Protein AF-0000000074491923 (afdb_homodimer)

Organism: Spizellomyces punctatus (strain DAOM BR117) (NCBI:txid645134)

Nearest PDB structures (foldseek):
  4ix8-assembly1_A  TM=9.483E-01  e=5.150E-44  Leishmania infantum
  4ix8-assembly1_B  TM=9.429E-01  e=1.175E-38  Leishmania infantum
  5wmi-assembly1_A-2  TM=8.782E-01  e=1.845E-28  Arabidopsis thaliana
  5wml-assembly1_B  TM=8.662E-01  e=6.231E-29  Arabidopsis thaliana
  5wmk-assembly1_A-2  TM=8.655E-01  e=1.742E-28  Arabidopsis thaliana

Foldseek 3Di:
DPPDDDDDDDDPLVVLQDQLQCVQVVPQPQDFDPVADFAEQADQALPVAPPQDFDVLLVVLLVVLVVVVPLPDFDFLQAHQVLLQLVQVLPADPLFHAGSLQKGKAQFLLRLLLLLLQLQAAAPAEEEAEQLADRSNVSSCSSRNHHYHYFYFDLVVLRQTPLVRSLVPDDPRYRAYEAEAVGVAAQGHDDPVSLVSVVVSCVVNVHAYEYEPQFPPFFAPPDDHDDSLSNDLQHWYWYKYACCFQRSCRPQRIIMIGTRDNDCPCVSSSVSSSVVSVVVSHGRRSSSSSNSSSSPPDPVSNVVSSVQQVVLLVLLCVLQPPQPQKDKRGHRGDFKTKIAGNCVFFDQADAQSSLQSVLSHPQSYHWAWSVSSNHDHGMTMGGRSHDSVSSNSSSVSSSVVSVVGTDDD/DPCDDDDDDDDPLVVLQDQLQCVQVVPQPQDFDPVADFAEQADQALPPAPPQDFDVLLVVLLVVLVVVVPLPDFDFLQAHQVLLQLVQVLPADPLFHAGSLQKGKAQFLLRLLLLLLQLQAAAPAEEEAEQLADRSNVSSCSSRNHHYHYFYFDLVVLRQTPLVRSLVPDDPRYRAYEAEAVGVAAQGHDDPVSLVSVVVSCVVNVHAYEYEPQFPPFFAPPDDHDDSLSNDLRHWYWYKYACCFQRSCRPQRIIMIGTRDNDCPCVSSSVSSSVVSVVVSHGRRSSSSSNSSSSPPDPVSNVVSSVQQVVLLVLLCVLQPPQPQKDKRGHRGDFKTKIAGNCVFFDQADAQSSLQSVLSHPQSYHWGWSVSSNHDHGMTMGGRSHDSVSSNSSSVSSSVVSVVGTDDD

Structure (mmCIF, N/CA/C/O backbone):
data_AF-0000000074491923-model_v1
#
loop_
_entity.id
_entity.type
_entity.pdbx_description
1 polymer 'Tyrosine aminotransferase'
#
loop_
_atom_site.group_PDB
_atom_site.id
_atom_site.type_symbol
_atom_site.label_atom_id
_atom_site.label_alt_id
_atom_site.label_comp_id
_atom_site.label_asym_id
_atom_site.label_entity_id
_atom_site.label_seq_id
_atom_site.pdbx_PDB_ins_code
_atom_site.Cartn_x
_atom_site.Cartn_y
_atom_site.Cartn_z
_atom_site.occupancy
_atom_site.B_iso_or_equiv
_atom_site.auth_seq_id
_atom_site.auth_comp_id
_atom_site.auth_asym_id
_atom_site.auth_atom_id
_atom_site.pdbx_PDB_model_num
ATOM 1 N N . MET A 1 1 ? 37.625 -15.234 -19.438 1 32.88 1 MET A N 1
ATOM 2 C CA . MET A 1 1 ? 36.625 -14.188 -19.625 1 32.88 1 MET A CA 1
ATOM 3 C C . MET A 1 1 ? 36.531 -13.312 -18.375 1 32.88 1 MET A C 1
ATOM 5 O O . MET A 1 1 ? 36.469 -13.82 -17.25 1 32.88 1 MET A O 1
ATOM 9 N N . ALA A 1 2 ? 36.938 -12.164 -18.328 1 40.53 2 ALA A N 1
ATOM 10 C CA . ALA A 1 2 ? 37.125 -11.242 -17.203 1 40.53 2 ALA A CA 1
ATOM 11 C C . ALA A 1 2 ? 35.875 -11.219 -16.312 1 40.53 2 ALA A C 1
ATOM 13 O O . ALA A 1 2 ? 34.75 -11.008 -16.781 1 40.53 2 ALA A O 1
ATOM 14 N N . ASP A 1 3 ? 35.688 -12.031 -15.141 1 55.03 3 ASP A N 1
ATOM 15 C CA . ASP A 1 3 ? 34.688 -12.172 -14.094 1 55.03 3 ASP A CA 1
ATOM 16 C C . ASP A 1 3 ? 34.094 -10.812 -13.711 1 55.03 3 ASP A C 1
ATOM 18 O O . ASP A 1 3 ? 34.625 -10.125 -12.836 1 55.03 3 ASP A O 1
ATOM 22 N N . HIS A 1 4 ? 33.406 -10.195 -14.586 1 74.62 4 HIS A N 1
ATOM 23 C CA . HIS A 1 4 ? 32.875 -8.867 -14.258 1 74.62 4 HIS A CA 1
ATOM 24 C C . HIS A 1 4 ? 31.797 -8.961 -13.188 1 74.62 4 HIS A C 1
ATOM 26 O O . HIS A 1 4 ? 30.922 -9.812 -13.25 1 74.62 4 HIS A O 1
ATOM 32 N N . PRO A 1 5 ? 32.062 -8.211 -12.172 1 85.56 5 PRO A N 1
ATOM 33 C CA . PRO A 1 5 ? 31.109 -8.188 -11.055 1 85.56 5 PRO A CA 1
ATOM 34 C C . PRO A 1 5 ? 29.719 -7.699 -11.469 1 85.56 5 PRO A C 1
ATOM 36 O O . PRO A 1 5 ? 29.578 -7.035 -12.5 1 85.56 5 PRO A O 1
ATOM 39 N N . PHE A 1 6 ? 28.672 -8.266 -10.93 1 92.75 6 PHE A N 1
ATOM 40 C CA . PHE A 1 6 ? 27.312 -7.754 -11.117 1 92.75 6 PHE A CA 1
ATOM 41 C C . PHE A 1 6 ? 27.266 -6.258 -10.836 1 92.75 6 PHE A C 1
ATOM 43 O O . PHE A 1 6 ? 27.672 -5.805 -9.773 1 92.75 6 PHE A O 1
ATOM 50 N N . GLN A 1 7 ? 26.953 -5.504 -11.789 1 90.62 7 GLN A N 1
ATOM 51 C CA . GLN A 1 7 ? 26.703 -4.074 -11.633 1 90.62 7 GLN A CA 1
ATOM 52 C C . GLN A 1 7 ? 25.234 -3.738 -11.812 1 90.62 7 GLN A C 1
ATOM 54 O O . GLN A 1 7 ? 24.781 -3.473 -12.922 1 90.62 7 GLN A O 1
ATOM 59 N N . ILE A 1 8 ? 24.562 -3.74 -10.734 1 96.12 8 ILE A N 1
ATOM 60 C CA . ILE A 1 8 ? 23.125 -3.488 -10.781 1 96.12 8 ILE A CA 1
ATOM 61 C C . ILE A 1 8 ? 22.844 -2.049 -10.352 1 96.12 8 ILE A C 1
ATOM 63 O O . ILE A 1 8 ? 23.156 -1.652 -9.227 1 96.12 8 ILE A O 1
ATOM 67 N N . LYS A 1 9 ? 22.312 -1.249 -11.234 1 96.38 9 LYS A N 1
ATOM 68 C CA . LYS A 1 9 ? 21.984 0.147 -10.969 1 96.38 9 LYS A CA 1
ATOM 69 C C . LYS A 1 9 ? 20.547 0.283 -10.477 1 96.38 9 LYS A C 1
ATOM 71 O O . LYS A 1 9 ? 19.641 -0.366 -11.008 1 96.38 9 LYS A O 1
ATOM 76 N N . PRO A 1 10 ? 20.312 1.062 -9.422 1 98.06 10 PRO A N 1
ATOM 77 C CA . PRO A 1 10 ? 18.938 1.32 -8.992 1 98.06 10 PRO A CA 1
ATOM 78 C C . PRO A 1 10 ? 18.141 2.127 -10.016 1 98.06 10 PRO A C 1
ATOM 80 O O . PRO A 1 10 ? 18.719 2.836 -10.836 1 98.06 10 PRO A O 1
ATOM 83 N N . SER A 1 11 ? 16.891 2.002 -9.969 1 98.5 11 SER A N 1
ATOM 84 C CA . SER A 1 11 ? 16.047 2.764 -10.883 1 98.5 11 SER A CA 1
ATOM 85 C C . SER A 1 11 ? 16.094 4.254 -10.57 1 98.5 11 SER A C 1
ATOM 87 O O . SER A 1 11 ? 16.359 4.645 -9.43 1 98.5 11 SER A O 1
ATOM 89 N N . ILE A 1 12 ? 15.805 5.039 -11.562 1 97.81 12 ILE A N 1
ATOM 90 C CA . ILE A 1 12 ? 15.711 6.484 -11.414 1 97.81 12 ILE A CA 1
ATOM 91 C C . ILE A 1 12 ? 14.609 6.836 -10.422 1 97.81 12 ILE A C 1
ATOM 93 O O . ILE A 1 12 ? 14.789 7.695 -9.555 1 97.81 12 ILE A O 1
ATOM 97 N N . VAL A 1 13 ? 13.508 6.137 -10.523 1 97.31 13 VAL A N 1
ATOM 98 C CA . VAL A 1 13 ? 12.344 6.402 -9.688 1 97.31 13 VAL A CA 1
ATOM 99 C C . VAL A 1 13 ? 12.695 6.16 -8.219 1 97.31 13 VAL A C 1
ATOM 101 O O . VAL A 1 13 ? 12.375 6.977 -7.355 1 97.31 13 VAL A O 1
ATOM 104 N N . SER A 1 14 ? 13.359 5.047 -7.926 1 97.94 14 SER A N 1
ATOM 105 C CA . SER A 1 14 ? 13.695 4.73 -6.543 1 97.94 14 SER A CA 1
ATOM 106 C C . SER A 1 14 ? 14.641 5.77 -5.957 1 97.94 14 SER A C 1
ATOM 108 O O . SER A 1 14 ? 14.531 6.125 -4.781 1 97.94 14 SER A O 1
ATOM 110 N N . MET A 1 15 ? 15.484 6.344 -6.75 1 96.62 15 MET A N 1
ATOM 111 C CA . MET A 1 15 ? 16.484 7.289 -6.254 1 96.62 15 MET A CA 1
ATOM 112 C C . MET A 1 15 ? 15.891 8.695 -6.148 1 96.62 15 MET A C 1
ATOM 114 O O . MET A 1 15 ? 16.344 9.5 -5.332 1 96.62 15 MET A O 1
ATOM 118 N N . ARG A 1 16 ? 14.883 8.93 -6.895 1 95.38 16 ARG A N 1
ATOM 119 C CA . ARG A 1 16 ? 14.258 10.25 -6.812 1 95.38 16 ARG A CA 1
ATOM 120 C C . ARG A 1 16 ? 13.219 10.289 -5.699 1 95.38 16 ARG A C 1
ATOM 122 O O . ARG A 1 16 ? 12.719 11.359 -5.352 1 95.38 16 ARG A O 1
ATOM 129 N N . THR A 1 17 ? 12.852 9.109 -5.242 1 95 17 THR A N 1
ATOM 130 C CA . THR A 1 17 ? 11.953 9.031 -4.094 1 95 17 THR A CA 1
ATOM 131 C C . THR A 1 17 ? 12.688 9.391 -2.805 1 95 17 THR A C 1
ATOM 133 O O . THR A 1 17 ? 13.523 8.617 -2.324 1 95 17 THR A O 1
ATOM 136 N N . ARG A 1 18 ? 12.414 10.594 -2.301 1 90.06 18 ARG A N 1
ATOM 137 C CA . ARG A 1 18 ? 13.117 11.078 -1.118 1 90.06 18 ARG A CA 1
ATOM 138 C C . ARG A 1 18 ? 12.133 11.609 -0.079 1 90.06 18 ARG A C 1
ATOM 140 O O . ARG A 1 18 ? 11.094 12.172 -0.429 1 90.06 18 ARG A O 1
ATOM 147 N N . ASN A 1 19 ? 12.398 11.336 1.084 1 85.31 19 ASN A N 1
ATOM 148 C CA . ASN A 1 19 ? 11.688 11.93 2.213 1 85.31 19 ASN A CA 1
ATOM 149 C C . ASN A 1 19 ? 12.438 13.133 2.779 1 85.31 19 ASN A C 1
ATOM 151 O O . ASN A 1 19 ? 13.484 12.969 3.412 1 85.31 19 ASN A O 1
ATOM 155 N N . PRO A 1 20 ? 11.891 14.227 2.656 1 82.62 20 PRO A N 1
ATOM 156 C CA . PRO A 1 20 ? 12.586 15.43 3.105 1 82.62 20 PRO A CA 1
ATOM 157 C C . PRO A 1 20 ? 12.891 15.414 4.605 1 82.62 20 PRO A C 1
ATOM 159 O O . PRO A 1 20 ? 13.93 15.914 5.035 1 82.62 20 PRO A O 1
ATOM 162 N N . ILE A 1 21 ? 11.945 14.891 5.375 1 79.94 21 ILE A N 1
ATOM 163 C CA . ILE A 1 21 ? 12.156 14.836 6.816 1 79.94 21 ILE A CA 1
ATOM 164 C C . ILE A 1 21 ? 13.391 13.992 7.121 1 79.94 21 ILE A C 1
ATOM 166 O O . ILE A 1 21 ? 14.281 14.43 7.855 1 79.94 21 ILE A O 1
ATOM 170 N N . ARG A 1 22 ? 13.43 12.836 6.5 1 74.88 22 ARG A N 1
ATOM 171 C CA . ARG A 1 22 ? 14.578 11.953 6.73 1 74.88 22 ARG A CA 1
ATOM 172 C C . ARG A 1 22 ? 15.867 12.602 6.258 1 74.88 22 ARG A C 1
ATOM 174 O O . ARG A 1 22 ? 16.906 12.469 6.906 1 74.88 22 ARG A O 1
ATOM 181 N N . ALA A 1 23 ? 15.758 13.273 5.176 1 77.38 23 ALA A N 1
ATOM 182 C CA . ALA A 1 23 ? 16.938 13.945 4.629 1 77.38 23 ALA A CA 1
ATOM 183 C C . ALA A 1 23 ? 17.484 14.977 5.617 1 77.38 23 ALA A C 1
ATOM 185 O O . ALA A 1 23 ? 18.703 15.148 5.723 1 77.38 23 ALA A O 1
ATOM 186 N N . ILE A 1 24 ? 16.625 15.477 6.398 1 76.62 24 ILE A N 1
ATOM 187 C CA . ILE A 1 24 ? 17.016 16.531 7.32 1 76.62 24 ILE A CA 1
ATOM 188 C C . ILE A 1 24 ? 17.359 15.938 8.68 1 76.62 24 ILE A C 1
ATOM 190 O O . ILE A 1 24 ? 18.438 16.188 9.234 1 76.62 24 ILE A O 1
ATOM 194 N N . VAL A 1 25 ? 16.469 15.016 9.094 1 74.75 25 VAL A N 1
ATOM 195 C CA . VAL A 1 25 ? 16.578 14.469 10.445 1 74.75 25 VAL A CA 1
ATOM 196 C C . VAL A 1 25 ? 17.812 13.562 10.531 1 74.75 25 VAL A C 1
ATOM 198 O O . VAL A 1 25 ? 18.484 13.523 11.562 1 74.75 25 VAL A O 1
ATOM 201 N N . ASP A 1 26 ? 18.031 12.891 9.398 1 69.88 26 ASP A N 1
ATOM 202 C CA . ASP A 1 26 ? 19.203 12.016 9.383 1 69.88 26 ASP A CA 1
ATOM 203 C C . ASP A 1 26 ? 20.5 12.82 9.484 1 69.88 26 ASP A C 1
ATOM 205 O O . ASP A 1 26 ? 21.531 12.289 9.891 1 69.88 26 ASP A O 1
ATOM 209 N N . ASN A 1 27 ? 20.406 13.992 9.141 1 71.88 27 ASN A N 1
ATOM 210 C CA . ASN A 1 27 ? 21.594 14.836 9.188 1 71.88 27 ASN A CA 1
ATOM 211 C C . ASN A 1 27 ? 21.625 15.688 10.453 1 71.88 27 ASN A C 1
ATOM 213 O O . ASN A 1 27 ? 22.578 16.438 10.68 1 71.88 27 ASN A O 1
ATOM 217 N N . LEU A 1 28 ? 20.531 15.539 11.148 1 74.94 28 LEU A N 1
ATOM 218 C CA . LEU A 1 28 ? 20.5 16.25 12.422 1 74.94 28 LEU A CA 1
ATOM 219 C C . LEU A 1 28 ? 21.438 15.594 13.43 1 74.94 28 LEU A C 1
ATOM 221 O O . LEU A 1 28 ? 21.438 14.375 13.578 1 74.94 28 LEU A O 1
ATOM 225 N N . LYS A 1 29 ? 22.375 16.297 13.898 1 71.31 29 LYS A N 1
ATOM 226 C CA . LYS A 1 29 ? 23.234 15.828 14.984 1 71.31 29 LYS A CA 1
ATOM 227 C C . LYS A 1 29 ? 22.484 15.836 16.312 1 71.31 29 LYS A C 1
ATOM 229 O O . LYS A 1 29 ? 22.578 16.797 17.078 1 71.31 29 LYS A O 1
ATOM 234 N N . VAL A 1 30 ? 21.625 14.852 16.438 1 79.69 30 VAL A N 1
ATOM 235 C CA . VAL A 1 30 ? 20.812 14.812 17.641 1 79.69 30 VAL A CA 1
ATOM 236 C C . VAL A 1 30 ? 21.531 13.969 18.703 1 79.69 30 VAL A C 1
ATOM 238 O O . VAL A 1 30 ? 21.594 12.742 18.594 1 79.69 30 VAL A O 1
ATOM 241 N N . LYS A 1 31 ? 22.281 14.57 19.625 1 86.19 31 LYS A N 1
ATOM 242 C CA . LYS A 1 31 ? 22.875 13.953 20.797 1 86.19 31 LYS A CA 1
ATOM 243 C C . LYS A 1 31 ? 22.203 14.438 22.078 1 86.19 31 LYS A C 1
ATOM 245 O O . LYS A 1 31 ? 22.625 15.43 22.672 1 86.19 31 LYS A O 1
ATOM 250 N N . PRO A 1 32 ? 21.203 13.734 22.375 1 92.88 32 PRO A N 1
ATOM 251 C CA . PRO A 1 32 ? 20.453 14.195 23.547 1 92.88 32 PRO A CA 1
ATOM 252 C C . PRO A 1 32 ? 21.328 14.281 24.812 1 92.88 32 PRO A C 1
ATOM 254 O O . PRO A 1 32 ? 22.297 13.531 24.938 1 92.88 32 PRO A O 1
ATOM 257 N N . ASN A 1 33 ? 21 15.219 25.609 1 95.5 33 ASN A N 1
ATOM 258 C CA . ASN A 1 33 ? 21.625 15.32 26.922 1 95.5 33 ASN A CA 1
ATOM 259 C C . ASN A 1 33 ? 21.328 14.094 27.781 1 95.5 33 ASN A C 1
ATOM 261 O O . ASN A 1 33 ? 20.172 13.852 28.156 1 95.5 33 ASN A O 1
ATOM 265 N N . PRO A 1 34 ? 22.328 13.344 28.094 1 94.69 34 PRO A N 1
ATOM 266 C CA . PRO A 1 34 ? 22.094 12.094 28.828 1 94.69 34 PRO A CA 1
ATOM 267 C C . PRO A 1 34 ? 21.562 12.32 30.234 1 94.69 34 PRO A C 1
ATOM 269 O O . PRO A 1 34 ? 21.031 11.391 30.859 1 94.69 34 PRO A O 1
ATOM 272 N N . GLU A 1 35 ? 21.641 13.492 30.75 1 96.62 35 GLU A N 1
ATOM 273 C CA . GLU A 1 35 ? 21.203 13.797 32.125 1 96.62 35 GLU A CA 1
ATOM 274 C C . GLU A 1 35 ? 19.719 14.133 32.156 1 96.62 35 GLU A C 1
ATOM 276 O O . GLU A 1 35 ? 19.141 14.266 33.219 1 96.62 35 GLU A O 1
ATOM 281 N N . LYS A 1 36 ? 19.156 14.25 31.016 1 97.5 36 LYS A N 1
ATOM 282 C CA . LYS A 1 36 ? 17.75 14.609 30.922 1 97.5 36 LYS A CA 1
ATOM 283 C C . LYS A 1 36 ? 16.969 13.57 30.109 1 97.5 36 LYS A C 1
ATOM 285 O O . LYS A 1 36 ? 17.469 13.023 29.141 1 97.5 36 LYS A O 1
ATOM 290 N N . GLU A 1 37 ? 15.773 13.352 30.516 1 96.5 37 GLU A N 1
ATOM 291 C CA . GLU A 1 37 ? 14.898 12.469 29.75 1 96.5 37 GLU A CA 1
ATOM 292 C C . GLU A 1 37 ? 14.641 13.031 28.359 1 96.5 37 GLU A C 1
ATOM 294 O O . GLU A 1 37 ? 14.359 14.219 28.203 1 96.5 37 GLU A O 1
ATOM 299 N N . PHE A 1 38 ? 14.797 12.172 27.391 1 95.75 38 PHE A N 1
ATOM 300 C CA . PHE A 1 38 ? 14.547 12.586 26 1 95.75 38 PHE A CA 1
ATOM 301 C C . PHE A 1 38 ? 13.055 12.703 25.734 1 95.75 38 PHE A C 1
ATOM 303 O O . PHE A 1 38 ? 12.297 11.758 25.969 1 95.75 38 PHE A O 1
ATOM 310 N N . ILE A 1 39 ? 12.547 13.859 25.344 1 96.25 39 ILE A N 1
ATOM 311 C CA . ILE A 1 39 ? 11.164 14.117 24.969 1 96.25 39 ILE A CA 1
ATOM 312 C C . ILE A 1 39 ? 11.094 14.523 23.5 1 96.25 39 ILE A C 1
ATOM 314 O O . ILE A 1 39 ? 11.594 15.586 23.125 1 96.25 39 ILE A O 1
ATOM 318 N N . SER A 1 40 ? 10.5 13.672 22.719 1 94.38 40 SER A N 1
ATOM 319 C CA . SER A 1 40 ? 10.344 14 21.312 1 94.38 40 SER A CA 1
ATOM 320 C C . SER A 1 40 ? 8.984 14.625 21.047 1 94.38 40 SER A C 1
ATOM 322 O O . SER A 1 40 ? 7.945 14.016 21.297 1 94.38 40 SER A O 1
ATOM 324 N N . LEU A 1 41 ? 8.992 15.812 20.531 1 96.31 41 LEU A N 1
ATOM 325 C CA . LEU A 1 41 ? 7.797 16.516 20.062 1 96.31 41 LEU A CA 1
ATOM 326 C C . LEU A 1 41 ? 7.75 16.547 18.547 1 96.31 41 LEU A C 1
ATOM 328 O O . LEU A 1 41 ? 7.125 17.438 17.969 1 96.31 41 LEU A O 1
ATOM 332 N N . ALA A 1 42 ? 8.43 15.586 17.891 1 90.69 42 ALA A N 1
ATOM 333 C CA . ALA A 1 42 ? 8.648 15.648 16.453 1 90.69 42 ALA A CA 1
ATOM 334 C C . ALA A 1 42 ? 7.605 14.812 15.703 1 90.69 42 ALA A C 1
ATOM 336 O O . ALA A 1 42 ? 7.074 15.25 14.68 1 90.69 42 ALA A O 1
ATOM 337 N N . LEU A 1 43 ? 7.254 13.641 16.156 1 80.81 43 LEU A N 1
ATOM 338 C CA . LEU A 1 43 ? 6.484 12.695 15.352 1 80.81 43 LEU A CA 1
ATOM 339 C C . LEU A 1 43 ? 4.988 12.883 15.57 1 80.81 43 LEU A C 1
ATOM 341 O O . LEU A 1 43 ? 4.531 12.961 16.719 1 80.81 43 LEU A O 1
ATOM 345 N N . GLY A 1 44 ? 4.289 12.984 14.516 1 85.25 44 GLY A N 1
ATOM 346 C CA . GLY A 1 44 ? 2.844 13.141 14.531 1 85.25 44 GLY A CA 1
ATOM 347 C C . GLY A 1 44 ? 2.102 11.828 14.703 1 85.25 44 GLY A C 1
ATOM 348 O O . GLY A 1 44 ? 1.18 11.531 13.938 1 85.25 44 GLY A O 1
ATOM 349 N N . ASP A 1 45 ? 2.492 11.031 15.641 1 89.75 45 ASP A N 1
ATOM 350 C CA . ASP A 1 45 ? 1.848 9.773 16.016 1 89.75 45 ASP A CA 1
ATOM 351 C C . ASP A 1 45 ? 1.139 9.891 17.359 1 89.75 45 ASP A C 1
ATOM 353 O O . ASP A 1 45 ? 1.786 9.898 18.406 1 89.75 45 ASP A O 1
ATOM 357 N N . PRO A 1 46 ? -0.162 9.922 17.359 1 90 46 PRO A N 1
ATOM 358 C CA . PRO A 1 46 ? -0.917 10.156 18.594 1 90 46 PRO A CA 1
ATOM 359 C C . PRO A 1 46 ? -0.808 8.984 19.578 1 90 46 PRO A C 1
ATOM 361 O O . PRO A 1 46 ? -1.223 9.109 20.734 1 90 46 PRO A O 1
ATOM 364 N N . THR A 1 47 ? -0.255 7.93 19.156 1 90.69 47 THR A N 1
ATOM 365 C CA . THR A 1 47 ? -0.207 6.734 19.984 1 90.69 47 THR A CA 1
ATOM 366 C C . THR A 1 47 ? 1.11 6.668 20.75 1 90.69 47 THR A C 1
ATOM 368 O O . THR A 1 47 ? 1.269 5.84 21.656 1 90.69 47 THR A O 1
ATOM 371 N N . THR A 1 48 ? 1.992 7.523 20.484 1 88.19 48 THR A N 1
ATOM 372 C CA . THR A 1 48 ? 3.371 7.414 20.953 1 88.19 48 THR A CA 1
ATOM 373 C C . THR A 1 48 ? 3.434 7.391 22.469 1 88.19 48 THR A C 1
ATOM 375 O O . THR A 1 48 ? 4.164 6.586 23.062 1 88.19 48 THR A O 1
ATOM 378 N N . PHE A 1 49 ? 2.607 8.227 23.141 1 91.12 49 PHE A N 1
ATOM 379 C CA . PHE A 1 49 ? 2.736 8.391 24.594 1 91.12 49 PHE A CA 1
ATOM 380 C C . PHE A 1 49 ? 1.653 7.605 25.312 1 91.12 49 PHE A C 1
ATOM 382 O O . PHE A 1 49 ? 1.669 7.52 26.547 1 91.12 49 PHE A O 1
ATOM 389 N N . GLY A 1 50 ? 0.718 7.09 24.609 1 91.44 50 GLY A N 1
ATOM 390 C CA . GLY A 1 50 ? -0.264 6.188 25.203 1 91.44 50 GLY A CA 1
ATOM 391 C C . GLY A 1 50 ? -1.435 6.906 25.828 1 91.44 50 GLY A C 1
ATOM 392 O O . GLY A 1 50 ? -2.377 6.273 26.312 1 91.44 50 GLY A O 1
ATOM 393 N N . ASN A 1 51 ? -1.378 8.266 25.828 1 93.69 51 ASN A N 1
ATOM 394 C CA . ASN A 1 51 ? -2.43 9.023 26.5 1 93.69 51 ASN A CA 1
ATOM 395 C C . ASN A 1 51 ? -3.652 9.203 25.609 1 93.69 51 ASN A C 1
ATOM 397 O O . ASN A 1 51 ? -4.723 9.594 26.078 1 93.69 51 ASN A O 1
ATOM 401 N N . PHE A 1 52 ? -3.568 8.984 24.359 1 94.69 52 PHE A N 1
ATOM 402 C CA . PHE A 1 52 ? -4.695 8.867 23.438 1 94.69 52 PHE A CA 1
ATOM 403 C C . PHE A 1 52 ? -4.992 7.41 23.125 1 94.69 52 PHE A C 1
ATOM 405 O O . PHE A 1 52 ? -4.148 6.703 22.562 1 94.69 52 PHE A O 1
ATOM 412 N N . LYS A 1 53 ? -6.137 7.055 23.531 1 92.38 53 LYS A N 1
ATOM 413 C CA . LYS A 1 53 ? -6.434 5.625 23.453 1 92.38 53 LYS A CA 1
ATOM 414 C C . LYS A 1 53 ? -7.637 5.359 22.547 1 92.38 53 LYS A C 1
ATOM 416 O O . LYS A 1 53 ? -8.656 6.047 22.656 1 92.38 53 LYS A O 1
ATOM 421 N N . LEU A 1 54 ? -7.48 4.395 21.719 1 95.19 54 LEU A N 1
ATOM 422 C CA . LEU A 1 54 ? -8.57 3.922 20.875 1 95.19 54 LEU A CA 1
ATOM 423 C C . LEU A 1 54 ? -9.727 3.402 21.734 1 95.19 54 LEU A C 1
ATOM 425 O O . LEU A 1 54 ? -9.508 2.75 22.75 1 95.19 54 LEU A O 1
ATOM 429 N N . HIS A 1 55 ? -10.914 3.717 21.297 1 96.56 55 HIS A N 1
ATOM 430 C CA . HIS A 1 55 ? -12.078 3.215 22.016 1 96.56 55 HIS A CA 1
ATOM 431 C C . HIS A 1 55 ? -12.18 1.695 21.922 1 96.56 55 HIS A C 1
ATOM 433 O O . HIS A 1 55 ? -11.914 1.121 20.859 1 96.56 55 HIS A O 1
ATOM 439 N N . GLU A 1 56 ? -12.688 1.059 22.922 1 97.06 56 GLU A N 1
ATOM 440 C CA . GLU A 1 56 ? -12.75 -0.397 23 1 97.06 56 GLU A CA 1
ATOM 441 C C . GLU A 1 56 ? -13.703 -0.968 21.953 1 97.06 56 GLU A C 1
ATOM 443 O O . GLU A 1 56 ? -13.5 -2.082 21.469 1 97.06 56 GLU A O 1
ATOM 448 N N . SER A 1 57 ? -14.719 -0.199 21.594 1 97.81 57 SER A N 1
ATOM 449 C CA . SER A 1 57 ? -15.656 -0.673 20.578 1 97.81 57 SER A CA 1
ATOM 450 C C . SER A 1 57 ? -14.953 -0.918 19.25 1 97.81 57 SER A C 1
ATOM 452 O O . SER A 1 57 ? -15.367 -1.778 18.469 1 97.81 57 SER A O 1
ATOM 454 N N . CYS A 1 58 ? -13.945 -0.156 18.906 1 97.81 58 CYS A N 1
ATOM 455 C CA . CYS A 1 58 ? -13.172 -0.36 17.688 1 97.81 58 CYS A CA 1
ATOM 456 C C . CYS A 1 58 ? -12.375 -1.656 17.766 1 97.81 58 CYS A C 1
ATOM 458 O O . CYS A 1 58 ? -12.242 -2.363 16.766 1 97.81 58 CYS A O 1
ATOM 460 N N . LEU A 1 59 ? -11.797 -1.967 18.969 1 97.62 59 LEU A N 1
ATOM 461 C CA . LEU A 1 59 ? -11.125 -3.244 19.172 1 97.62 59 LEU A CA 1
ATOM 462 C C . LEU A 1 59 ? -12.086 -4.406 18.953 1 97.62 59 LEU A C 1
ATOM 464 O O . LEU A 1 59 ? -11.742 -5.375 18.266 1 97.62 59 LEU A O 1
ATOM 468 N N . ASP A 1 60 ? -13.273 -4.254 19.5 1 98.12 60 ASP A N 1
ATOM 469 C CA . ASP A 1 60 ? -14.289 -5.297 19.391 1 98.12 60 ASP A CA 1
ATOM 470 C C . ASP A 1 60 ? -14.688 -5.52 17.938 1 98.12 60 ASP A C 1
ATOM 472 O O . ASP A 1 60 ? -14.953 -6.648 17.516 1 98.12 60 ASP A O 1
ATOM 476 N N . ALA A 1 61 ? -14.766 -4.426 17.203 1 98.5 61 ALA A N 1
ATOM 477 C CA . ALA A 1 61 ? -15.109 -4.512 15.789 1 98.5 61 ALA A CA 1
ATOM 478 C C . ALA A 1 61 ? -14.109 -5.387 15.039 1 98.5 61 ALA A C 1
ATOM 480 O O . ALA A 1 61 ? -14.508 -6.262 14.266 1 98.5 61 ALA A O 1
ATOM 481 N N . VAL A 1 62 ? -12.836 -5.23 15.258 1 98.44 62 VAL A N 1
ATOM 482 C CA . VAL A 1 62 ? -11.797 -5.992 14.562 1 98.44 62 VAL A CA 1
ATOM 483 C C . VAL A 1 62 ? -11.789 -7.43 15.07 1 98.44 62 VAL A C 1
ATOM 485 O O . VAL A 1 62 ? -11.656 -8.375 14.289 1 98.44 62 VAL A O 1
ATOM 488 N N . LYS A 1 63 ? -11.906 -7.59 16.391 1 98.12 63 LYS A N 1
ATOM 489 C CA . LYS A 1 63 ? -11.93 -8.922 17 1 98.12 63 LYS A CA 1
ATOM 490 C C . LYS A 1 63 ? -13.047 -9.773 16.406 1 98.12 63 LYS A C 1
ATOM 492 O O . LYS A 1 63 ? -12.852 -10.953 16.109 1 98.12 63 LYS A O 1
ATOM 497 N N . SER A 1 64 ? -14.188 -9.148 16.281 1 98.12 64 SER A N 1
ATOM 498 C CA . SER A 1 64 ? -15.336 -9.867 15.734 1 98.12 64 SER A CA 1
ATOM 499 C C . SER A 1 64 ? -15.047 -10.367 14.32 1 98.12 64 SER A C 1
ATOM 501 O O . SER A 1 64 ? -15.422 -11.492 13.969 1 98.12 64 SER A O 1
ATOM 503 N N . GLN A 1 65 ? -14.43 -9.555 13.516 1 97.88 65 GLN A N 1
ATOM 504 C CA . GLN A 1 65 ? -14.086 -9.953 12.148 1 97.88 65 GLN A CA 1
ATOM 505 C C . GLN A 1 65 ? -13.039 -11.07 12.156 1 97.88 65 GLN A C 1
ATOM 507 O O . GLN A 1 65 ? -13.109 -11.992 11.336 1 97.88 65 GLN A O 1
ATOM 512 N N . LEU A 1 66 ? -12.047 -10.969 13.047 1 97.44 66 LEU A N 1
ATOM 513 C CA . LEU A 1 66 ? -11.047 -12.016 13.203 1 97.44 66 LEU A CA 1
ATOM 514 C C . LEU A 1 66 ? -11.703 -13.359 13.508 1 97.44 66 LEU A C 1
ATOM 516 O O . LEU A 1 66 ? -11.383 -14.367 12.875 1 97.44 66 LEU A O 1
ATOM 520 N N . GLU A 1 67 ? -12.625 -13.344 14.398 1 97 67 GLU A N 1
ATOM 521 C CA . GLU A 1 67 ? -13.25 -14.57 14.906 1 97 67 GLU A CA 1
ATOM 522 C C . GLU A 1 67 ? -14.234 -15.148 13.891 1 97 67 GLU A C 1
ATOM 524 O O . GLU A 1 67 ? -14.531 -16.344 13.922 1 97 67 GLU A O 1
ATOM 529 N N . SER A 1 68 ? -14.703 -14.344 13.016 1 96.12 68 SER A N 1
ATOM 530 C CA . SER A 1 68 ? -15.672 -14.805 12.023 1 96.12 68 SER A CA 1
ATOM 531 C C . SER A 1 68 ? -14.984 -15.617 10.93 1 96.12 68 SER A C 1
ATOM 533 O O . SER A 1 68 ? -15.641 -16.375 10.211 1 96.12 68 SER A O 1
ATOM 535 N N . TYR A 1 69 ? -13.648 -15.414 10.688 1 95.38 69 TYR A N 1
ATOM 536 C CA . TYR A 1 69 ? -12.844 -16.031 9.641 1 95.38 69 TYR A CA 1
ATOM 537 C C . TYR A 1 69 ? -13.312 -15.594 8.258 1 95.38 69 TYR A C 1
ATOM 539 O O . TYR A 1 69 ? -12.898 -16.172 7.246 1 95.38 69 TYR A O 1
ATOM 547 N N . LYS A 1 70 ? -14.125 -14.57 8.172 1 94.69 70 LYS A N 1
ATOM 548 C CA . LYS A 1 70 ? -14.734 -14.188 6.906 1 94.69 70 LYS A CA 1
ATOM 549 C C . LYS A 1 70 ? -13.977 -13.023 6.266 1 94.69 70 LYS A C 1
ATOM 551 O O . LYS A 1 70 ? -14.297 -12.609 5.145 1 94.69 70 LYS A O 1
ATOM 556 N N . ALA A 1 71 ? -12.984 -12.5 6.98 1 96.38 71 ALA A N 1
ATOM 557 C CA . ALA A 1 71 ? -12.258 -11.328 6.484 1 96.38 71 ALA A CA 1
ATOM 558 C C . ALA A 1 71 ? -10.805 -11.68 6.172 1 96.38 71 ALA A C 1
ATOM 560 O O . ALA A 1 71 ? -9.93 -10.812 6.227 1 96.38 71 ALA A O 1
ATOM 561 N N . ASN A 1 72 ? -10.547 -12.961 5.848 1 97 72 ASN A N 1
ATOM 562 C CA . ASN A 1 72 ? -9.18 -13.406 5.621 1 97 72 ASN A CA 1
ATOM 563 C C . ASN A 1 72 ? -8.789 -13.297 4.152 1 97 72 ASN A C 1
ATOM 565 O O . ASN A 1 72 ? -7.605 -13.227 3.822 1 97 72 ASN A O 1
ATOM 569 N N . GLY A 1 73 ? -9.742 -13.305 3.232 1 95.12 73 GLY A N 1
ATOM 570 C CA . GLY A 1 73 ? -9.492 -13.43 1.805 1 95.12 73 GLY A CA 1
ATOM 571 C C . GLY A 1 73 ? -9.242 -12.094 1.123 1 95.12 73 GLY A C 1
ATOM 572 O O . GLY A 1 73 ? -9.031 -11.078 1.791 1 95.12 73 GLY A O 1
ATOM 573 N N . TYR A 1 74 ? -9.141 -12.109 -0.223 1 92.19 74 TYR A N 1
ATOM 574 C CA . TYR A 1 74 ? -8.898 -10.922 -1.033 1 92.19 74 TYR A CA 1
ATOM 575 C C . TYR A 1 74 ? -10.156 -10.078 -1.156 1 92.19 74 TYR A C 1
ATOM 577 O O . TYR A 1 74 ? -11.172 -10.531 -1.689 1 92.19 74 TYR A O 1
ATOM 585 N N . PRO A 1 75 ? -10.125 -8.844 -0.686 1 93.69 75 PRO A N 1
ATOM 586 C CA . PRO A 1 75 ? -11.156 -7.906 -1.131 1 93.69 75 PRO A CA 1
ATOM 587 C C . PRO A 1 75 ? -10.875 -7.34 -2.521 1 93.69 75 PRO A C 1
ATOM 589 O O . PRO A 1 75 ? -9.766 -7.492 -3.043 1 93.69 75 PRO A O 1
ATOM 592 N N . PRO A 1 76 ? -11.961 -6.793 -3.133 1 94.12 76 PRO A N 1
ATOM 593 C CA . PRO A 1 76 ? -11.641 -5.992 -4.316 1 94.12 76 PRO A CA 1
ATOM 594 C C . PRO A 1 76 ? -10.555 -4.953 -4.043 1 94.12 76 PRO A C 1
ATOM 596 O O . PRO A 1 76 ? -10.438 -4.453 -2.924 1 94.12 76 PRO A O 1
ATOM 599 N N . SER A 1 77 ? -9.789 -4.602 -5.055 1 95.06 77 SER A N 1
ATOM 600 C CA . SER A 1 77 ? -8.656 -3.695 -4.879 1 95.06 77 SER A CA 1
ATOM 601 C C . SER A 1 77 ? -9.117 -2.334 -4.367 1 95.06 77 SER A C 1
ATOM 603 O O . SER A 1 77 ? -8.359 -1.626 -3.703 1 95.06 77 SER A O 1
ATOM 605 N N . ILE A 1 78 ? -10.383 -1.921 -4.625 1 97.38 78 ILE A N 1
ATOM 606 C CA . ILE A 1 78 ? -10.898 -0.619 -4.211 1 97.38 78 ILE A CA 1
ATOM 607 C C . ILE A 1 78 ? -11.602 -0.746 -2.865 1 97.38 78 ILE A C 1
ATOM 609 O O . ILE A 1 78 ? -12.094 0.244 -2.32 1 97.38 78 ILE A O 1
ATOM 613 N N . GLY A 1 79 ? -11.695 -1.945 -2.318 1 97.5 79 GLY A N 1
ATOM 614 C CA . GLY A 1 79 ? -12.359 -2.186 -1.05 1 97.5 79 GLY A CA 1
ATOM 615 C C . GLY A 1 79 ? -13.703 -2.879 -1.204 1 97.5 79 GLY A C 1
ATOM 616 O O . GLY A 1 79 ? -14.289 -2.869 -2.287 1 97.5 79 GLY A O 1
ATOM 617 N N . THR A 1 80 ? -14.164 -3.516 -0.166 1 97.25 80 THR A N 1
ATOM 618 C CA . THR A 1 80 ? -15.461 -4.188 -0.181 1 97.25 80 THR A CA 1
ATOM 619 C C . THR A 1 80 ? -16.594 -3.176 -0.288 1 97.25 80 THR A C 1
ATOM 621 O O . THR A 1 80 ? -16.453 -2.031 0.15 1 97.25 80 THR A O 1
ATOM 624 N N . GLU A 1 81 ? -17.625 -3.635 -0.842 1 98 81 GLU A N 1
ATOM 625 C CA . GLU A 1 81 ? -18.812 -2.781 -0.981 1 98 81 GLU A CA 1
ATOM 626 C C . GLU A 1 81 ? -19.281 -2.268 0.376 1 98 81 GLU A C 1
ATOM 628 O O . GLU A 1 81 ? -19.609 -1.089 0.516 1 98 81 GLU A O 1
ATOM 633 N N . GLN A 1 82 ? -19.312 -3.117 1.359 1 98.06 82 GLN A N 1
ATOM 634 C CA . GLN A 1 82 ? -19.781 -2.752 2.691 1 98.06 82 GLN A CA 1
ATOM 635 C C . GLN A 1 82 ? -18.906 -1.661 3.305 1 98.06 82 GLN A C 1
ATOM 637 O O . GLN A 1 82 ? -19.422 -0.709 3.896 1 98.06 82 GLN A O 1
ATOM 642 N N . ALA A 1 83 ? -17.641 -1.823 3.186 1 98.69 83 ALA A N 1
ATOM 643 C CA . ALA A 1 83 ? -16.719 -0.837 3.738 1 98.69 83 ALA A CA 1
ATOM 644 C C . ALA A 1 83 ? -16.844 0.501 3.016 1 98.69 83 ALA A C 1
ATOM 646 O O . ALA A 1 83 ? -16.891 1.556 3.652 1 98.69 83 ALA A O 1
ATOM 647 N N . ARG A 1 84 ? -16.859 0.497 1.672 1 98.81 84 ARG A N 1
ATOM 648 C CA . ARG A 1 84 ? -16.969 1.715 0.877 1 98.81 84 ARG A CA 1
ATOM 649 C C . ARG A 1 84 ? -18.297 2.43 1.169 1 98.81 84 ARG A C 1
ATOM 651 O O . ARG A 1 84 ? -18.328 3.658 1.273 1 98.81 84 ARG A O 1
ATOM 658 N N . ALA A 1 85 ? -19.359 1.645 1.323 1 98.88 85 ALA A N 1
ATOM 659 C CA . ALA A 1 85 ? -20.656 2.219 1.658 1 98.88 85 ALA A CA 1
ATOM 660 C C . ALA A 1 85 ? -20.625 2.887 3.029 1 98.88 85 ALA A C 1
ATOM 662 O O . ALA A 1 85 ? -21.234 3.945 3.227 1 98.88 85 ALA A O 1
ATOM 663 N N . ALA A 1 86 ? -20 2.254 3.98 1 98.88 86 ALA A N 1
ATOM 664 C CA . ALA A 1 86 ? -19.891 2.818 5.324 1 98.88 86 ALA A CA 1
ATOM 665 C C . ALA A 1 86 ? -19.156 4.156 5.297 1 98.88 86 ALA A C 1
ATOM 667 O O . ALA A 1 86 ? -19.547 5.105 5.969 1 98.88 86 ALA A O 1
ATOM 668 N N . VAL A 1 87 ? -18.078 4.238 4.508 1 98.88 87 VAL A N 1
ATOM 669 C CA . VAL A 1 87 ? -17.328 5.484 4.387 1 98.88 87 VAL A CA 1
ATOM 670 C C . VAL A 1 87 ? -18.203 6.547 3.719 1 98.88 87 VAL A C 1
ATOM 672 O O . VAL A 1 87 ? -18.25 7.691 4.176 1 98.88 87 VAL A O 1
ATOM 675 N N . ALA A 1 88 ? -18.828 6.168 2.631 1 98.88 88 ALA A N 1
ATOM 676 C CA . ALA A 1 88 ? -19.719 7.105 1.945 1 98.88 88 ALA A CA 1
ATOM 677 C C . ALA A 1 88 ? -20.766 7.66 2.9 1 98.88 88 ALA A C 1
ATOM 679 O O . ALA A 1 88 ? -21.031 8.867 2.912 1 98.88 88 ALA A O 1
ATOM 680 N N . GLN A 1 89 ? -21.344 6.801 3.66 1 98.56 89 GLN A N 1
ATOM 681 C CA . GLN A 1 89 ? -22.375 7.207 4.605 1 98.56 89 GLN A CA 1
ATOM 682 C C . GLN A 1 89 ? -21.812 8.156 5.66 1 98.56 89 GLN A C 1
ATOM 684 O O . GLN A 1 89 ? -22.453 9.141 6.027 1 98.56 89 GLN A O 1
ATOM 689 N N . ALA A 1 90 ? -20.703 7.891 6.109 1 97.94 90 ALA A N 1
ATOM 690 C CA . ALA A 1 90 ? -20.094 8.672 7.184 1 97.94 90 ALA A CA 1
ATOM 691 C C . ALA A 1 90 ? -19.719 10.07 6.699 1 97.94 90 ALA A C 1
ATOM 693 O O . ALA A 1 90 ? -19.719 11.023 7.477 1 97.94 90 ALA A O 1
ATOM 694 N N . TYR A 1 91 ? -19.438 10.273 5.391 1 98.06 91 TYR A N 1
ATOM 695 C CA . TYR A 1 91 ? -18.828 11.523 4.953 1 98.06 91 TYR A CA 1
ATOM 696 C C . TYR A 1 91 ? -19.688 12.219 3.906 1 98.06 91 TYR A C 1
ATOM 698 O O . TYR A 1 91 ? -19.297 13.242 3.35 1 98.06 91 TYR A O 1
ATOM 706 N N . THR A 1 92 ? -20.859 11.648 3.631 1 98.31 92 THR A N 1
ATOM 707 C CA . THR A 1 92 ? -21.781 12.289 2.707 1 98.31 92 THR A CA 1
ATOM 708 C C . THR A 1 92 ? -22.391 13.547 3.328 1 98.31 92 THR A C 1
ATOM 710 O O . THR A 1 92 ? -22.5 13.648 4.551 1 98.31 92 THR A O 1
ATOM 713 N N . HIS A 1 93 ? -22.594 14.555 2.574 1 97.81 93 HIS A N 1
ATOM 714 C CA . HIS A 1 93 ? -23.344 15.773 2.877 1 97.81 93 HIS A CA 1
ATOM 715 C C . HIS A 1 93 ? -24.406 16.047 1.827 1 97.81 93 HIS A C 1
ATOM 717 O O . HIS A 1 93 ? -24.25 15.656 0.665 1 97.81 93 HIS A O 1
ATOM 723 N N . PRO A 1 94 ? -25.5 16.688 2.244 1 97.69 94 PRO A N 1
ATOM 724 C CA . PRO A 1 94 ? -26.516 17.047 1.241 1 97.69 94 PRO A CA 1
ATOM 725 C C . PRO A 1 94 ? -25.938 17.844 0.077 1 97.69 94 PRO A C 1
ATOM 727 O O . PRO A 1 94 ? -26.344 17.672 -1.069 1 97.69 94 PRO A O 1
ATOM 730 N N . GLN A 1 95 ? -24.953 18.641 0.357 1 97.5 95 GLN A N 1
ATOM 731 C CA . GLN A 1 95 ? -24.359 19.516 -0.662 1 97.5 95 GLN A CA 1
ATOM 732 C C . GLN A 1 95 ? -23.312 18.766 -1.469 1 97.5 95 GLN A C 1
ATOM 734 O O . GLN A 1 95 ? -22.891 19.234 -2.527 1 97.5 95 GLN A O 1
ATOM 739 N N . ALA A 1 96 ? -22.859 17.656 -0.972 1 97.94 96 ALA A N 1
ATOM 740 C CA . ALA A 1 96 ? -21.844 16.828 -1.632 1 97.94 96 ALA A CA 1
ATOM 741 C C . ALA A 1 96 ? -22.125 15.344 -1.403 1 97.94 96 ALA A C 1
ATOM 743 O O . ALA A 1 96 ? -21.344 14.648 -0.751 1 97.94 96 ALA A O 1
ATOM 744 N N . PRO A 1 97 ? -23.203 14.883 -1.969 1 98.12 97 PRO A N 1
ATOM 745 C CA . PRO A 1 97 ? -23.609 13.5 -1.691 1 98.12 97 PRO A CA 1
ATOM 746 C C . PRO A 1 97 ? -22.625 12.477 -2.238 1 98.12 97 PRO A C 1
ATOM 748 O O . PRO A 1 97 ? -22.047 12.68 -3.311 1 98.12 97 PRO A O 1
ATOM 751 N N . LEU A 1 98 ? -22.469 11.375 -1.535 1 98.5 98 LEU A N 1
ATOM 752 C CA . LEU A 1 98 ? -21.578 10.273 -1.892 1 98.5 98 LEU A CA 1
ATOM 753 C C . LEU A 1 98 ? -22.312 8.938 -1.861 1 98.5 98 LEU A C 1
ATOM 755 O O . LEU A 1 98 ? -23.219 8.742 -1.045 1 98.5 98 LEU A O 1
ATOM 759 N N . THR A 1 99 ? -22.016 8.062 -2.713 1 98.44 99 THR A N 1
ATOM 760 C CA . THR A 1 99 ? -22.328 6.641 -2.646 1 98.44 99 THR A CA 1
ATOM 761 C C . THR A 1 99 ? -21.062 5.801 -2.58 1 98.44 99 THR A C 1
ATOM 763 O O . THR A 1 99 ? -19.953 6.34 -2.648 1 98.44 99 THR A O 1
ATOM 766 N N . SER A 1 100 ? -21.25 4.52 -2.402 1 98.62 100 SER A N 1
ATOM 767 C CA . SER A 1 100 ? -20.094 3.625 -2.359 1 98.62 100 SER A CA 1
ATOM 768 C C . SER A 1 100 ? -19.266 3.729 -3.635 1 98.62 100 SER A C 1
ATOM 770 O O . SER A 1 100 ? -18.047 3.549 -3.605 1 98.62 100 SER A O 1
ATOM 772 N N . ALA A 1 101 ? -19.828 4.078 -4.785 1 97.94 101 ALA A N 1
ATOM 773 C CA . ALA A 1 101 ? -19.156 4.18 -6.074 1 97.94 101 ALA A CA 1
ATOM 774 C C . ALA A 1 101 ? -18.156 5.348 -6.082 1 97.94 101 ALA A C 1
ATOM 776 O O . ALA A 1 101 ? -17.297 5.426 -6.949 1 97.94 101 ALA A O 1
ATOM 777 N N . ASP A 1 102 ? -18.297 6.238 -5.086 1 98.75 102 ASP A N 1
ATOM 778 C CA . ASP A 1 102 ? -17.469 7.43 -5.012 1 98.75 102 ASP A CA 1
ATOM 779 C C . ASP A 1 102 ? -16.297 7.227 -4.039 1 98.75 102 ASP A C 1
ATOM 781 O O . ASP A 1 102 ? -15.594 8.172 -3.699 1 98.75 102 ASP A O 1
ATOM 785 N N . VAL A 1 103 ? -16.203 6.008 -3.535 1 98.88 103 VAL A N 1
ATOM 786 C CA . VAL A 1 103 ? -15.203 5.754 -2.496 1 98.88 103 VAL A CA 1
ATOM 787 C C . VAL A 1 103 ? -14.203 4.711 -2.982 1 98.88 103 VAL A C 1
ATOM 789 O O . VAL A 1 103 ? -14.586 3.652 -3.482 1 98.88 103 VAL A O 1
ATOM 792 N N . ILE A 1 104 ? -12.945 4.988 -2.9 1 98.81 104 ILE A N 1
ATOM 793 C CA . ILE A 1 104 ? -11.859 4.035 -3.104 1 98.81 104 ILE A CA 1
ATOM 794 C C . ILE A 1 104 ? -11.047 3.896 -1.817 1 98.81 104 ILE A C 1
ATOM 796 O O . ILE A 1 104 ? -10.539 4.887 -1.287 1 98.81 104 ILE A O 1
ATOM 800 N N . LEU A 1 105 ? -10.984 2.68 -1.287 1 98.75 105 LEU A N 1
ATOM 801 C CA . LEU A 1 105 ? -10.18 2.463 -0.088 1 98.75 105 LEU A CA 1
ATOM 802 C C . LEU A 1 105 ? -8.703 2.338 -0.438 1 98.75 105 LEU A C 1
ATOM 804 O O . LEU A 1 105 ? -8.352 1.903 -1.539 1 98.75 105 LEU A O 1
ATOM 808 N N . ALA A 1 106 ? -7.871 2.756 0.478 1 98.44 106 ALA A N 1
ATOM 809 C CA . ALA A 1 106 ? -6.426 2.785 0.28 1 98.44 106 ALA A CA 1
ATOM 810 C C . ALA A 1 106 ? -5.688 2.357 1.548 1 98.44 106 ALA A C 1
ATOM 812 O O . ALA A 1 106 ? -6.273 2.334 2.633 1 98.44 106 ALA A O 1
ATOM 813 N N . SER A 1 107 ? -4.43 1.958 1.404 1 97.69 107 SER A N 1
ATOM 814 C CA . SER A 1 107 ? -3.578 1.612 2.537 1 97.69 107 SER A CA 1
ATOM 815 C C . SER A 1 107 ? -3.143 2.857 3.303 1 97.69 107 SER A C 1
ATOM 817 O O . SER A 1 107 ? -1.962 3.211 3.305 1 97.69 107 SER A O 1
ATOM 819 N N . GLY A 1 108 ? -4.066 3.414 4.027 1 97.38 108 GLY A N 1
ATOM 820 C CA . GLY A 1 108 ? -3.865 4.68 4.711 1 97.38 108 GLY A CA 1
ATOM 821 C C . GLY A 1 108 ? -4.09 5.887 3.818 1 97.38 108 GLY A C 1
ATOM 822 O O . GLY A 1 108 ? -4.238 5.746 2.602 1 97.38 108 GLY A O 1
ATOM 823 N N . CYS A 1 109 ? -4.133 7.051 4.465 1 98 109 CYS A N 1
ATOM 824 C CA . CYS A 1 109 ? -4.309 8.289 3.715 1 98 109 CYS A CA 1
ATOM 825 C C . CYS A 1 109 ? -3.109 8.555 2.812 1 98 109 CYS A C 1
ATOM 827 O O . CYS A 1 109 ? -3.25 9.141 1.741 1 98 109 CYS A O 1
ATOM 829 N N . SER A 1 110 ? -1.905 8.102 3.213 1 97.12 110 SER A N 1
ATOM 830 C CA . SER A 1 110 ? -0.712 8.242 2.385 1 97.12 110 SER A CA 1
ATOM 831 C C . SER A 1 110 ? -0.906 7.594 1.02 1 97.12 110 SER A C 1
ATOM 833 O O . SER A 1 110 ? -0.563 8.18 -0.01 1 97.12 110 SER A O 1
ATOM 835 N N . ASP A 1 111 ? -1.465 6.414 1 1 98.19 111 ASP A N 1
ATOM 836 C CA . ASP A 1 111 ? -1.735 5.73 -0.26 1 98.19 111 ASP A CA 1
ATOM 837 C C . ASP A 1 111 ? -2.85 6.426 -1.037 1 98.19 111 ASP A C 1
ATOM 839 O O . ASP A 1 111 ? -2.844 6.434 -2.27 1 98.19 111 ASP A O 1
ATOM 843 N N . ALA A 1 112 ? -3.865 6.934 -0.309 1 98.81 112 ALA A N 1
ATOM 844 C CA . ALA A 1 112 ? -4.91 7.703 -0.974 1 98.81 112 ALA A CA 1
ATOM 845 C C . ALA A 1 112 ? -4.32 8.883 -1.742 1 98.81 112 ALA A C 1
ATOM 847 O O . ALA A 1 112 ? -4.684 9.125 -2.895 1 98.81 112 ALA A O 1
ATOM 848 N N . LEU A 1 113 ? -3.404 9.602 -1.103 1 98.88 113 LEU A N 1
ATOM 849 C CA . LEU A 1 113 ? -2.707 10.703 -1.75 1 98.88 113 LEU A CA 1
ATOM 850 C C . LEU A 1 113 ? -1.889 10.211 -2.938 1 98.88 113 LEU A C 1
ATOM 852 O O . LEU A 1 113 ? -1.875 10.844 -3.994 1 98.88 113 LEU A O 1
ATOM 856 N N . ASN A 1 114 ? -1.243 9.102 -2.719 1 98.62 114 ASN A N 1
ATOM 857 C CA . ASN A 1 114 ? -0.465 8.477 -3.781 1 98.62 114 ASN A CA 1
ATOM 858 C C . ASN A 1 114 ? -1.323 8.195 -5.012 1 98.62 114 ASN A C 1
ATOM 860 O O . ASN A 1 114 ? -0.914 8.477 -6.137 1 98.62 114 ASN A O 1
ATOM 864 N N . LEU A 1 115 ? -2.482 7.645 -4.797 1 98.81 115 LEU A N 1
ATOM 865 C CA . LEU A 1 115 ? -3.42 7.336 -5.871 1 98.81 115 LEU A CA 1
ATOM 866 C C . LEU A 1 115 ? -3.871 8.609 -6.582 1 98.81 115 LEU A C 1
ATOM 868 O O . LEU A 1 115 ? -3.875 8.672 -7.812 1 98.81 115 LEU A O 1
ATOM 872 N N . CYS A 1 116 ? -4.234 9.625 -5.828 1 98.94 116 CYS A N 1
ATOM 873 C CA . CYS A 1 116 ? -4.75 10.867 -6.395 1 98.94 116 CYS A CA 1
ATOM 874 C C . CYS A 1 116 ? -3.699 11.547 -7.266 1 98.94 116 CYS A C 1
ATOM 876 O O . CYS A 1 116 ? -3.971 11.898 -8.414 1 98.94 116 CYS A O 1
ATOM 878 N N . ILE A 1 117 ? -2.516 11.688 -6.723 1 98.88 117 ILE A N 1
ATOM 879 C CA . ILE A 1 117 ? -1.442 12.344 -7.461 1 98.88 117 ILE A CA 1
ATOM 880 C C . ILE A 1 117 ? -1.075 11.516 -8.688 1 98.88 117 ILE A C 1
ATOM 882 O O . ILE A 1 117 ? -0.886 12.055 -9.781 1 98.88 117 ILE A O 1
ATOM 886 N N . GLY A 1 118 ? -1.028 10.242 -8.508 1 98.56 118 GLY A N 1
ATOM 887 C CA . GLY A 1 118 ? -0.688 9.344 -9.609 1 98.56 118 GLY A CA 1
ATOM 888 C C . GLY A 1 118 ? -1.718 9.344 -10.719 1 98.56 118 GLY A C 1
ATOM 889 O O . GLY A 1 118 ? -1.377 9.148 -11.891 1 98.56 118 GLY A O 1
ATOM 890 N N . ALA A 1 119 ? -2.947 9.547 -10.391 1 98.75 119 ALA A N 1
ATOM 891 C CA . ALA A 1 119 ? -4.02 9.523 -11.383 1 98.75 119 ALA A CA 1
ATOM 892 C C . ALA A 1 119 ? -4.117 10.852 -12.117 1 98.75 119 ALA A C 1
ATOM 894 O O . ALA A 1 119 ? -4.496 10.891 -13.297 1 98.75 119 ALA A O 1
ATOM 895 N N . LEU A 1 120 ? -3.705 11.961 -11.492 1 98.81 120 LEU A N 1
ATOM 896 C CA . LEU A 1 120 ? -4.016 13.289 -12 1 98.81 120 LEU A CA 1
ATOM 897 C C . LEU A 1 120 ? -2.822 13.883 -12.742 1 98.81 120 LEU A C 1
ATOM 899 O O . LEU A 1 120 ? -2.979 14.82 -13.523 1 98.81 120 LEU A O 1
ATOM 903 N N . ALA A 1 121 ? -1.586 13.375 -12.469 1 98.62 121 ALA A N 1
ATOM 904 C CA . ALA A 1 121 ? -0.427 14.117 -12.953 1 98.62 121 ALA A CA 1
ATOM 905 C C . ALA A 1 121 ? 0.577 13.188 -13.633 1 98.62 121 ALA A C 1
ATOM 907 O O . ALA A 1 121 ? 0.723 12.031 -13.242 1 98.62 121 ALA A O 1
ATOM 908 N N . ASN A 1 122 ? 1.288 13.742 -14.594 1 98.12 122 ASN A N 1
ATOM 909 C CA . ASN A 1 122 ? 2.328 13.039 -15.336 1 98.12 122 ASN A CA 1
ATOM 910 C C . ASN A 1 122 ? 3.711 13.617 -15.047 1 98.12 122 ASN A C 1
ATOM 912 O O . ASN A 1 122 ? 3.83 14.742 -14.562 1 98.12 122 ASN A O 1
ATOM 916 N N . GLU A 1 123 ? 4.688 12.719 -15.336 1 96.94 123 GLU A N 1
ATOM 917 C CA . GLU A 1 123 ? 6.051 13.242 -15.375 1 96.94 123 GLU A CA 1
ATOM 918 C C . GLU A 1 123 ? 6.148 14.461 -16.297 1 96.94 123 GLU A C 1
ATOM 920 O O . GLU A 1 123 ? 5.559 14.477 -17.375 1 96.94 123 GLU A O 1
ATOM 925 N N . GLY A 1 124 ? 6.816 15.508 -15.797 1 97.38 124 GLY A N 1
ATOM 926 C CA . GLY A 1 124 ? 6.953 16.719 -16.594 1 97.38 124 GLY A CA 1
ATOM 927 C C . GLY A 1 124 ? 5.914 17.766 -16.25 1 97.38 124 GLY A C 1
ATOM 928 O O . GLY A 1 124 ? 6.113 18.953 -16.516 1 97.38 124 GLY A O 1
ATOM 929 N N . GLN A 1 125 ? 4.781 17.391 -15.703 1 98.62 125 GLN A N 1
ATOM 930 C CA . GLN A 1 125 ? 3.807 18.344 -15.195 1 98.62 125 GLN A CA 1
ATOM 931 C C . GLN A 1 125 ? 4.18 18.812 -13.789 1 98.62 125 GLN A C 1
ATOM 933 O O . GLN A 1 125 ? 5.219 18.422 -13.258 1 98.62 125 GLN A O 1
ATOM 938 N N . ASN A 1 126 ? 3.363 19.781 -13.297 1 98.81 126 ASN A N 1
ATOM 939 C CA . ASN A 1 126 ? 3.617 20.234 -11.93 1 98.81 126 ASN A CA 1
ATOM 940 C C . ASN A 1 126 ? 2.348 20.219 -11.086 1 98.81 126 ASN A C 1
ATOM 942 O O . ASN A 1 126 ? 1.242 20.125 -11.625 1 98.81 126 ASN A O 1
ATOM 946 N N . ILE A 1 127 ? 2.482 20.203 -9.82 1 98.88 127 ILE A N 1
ATOM 947 C CA . ILE A 1 127 ? 1.418 20.234 -8.828 1 98.88 127 ILE A CA 1
ATOM 948 C C . ILE A 1 127 ? 1.698 21.344 -7.812 1 98.88 127 ILE A C 1
ATOM 950 O O . ILE A 1 127 ? 2.857 21.625 -7.496 1 98.88 127 ILE A O 1
ATOM 954 N N . LEU A 1 128 ? 0.639 22 -7.352 1 98.94 128 LEU A N 1
ATOM 955 C CA . LEU A 1 128 ? 0.776 23.078 -6.387 1 98.94 128 LEU A CA 1
ATOM 956 C C . LEU A 1 128 ? 0.599 22.562 -4.961 1 98.94 128 LEU A C 1
ATOM 958 O O . LEU A 1 128 ? -0.443 22 -4.629 1 98.94 128 LEU A O 1
ATOM 962 N N . LEU A 1 129 ? 1.615 22.75 -4.137 1 98.88 129 LEU A N 1
ATOM 963 C CA . LEU A 1 129 ? 1.662 22.234 -2.771 1 98.88 129 LEU A CA 1
ATOM 964 C C . LEU A 1 129 ? 1.854 23.375 -1.773 1 98.88 129 LEU A C 1
ATOM 966 O O . LEU A 1 129 ? 2.461 24.406 -2.1 1 98.88 129 LEU A O 1
ATOM 970 N N . PRO A 1 130 ? 1.359 23.172 -0.611 1 98.81 130 PRO A N 1
ATOM 971 C CA . PRO A 1 130 ? 1.532 24.219 0.4 1 98.81 130 PRO A CA 1
ATOM 972 C C . PRO A 1 130 ? 2.949 24.266 0.965 1 98.81 130 PRO A C 1
ATOM 974 O O . PRO A 1 130 ? 3.613 23.234 1.062 1 98.81 130 PRO A O 1
ATOM 977 N N . ALA A 1 131 ? 3.357 25.406 1.336 1 98.44 131 ALA A N 1
ATOM 978 C CA . ALA A 1 131 ? 4.578 25.656 2.1 1 98.44 131 ALA A CA 1
ATOM 979 C C . ALA A 1 131 ? 4.312 26.625 3.258 1 98.44 131 ALA A C 1
ATOM 981 O O . ALA A 1 131 ? 4.055 27.812 3.043 1 98.44 131 ALA A O 1
ATOM 982 N N . PRO A 1 132 ? 4.402 26.172 4.52 1 98 132 PRO A N 1
ATOM 983 C CA . PRO A 1 132 ? 4.789 24.812 4.883 1 98 132 PRO A CA 1
ATOM 984 C C . PRO A 1 132 ? 3.699 23.781 4.574 1 98 132 PRO A C 1
ATOM 986 O O . PRO A 1 132 ? 2.518 24.141 4.52 1 98 132 PRO A O 1
ATOM 989 N N . GLY A 1 133 ? 4.043 22.578 4.309 1 97.69 133 GLY A N 1
ATOM 990 C CA . GLY A 1 133 ? 3.119 21.484 4.051 1 97.69 133 GLY A CA 1
ATOM 991 C C . GLY A 1 133 ? 3.684 20.125 4.422 1 97.69 133 GLY A C 1
ATOM 992 O O . GLY A 1 133 ? 4.891 19.969 4.609 1 97.69 133 GLY A O 1
ATOM 993 N N . PHE A 1 134 ? 2.828 19.188 4.566 1 97 134 PHE A N 1
ATOM 994 C CA . PHE A 1 134 ? 3.225 17.812 4.855 1 97 134 PHE A CA 1
ATOM 995 C C . PHE A 1 134 ? 4.211 17.312 3.811 1 97 134 PHE A C 1
ATOM 997 O O . PHE A 1 134 ? 3.945 17.375 2.609 1 97 134 PHE A O 1
ATOM 1004 N N . SER A 1 135 ? 5.293 16.719 4.219 1 95.88 135 SER A N 1
ATOM 1005 C CA . SER A 1 135 ? 6.445 16.438 3.367 1 95.88 135 SER A CA 1
ATOM 1006 C C . SER A 1 135 ? 6.16 15.281 2.414 1 95.88 135 SER A C 1
ATOM 1008 O O . SER A 1 135 ? 6.785 15.18 1.356 1 95.88 135 SER A O 1
ATOM 1010 N N . LEU A 1 136 ? 5.246 14.453 2.74 1 96.5 136 LEU A N 1
ATOM 1011 C CA . LEU A 1 136 ? 4.957 13.289 1.906 1 96.5 136 LEU A CA 1
ATOM 1012 C C . LEU A 1 136 ? 4.453 13.719 0.533 1 96.5 136 LEU A C 1
ATOM 1014 O O . LEU A 1 136 ? 4.66 13.016 -0.458 1 96.5 136 LEU A O 1
ATOM 1018 N N . TYR A 1 137 ? 3.783 14.891 0.442 1 98.25 137 TYR A N 1
ATOM 1019 C CA . TYR A 1 137 ? 3.314 15.367 -0.854 1 98.25 137 TYR A CA 1
ATOM 1020 C C . TYR A 1 137 ? 4.461 15.422 -1.859 1 98.25 137 TYR A C 1
ATOM 1022 O O . TYR A 1 137 ? 4.332 14.93 -2.982 1 98.25 137 TYR A O 1
ATOM 1030 N N . GLU A 1 138 ? 5.52 16.016 -1.371 1 97.5 138 GLU A N 1
ATOM 1031 C CA . GLU A 1 138 ? 6.695 16.156 -2.221 1 97.5 138 GLU A CA 1
ATOM 1032 C C . GLU A 1 138 ? 7.305 14.805 -2.547 1 97.5 138 GLU A C 1
ATOM 1034 O O . GLU A 1 138 ? 7.742 14.57 -3.676 1 97.5 138 GLU A O 1
ATOM 1039 N N . THR A 1 139 ? 7.367 13.93 -1.59 1 97.5 139 THR A N 1
ATOM 1040 C CA . THR A 1 139 ? 7.898 12.594 -1.806 1 97.5 139 THR A CA 1
ATOM 1041 C C . THR A 1 139 ? 7.113 11.867 -2.896 1 97.5 139 THR A C 1
ATOM 1043 O O . THR A 1 139 ? 7.703 11.281 -3.807 1 97.5 139 THR A O 1
ATOM 1046 N N . LEU A 1 140 ? 5.785 11.93 -2.824 1 98.31 140 LEU A N 1
ATOM 1047 C CA . LEU A 1 140 ? 4.918 11.266 -3.783 1 98.31 140 LEU A CA 1
ATOM 1048 C C . LEU A 1 140 ? 5.062 11.875 -5.172 1 98.31 140 LEU A C 1
ATOM 1050 O O . LEU A 1 140 ? 5.223 11.164 -6.16 1 98.31 140 LEU A O 1
ATOM 1054 N N . ALA A 1 141 ? 5.039 13.18 -5.246 1 98.31 141 ALA A N 1
ATOM 1055 C CA . ALA A 1 141 ? 5.129 13.875 -6.531 1 98.31 141 ALA A CA 1
ATOM 1056 C C . ALA A 1 141 ? 6.496 13.648 -7.176 1 98.31 141 ALA A C 1
ATOM 1058 O O . ALA A 1 141 ? 6.582 13.312 -8.359 1 98.31 141 ALA A O 1
ATOM 1059 N N . SER A 1 142 ? 7.543 13.781 -6.375 1 96.69 142 SER A N 1
ATOM 1060 C CA . SER A 1 142 ? 8.898 13.633 -6.895 1 96.69 142 SER A CA 1
ATOM 1061 C C . SER A 1 142 ? 9.156 12.211 -7.387 1 96.69 142 SER A C 1
ATOM 1063 O O . SER A 1 142 ? 9.836 12.016 -8.391 1 96.69 142 SER A O 1
ATOM 1065 N N . SER A 1 143 ? 8.648 11.273 -6.711 1 97.44 143 SER A N 1
ATOM 1066 C CA . SER A 1 143 ? 8.812 9.883 -7.133 1 97.44 143 SER A CA 1
ATOM 1067 C C . SER A 1 143 ? 8.258 9.656 -8.531 1 97.44 143 SER A C 1
ATOM 1069 O O . SER A 1 143 ? 8.719 8.766 -9.25 1 97.44 143 SER A O 1
ATOM 1071 N N . LYS A 1 144 ? 7.328 10.516 -8.961 1 97.75 144 LYS A N 1
ATOM 1072 C CA . LYS A 1 144 ? 6.66 10.359 -10.25 1 97.75 144 LYS A CA 1
ATOM 1073 C C . LYS A 1 144 ? 7.203 11.344 -11.273 1 97.75 144 LYS A C 1
ATOM 1075 O O . LYS A 1 144 ? 6.652 11.477 -12.367 1 97.75 144 LYS A O 1
ATOM 1080 N N . GLY A 1 145 ? 8.242 12.094 -10.875 1 97.5 145 GLY A N 1
ATOM 1081 C CA . GLY A 1 145 ? 8.836 13.07 -11.781 1 97.5 145 GLY A CA 1
ATOM 1082 C C . GLY A 1 145 ? 7.984 14.312 -11.961 1 97.5 145 GLY A C 1
ATOM 1083 O O . GLY A 1 145 ? 8.109 15.016 -12.969 1 97.5 145 GLY A O 1
ATOM 1084 N N . ILE A 1 146 ? 7.094 14.547 -11.078 1 98.5 146 ILE A N 1
ATOM 1085 C CA . ILE A 1 146 ? 6.227 15.719 -11.094 1 98.5 146 ILE A CA 1
ATOM 1086 C C . ILE A 1 146 ? 6.914 16.875 -10.383 1 98.5 146 ILE A C 1
ATOM 1088 O O . ILE A 1 146 ? 7.406 16.719 -9.266 1 98.5 146 ILE A O 1
ATOM 1092 N N . GLU A 1 147 ? 6.918 18.016 -11.023 1 98.62 147 GLU A N 1
ATOM 1093 C CA . GLU A 1 147 ? 7.504 19.203 -10.398 1 98.62 147 GLU A CA 1
ATOM 1094 C C . GLU A 1 147 ? 6.629 19.719 -9.258 1 98.62 147 GLU A C 1
ATOM 1096 O O . GLU A 1 147 ? 5.426 19.922 -9.438 1 98.62 147 GLU A O 1
ATOM 1101 N N . CYS A 1 148 ? 7.219 19.906 -8.125 1 98.38 148 CYS A N 1
ATOM 1102 C CA . CYS A 1 148 ? 6.516 20.469 -6.977 1 98.38 148 CYS A CA 1
ATOM 1103 C C . CYS A 1 148 ? 6.641 21.984 -6.949 1 98.38 148 CYS A C 1
ATOM 1105 O O . CYS A 1 148 ? 7.746 22.516 -6.879 1 98.38 148 CYS A O 1
ATOM 1107 N N . ARG A 1 149 ? 5.562 22.656 -7.074 1 98.88 149 ARG A N 1
ATOM 1108 C CA . ARG A 1 149 ? 5.523 24.109 -6.895 1 98.88 149 ARG A CA 1
ATOM 1109 C C . ARG A 1 149 ? 4.824 24.484 -5.59 1 98.88 149 ARG A C 1
ATOM 1111 O O . ARG A 1 149 ? 3.695 24.047 -5.34 1 98.88 149 ARG A O 1
ATOM 1118 N N . PHE A 1 150 ? 5.504 25.297 -4.789 1 98.62 150 PHE A N 1
ATOM 1119 C CA . PHE A 1 150 ? 5.043 25.531 -3.424 1 98.62 150 PHE A CA 1
ATOM 1120 C C . PHE A 1 150 ? 4.438 26.938 -3.289 1 98.62 150 PHE A C 1
ATOM 1122 O O . PHE A 1 150 ? 5.109 27.938 -3.547 1 98.62 150 PHE A O 1
ATOM 1129 N N . TYR A 1 151 ? 3.172 26.953 -2.939 1 98.81 151 TYR A N 1
ATOM 1130 C CA . TYR A 1 151 ? 2.551 28.25 -2.643 1 98.81 151 TYR A CA 1
ATOM 1131 C C . TYR A 1 151 ? 2.697 28.594 -1.167 1 98.81 151 TYR A C 1
ATOM 1133 O O . TYR A 1 151 ? 2.707 27.703 -0.311 1 98.81 151 TYR A O 1
ATOM 1141 N N . ASP A 1 152 ? 2.652 29.844 -0.852 1 98.44 152 ASP A N 1
ATOM 1142 C CA . ASP A 1 152 ? 2.977 30.312 0.492 1 98.44 152 ASP A CA 1
ATOM 1143 C C . ASP A 1 152 ? 1.738 30.312 1.385 1 98.44 152 ASP A C 1
ATOM 1145 O O . ASP A 1 152 ? 0.649 30.688 0.939 1 98.44 152 ASP A O 1
ATOM 1149 N N . LEU A 1 153 ? 1.93 29.844 2.562 1 98.62 153 LEU A N 1
ATOM 1150 C CA . LEU A 1 153 ? 0.989 30.078 3.652 1 98.62 153 LEU A CA 1
ATOM 1151 C C . LEU A 1 153 ? 1.461 31.234 4.535 1 98.62 153 LEU A C 1
ATOM 1153 O O . LEU A 1 153 ? 2.66 31.391 4.773 1 98.62 153 LEU A O 1
ATOM 1157 N N . GLN A 1 154 ? 0.507 31.984 5.027 1 97.94 154 GLN A N 1
ATOM 1158 C CA . GLN A 1 154 ? 0.841 33.219 5.738 1 97.94 154 GLN A CA 1
ATOM 1159 C C . GLN A 1 154 ? 0.681 33.031 7.246 1 97.94 154 GLN A C 1
ATOM 1161 O O . GLN A 1 154 ? -0.436 33.094 7.766 1 97.94 154 GLN A O 1
ATOM 1166 N N . PRO A 1 155 ? 1.809 32.969 7.973 1 96.56 155 PRO A N 1
ATOM 1167 C CA . PRO A 1 155 ? 1.715 32.719 9.414 1 96.56 155 PRO A CA 1
ATOM 1168 C C . PRO A 1 155 ? 0.94 33.812 10.148 1 96.56 155 PRO A C 1
ATOM 1170 O O . PRO A 1 155 ? 0.23 33.531 11.117 1 96.56 155 PRO A O 1
ATOM 1173 N N . HIS A 1 156 ? 0.972 35.062 9.711 1 94.56 156 HIS A N 1
ATOM 1174 C CA . HIS A 1 156 ? 0.349 36.188 10.398 1 94.56 156 HIS A CA 1
ATOM 1175 C C . HIS A 1 156 ? -1.151 36.25 10.133 1 94.56 156 HIS A C 1
ATOM 1177 O O . HIS A 1 156 ? -1.871 37.031 10.75 1 94.56 156 HIS A O 1
ATOM 1183 N N . ARG A 1 157 ? -1.604 35.375 9.258 1 96.94 157 ARG A N 1
ATOM 1184 C CA . ARG A 1 157 ? -3.027 35.25 8.977 1 96.94 157 ARG A CA 1
ATOM 1185 C C . ARG A 1 157 ? -3.494 33.812 9.211 1 96.94 157 ARG A C 1
ATOM 1187 O O . ARG A 1 157 ? -4.215 33.25 8.391 1 96.94 157 ARG A O 1
ATOM 1194 N N . SER A 1 158 ? -3.029 33.219 10.234 1 96 158 SER A N 1
ATOM 1195 C CA . SER A 1 158 ? -3.369 31.844 10.625 1 96 158 SER A CA 1
ATOM 1196 C C . SER A 1 158 ? -3.105 30.859 9.492 1 96 158 SER A C 1
ATOM 1198 O O . SER A 1 158 ? -3.939 30 9.203 1 96 158 SER A O 1
ATOM 1200 N N . TRP A 1 159 ? -2.086 31.172 8.781 1 98.19 159 TRP A N 1
ATOM 1201 C CA . TRP A 1 159 ? -1.561 30.281 7.754 1 98.19 159 TRP A CA 1
ATOM 1202 C C . TRP A 1 159 ? -2.533 30.156 6.586 1 98.19 159 TRP A C 1
ATOM 1204 O O . TRP A 1 159 ? -2.621 29.109 5.941 1 98.19 159 TRP A O 1
ATOM 1214 N N . GLU A 1 160 ? -3.301 31.188 6.316 1 98.5 160 GLU A N 1
ATOM 1215 C CA . GLU A 1 160 ? -4.078 31.219 5.078 1 98.5 160 GLU A CA 1
ATOM 1216 C C . GLU A 1 160 ? -3.172 31.109 3.855 1 98.5 160 GLU A C 1
ATOM 1218 O O . GLU A 1 160 ? -2.008 31.516 3.902 1 98.5 160 GLU A O 1
ATOM 1223 N N . ILE A 1 161 ? -3.744 30.625 2.793 1 98.88 161 ILE A N 1
ATOM 1224 C CA . ILE A 1 161 ? -3.031 30.562 1.523 1 98.88 161 ILE A CA 1
ATOM 1225 C C . ILE A 1 161 ? -2.838 31.969 0.958 1 98.88 161 ILE A C 1
ATOM 1227 O O . ILE A 1 161 ? -3.762 32.781 0.978 1 98.88 161 ILE A O 1
ATOM 1231 N N . ASP A 1 162 ? -1.592 32.312 0.572 1 98.75 162 ASP A N 1
ATOM 1232 C CA . ASP A 1 162 ? -1.401 33.469 -0.283 1 98.75 162 ASP A CA 1
ATOM 1233 C C . ASP A 1 162 ? -1.958 33.219 -1.683 1 98.75 162 ASP A C 1
ATOM 1235 O O . ASP A 1 162 ? -1.244 32.75 -2.564 1 98.75 162 ASP A O 1
ATOM 1239 N N . LEU A 1 163 ? -3.186 33.625 -1.924 1 98.69 163 LEU A N 1
ATOM 1240 C CA . LEU A 1 163 ? -3.918 33.312 -3.141 1 98.69 163 LEU A CA 1
ATOM 1241 C C . LEU A 1 163 ? -3.266 33.938 -4.359 1 98.69 163 LEU A C 1
ATOM 1243 O O . LEU A 1 163 ? -3.287 33.375 -5.453 1 98.69 163 LEU A O 1
ATOM 1247 N N . ASN A 1 164 ? -2.746 35.156 -4.172 1 98.38 164 ASN A N 1
ATOM 1248 C CA . ASN A 1 164 ? -2.023 35.781 -5.273 1 98.38 164 ASN A CA 1
ATOM 1249 C C . ASN A 1 164 ? -0.805 34.938 -5.684 1 98.38 164 ASN A C 1
ATOM 1251 O O . ASN A 1 164 ? -0.589 34.719 -6.871 1 98.38 164 ASN A O 1
ATOM 1255 N N . HIS A 1 165 ? -0.035 34.531 -4.73 1 98.62 165 HIS A N 1
ATOM 1256 C CA . HIS A 1 165 ? 1.127 33.719 -5.02 1 98.62 165 HIS A CA 1
ATOM 1257 C C . HIS A 1 165 ? 0.714 32.375 -5.676 1 98.62 165 HIS A C 1
ATOM 1259 O O . HIS A 1 165 ? 1.333 31.953 -6.648 1 98.62 165 HIS A O 1
ATOM 1265 N N . LEU A 1 166 ? -0.289 31.812 -5.121 1 98.81 166 LEU A N 1
ATOM 1266 C CA . LEU A 1 166 ? -0.818 30.562 -5.676 1 98.81 166 LEU A CA 1
ATOM 1267 C C . LEU A 1 166 ? -1.107 30.719 -7.168 1 98.81 166 LEU A C 1
ATOM 1269 O O . LEU A 1 166 ? -0.705 29.875 -7.969 1 98.81 166 LEU A O 1
ATOM 1273 N N . GLU A 1 167 ? -1.733 31.734 -7.5 1 98.25 167 GLU A N 1
ATOM 1274 C CA . GLU A 1 167 ? -2.156 31.938 -8.883 1 98.25 167 GLU A CA 1
ATOM 1275 C C . GLU A 1 167 ? -0.956 32.156 -9.805 1 98.25 167 GLU A C 1
ATOM 1277 O O . GLU A 1 167 ? -0.984 31.75 -10.969 1 98.25 167 GLU A O 1
ATOM 1282 N N . THR A 1 168 ? 0.122 32.75 -9.305 1 98.56 168 THR A N 1
ATOM 1283 C CA . THR A 1 168 ? 1.303 33.031 -10.117 1 98.56 168 THR A CA 1
ATOM 1284 C C . THR A 1 168 ? 2.008 31.719 -10.492 1 98.56 168 THR A C 1
ATOM 1286 O O . THR A 1 168 ? 2.814 31.703 -11.43 1 98.56 168 THR A O 1
ATOM 1289 N N . LEU A 1 169 ? 1.725 30.672 -9.812 1 98.75 169 LEU A N 1
ATOM 1290 C CA . LEU A 1 169 ? 2.432 29.422 -10.016 1 98.75 169 LEU A CA 1
ATOM 1291 C C . LEU A 1 169 ? 1.754 28.578 -11.094 1 98.75 169 LEU A C 1
ATOM 1293 O O . LEU A 1 169 ? 2.324 27.594 -11.57 1 98.75 169 LEU A O 1
ATOM 1297 N N . VAL A 1 170 ? 0.55 28.969 -11.461 1 98.69 170 VAL A N 1
ATOM 1298 C CA . VAL A 1 170 ? -0.246 28.172 -12.391 1 98.69 170 VAL A CA 1
ATOM 1299 C C . VAL A 1 170 ? 0.269 28.375 -13.82 1 98.69 170 VAL A C 1
ATOM 1301 O O . VAL A 1 170 ? 0.579 29.5 -14.219 1 98.69 170 VAL A O 1
ATOM 1304 N N . ASP A 1 171 ? 0.432 27.297 -14.562 1 98.38 171 ASP A N 1
ATOM 1305 C CA . ASP A 1 171 ? 0.68 27.344 -16 1 98.38 171 ASP A CA 1
ATOM 1306 C C . ASP A 1 171 ? -0.034 26.203 -16.703 1 98.38 171 ASP A C 1
ATOM 1308 O O . ASP A 1 171 ? -0.928 25.562 -16.141 1 98.38 171 ASP A O 1
ATOM 1312 N N . GLU A 1 172 ? 0.255 25.969 -17.953 1 97.19 172 GLU A N 1
ATOM 1313 C CA . GLU A 1 172 ? -0.476 25.016 -18.797 1 97.19 172 GLU A CA 1
ATOM 1314 C C . GLU A 1 172 ? -0.179 23.578 -18.375 1 97.19 172 GLU A C 1
ATOM 1316 O O . GLU A 1 172 ? -0.902 22.656 -18.75 1 97.19 172 GLU A O 1
ATOM 1321 N N . ASN A 1 173 ? 0.882 23.375 -17.531 1 98.19 173 ASN A N 1
ATOM 1322 C CA . ASN A 1 173 ? 1.279 22.047 -17.109 1 98.19 173 ASN A CA 1
ATOM 1323 C C . ASN A 1 173 ? 0.837 21.734 -15.68 1 98.19 173 ASN A C 1
ATOM 1325 O O . ASN A 1 173 ? 1.153 20.688 -15.141 1 98.19 173 ASN A O 1
ATOM 1329 N N . THR A 1 174 ? 0.122 22.688 -15.062 1 98.75 174 THR A N 1
ATOM 1330 C CA . THR A 1 174 ? -0.337 22.453 -13.695 1 98.75 174 THR A CA 1
ATOM 1331 C C . THR A 1 174 ? -1.476 21.438 -13.672 1 98.75 174 THR A C 1
ATOM 1333 O O . THR A 1 174 ? -2.494 21.625 -14.336 1 98.75 174 THR A O 1
ATOM 1336 N N . ALA A 1 175 ? -1.289 20.422 -12.844 1 98.75 175 ALA A N 1
ATOM 1337 C CA . ALA A 1 175 ? -2.227 19.297 -12.875 1 98.75 175 ALA A CA 1
ATOM 1338 C C . ALA A 1 175 ? -3.285 19.453 -11.781 1 98.75 175 ALA A C 1
ATOM 1340 O O . ALA A 1 175 ? -4.418 18.984 -11.945 1 98.75 175 ALA A O 1
ATOM 1341 N N . ALA A 1 176 ? -2.926 20 -10.656 1 98.88 176 ALA A N 1
ATOM 1342 C CA . ALA A 1 176 ? -3.854 20.062 -9.531 1 98.88 176 ALA A CA 1
ATOM 1343 C C . ALA A 1 176 ? -3.334 20.984 -8.438 1 98.88 176 ALA A C 1
ATOM 1345 O O . ALA A 1 176 ? -2.148 21.328 -8.414 1 98.88 176 ALA A O 1
ATOM 1346 N N . ILE A 1 177 ? -4.23 21.422 -7.594 1 98.94 177 ILE A N 1
ATOM 1347 C CA . ILE A 1 177 ? -3.926 22.109 -6.344 1 98.94 177 ILE A CA 1
ATOM 1348 C C . ILE A 1 177 ? -4.184 21.172 -5.164 1 98.94 177 ILE A C 1
ATOM 1350 O O . ILE A 1 177 ? -5.27 20.594 -5.047 1 98.94 177 ILE A O 1
ATOM 1354 N N . LEU A 1 178 ? -3.189 20.969 -4.352 1 98.94 178 LEU A N 1
ATOM 1355 C CA . LEU A 1 178 ? -3.389 20.188 -3.135 1 98.94 178 LEU A CA 1
ATOM 1356 C C . LEU A 1 178 ? -3.611 21.094 -1.936 1 98.94 178 LEU A C 1
ATOM 1358 O O . LEU A 1 178 ? -2.818 22.016 -1.69 1 98.94 178 LEU A O 1
ATOM 1362 N N . VAL A 1 179 ? -4.703 20.875 -1.233 1 98.94 179 VAL A N 1
ATOM 1363 C CA . VAL A 1 179 ? -5.086 21.656 -0.061 1 98.94 179 VAL A CA 1
ATOM 1364 C C . VAL A 1 179 ? -5.16 20.75 1.163 1 98.94 179 VAL A C 1
ATOM 1366 O O . VAL A 1 179 ? -5.672 19.625 1.083 1 98.94 179 VAL A O 1
ATOM 1369 N N . ASN A 1 180 ? -4.582 21.156 2.199 1 98.81 180 ASN A N 1
ATOM 1370 C CA . ASN A 1 180 ? -4.617 20.422 3.457 1 98.81 180 ASN A CA 1
ATOM 1371 C C . ASN A 1 180 ? -5.281 21.219 4.566 1 98.81 180 ASN A C 1
ATOM 1373 O O . ASN A 1 180 ? -4.754 22.25 4.988 1 98.81 180 ASN A O 1
ATOM 1377 N N . ASN A 1 181 ? -6.441 20.797 5.004 1 98.75 181 ASN A N 1
ATOM 1378 C CA . ASN A 1 181 ? -7.254 21.5 5.988 1 98.75 181 ASN A CA 1
ATOM 1379 C C . ASN A 1 181 ? -8.086 20.531 6.82 1 98.75 181 ASN A C 1
ATOM 1381 O O . ASN A 1 181 ? -8.938 19.812 6.285 1 98.75 181 ASN A O 1
ATOM 1385 N N . PRO A 1 182 ? -7.945 20.484 8.18 1 98.38 182 PRO A N 1
ATOM 1386 C CA . PRO A 1 182 ? -6.949 21.219 8.969 1 98.38 182 PRO A CA 1
ATOM 1387 C C . PRO A 1 182 ? -5.516 20.844 8.594 1 98.38 182 PRO A C 1
ATOM 1389 O O . PRO A 1 182 ? -5.277 19.797 7.98 1 98.38 182 PRO A O 1
ATOM 1392 N N . SER A 1 183 ? -4.629 21.703 8.992 1 98.19 183 SER A N 1
ATOM 1393 C CA . SER A 1 183 ? -3.32 21.688 8.352 1 98.19 183 SER A CA 1
ATOM 1394 C C . SER A 1 183 ? -2.293 20.953 9.203 1 98.19 183 SER A C 1
ATOM 1396 O O . SER A 1 183 ? -2.256 21.125 10.422 1 98.19 183 SER A O 1
ATOM 1398 N N . ASN A 1 184 ? -1.562 20.094 8.703 1 97.19 184 ASN A N 1
ATOM 1399 C CA . ASN A 1 184 ? -0.223 19.672 9.109 1 97.19 184 ASN A CA 1
ATOM 1400 C C . ASN A 1 184 ? 0.849 20.281 8.211 1 97.19 184 ASN A C 1
ATOM 1402 O O . ASN A 1 184 ? 0.861 20.031 7 1 97.19 184 ASN A O 1
ATOM 1406 N N . PRO A 1 185 ? 1.629 21.125 8.68 1 97.31 185 PRO A N 1
ATOM 1407 C CA . PRO A 1 185 ? 2.086 21.219 10.07 1 97.31 185 PRO A CA 1
ATOM 1408 C C . PRO A 1 185 ? 1.515 22.422 10.805 1 97.31 185 PRO A C 1
ATOM 1410 O O . PRO A 1 185 ? 1.906 22.703 11.945 1 97.31 185 PRO A O 1
ATOM 1413 N N . CYS A 1 186 ? 0.582 23.141 10.273 1 98.12 186 CYS A N 1
ATOM 1414 C CA . CYS A 1 186 ? 0.323 24.5 10.742 1 98.12 186 CYS A CA 1
ATOM 1415 C C . CYS A 1 186 ? -0.765 24.5 11.812 1 98.12 186 CYS A C 1
ATOM 1417 O O . CYS A 1 186 ? -0.87 25.453 12.586 1 98.12 186 CYS A O 1
ATOM 1419 N N . GLY A 1 187 ? -1.626 23.531 11.805 1 98 187 GLY A N 1
ATOM 1420 C CA . GLY A 1 187 ? -2.723 23.484 12.758 1 98 187 GLY A CA 1
ATOM 1421 C C . GLY A 1 187 ? -3.84 24.453 12.43 1 98 187 GLY A C 1
ATOM 1422 O O . GLY A 1 187 ? -4.766 24.641 13.219 1 98 187 GLY A O 1
ATOM 1423 N N . SER A 1 188 ? -3.818 25.078 11.297 1 98.12 188 SER A N 1
ATOM 1424 C CA . SER A 1 188 ? -4.836 26.031 10.891 1 98.12 188 SER A CA 1
ATOM 1425 C C . SER A 1 188 ? -6.109 25.344 10.43 1 98.12 188 SER A C 1
ATOM 1427 O O . SER A 1 188 ? -6.07 24.188 9.977 1 98.12 188 SER A O 1
ATOM 1429 N N . VAL A 1 189 ? -7.219 25.984 10.555 1 98.62 189 VAL A N 1
ATOM 1430 C CA . VAL A 1 189 ? -8.531 25.625 10.016 1 98.62 189 VAL A CA 1
ATOM 1431 C C . VAL A 1 189 ? -9.086 26.781 9.188 1 98.62 189 VAL A C 1
ATOM 1433 O O . VAL A 1 189 ? -9.375 27.859 9.719 1 98.62 189 VAL A O 1
ATOM 1436 N N . TYR A 1 190 ? -9.188 26.578 7.91 1 98.75 190 TYR A N 1
ATOM 1437 C CA . TYR A 1 190 ? -9.578 27.656 7.012 1 98.75 190 TYR A CA 1
ATOM 1438 C C . TYR A 1 190 ? -11.031 28.047 7.227 1 98.75 190 TYR A C 1
ATOM 1440 O O . TYR A 1 190 ? -11.891 27.188 7.434 1 98.75 190 TYR A O 1
ATOM 1448 N N . SER A 1 191 ? -11.328 29.344 7.133 1 98.25 191 SER A N 1
ATOM 1449 C CA . SER A 1 191 ? -12.695 29.844 7.18 1 98.25 191 SER A CA 1
ATOM 1450 C C . SER A 1 191 ? -13.461 29.484 5.91 1 98.25 191 SER A C 1
ATOM 1452 O O . SER A 1 191 ? -12.859 29.125 4.895 1 98.25 191 SER A O 1
ATOM 1454 N N . LYS A 1 192 ? -14.758 29.562 5.988 1 98.5 192 LYS A N 1
ATOM 1455 C CA . LYS A 1 192 ? -15.602 29.328 4.82 1 98.5 192 LYS A CA 1
ATOM 1456 C C . LYS A 1 192 ? -15.203 30.25 3.668 1 98.5 192 LYS A C 1
ATOM 1458 O O . LYS A 1 192 ? -15.047 29.797 2.531 1 98.5 192 LYS A O 1
ATOM 1463 N N . GLN A 1 193 ? -15.031 31.469 3.994 1 98.62 193 GLN A N 1
ATOM 1464 C CA . GLN A 1 193 ? -14.695 32.438 2.959 1 98.62 193 GLN A CA 1
ATOM 1465 C C . GLN A 1 193 ? -13.367 32.094 2.295 1 98.62 193 GLN A C 1
ATOM 1467 O O . GLN A 1 193 ? -13.234 32.219 1.073 1 98.62 193 GLN A O 1
ATOM 1472 N N . HIS A 1 194 ? -12.367 31.766 3.062 1 98.75 194 HIS A N 1
ATOM 1473 C CA . HIS A 1 194 ? -11.07 31.422 2.482 1 98.75 194 HIS A CA 1
ATOM 1474 C C . HIS A 1 194 ? -11.164 30.203 1.587 1 98.75 194 HIS A C 1
ATOM 1476 O O . HIS A 1 194 ? -10.523 30.141 0.539 1 98.75 194 HIS A O 1
ATOM 1482 N N . LEU A 1 195 ? -11.938 29.203 2.004 1 98.88 195 LEU A N 1
ATOM 1483 C CA . LEU A 1 195 ? -12.172 28.031 1.17 1 98.88 195 LEU A CA 1
ATOM 1484 C C . LEU A 1 195 ? -12.82 28.422 -0.151 1 98.88 195 LEU A C 1
ATOM 1486 O O . LEU A 1 195 ? -12.445 27.906 -1.21 1 98.88 195 LEU A O 1
ATOM 1490 N N . LEU A 1 196 ? -13.789 29.281 -0.065 1 98.88 196 LEU A N 1
ATOM 1491 C CA . LEU A 1 196 ? -14.445 29.781 -1.273 1 98.88 196 LEU A CA 1
ATOM 1492 C C . LEU A 1 196 ? -13.445 30.484 -2.182 1 98.88 196 LEU A C 1
ATOM 1494 O O . LEU A 1 196 ? -13.516 30.359 -3.406 1 98.88 196 LEU A O 1
ATOM 1498 N N . ASP A 1 197 ? -12.578 31.266 -1.583 1 98.88 197 ASP A N 1
ATOM 1499 C CA . ASP A 1 197 ? -11.555 31.969 -2.359 1 98.88 197 ASP A CA 1
ATOM 1500 C C . ASP A 1 197 ? -10.641 30.969 -3.076 1 98.88 197 ASP A C 1
ATOM 1502 O O . ASP A 1 197 ? -10.242 31.203 -4.219 1 98.88 197 ASP A O 1
ATOM 1506 N N . ILE A 1 198 ? -10.25 29.906 -2.41 1 98.88 198 ILE A N 1
ATOM 1507 C CA . ILE A 1 198 ? -9.43 28.859 -3.01 1 98.88 198 ILE A CA 1
ATOM 1508 C C . ILE A 1 198 ? -10.172 28.234 -4.188 1 98.88 198 ILE A C 1
ATOM 1510 O O . ILE A 1 198 ? -9.594 28.047 -5.262 1 98.88 198 ILE A O 1
ATOM 1514 N N . LEU A 1 199 ? -11.43 27.922 -4 1 98.81 199 LEU A N 1
ATOM 1515 C CA . LEU A 1 199 ? -12.266 27.328 -5.043 1 98.81 199 LEU A CA 1
ATOM 1516 C C . LEU A 1 199 ? -12.352 28.25 -6.25 1 98.81 199 LEU A C 1
ATOM 1518 O O . LEU A 1 199 ? -12.367 27.797 -7.395 1 98.81 199 LEU A O 1
ATOM 1522 N N . ALA A 1 200 ? -12.445 29.531 -5.984 1 98.62 200 ALA A N 1
ATOM 1523 C CA . ALA A 1 200 ? -12.523 30.5 -7.07 1 98.62 200 ALA A CA 1
ATOM 1524 C C . ALA A 1 200 ? -11.273 30.453 -7.949 1 98.62 200 ALA A C 1
ATOM 1526 O O . ALA A 1 200 ? -11.367 30.547 -9.172 1 98.62 200 ALA A O 1
ATOM 1527 N N . VAL A 1 201 ? -10.125 30.328 -7.316 1 98.69 201 VAL A N 1
ATOM 1528 C CA . VAL A 1 201 ? -8.883 30.203 -8.07 1 98.69 201 VAL A CA 1
ATOM 1529 C C . VAL A 1 201 ? -8.891 28.922 -8.883 1 98.69 201 VAL A C 1
ATOM 1531 O O . VAL A 1 201 ? -8.555 28.922 -10.07 1 98.69 201 VAL A O 1
ATOM 1534 N N . ALA A 1 202 ? -9.297 27.828 -8.258 1 98.62 202 ALA A N 1
ATOM 1535 C CA . ALA A 1 202 ? -9.359 26.531 -8.945 1 98.62 202 ALA A CA 1
ATOM 1536 C C . ALA A 1 202 ? -10.312 26.594 -10.133 1 98.62 202 ALA A C 1
ATOM 1538 O O . ALA A 1 202 ? -10 26.078 -11.211 1 98.62 202 ALA A O 1
ATOM 1539 N N . GLU A 1 203 ? -11.438 27.203 -9.938 1 97.88 203 GLU A N 1
ATOM 1540 C CA . GLU A 1 203 ? -12.438 27.328 -10.992 1 97.88 203 GLU A CA 1
ATOM 1541 C C . GLU A 1 203 ? -11.922 28.188 -12.141 1 97.88 203 GLU A C 1
ATOM 1543 O O . GLU A 1 203 ? -12.078 27.828 -13.312 1 97.88 203 GLU A O 1
ATOM 1548 N N . LYS A 1 204 ? -11.336 29.297 -11.797 1 97.38 204 LYS A N 1
ATOM 1549 C CA . LYS A 1 204 ? -10.789 30.219 -12.789 1 97.38 204 LYS A CA 1
ATOM 1550 C C . LYS A 1 204 ? -9.789 29.516 -13.703 1 97.38 204 LYS A C 1
ATOM 1552 O O . LYS A 1 204 ? -9.789 29.734 -14.914 1 97.38 204 LYS A O 1
ATOM 1557 N N . HIS A 1 205 ? -8.977 28.656 -13.18 1 97.56 205 HIS A N 1
ATOM 1558 C CA . HIS A 1 205 ? -7.887 28.047 -13.938 1 97.56 205 HIS A CA 1
ATOM 1559 C C . HIS A 1 205 ? -8.234 26.625 -14.352 1 97.56 205 HIS A C 1
ATOM 1561 O O . HIS A 1 205 ? -7.406 25.922 -14.945 1 97.56 205 HIS A O 1
ATOM 1567 N N . ARG A 1 206 ? -9.438 26.203 -13.984 1 97.56 206 ARG A N 1
ATOM 1568 C CA . ARG A 1 206 ? -9.961 24.891 -14.336 1 97.56 206 ARG A CA 1
ATOM 1569 C C . ARG A 1 206 ? -9.047 23.781 -13.82 1 97.56 206 ARG A C 1
ATOM 1571 O O . ARG A 1 206 ? -8.688 22.859 -14.562 1 97.56 206 ARG A O 1
ATOM 1578 N N . LEU A 1 207 ? -8.672 23.891 -12.578 1 98.38 207 LEU A N 1
ATOM 1579 C CA . LEU A 1 207 ? -7.82 22.906 -11.922 1 98.38 207 LEU A CA 1
ATOM 1580 C C . LEU A 1 207 ? -8.609 22.094 -10.898 1 98.38 207 LEU A C 1
ATOM 1582 O O . LEU A 1 207 ? -9.414 22.656 -10.148 1 98.38 207 LEU A O 1
ATOM 1586 N N . PRO A 1 208 ? -8.469 20.75 -10.922 1 98.81 208 PRO A N 1
ATOM 1587 C CA . PRO A 1 208 ? -9.031 19.969 -9.812 1 98.81 208 PRO A CA 1
ATOM 1588 C C . PRO A 1 208 ? -8.281 20.203 -8.5 1 98.81 208 PRO A C 1
ATOM 1590 O O . PRO A 1 208 ? -7.156 20.703 -8.5 1 98.81 208 PRO A O 1
ATOM 1593 N N . ILE A 1 209 ? -8.961 19.859 -7.398 1 98.94 209 ILE A N 1
ATOM 1594 C CA . ILE A 1 209 ? -8.359 19.984 -6.074 1 98.94 209 ILE A CA 1
ATOM 1595 C C . ILE A 1 209 ? -8.195 18.609 -5.449 1 98.94 209 ILE A C 1
ATOM 1597 O O . ILE A 1 209 ? -9.109 17.781 -5.512 1 98.94 209 ILE A O 1
ATOM 1601 N N . ILE A 1 210 ? -7.039 18.266 -5.008 1 98.94 210 ILE A N 1
ATOM 1602 C CA . ILE A 1 210 ? -6.848 17.219 -4.027 1 98.94 210 ILE A CA 1
ATOM 1603 C C . ILE A 1 210 ? -6.977 17.781 -2.617 1 98.94 210 ILE A C 1
ATOM 1605 O O . ILE A 1 210 ? -6.148 18.594 -2.191 1 98.94 210 ILE A O 1
ATOM 1609 N N . SER A 1 211 ? -7.988 17.422 -1.917 1 98.94 211 SER A N 1
ATOM 1610 C CA . SER A 1 211 ? -8.227 17.922 -0.569 1 98.94 211 SER A CA 1
ATOM 1611 C C . SER A 1 211 ? -7.824 16.891 0.486 1 98.94 211 SER A C 1
ATOM 1613 O O . SER A 1 211 ? -8.539 15.922 0.718 1 98.94 211 SER A O 1
ATOM 1615 N N . ASP A 1 212 ? -6.68 17.109 1.109 1 98.94 212 ASP A N 1
ATOM 1616 C CA . ASP A 1 212 ? -6.254 16.266 2.227 1 98.94 212 ASP A CA 1
ATOM 1617 C C . ASP A 1 212 ? -6.977 16.672 3.514 1 98.94 212 ASP A C 1
ATOM 1619 O O . ASP A 1 212 ? -6.641 17.672 4.137 1 98.94 212 ASP A O 1
ATOM 1623 N N . GLU A 1 213 ? -7.914 15.844 3.893 1 98.88 213 GLU A N 1
ATOM 1624 C CA . GLU A 1 213 ? -8.734 16.125 5.066 1 98.88 213 GLU A CA 1
ATOM 1625 C C . GLU A 1 213 ? -8.562 15.047 6.129 1 98.88 213 GLU A C 1
ATOM 1627 O O . GLU A 1 213 ? -9.531 14.648 6.781 1 98.88 213 GLU A O 1
ATOM 1632 N N . ILE A 1 214 ? -7.32 14.555 6.273 1 98.56 214 ILE A N 1
ATOM 1633 C CA . ILE A 1 214 ? -7.012 13.508 7.242 1 98.56 214 ILE A CA 1
ATOM 1634 C C . ILE A 1 214 ? -7.375 13.984 8.648 1 98.56 214 ILE A C 1
ATOM 1636 O O . ILE A 1 214 ? -7.684 13.172 9.523 1 98.56 214 ILE A O 1
ATOM 1640 N N . TYR A 1 215 ? -7.438 15.297 8.875 1 98.31 215 TYR A N 1
ATOM 1641 C CA . TYR A 1 215 ? -7.793 15.883 10.164 1 98.31 215 TYR A CA 1
ATOM 1642 C C . TYR A 1 215 ? -9.211 16.453 10.133 1 98.31 215 TYR A C 1
ATOM 1644 O O . TYR A 1 215 ? -9.539 17.359 10.891 1 98.31 215 TYR A O 1
ATOM 1652 N N . ALA A 1 216 ? -10.031 15.891 9.25 1 97.06 216 ALA A N 1
ATOM 1653 C CA . ALA A 1 216 ? -11.43 16.312 9.18 1 97.06 216 ALA A CA 1
ATOM 1654 C C . ALA A 1 216 ? -12.086 16.25 10.555 1 97.06 216 ALA A C 1
ATOM 1656 O O . ALA A 1 216 ? -11.883 15.297 11.305 1 97.06 216 ALA A O 1
ATOM 1657 N N . ASP A 1 217 ? -12.797 17.281 10.953 1 93.38 217 ASP A N 1
ATOM 1658 C CA . ASP A 1 217 ? -13.609 17.406 12.156 1 93.38 217 ASP A CA 1
ATOM 1659 C C . ASP A 1 217 ? -12.734 17.609 13.391 1 93.38 217 ASP A C 1
ATOM 1661 O O . ASP A 1 217 ? -13.195 17.484 14.523 1 93.38 217 ASP A O 1
ATOM 1665 N N . MET A 1 218 ? -11.484 17.844 13.211 1 97.62 218 MET A N 1
ATOM 1666 C CA . MET A 1 218 ? -10.594 18.078 14.352 1 97.62 218 MET A CA 1
ATOM 1667 C C . MET A 1 218 ? -10.297 19.562 14.516 1 97.62 218 MET A C 1
ATOM 1669 O O . MET A 1 218 ? -9.133 19.953 14.648 1 97.62 218 MET A O 1
ATOM 1673 N N . ALA A 1 219 ? -11.305 20.344 14.43 1 98.25 219 ALA A N 1
ATOM 1674 C CA . ALA A 1 219 ? -11.242 21.766 14.734 1 98.25 219 ALA A CA 1
ATOM 1675 C C . ALA A 1 219 ? -11.562 22.031 16.203 1 98.25 219 ALA A C 1
ATOM 1677 O O . ALA A 1 219 ? -12.445 21.375 16.781 1 98.25 219 ALA A O 1
ATOM 1678 N N . PHE A 1 220 ? -10.875 22.938 16.828 1 98 220 PHE A N 1
ATOM 1679 C CA . PHE A 1 220 ? -11.078 23.266 18.234 1 98 220 PHE A CA 1
ATOM 1680 C C . PHE A 1 220 ? -12.312 24.141 18.406 1 98 220 PHE A C 1
ATOM 1682 O O . PHE A 1 220 ? -12.875 24.641 17.422 1 98 220 PHE A O 1
ATOM 1689 N N . THR A 1 221 ? -12.711 24.266 19.703 1 96.31 221 THR A N 1
ATOM 1690 C CA . THR A 1 221 ? -13.852 25.125 20.031 1 96.31 221 THR A CA 1
ATOM 1691 C C . THR A 1 221 ? -13.664 26.516 19.469 1 96.31 221 THR A C 1
ATOM 1693 O O . THR A 1 221 ? -12.578 27.094 19.562 1 96.31 221 THR A O 1
ATOM 1696 N N . GLY A 1 222 ? -14.695 27.016 18.828 1 96 222 GLY A N 1
ATOM 1697 C CA . GLY A 1 222 ? -14.625 28.328 18.234 1 96 222 GLY A CA 1
ATOM 1698 C C . GLY A 1 222 ? -14.266 28.297 16.75 1 96 222 GLY A C 1
ATOM 1699 O O . GLY A 1 222 ? -14.375 29.297 16.062 1 96 222 GLY A O 1
ATOM 1700 N N . HIS A 1 223 ? -13.766 27.188 16.266 1 96.94 223 HIS A N 1
ATOM 1701 C CA . HIS A 1 223 ? -13.453 26.969 14.859 1 96.94 223 HIS A CA 1
ATOM 1702 C C . HIS A 1 223 ? -14.32 25.859 14.266 1 96.94 223 HIS A C 1
ATOM 1704 O O . HIS A 1 223 ? -14.797 24.984 14.992 1 96.94 223 HIS A O 1
ATOM 1710 N N . GLU A 1 224 ? -14.547 26 12.953 1 97.12 224 GLU A N 1
ATOM 1711 C CA . GLU A 1 224 ? -15.406 25.047 12.273 1 97.12 224 GLU A CA 1
ATOM 1712 C C . GLU A 1 224 ? -14.703 24.453 11.047 1 97.12 224 GLU A C 1
ATOM 1714 O O . GLU A 1 224 ? -14.203 25.188 10.203 1 97.12 224 GLU A O 1
ATOM 1719 N N . PHE A 1 225 ? -14.688 23.172 11.016 1 98.06 225 PHE A N 1
ATOM 1720 C CA . PHE A 1 225 ? -14.219 22.516 9.805 1 98.06 225 PHE A CA 1
ATOM 1721 C C . PHE A 1 225 ? -15.344 22.359 8.789 1 98.06 225 PHE A C 1
ATOM 1723 O O . PHE A 1 225 ? -16.438 21.922 9.133 1 98.06 225 PHE A O 1
ATOM 1730 N N . LEU A 1 226 ? -15.102 22.766 7.566 1 98.44 226 LEU A N 1
ATOM 1731 C CA . LEU A 1 226 ? -16.016 22.578 6.441 1 98.44 226 LEU A CA 1
ATOM 1732 C C . LEU A 1 226 ? -15.336 21.781 5.324 1 98.44 226 LEU A C 1
ATOM 1734 O O . LEU A 1 226 ? -14.305 22.219 4.797 1 98.44 226 LEU A O 1
ATOM 1738 N N . PRO A 1 227 ? -15.914 20.562 4.988 1 98.69 227 PRO A N 1
ATOM 1739 C CA . PRO A 1 227 ? -15.375 19.922 3.781 1 98.69 227 PRO A CA 1
ATOM 1740 C C . PRO A 1 227 ? -15.492 20.812 2.545 1 98.69 227 PRO A C 1
ATOM 1742 O O . PRO A 1 227 ? -16.578 21.312 2.23 1 98.69 227 PRO A O 1
ATOM 1745 N N . ILE A 1 228 ? -14.406 21.016 1.9 1 98.88 228 ILE A N 1
ATOM 1746 C CA . ILE A 1 228 ? -14.367 21.984 0.811 1 98.88 228 ILE A CA 1
ATOM 1747 C C . ILE A 1 228 ? -15.312 21.531 -0.306 1 98.88 228 ILE A C 1
ATOM 1749 O O . ILE A 1 228 ? -15.844 22.375 -1.039 1 98.88 228 ILE A O 1
ATOM 1753 N N . SER A 1 229 ? -15.562 20.234 -0.424 1 98.75 229 SER A N 1
ATOM 1754 C CA . SER A 1 229 ? -16.422 19.688 -1.463 1 98.75 229 SER A CA 1
ATOM 1755 C C . SER A 1 229 ? -17.859 20.172 -1.291 1 98.75 229 SER A C 1
ATOM 1757 O O . SER A 1 229 ? -18.656 20.156 -2.242 1 98.75 229 SER A O 1
ATOM 1759 N N . THR A 1 230 ? -18.281 20.594 -0.123 1 98.69 230 THR A N 1
ATOM 1760 C CA . THR A 1 230 ? -19.656 21.016 0.14 1 98.69 230 THR A CA 1
ATOM 1761 C C . THR A 1 230 ? -19.875 22.453 -0.335 1 98.69 230 THR A C 1
ATOM 1763 O O . THR A 1 230 ? -21 22.953 -0.335 1 98.69 230 THR A O 1
ATOM 1766 N N . LEU A 1 231 ? -18.828 23.125 -0.772 1 98.75 231 LEU A N 1
ATOM 1767 C CA . LEU A 1 231 ? -18.906 24.547 -1.061 1 98.75 231 LEU A CA 1
ATOM 1768 C C . LEU A 1 231 ? -18.828 24.812 -2.562 1 98.75 231 LEU A C 1
ATOM 1770 O O . LEU A 1 231 ? -18.656 25.953 -2.994 1 98.75 231 LEU A O 1
ATOM 1774 N N . THR A 1 232 ? -18.938 23.797 -3.361 1 98.38 232 THR A N 1
ATOM 1775 C CA . THR A 1 232 ? -18.859 23.969 -4.809 1 98.38 232 THR A CA 1
ATOM 1776 C C . THR A 1 232 ? -19.688 22.906 -5.52 1 98.38 232 THR A C 1
ATOM 1778 O O . THR A 1 232 ? -19.906 21.812 -4.977 1 98.38 232 THR A O 1
ATOM 1781 N N . THR A 1 233 ? -20.125 23.172 -6.68 1 96.81 233 THR A N 1
ATOM 1782 C CA . THR A 1 233 ? -20.766 22.203 -7.566 1 96.81 233 THR A CA 1
ATOM 1783 C C . THR A 1 233 ? -20.016 22.094 -8.891 1 96.81 233 THR A C 1
ATOM 1785 O O . THR A 1 233 ? -20.406 21.344 -9.781 1 96.81 233 THR A O 1
ATOM 1788 N N . THR A 1 234 ? -18.953 22.844 -9.023 1 96.94 234 THR A N 1
ATOM 1789 C CA . THR A 1 234 ? -18.297 22.906 -10.328 1 96.94 234 THR A CA 1
ATOM 1790 C C . THR A 1 234 ? -16.875 22.344 -10.242 1 96.94 234 THR A C 1
ATOM 1792 O O . THR A 1 234 ? -16.438 21.609 -11.125 1 96.94 234 THR A O 1
ATOM 1795 N N . VAL A 1 235 ? -16.094 22.672 -9.195 1 98.44 235 VAL A N 1
ATOM 1796 C CA . VAL A 1 235 ? -14.695 22.25 -9.086 1 98.44 235 VAL A CA 1
ATOM 1797 C C . VAL A 1 235 ? -14.625 20.766 -8.742 1 98.44 235 VAL A C 1
ATOM 1799 O O . VAL A 1 235 ? -15.188 20.328 -7.738 1 98.44 235 VAL A O 1
ATOM 1802 N N . PRO A 1 236 ? -14.031 19.938 -9.602 1 98.69 236 PRO A N 1
ATOM 1803 C CA . PRO A 1 236 ? -13.828 18.531 -9.219 1 98.69 236 PRO A CA 1
ATOM 1804 C C . PRO A 1 236 ? -12.852 18.375 -8.062 1 98.69 236 PRO A C 1
ATOM 1806 O O . PRO A 1 236 ? -11.797 19.016 -8.047 1 98.69 236 PRO A O 1
ATOM 1809 N N . ILE A 1 237 ? -13.227 17.516 -7.105 1 98.88 237 ILE A N 1
ATOM 1810 C CA . ILE A 1 237 ? -12.406 17.406 -5.902 1 98.88 237 ILE A CA 1
ATOM 1811 C C . ILE A 1 237 ? -12.195 15.938 -5.555 1 98.88 237 ILE A C 1
ATOM 1813 O O . ILE A 1 237 ? -13.148 15.148 -5.578 1 98.88 237 ILE A O 1
ATOM 1817 N N . LEU A 1 238 ? -10.977 15.523 -5.344 1 98.94 238 LEU A N 1
ATOM 1818 C CA . LEU A 1 238 ? -10.625 14.273 -4.672 1 98.94 238 LEU A CA 1
ATOM 1819 C C . LEU A 1 238 ? -10.266 14.531 -3.211 1 98.94 238 LEU A C 1
ATOM 1821 O O . LEU A 1 238 ? -9.242 15.148 -2.92 1 98.94 238 LEU A O 1
ATOM 1825 N N . THR A 1 239 ? -11.117 14.07 -2.316 1 98.94 239 THR A N 1
ATOM 1826 C CA . THR A 1 239 ? -10.859 14.227 -0.888 1 98.94 239 THR A CA 1
ATOM 1827 C C . THR A 1 239 ? -10.211 12.977 -0.313 1 98.94 239 THR A C 1
ATOM 1829 O O . THR A 1 239 ? -10.641 11.859 -0.605 1 98.94 239 THR A O 1
ATOM 1832 N N . THR A 1 240 ? -9.164 13.164 0.441 1 98.88 240 THR A N 1
ATOM 1833 C CA . THR A 1 240 ? -8.531 12.023 1.091 1 98.88 240 THR A CA 1
ATOM 1834 C C . THR A 1 240 ? -8.727 12.078 2.602 1 98.88 240 THR A C 1
ATOM 1836 O O . THR A 1 240 ? -8.812 13.164 3.182 1 98.88 240 THR A O 1
ATOM 1839 N N . GLY A 1 241 ? -8.883 10.977 3.238 1 98.69 241 GLY A N 1
ATOM 1840 C CA . GLY A 1 241 ? -9.023 10.781 4.672 1 98.69 241 GLY A CA 1
ATOM 1841 C C . GLY A 1 241 ? -8.656 9.383 5.125 1 98.69 241 GLY A C 1
ATOM 1842 O O . GLY A 1 241 ? -8.117 8.594 4.344 1 98.69 241 GLY A O 1
ATOM 1843 N N . GLY A 1 242 ? -8.898 9.102 6.395 1 98.31 242 GLY A N 1
ATOM 1844 C CA . GLY A 1 242 ? -8.578 7.777 6.906 1 98.31 242 GLY A CA 1
ATOM 1845 C C . GLY A 1 242 ? -8.766 7.66 8.406 1 98.31 242 GLY A C 1
ATOM 1846 O O . GLY A 1 242 ? -9.258 8.586 9.055 1 98.31 242 GLY A O 1
ATOM 1847 N N . LEU A 1 243 ? -8.352 6.531 8.969 1 98.06 243 LEU A N 1
ATOM 1848 C CA . LEU A 1 243 ? -8.57 6.188 10.367 1 98.06 243 LEU A CA 1
ATOM 1849 C C . LEU A 1 243 ? -7.434 6.719 11.234 1 98.06 243 LEU A C 1
ATOM 1851 O O . LEU A 1 243 ? -7.547 6.754 12.461 1 98.06 243 LEU A O 1
ATOM 1855 N N . ALA A 1 244 ? -6.414 7.199 10.68 1 96.94 244 ALA A N 1
ATOM 1856 C CA . ALA A 1 244 ? -5.125 7.402 11.336 1 96.94 244 ALA A CA 1
ATOM 1857 C C . ALA A 1 244 ? -5.242 8.383 12.492 1 96.94 244 ALA A C 1
ATOM 1859 O O . ALA A 1 244 ? -4.598 8.203 13.531 1 96.94 244 ALA A O 1
ATOM 1860 N N . LYS A 1 245 ? -6.023 9.438 12.289 1 96.81 245 LYS A N 1
ATOM 1861 C CA . LYS A 1 245 ? -5.941 10.555 13.227 1 96.81 245 LYS A CA 1
ATOM 1862 C C . LYS A 1 245 ? -7.199 10.641 14.086 1 96.81 245 LYS A C 1
ATOM 1864 O O . LYS A 1 245 ? -7.133 10.516 15.312 1 96.81 245 LYS A O 1
ATOM 1869 N N . LYS A 1 246 ? -8.336 10.609 13.422 1 95.44 246 LYS A N 1
ATOM 1870 C CA . LYS A 1 246 ? -9.602 10.703 14.148 1 95.44 246 LYS A CA 1
ATOM 1871 C C . LYS A 1 246 ? -9.812 9.477 15.031 1 95.44 246 LYS A C 1
ATOM 1873 O O . LYS A 1 246 ? -10.375 9.594 16.125 1 95.44 246 LYS A O 1
ATOM 1878 N N . TYR A 1 247 ? -9.352 8.336 14.625 1 96.94 247 TYR A N 1
ATOM 1879 C CA . TYR A 1 247 ? -9.594 7.098 15.359 1 96.94 247 TYR A CA 1
ATOM 1880 C C . TYR A 1 247 ? -8.312 6.598 16.016 1 96.94 247 TYR A C 1
ATOM 1882 O O . TYR A 1 247 ? -8.289 5.52 16.609 1 96.94 247 TYR A O 1
ATOM 1890 N N . LEU A 1 248 ? -7.25 7.281 15.852 1 97.06 248 LEU A N 1
ATOM 1891 C CA . LEU A 1 248 ? -6.016 7.102 16.609 1 97.06 248 LEU A CA 1
ATOM 1892 C C . LEU A 1 248 ? -5.371 5.758 16.281 1 97.06 248 LEU A C 1
ATOM 1894 O O . LEU A 1 248 ? -4.91 5.051 17.188 1 97.06 248 LEU A O 1
ATOM 1898 N N . VAL A 1 249 ? -5.383 5.359 15 1 97.44 249 VAL A N 1
ATOM 1899 C CA . VAL A 1 249 ? -4.777 4.09 14.617 1 97.44 249 VAL A CA 1
ATOM 1900 C C . VAL A 1 249 ? -4.031 4.254 13.297 1 97.44 249 VAL A C 1
ATOM 1902 O O . VAL A 1 249 ? -4.281 3.516 12.336 1 97.44 249 VAL A O 1
ATOM 1905 N N . PRO A 1 250 ? -3.021 5.137 13.242 1 96.38 250 PRO A N 1
ATOM 1906 C CA . PRO A 1 250 ? -2.324 5.383 11.977 1 96.38 250 PRO A CA 1
ATOM 1907 C C . PRO A 1 250 ? -1.658 4.125 11.422 1 96.38 250 PRO A C 1
ATOM 1909 O O . PRO A 1 250 ? -1.558 3.965 10.203 1 96.38 250 PRO A O 1
ATOM 1912 N N . GLY A 1 251 ? -1.28 3.209 12.258 1 97.19 251 GLY A N 1
ATOM 1913 C CA . GLY A 1 251 ? -0.602 2.002 11.812 1 97.19 251 GLY A CA 1
ATOM 1914 C C . GLY A 1 251 ? -1.537 0.991 11.18 1 97.19 251 GLY A C 1
ATOM 1915 O O . GLY A 1 251 ? -1.087 0.046 10.523 1 97.19 251 GLY A O 1
ATOM 1916 N N . TRP A 1 252 ? -2.867 1.126 11.375 1 98.19 252 TRP A N 1
ATOM 1917 C CA . TRP A 1 252 ? -3.811 0.156 10.828 1 98.19 252 TRP A CA 1
ATOM 1918 C C . TRP A 1 252 ? -3.914 0.289 9.312 1 98.19 252 TRP A C 1
ATOM 1920 O O . TRP A 1 252 ? -4.398 -0.62 8.641 1 98.19 252 TRP A O 1
ATOM 1930 N N . ARG A 1 253 ? -3.498 1.4 8.742 1 97.69 253 ARG A N 1
ATOM 1931 C CA . ARG A 1 253 ? -3.256 1.631 7.324 1 97.69 253 ARG A CA 1
ATOM 1932 C C . ARG A 1 253 ? -4.543 1.497 6.52 1 97.69 253 ARG A C 1
ATOM 1934 O O . ARG A 1 253 ? -4.574 0.805 5.496 1 97.69 253 ARG A O 1
ATOM 1941 N N . VAL A 1 254 ? -5.57 2.178 6.938 1 98.5 254 VAL A N 1
ATOM 1942 C CA . VAL A 1 254 ? -6.777 2.258 6.125 1 98.5 254 VAL A CA 1
ATOM 1943 C C . VAL A 1 254 ? -7.16 3.719 5.902 1 98.5 254 VAL A C 1
ATOM 1945 O O . VAL A 1 254 ? -7.258 4.492 6.859 1 98.5 254 VAL A O 1
ATOM 1948 N N . GLY A 1 255 ? -7.215 4.137 4.723 1 98.62 255 GLY A N 1
ATOM 1949 C CA . GLY A 1 255 ? -7.676 5.434 4.262 1 98.62 255 GLY A CA 1
ATOM 1950 C C . GLY A 1 255 ? -8.562 5.348 3.033 1 98.62 255 GLY A C 1
ATOM 1951 O O . GLY A 1 255 ? -8.969 4.258 2.629 1 98.62 255 GLY A O 1
ATOM 1952 N N . TRP A 1 256 ? -8.938 6.496 2.482 1 98.88 256 TRP A N 1
ATOM 1953 C CA . TRP A 1 256 ? -9.859 6.465 1.346 1 98.88 256 TRP A CA 1
ATOM 1954 C C . TRP A 1 256 ? -9.719 7.727 0.498 1 98.88 256 TRP A C 1
ATOM 1956 O O . TRP A 1 256 ? -9.195 8.742 0.966 1 98.88 256 TRP A O 1
ATOM 1966 N N . VAL A 1 257 ? -10.117 7.617 -0.704 1 98.94 257 VAL A N 1
ATOM 1967 C CA . VAL A 1 257 ? -10.383 8.727 -1.616 1 98.94 257 VAL A CA 1
ATOM 1968 C C . VAL A 1 257 ? -11.891 8.891 -1.799 1 98.94 257 VAL A C 1
ATOM 1970 O O . VAL A 1 257 ? -12.602 7.922 -2.064 1 98.94 257 VAL A O 1
ATOM 1973 N N . LEU A 1 258 ? -12.398 10.031 -1.563 1 98.94 258 LEU A N 1
ATOM 1974 C CA . LEU A 1 258 ? -13.758 10.414 -1.928 1 98.94 258 LEU A CA 1
ATOM 1975 C C . LEU A 1 258 ? -13.766 11.211 -3.225 1 98.94 258 LEU A C 1
ATOM 1977 O O . LEU A 1 258 ? -13.125 12.266 -3.314 1 98.94 258 LEU A O 1
ATOM 1981 N N . VAL A 1 259 ? -14.469 10.766 -4.203 1 98.88 259 VAL A N 1
ATOM 1982 C CA . VAL A 1 259 ? -14.523 11.406 -5.512 1 98.88 259 VAL A CA 1
ATOM 1983 C C . VAL A 1 259 ? -15.75 12.305 -5.598 1 98.88 259 VAL A C 1
ATOM 1985 O O . VAL A 1 259 ? -16.891 11.82 -5.625 1 98.88 259 VAL A O 1
ATOM 1988 N N . HIS A 1 260 ? -15.57 13.594 -5.582 1 98.75 260 HIS A N 1
ATOM 1989 C CA . HIS A 1 260 ? -16.625 14.578 -5.781 1 98.75 260 HIS A CA 1
ATOM 1990 C C . HIS A 1 260 ? -16.641 15.094 -7.215 1 98.75 260 HIS A C 1
ATOM 1992 O O . HIS A 1 260 ? -15.883 16.016 -7.555 1 98.75 260 HIS A O 1
ATOM 1998 N N . ASP A 1 261 ? -17.438 14.57 -8 1 96.75 261 ASP A N 1
ATOM 1999 C CA . ASP A 1 261 ? -17.531 14.836 -9.43 1 96.75 261 ASP A CA 1
ATOM 2000 C C . ASP A 1 261 ? -18.984 15.109 -9.844 1 96.75 261 ASP A C 1
ATOM 2002 O O . ASP A 1 261 ? -19.672 14.211 -10.336 1 96.75 261 ASP A O 1
ATOM 2006 N N . ARG A 1 262 ? -19.375 16.406 -9.82 1 94 262 ARG A N 1
ATOM 2007 C CA . ARG A 1 262 ? -20.766 16.734 -10.062 1 94 262 ARG A CA 1
ATOM 2008 C C . ARG A 1 262 ? -21.062 16.844 -11.555 1 94 262 ARG A C 1
ATOM 2010 O O . ARG A 1 262 ? -22.203 16.75 -11.984 1 94 262 ARG A O 1
ATOM 2017 N N . ASN A 1 263 ? -19.984 16.969 -12.344 1 95.06 263 ASN A N 1
ATOM 2018 C CA . ASN A 1 263 ? -20.219 17.281 -13.75 1 95.06 263 ASN A CA 1
ATOM 2019 C C . ASN A 1 263 ? -19.5 16.266 -14.656 1 95.06 263 ASN A C 1
ATOM 2021 O O . ASN A 1 263 ? -19.375 16.5 -15.859 1 95.06 263 ASN A O 1
ATOM 2025 N N . GLY A 1 264 ? -18.938 15.266 -14.117 1 95.62 264 GLY A N 1
ATOM 2026 C CA . GLY A 1 264 ? -18.359 14.18 -14.906 1 95.62 264 GLY A CA 1
ATOM 2027 C C . GLY A 1 264 ? -16.922 14.445 -15.328 1 95.62 264 GLY A C 1
ATOM 2028 O O . GLY A 1 264 ? -16.375 13.711 -16.156 1 95.62 264 GLY A O 1
ATOM 2029 N N . ALA A 1 265 ? -16.344 15.477 -14.758 1 97.06 265 ALA A N 1
ATOM 2030 C CA . ALA A 1 265 ? -14.992 15.875 -15.156 1 97.06 265 ALA A CA 1
ATOM 2031 C C . ALA A 1 265 ? -13.953 14.852 -14.711 1 97.06 265 ALA A C 1
ATOM 2033 O O . ALA A 1 265 ? -12.836 14.812 -15.234 1 97.06 265 ALA A O 1
ATOM 2034 N N . LEU A 1 266 ? -14.336 13.977 -13.727 1 98.12 266 LEU A N 1
ATOM 2035 C CA . LEU A 1 266 ? -13.359 13.055 -13.156 1 98.12 266 LEU A CA 1
ATOM 2036 C C . LEU A 1 266 ? -13.617 11.633 -13.625 1 98.12 266 LEU A C 1
ATOM 2038 O O . LEU A 1 266 ? -13.094 10.68 -13.047 1 98.12 266 LEU A O 1
ATOM 2042 N N . GLU A 1 267 ? -14.359 11.438 -14.656 1 97.06 267 GLU A N 1
ATOM 2043 C CA . GLU A 1 267 ? -14.719 10.102 -15.109 1 97.06 267 GLU A CA 1
ATOM 2044 C C . GLU A 1 267 ? -13.477 9.266 -15.414 1 97.06 267 GLU A C 1
ATOM 2046 O O . GLU A 1 267 ? -13.352 8.141 -14.93 1 97.06 267 GLU A O 1
ATOM 2051 N N . GLN A 1 268 ? -12.625 9.844 -16.234 1 97.5 268 GLN A N 1
ATOM 2052 C CA . GLN A 1 268 ? -11.414 9.109 -16.594 1 97.5 268 GLN A CA 1
ATOM 2053 C C . GLN A 1 268 ? -10.461 8.984 -15.414 1 97.5 268 GLN A C 1
ATOM 2055 O O . GLN A 1 268 ? -9.695 8.023 -15.32 1 97.5 268 GLN A O 1
ATOM 2060 N N . ILE A 1 269 ? -10.492 9.977 -14.508 1 98.56 269 ILE A N 1
ATOM 2061 C CA . ILE A 1 269 ? -9.672 9.922 -13.297 1 98.56 269 ILE A CA 1
ATOM 2062 C C . ILE A 1 269 ? -10.133 8.766 -12.414 1 98.56 269 ILE A C 1
ATOM 2064 O O . ILE A 1 269 ? -9.312 8.062 -11.82 1 98.56 269 ILE A O 1
ATOM 2068 N N . ARG A 1 270 ? -11.469 8.555 -12.336 1 97.94 270 ARG A N 1
ATOM 2069 C CA . ARG A 1 270 ? -12.023 7.418 -11.602 1 97.94 270 ARG A CA 1
ATOM 2070 C C . ARG A 1 270 ? -11.453 6.102 -12.117 1 97.94 270 ARG A C 1
ATOM 2072 O O . ARG A 1 270 ? -11.062 5.238 -11.328 1 97.94 270 ARG A O 1
ATOM 2079 N N . LYS A 1 271 ? -11.438 5.988 -13.391 1 96.69 271 LYS A N 1
ATOM 2080 C CA . LYS A 1 271 ? -10.859 4.797 -14.008 1 96.69 271 LYS A CA 1
ATOM 2081 C C . LYS A 1 271 ? -9.383 4.652 -13.648 1 96.69 271 LYS A C 1
ATOM 2083 O O . LYS A 1 271 ? -8.922 3.555 -13.328 1 96.69 271 LYS A O 1
ATOM 2088 N N . GLY A 1 272 ? -8.656 5.75 -13.703 1 98.12 272 GLY A N 1
ATOM 2089 C CA . GLY A 1 272 ? -7.246 5.75 -13.336 1 98.12 272 GLY A CA 1
ATOM 2090 C C . GLY A 1 272 ? -7.008 5.32 -11.898 1 98.12 272 GLY A C 1
ATOM 2091 O O . GLY A 1 272 ? -6.082 4.559 -11.625 1 98.12 272 GLY A O 1
ATOM 2092 N N . LEU A 1 273 ? -7.891 5.828 -11.023 1 98.56 273 LEU A N 1
ATOM 2093 C CA . LEU A 1 273 ? -7.785 5.465 -9.609 1 98.56 273 LEU A CA 1
ATOM 2094 C C . LEU A 1 273 ? -7.988 3.963 -9.422 1 98.56 273 LEU A C 1
ATOM 2096 O O . LEU A 1 273 ? -7.25 3.322 -8.672 1 98.56 273 LEU A O 1
ATOM 2100 N N . ILE A 1 274 ? -8.922 3.414 -10.086 1 96.81 274 ILE A N 1
ATOM 2101 C CA . ILE A 1 274 ? -9.211 1.986 -10.016 1 96.81 274 ILE A CA 1
ATOM 2102 C C . ILE A 1 274 ? -8.023 1.193 -10.555 1 96.81 274 ILE A C 1
ATOM 2104 O O . ILE A 1 274 ? -7.578 0.226 -9.93 1 96.81 274 ILE A O 1
ATOM 2108 N N . ASN A 1 275 ? -7.496 1.624 -11.703 1 97.06 275 ASN A N 1
ATOM 2109 C CA . ASN A 1 275 ? -6.328 0.973 -12.281 1 97.06 275 ASN A CA 1
ATOM 2110 C C . ASN A 1 275 ? -5.156 0.951 -11.305 1 97.06 275 ASN A C 1
ATOM 2112 O O . ASN A 1 275 ? -4.547 -0.097 -11.086 1 97.06 275 ASN A O 1
ATOM 2116 N N . LEU A 1 276 ? -4.891 2.057 -10.711 1 97.88 276 LEU A N 1
ATOM 2117 C CA . LEU A 1 276 ? -3.732 2.188 -9.828 1 97.88 276 LEU A CA 1
ATOM 2118 C C . LEU A 1 276 ? -3.928 1.378 -8.547 1 97.88 276 LEU A C 1
ATOM 2120 O O . LEU A 1 276 ? -2.961 0.872 -7.977 1 97.88 276 LEU A O 1
ATOM 2124 N N . SER A 1 277 ? -5.199 1.242 -8.086 1 96.56 277 SER A N 1
ATOM 2125 C CA . SER A 1 277 ? -5.48 0.479 -6.875 1 96.56 277 SER A CA 1
ATOM 2126 C C . SER A 1 277 ? -5.098 -0.988 -7.043 1 96.56 277 SER A C 1
ATOM 2128 O O . SER A 1 277 ? -4.902 -1.701 -6.059 1 96.56 277 SER A O 1
ATOM 2130 N N . GLN A 1 278 ? -4.945 -1.458 -8.273 1 94.69 278 GLN A N 1
ATOM 2131 C CA . GLN A 1 278 ? -4.656 -2.859 -8.555 1 94.69 278 GLN A CA 1
ATOM 2132 C C . GLN A 1 278 ? -3.184 -3.18 -8.32 1 94.69 278 GLN A C 1
ATOM 2134 O O . GLN A 1 278 ? -2.791 -4.348 -8.297 1 94.69 278 GLN A O 1
ATOM 2139 N N . LEU A 1 279 ? -2.381 -2.166 -8.141 1 95.06 279 LEU A N 1
ATOM 2140 C CA . LEU A 1 279 ? -0.945 -2.381 -8 1 95.06 279 LEU A CA 1
ATOM 2141 C C . LEU A 1 279 ? -0.623 -3.047 -6.664 1 95.06 279 LEU A C 1
ATOM 2143 O O . LEU A 1 279 ? 0.212 -3.951 -6.602 1 95.06 279 LEU A O 1
ATOM 2147 N N . ILE A 1 280 ? -1.373 -2.619 -5.57 1 90.75 280 ILE A N 1
ATOM 2148 C CA . ILE A 1 280 ? -1.058 -3.227 -4.281 1 90.75 280 ILE A CA 1
ATOM 2149 C C . ILE A 1 280 ? -2.289 -3.943 -3.734 1 90.75 280 ILE A C 1
ATOM 2151 O O . ILE A 1 280 ? -2.252 -4.504 -2.635 1 90.75 280 ILE A O 1
ATOM 2155 N N . LEU A 1 281 ? -3.389 -3.898 -4.414 1 91.81 281 LEU A N 1
ATOM 2156 C CA . LEU A 1 281 ? -4.566 -4.734 -4.219 1 91.81 281 LEU A CA 1
ATOM 2157 C C . LEU A 1 281 ? -5.305 -4.344 -2.943 1 91.81 281 LEU A C 1
ATOM 2159 O O . LEU A 1 281 ? -5.863 -5.203 -2.256 1 91.81 281 LEU A O 1
ATOM 2163 N N . GLY A 1 282 ? -5.203 -3.055 -2.572 1 92.56 282 GLY A N 1
ATOM 2164 C CA . GLY A 1 282 ? -6.043 -2.502 -1.522 1 92.56 282 GLY A CA 1
ATOM 2165 C C . GLY A 1 282 ? -5.465 -2.699 -0.133 1 92.56 282 GLY A C 1
ATOM 2166 O O . GLY A 1 282 ? -4.402 -3.303 0.024 1 92.56 282 GLY A O 1
ATOM 2167 N N . PRO A 1 283 ? -6.199 -2.127 0.884 1 96.81 283 PRO A N 1
ATOM 2168 C CA . PRO A 1 283 ? -5.707 -2.18 2.262 1 96.81 283 PRO A CA 1
ATOM 2169 C C . PRO A 1 283 ? -6.082 -3.477 2.975 1 96.81 283 PRO A C 1
ATOM 2171 O O . PRO A 1 283 ? -6.719 -4.352 2.379 1 96.81 283 PRO A O 1
ATOM 2174 N N . ASN A 1 284 ? -5.66 -3.65 4.227 1 97.62 284 ASN A N 1
ATOM 2175 C CA . ASN A 1 284 ? -5.863 -4.801 5.102 1 97.62 284 ASN A CA 1
ATOM 2176 C C . ASN A 1 284 ? -7.336 -5.172 5.207 1 97.62 284 ASN A C 1
ATOM 2178 O O . ASN A 1 284 ? -8.18 -4.32 5.508 1 97.62 284 ASN A O 1
ATOM 2182 N N . SER A 1 285 ? -7.633 -6.418 4.992 1 97.88 285 SER A N 1
ATOM 2183 C CA . SER A 1 285 ? -9.016 -6.871 4.887 1 97.88 285 SER A CA 1
ATOM 2184 C C . SER A 1 285 ? -9.703 -6.867 6.25 1 97.88 285 SER A C 1
ATOM 2186 O O . SER A 1 285 ? -10.906 -6.609 6.348 1 97.88 285 SER A O 1
ATOM 2188 N N . LEU A 1 286 ? -8.977 -7.141 7.383 1 98.19 286 LEU A N 1
ATOM 2189 C CA . LEU A 1 286 ? -9.57 -7.191 8.719 1 98.19 286 LEU A CA 1
ATOM 2190 C C . LEU A 1 286 ? -10.125 -5.824 9.117 1 98.19 286 LEU A C 1
ATOM 2192 O O . LEU A 1 286 ? -11.273 -5.719 9.555 1 98.19 286 LEU A O 1
ATOM 2196 N N . VAL A 1 287 ? -9.25 -4.836 8.906 1 98.44 287 VAL A N 1
ATOM 2197 C CA . VAL A 1 287 ? -9.648 -3.488 9.305 1 98.44 287 VAL A CA 1
ATOM 2198 C C . VAL A 1 287 ? -10.758 -2.982 8.383 1 98.44 287 VAL A C 1
ATOM 2200 O O . VAL A 1 287 ? -11.703 -2.334 8.836 1 98.44 287 VAL A O 1
ATOM 2203 N N . GLN A 1 288 ? -10.68 -3.277 7.09 1 97.88 288 GLN A N 1
ATOM 2204 C CA . GLN A 1 288 ? -11.727 -2.902 6.145 1 97.88 288 GLN A CA 1
ATOM 2205 C C . GLN A 1 288 ? -13.078 -3.475 6.566 1 97.88 288 GLN A C 1
ATOM 2207 O O . GLN A 1 288 ? -14.086 -2.773 6.543 1 97.88 288 GLN A O 1
ATOM 2212 N N . ALA A 1 289 ? -13.023 -4.754 6.883 1 98.31 289 ALA A N 1
ATOM 2213 C CA . ALA A 1 289 ? -14.266 -5.43 7.262 1 98.31 289 ALA A CA 1
ATOM 2214 C C . ALA A 1 289 ? -14.859 -4.82 8.531 1 98.31 289 ALA A C 1
ATOM 2216 O O . ALA A 1 289 ? -16.078 -4.824 8.711 1 98.31 289 ALA A O 1
ATOM 2217 N N . ALA A 1 290 ? -14.031 -4.27 9.375 1 98.62 290 ALA A N 1
ATOM 2218 C CA . ALA A 1 290 ? -14.461 -3.703 10.656 1 98.62 290 ALA A CA 1
ATOM 2219 C C . ALA A 1 290 ? -14.875 -2.246 10.492 1 98.62 290 ALA A C 1
ATOM 2221 O O . ALA A 1 290 ? -15.406 -1.639 11.422 1 98.62 290 ALA A O 1
ATOM 2222 N N . LEU A 1 291 ? -14.688 -1.668 9.328 1 98.5 291 LEU A N 1
ATOM 2223 C CA . LEU A 1 291 ? -14.836 -0.235 9.102 1 98.5 291 LEU A CA 1
ATOM 2224 C C . LEU A 1 291 ? -16.25 0.223 9.438 1 98.5 291 LEU A C 1
ATOM 2226 O O . LEU A 1 291 ? -16.438 1.257 10.086 1 98.5 291 LEU A O 1
ATOM 2230 N N . PRO A 1 292 ? -17.344 -0.547 9 1 98.56 292 PRO A N 1
ATOM 2231 C CA . PRO A 1 292 ? -18.703 -0.098 9.328 1 98.56 292 PRO A CA 1
ATOM 2232 C C . PRO A 1 292 ? -18.906 0.103 10.828 1 98.56 292 PRO A C 1
ATOM 2234 O O . PRO A 1 292 ? -19.531 1.083 11.242 1 98.56 292 PRO A O 1
ATOM 2237 N N . ASP A 1 293 ? -18.328 -0.765 11.641 1 98.56 293 ASP A N 1
ATOM 2238 C CA . ASP A 1 293 ? -18.469 -0.672 13.086 1 98.56 293 ASP A CA 1
ATOM 2239 C C . ASP A 1 293 ? -17.547 0.394 13.664 1 98.56 293 ASP A C 1
ATOM 2241 O O . ASP A 1 293 ? -17.922 1.12 14.586 1 98.56 293 ASP A O 1
ATOM 2245 N N . ILE A 1 294 ? -16.328 0.49 13.156 1 98.56 294 ILE A N 1
ATOM 2246 C CA . ILE A 1 294 ? -15.359 1.467 13.648 1 98.56 294 ILE A CA 1
ATOM 2247 C C . ILE A 1 294 ? -15.914 2.877 13.461 1 98.56 294 ILE A C 1
ATOM 2249 O O . ILE A 1 294 ? -15.812 3.713 14.359 1 98.56 294 ILE A O 1
ATOM 2253 N N . LEU A 1 295 ? -16.562 3.111 12.297 1 98.19 295 LEU A N 1
ATOM 2254 C CA . LEU A 1 295 ? -17.062 4.438 11.953 1 98.19 295 LEU A CA 1
ATOM 2255 C C . LEU A 1 295 ? -18.281 4.789 12.797 1 98.19 295 LEU A C 1
ATOM 2257 O O . LEU A 1 295 ? -18.719 5.941 12.797 1 98.19 295 LEU A O 1
ATOM 2261 N N . GLN A 1 296 ? -18.75 3.869 13.578 1 97.31 296 GLN A N 1
ATOM 2262 C CA . GLN A 1 296 ? -19.906 4.094 14.461 1 97.31 296 GLN A CA 1
ATOM 2263 C C . GLN A 1 296 ? -19.469 4.16 15.922 1 97.31 296 GLN A C 1
ATOM 2265 O O . GLN A 1 296 ? -20.297 4.047 16.828 1 97.31 296 GLN A O 1
ATOM 2270 N N . ALA A 1 297 ? -18.188 4.281 16.172 1 97.19 297 ALA A N 1
ATOM 2271 C CA . ALA A 1 297 ? -17.734 4.477 17.547 1 97.19 297 ALA A CA 1
ATOM 2272 C C . ALA A 1 297 ? -18.516 5.586 18.234 1 97.19 297 ALA A C 1
ATOM 2274 O O . ALA A 1 297 ? -18.984 6.52 17.578 1 97.19 297 ALA A O 1
ATOM 2275 N N . PRO A 1 298 ? -18.625 5.555 19.562 1 97.25 298 PRO A N 1
ATOM 2276 C CA . PRO A 1 298 ? -19.453 6.535 20.266 1 97.25 298 PRO A CA 1
ATOM 2277 C C . PRO A 1 298 ? -18.938 7.965 20.109 1 97.25 298 PRO A C 1
ATOM 2279 O O . PRO A 1 298 ? -17.734 8.195 20.109 1 97.25 298 PRO A O 1
ATOM 2282 N N . LYS A 1 299 ? -19.875 8.836 20.047 1 96.25 299 LYS A N 1
ATOM 2283 C CA . LYS A 1 299 ? -19.547 10.25 19.922 1 96.25 299 LYS A CA 1
ATOM 2284 C C . LYS A 1 299 ? -18.688 10.719 21.094 1 96.25 299 LYS A C 1
ATOM 2286 O O . LYS A 1 299 ? -17.812 11.586 20.922 1 96.25 299 LYS A O 1
ATOM 2291 N N . SER A 1 300 ? -18.891 10.086 22.266 1 97.19 300 SER A N 1
ATOM 2292 C CA . SER A 1 300 ? -18.141 10.461 23.453 1 97.19 300 SER A CA 1
ATOM 2293 C C . SER A 1 300 ? -16.641 10.203 23.266 1 97.19 300 SER A C 1
ATOM 2295 O O . SER A 1 300 ? -15.812 10.938 23.797 1 97.19 300 SER A O 1
ATOM 2297 N N . PHE A 1 301 ? -16.344 9.125 22.562 1 96.56 301 PHE A N 1
ATOM 2298 C CA . PHE A 1 301 ? -14.953 8.82 22.25 1 96.56 301 PHE A CA 1
ATOM 2299 C C . PHE A 1 301 ? -14.297 9.984 21.531 1 96.56 301 PHE A C 1
ATOM 2301 O O . PHE A 1 301 ? -13.234 10.461 21.938 1 96.56 301 PHE A O 1
ATOM 2308 N N . TYR A 1 302 ? -14.938 10.484 20.5 1 95.81 302 TYR A N 1
ATOM 2309 C CA . TYR A 1 302 ? -14.422 11.594 19.703 1 95.81 302 TYR A CA 1
ATOM 2310 C C . TYR A 1 302 ? -14.359 12.875 20.531 1 95.81 302 TYR A C 1
ATOM 2312 O O . TYR A 1 302 ? -13.367 13.602 20.484 1 95.81 302 TYR A O 1
ATOM 2320 N N . GLU A 1 303 ? -15.398 13.117 21.25 1 97 303 GLU A N 1
ATOM 2321 C CA . GLU A 1 303 ? -15.469 14.328 22.062 1 97 303 GLU A CA 1
ATOM 2322 C C . GLU A 1 303 ? -14.359 14.352 23.109 1 97 303 GLU A C 1
ATOM 2324 O O . GLU A 1 303 ? -13.719 15.391 23.312 1 97 303 GLU A O 1
ATOM 2329 N N . GLN A 1 304 ? -14.117 13.234 23.734 1 96.81 304 GLN A N 1
ATOM 2330 C CA . GLN A 1 304 ? -13.07 13.141 24.734 1 96.81 304 GLN A CA 1
ATOM 2331 C C . GLN A 1 304 ? -11.688 13.336 24.109 1 96.81 304 GLN A C 1
ATOM 2333 O O . GLN A 1 304 ? -10.82 13.977 24.703 1 96.81 304 GLN A O 1
ATOM 2338 N N . THR A 1 305 ? -11.508 12.75 22.984 1 97.06 305 THR A N 1
ATOM 2339 C CA . THR A 1 305 ? -10.258 12.914 22.25 1 97.06 305 THR A CA 1
ATOM 2340 C C . THR A 1 305 ? -10.016 14.383 21.922 1 97.06 305 THR A C 1
ATOM 2342 O O . THR A 1 305 ? -8.93 14.906 22.156 1 97.06 305 THR A O 1
ATOM 2345 N N . MET A 1 306 ? -11.07 15.07 21.406 1 97.5 306 MET A N 1
ATOM 2346 C CA . MET A 1 306 ? -10.953 16.469 21.031 1 97.5 306 MET A CA 1
ATOM 2347 C C . MET A 1 306 ? -10.727 17.359 22.25 1 97.5 306 MET A C 1
ATOM 2349 O O . MET A 1 306 ? -9.977 18.328 22.172 1 97.5 306 MET A O 1
ATOM 2353 N N . GLU A 1 307 ? -11.391 17 23.312 1 97.62 307 GLU A N 1
ATOM 2354 C CA . GLU A 1 307 ? -11.211 17.75 24.547 1 97.62 307 GLU A CA 1
ATOM 2355 C C . GLU A 1 307 ? -9.758 17.688 25.016 1 97.62 307 GLU A C 1
ATOM 2357 O O . GLU A 1 307 ? -9.188 18.688 25.438 1 97.62 307 GLU A O 1
ATOM 2362 N N . GLN A 1 308 ? -9.219 16.531 25.031 1 97.25 308 GLN A N 1
ATOM 2363 C CA . GLN A 1 308 ? -7.828 16.359 25.453 1 97.25 308 GLN A CA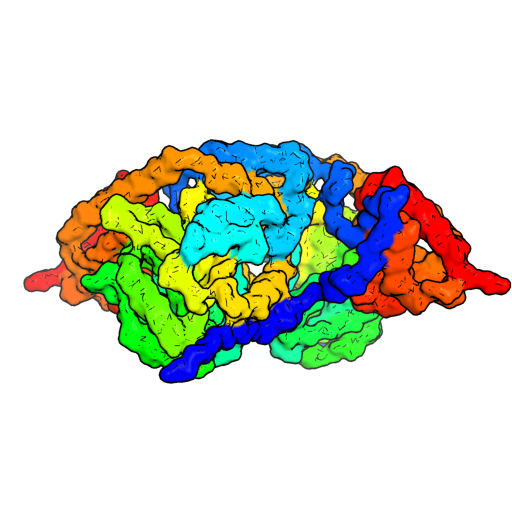 1
ATOM 2364 C C . GLN A 1 308 ? -6.879 17.094 24.516 1 97.25 308 GLN A C 1
ATOM 2366 O O . GLN A 1 308 ? -5.93 17.734 24.984 1 97.25 308 GLN A O 1
ATOM 2371 N N . LEU A 1 309 ? -7.109 17.016 23.219 1 97.31 309 LEU A N 1
ATOM 2372 C CA . LEU A 1 309 ? -6.277 17.703 22.234 1 97.31 309 LEU A CA 1
ATOM 2373 C C . LEU A 1 309 ? -6.332 19.219 22.453 1 97.31 309 LEU A C 1
ATOM 2375 O O . LEU A 1 309 ? -5.297 19.891 22.422 1 97.31 309 LEU A O 1
ATOM 2379 N N . GLU A 1 310 ? -7.504 19.703 22.625 1 97.75 310 GLU A N 1
ATOM 2380 C CA . GLU A 1 310 ? -7.684 21.125 22.844 1 97.75 310 GLU A CA 1
ATOM 2381 C C . GLU A 1 310 ? -7.031 21.578 24.156 1 97.75 310 GLU A C 1
ATOM 2383 O O . GLU A 1 310 ? -6.449 22.656 24.234 1 97.75 310 GLU A O 1
ATOM 2388 N N . ARG A 1 311 ? -7.172 20.766 25.156 1 97.69 311 ARG A N 1
ATOM 2389 C CA . ARG A 1 311 ? -6.492 21.047 26.422 1 97.69 311 ARG A CA 1
ATOM 2390 C C . ARG A 1 311 ? -4.984 21.156 26.219 1 97.69 311 ARG A C 1
ATOM 2392 O O . ARG A 1 311 ? -4.348 22.078 26.75 1 97.69 311 ARG A O 1
ATOM 2399 N N . ASN A 1 312 ? -4.402 20.188 25.547 1 97.81 312 ASN A N 1
ATOM 2400 C CA . ASN A 1 312 ? -2.979 20.219 25.234 1 97.81 312 ASN A CA 1
ATOM 2401 C C . ASN A 1 312 ? -2.598 21.484 24.469 1 97.81 312 ASN A C 1
ATOM 2403 O O . ASN A 1 312 ? -1.559 22.094 24.75 1 97.81 312 ASN A O 1
ATOM 2407 N N . ALA A 1 313 ? -3.439 21.875 23.5 1 97.75 313 ALA A N 1
ATOM 2408 C CA . ALA A 1 313 ? -3.199 23.078 22.719 1 97.75 313 ALA A CA 1
ATOM 2409 C C . ALA A 1 313 ? -3.213 24.312 23.609 1 97.75 313 ALA A C 1
ATOM 2411 O O . ALA A 1 313 ? -2.355 25.188 23.484 1 97.75 313 ALA A O 1
ATOM 2412 N N . ASN A 1 314 ? -4.152 24.375 24.484 1 97.25 314 ASN A N 1
ATOM 2413 C CA . ASN A 1 314 ? -4.281 25.516 25.391 1 97.25 314 ASN A CA 1
ATOM 2414 C C . ASN A 1 314 ? -3.084 25.609 26.344 1 97.25 314 ASN A C 1
ATOM 2416 O O . ASN A 1 314 ? -2.582 26.719 26.594 1 97.25 314 ASN A O 1
ATOM 2420 N N . ILE A 1 315 ? -2.701 24.5 26.828 1 97.06 315 ILE A N 1
ATOM 2421 C CA . ILE A 1 315 ? -1.539 24.469 27.703 1 97.06 315 ILE A CA 1
ATOM 2422 C C . ILE A 1 315 ? -0.296 24.906 26.938 1 97.06 315 ILE A C 1
ATOM 2424 O O . ILE A 1 315 ? 0.545 25.641 27.469 1 97.06 315 ILE A O 1
ATOM 2428 N N . SER A 1 316 ? -0.166 24.438 25.734 1 97.88 316 SER A N 1
ATOM 2429 C CA . SER A 1 316 ? 0.95 24.844 24.891 1 97.88 316 SER A CA 1
ATOM 2430 C C . SER A 1 316 ? 0.949 26.359 24.672 1 97.88 316 SER A C 1
ATOM 2432 O O . SER A 1 316 ? 1.999 27 24.734 1 97.88 316 SER A O 1
ATOM 2434 N N . GLU A 1 317 ? -0.209 26.891 24.406 1 96.81 317 GLU A N 1
ATOM 2435 C CA . GLU A 1 317 ? -0.335 28.344 24.234 1 96.81 317 GLU A CA 1
ATOM 2436 C C . GLU A 1 317 ? 0.112 29.078 25.484 1 96.81 317 GLU A C 1
ATOM 2438 O O . GLU A 1 317 ? 0.902 30.031 25.406 1 96.81 317 GLU A O 1
ATOM 2443 N N . LYS A 1 318 ? -0.368 28.609 26.547 1 97.06 318 LYS A N 1
ATOM 2444 C CA . LYS A 1 318 ? -0.058 29.25 27.812 1 97.06 318 LYS A CA 1
ATOM 2445 C C . LYS A 1 318 ? 1.439 29.219 28.109 1 97.06 318 LYS A C 1
ATOM 2447 O O . LYS A 1 318 ? 2.035 30.219 28.469 1 97.06 318 LYS A O 1
ATOM 2452 N N . LEU A 1 319 ? 2.051 28.094 27.891 1 97.12 319 LEU A N 1
ATOM 2453 C CA . LEU A 1 319 ? 3.416 27.875 28.344 1 97.12 319 LEU A CA 1
ATOM 2454 C C . LEU A 1 319 ? 4.426 28.391 27.328 1 97.12 319 LEU A C 1
ATOM 2456 O O . LEU A 1 319 ? 5.547 28.766 27.688 1 97.12 319 LEU A O 1
ATOM 2460 N N . LEU A 1 320 ? 4.07 28.469 26.094 1 97.88 320 LEU A N 1
ATOM 2461 C CA . LEU A 1 320 ? 4.988 28.938 25.047 1 97.88 320 LEU A CA 1
ATOM 2462 C C . LEU A 1 320 ? 4.926 30.453 24.922 1 97.88 320 LEU A C 1
ATOM 2464 O O . LEU A 1 320 ? 5.859 31.078 24.406 1 97.88 320 LEU A O 1
ATOM 2468 N N . THR A 1 321 ? 3.77 31 25.266 1 96.94 321 THR A N 1
ATOM 2469 C CA . THR A 1 321 ? 3.609 32.438 25.172 1 96.94 321 THR A CA 1
ATOM 2470 C C . THR A 1 321 ? 4.625 33.156 26.062 1 96.94 321 THR A C 1
ATOM 2472 O O . THR A 1 321 ? 4.809 32.781 27.234 1 96.94 321 THR A O 1
ATOM 2475 N N . GLY A 1 322 ? 5.316 34.062 25.484 1 95.44 322 GLY A N 1
ATOM 2476 C CA . GLY A 1 322 ? 6.207 34.906 26.266 1 95.44 322 GLY A CA 1
ATOM 2477 C C . GLY A 1 322 ? 7.641 34.406 26.297 1 95.44 322 GLY A C 1
ATOM 2478 O O . GLY A 1 322 ? 8.531 35.094 26.828 1 95.44 322 GLY A O 1
ATOM 2479 N N . ILE A 1 323 ? 7.871 33.25 25.797 1 97.44 323 ILE A N 1
ATOM 2480 C CA . ILE A 1 323 ? 9.258 32.812 25.703 1 97.44 323 ILE A CA 1
ATOM 2481 C C . ILE A 1 323 ? 10.031 33.75 24.766 1 97.44 323 ILE A C 1
ATOM 2483 O O . ILE A 1 323 ? 9.656 33.938 23.609 1 97.44 323 ILE A O 1
ATOM 2487 N N . PRO A 1 324 ? 11.086 34.344 25.266 1 95.81 324 PRO A N 1
ATOM 2488 C CA . PRO A 1 324 ? 11.828 35.281 24.438 1 95.81 324 PRO A CA 1
ATOM 2489 C C . PRO A 1 324 ? 12.367 34.656 23.156 1 95.81 324 PRO A C 1
ATOM 2491 O O . PRO A 1 324 ? 12.906 33.531 23.188 1 95.81 324 PRO A O 1
ATOM 2494 N N . GLY A 1 325 ? 12.117 35.406 22.062 1 97.19 325 GLY A N 1
ATOM 2495 C CA . GLY A 1 325 ? 12.672 34.969 20.781 1 97.19 325 GLY A CA 1
ATOM 2496 C C . GLY A 1 325 ? 11.758 34 20.031 1 97.19 325 GLY A C 1
ATOM 2497 O O . GLY A 1 325 ? 12.047 33.625 18.891 1 97.19 325 GLY A O 1
ATOM 2498 N N . LEU A 1 326 ? 10.711 33.625 20.688 1 98 326 LEU A N 1
ATOM 2499 C CA . LEU A 1 326 ? 9.766 32.719 20.047 1 98 326 LEU A CA 1
ATOM 2500 C C . LEU A 1 326 ? 8.422 33.375 19.828 1 98 326 LEU A C 1
ATOM 2502 O O . LEU A 1 326 ? 7.988 34.188 20.656 1 98 326 LEU A O 1
ATOM 2506 N N . ARG A 1 327 ? 7.824 33.125 18.734 1 97.19 327 ARG A N 1
ATOM 2507 C CA . ARG A 1 327 ? 6.48 33.594 18.406 1 97.19 327 ARG A CA 1
ATOM 2508 C C . ARG A 1 327 ? 5.609 32.438 17.891 1 97.19 327 ARG A C 1
ATOM 2510 O O . ARG A 1 327 ? 5.504 32.25 16.672 1 97.19 327 ARG A O 1
ATOM 2517 N N . PRO A 1 328 ? 4.969 31.781 18.75 1 97.38 328 PRO A N 1
ATOM 2518 C CA . PRO A 1 328 ? 4.098 30.688 18.328 1 97.38 328 PRO A CA 1
ATOM 2519 C C . PRO A 1 328 ? 2.889 31.156 17.531 1 97.38 328 PRO A C 1
ATOM 2521 O O . PRO A 1 328 ? 2.326 32.219 17.812 1 97.38 328 PRO A O 1
ATOM 2524 N N . VAL A 1 329 ? 2.52 30.438 16.484 1 97 329 VAL A N 1
ATOM 2525 C CA . VAL A 1 329 ? 1.222 30.547 15.828 1 97 329 VAL A CA 1
ATOM 2526 C C . VAL A 1 329 ? 0.293 29.438 16.328 1 97 329 VAL A C 1
ATOM 2528 O O . VAL A 1 329 ? 0.454 28.281 15.961 1 97 329 VAL A O 1
ATOM 2531 N N . PHE A 1 330 ? -0.615 29.812 17.172 1 95.56 330 PHE A N 1
ATOM 2532 C CA . PHE A 1 330 ? -1.369 28.812 17.906 1 95.56 330 PHE A CA 1
ATOM 2533 C C . PHE A 1 330 ? -2.354 28.094 16.984 1 95.56 330 PHE A C 1
ATOM 2535 O O . PHE A 1 330 ? -2.975 28.719 16.125 1 95.56 330 PHE A O 1
ATOM 2542 N N . PRO A 1 331 ? -2.518 26.859 17.141 1 97.25 331 PRO A N 1
ATOM 2543 C CA . PRO A 1 331 ? -3.332 26.016 16.266 1 97.25 331 PRO A CA 1
ATOM 2544 C C . PRO A 1 331 ? -4.832 26.203 16.484 1 97.25 331 PRO A C 1
ATOM 2546 O O . PRO A 1 331 ? -5.25 26.609 17.578 1 97.25 331 PRO A O 1
ATOM 2549 N N . GLN A 1 332 ? -5.57 25.938 15.461 1 98.19 332 GLN A N 1
ATOM 2550 C CA . GLN A 1 332 ? -7.027 25.984 15.492 1 98.19 332 GLN A CA 1
ATOM 2551 C C . GLN A 1 332 ? -7.629 24.594 15.383 1 98.19 332 GLN A C 1
ATOM 2553 O O . GLN A 1 332 ? -8.844 24.422 15.477 1 98.19 332 GLN A O 1
ATOM 2558 N N . GLY A 1 333 ? -6.824 23.578 15.227 1 97.94 333 GLY A N 1
ATOM 2559 C CA . GLY A 1 333 ? -7.172 22.172 15.094 1 97.94 333 GLY A CA 1
ATOM 2560 C C . GLY A 1 333 ? -5.965 21.281 14.883 1 97.94 333 GLY A C 1
ATOM 2561 O O . GLY A 1 333 ? -4.828 21.703 15.125 1 97.94 333 GLY A O 1
ATOM 2562 N N . ALA A 1 334 ? -6.184 20.016 14.555 1 97.44 334 ALA A N 1
ATOM 2563 C CA . ALA A 1 334 ? -5.152 19.016 14.289 1 97.44 334 ALA A CA 1
ATOM 2564 C C . ALA A 1 334 ? -4.305 18.75 15.523 1 97.44 334 ALA A C 1
ATOM 2566 O O . ALA A 1 334 ? -4.836 18.609 16.625 1 97.44 334 ALA A O 1
ATOM 2567 N N . MET A 1 335 ? -2.994 18.531 15.359 1 97.62 335 MET A N 1
ATOM 2568 C CA . MET A 1 335 ? -2.182 18.047 16.469 1 97.62 335 MET A CA 1
ATOM 2569 C C . MET A 1 335 ? -0.852 18.797 16.531 1 97.62 335 MET A C 1
ATOM 2571 O O . MET A 1 335 ? 0.075 18.359 17.219 1 97.62 335 MET A O 1
ATOM 2575 N N . TYR A 1 336 ? -0.754 19.953 15.797 1 96.62 336 TYR A N 1
ATOM 2576 C CA . TYR A 1 336 ? 0.545 20.578 15.562 1 96.62 336 TYR A CA 1
ATOM 2577 C C . TYR A 1 336 ? 0.489 22.078 15.836 1 96.62 336 TYR A C 1
ATOM 2579 O O . TYR A 1 336 ? -0.58 22.688 15.758 1 96.62 336 TYR A O 1
ATOM 2587 N N . LEU A 1 337 ? 1.604 22.609 16.141 1 96.44 337 LEU A N 1
ATOM 2588 C CA . LEU A 1 337 ? 1.751 24.062 16.109 1 96.44 337 LEU A CA 1
ATOM 2589 C C . LEU A 1 337 ? 3.137 24.453 15.609 1 96.44 337 LEU A C 1
ATOM 2591 O O . LEU A 1 337 ? 4.109 23.719 15.82 1 96.44 337 LEU A O 1
ATOM 2595 N N . MET A 1 338 ? 3.18 25.531 14.898 1 98.19 338 MET A N 1
ATOM 2596 C CA . MET A 1 338 ? 4.414 26.109 14.383 1 98.19 338 MET A CA 1
ATOM 2597 C C . MET A 1 338 ? 4.852 27.297 15.234 1 98.19 338 MET A C 1
ATOM 2599 O O . MET A 1 338 ? 4.02 28.109 15.656 1 98.19 338 MET A O 1
ATOM 2603 N N . VAL A 1 339 ? 6.141 27.344 15.516 1 98.44 339 VAL A N 1
ATOM 2604 C CA . VAL A 1 339 ? 6.703 28.422 16.312 1 98.44 339 VAL A CA 1
ATOM 2605 C C . VAL A 1 339 ? 7.797 29.141 15.531 1 98.44 339 VAL A C 1
ATOM 2607 O O . VAL A 1 339 ? 8.781 28.516 15.125 1 98.44 339 VAL A O 1
ATOM 2610 N N . GLU A 1 340 ? 7.609 30.375 15.312 1 98.25 340 GLU A N 1
ATOM 2611 C CA . GLU A 1 340 ? 8.641 31.188 14.664 1 98.25 340 GLU A CA 1
ATOM 2612 C C . GLU A 1 340 ? 9.805 31.453 15.602 1 98.25 340 GLU A C 1
ATOM 2614 O O . GLU A 1 340 ? 9.609 31.734 16.781 1 98.25 340 GLU A O 1
ATOM 2619 N N . ILE A 1 341 ? 10.953 31.359 15.094 1 98 341 ILE A N 1
ATOM 2620 C CA . ILE A 1 341 ? 12.172 31.672 15.836 1 98 341 ILE A CA 1
ATOM 2621 C C . ILE A 1 341 ? 12.766 33 15.32 1 98 341 ILE A C 1
ATOM 2623 O O . ILE A 1 341 ? 13.148 33.094 14.156 1 98 341 ILE A O 1
ATOM 2627 N N . ASP A 1 342 ? 12.82 33.938 16.156 1 97 342 ASP A N 1
ATOM 2628 C CA . ASP A 1 342 ? 13.539 35.188 15.836 1 97 342 ASP A CA 1
ATOM 2629 C C . ASP A 1 342 ? 15.031 35.031 16.125 1 97 342 ASP A C 1
ATOM 2631 O O . ASP A 1 342 ? 15.508 35.406 17.188 1 97 342 ASP A O 1
ATOM 2635 N N . THR A 1 343 ? 15.734 34.594 15.164 1 95.94 343 THR A N 1
ATOM 2636 C CA . THR A 1 343 ? 17.141 34.25 15.344 1 95.94 343 THR A CA 1
ATOM 2637 C C . THR A 1 343 ? 17.953 35.5 15.719 1 95.94 343 THR A C 1
ATOM 2639 O O . THR A 1 343 ? 19.031 35.375 16.297 1 95.94 343 THR A O 1
ATOM 2642 N N . SER A 1 344 ? 17.469 36.656 15.43 1 95.56 344 SER A N 1
ATOM 2643 C CA . SER A 1 344 ? 18.188 37.906 15.75 1 95.56 344 SER A CA 1
ATOM 2644 C C . SER A 1 344 ? 18.25 38.125 17.266 1 95.56 344 SER A C 1
ATOM 2646 O O . SER A 1 344 ? 19.094 38.875 17.734 1 95.56 344 SER A O 1
ATOM 2648 N N . ARG A 1 345 ? 17.438 37.406 17.906 1 96.19 345 ARG A N 1
ATOM 2649 C CA . ARG A 1 345 ? 17.375 37.562 19.359 1 96.19 345 ARG A CA 1
ATOM 2650 C C . ARG A 1 345 ? 18.328 36.594 20.047 1 96.19 345 ARG A C 1
ATOM 2652 O O . ARG A 1 345 ? 18.484 36.656 21.266 1 96.19 345 ARG A O 1
ATOM 2659 N N . PHE A 1 346 ? 19.031 35.812 19.25 1 96.75 346 PHE A N 1
ATOM 2660 C CA . PHE A 1 346 ? 19.875 34.781 19.828 1 96.75 346 PHE A CA 1
ATOM 2661 C C . PHE A 1 346 ? 21.328 34.969 19.422 1 96.75 346 PHE A C 1
ATOM 2663 O O . PHE A 1 346 ? 21.609 35.438 18.312 1 96.75 346 PHE A O 1
ATOM 2670 N N . LYS A 1 347 ? 22.375 34.688 20.203 1 93.44 347 LYS A N 1
ATOM 2671 C CA . LYS A 1 347 ? 23.812 34.844 19.906 1 93.44 347 LYS A CA 1
ATOM 2672 C C . LYS A 1 347 ? 24.328 33.594 19.156 1 93.44 347 LYS A C 1
ATOM 2674 O O . LYS A 1 347 ? 25.188 33.719 18.281 1 93.44 347 LYS A O 1
ATOM 2679 N N . ASN A 1 348 ? 23.828 32.469 19.25 1 88.81 348 ASN A N 1
ATOM 2680 C CA . ASN A 1 348 ? 24.438 31.281 18.672 1 88.81 348 ASN A CA 1
ATOM 2681 C C . ASN A 1 348 ? 23.375 30.375 18.031 1 88.81 348 ASN A C 1
ATOM 2683 O O . ASN A 1 348 ? 23.5 29.156 18.047 1 88.81 348 ASN A O 1
ATOM 2687 N N . ILE A 1 349 ? 22.453 30.938 17.5 1 95.88 349 ILE A N 1
ATOM 2688 C CA . ILE A 1 349 ? 21.406 30.219 16.781 1 95.88 349 ILE A CA 1
ATOM 2689 C C . ILE A 1 349 ? 21.156 30.875 15.422 1 95.88 349 ILE A C 1
ATOM 2691 O O . ILE A 1 349 ? 20.562 31.953 15.352 1 95.88 349 ILE A O 1
ATOM 2695 N N . ASN A 1 350 ? 21.547 30.219 14.352 1 95.44 350 ASN A N 1
ATOM 2696 C CA . ASN A 1 350 ? 21.578 30.828 13.023 1 95.44 350 ASN A CA 1
ATOM 2697 C C . ASN A 1 350 ? 20.297 30.562 12.25 1 95.44 350 ASN A C 1
ATOM 2699 O O . ASN A 1 350 ? 19.906 31.344 11.383 1 95.44 350 ASN A O 1
ATOM 2703 N N . ASP A 1 351 ? 19.719 29.469 12.469 1 95.56 351 ASP A N 1
ATOM 2704 C CA . ASP A 1 351 ? 18.5 29.078 11.789 1 95.56 351 ASP A CA 1
ATOM 2705 C C . ASP A 1 351 ? 17.734 28.016 12.578 1 95.56 351 ASP A C 1
ATOM 2707 O O . ASP A 1 351 ? 18.094 27.703 13.711 1 95.56 351 ASP A O 1
ATOM 2711 N N . ASP A 1 352 ? 16.656 27.594 12 1 95.44 352 ASP A N 1
ATOM 2712 C CA . ASP A 1 352 ? 15.789 26.656 12.711 1 95.44 352 ASP A CA 1
ATOM 2713 C C . ASP A 1 352 ? 16.484 25.312 12.914 1 95.44 352 ASP A C 1
ATOM 2715 O O . ASP A 1 352 ? 16.281 24.641 13.938 1 95.44 352 ASP A O 1
ATOM 2719 N N . LEU A 1 353 ? 17.359 24.875 11.984 1 93.75 353 LEU A N 1
ATOM 2720 C CA . LEU A 1 353 ? 18.109 23.641 12.148 1 93.75 353 LEU A CA 1
ATOM 2721 C C . LEU A 1 353 ? 19.047 23.734 13.359 1 93.75 353 LEU A C 1
ATOM 2723 O O . LEU A 1 353 ? 19.109 22.797 14.164 1 93.75 353 LEU A O 1
ATOM 2727 N N . ASP A 1 354 ? 19.734 24.812 13.414 1 94.88 354 ASP A N 1
ATOM 2728 C CA . ASP A 1 354 ? 20.625 25.047 14.539 1 94.88 354 ASP A CA 1
ATOM 2729 C C . ASP A 1 354 ? 19.875 25.047 15.859 1 94.88 354 ASP A C 1
ATOM 2731 O O . ASP A 1 354 ? 20.359 24.516 16.859 1 94.88 354 ASP A O 1
ATOM 2735 N N . PHE A 1 355 ? 18.812 25.703 15.867 1 96.75 355 PHE A N 1
ATOM 2736 C CA . PHE A 1 355 ? 17.953 25.766 17.047 1 96.75 355 PHE A CA 1
ATOM 2737 C C . PHE A 1 355 ? 17.594 24.359 17.531 1 96.75 355 PHE A C 1
ATOM 2739 O O . PHE A 1 355 ? 17.75 24.047 18.703 1 96.75 355 PHE A O 1
ATOM 2746 N N . VAL A 1 356 ? 17.078 23.516 16.641 1 96.31 356 VAL A N 1
ATOM 2747 C CA . VAL A 1 356 ? 16.594 22.172 16.953 1 96.31 356 VAL A CA 1
ATOM 2748 C C . VAL A 1 356 ? 17.75 21.312 17.453 1 96.31 356 VAL A C 1
ATOM 2750 O O . VAL A 1 356 ? 17.609 20.578 18.438 1 96.31 356 VAL A O 1
ATOM 2753 N N . GLU A 1 357 ? 18.891 21.391 16.797 1 95.69 357 GLU A N 1
ATOM 2754 C CA . GLU A 1 357 ? 20.047 20.594 17.188 1 95.69 357 GLU A CA 1
ATOM 2755 C C . GLU A 1 357 ? 20.531 20.953 18.594 1 95.69 357 GLU A C 1
ATOM 2757 O O . GLU A 1 357 ? 20.75 20.078 19.422 1 95.69 357 GLU A O 1
ATOM 2762 N N . LYS A 1 358 ? 20.672 22.219 18.859 1 96.5 358 LYS A N 1
ATOM 2763 C CA . LYS A 1 358 ? 21.156 22.688 20.156 1 96.5 358 LYS A CA 1
ATOM 2764 C C . LYS A 1 358 ? 20.156 22.391 21.266 1 96.5 358 LYS A C 1
ATOM 2766 O O . LYS A 1 358 ? 20.547 22.047 22.375 1 96.5 358 LYS A O 1
ATOM 2771 N N . LEU A 1 359 ? 18.906 22.578 20.922 1 97.31 359 LEU A N 1
ATOM 2772 C CA . LEU A 1 359 ? 17.875 22.266 21.891 1 97.31 359 LEU A CA 1
ATOM 2773 C C . LEU A 1 359 ? 17.938 20.797 22.281 1 97.31 359 LEU A C 1
ATOM 2775 O O . LEU A 1 359 ? 17.812 20.453 23.469 1 97.31 359 LEU A O 1
ATOM 2779 N N . ALA A 1 360 ? 18.062 19.891 21.328 1 96.25 360 ALA A N 1
ATOM 2780 C CA . ALA A 1 360 ? 18.188 18.453 21.609 1 96.25 360 ALA A CA 1
ATOM 2781 C C . ALA A 1 360 ? 19.438 18.156 22.422 1 96.25 360 ALA A C 1
ATOM 2783 O O . ALA A 1 360 ? 19.391 17.359 23.359 1 96.25 360 ALA A O 1
ATOM 2784 N N . GLU A 1 361 ? 20.484 18.766 22.078 1 96.12 361 GLU A N 1
ATOM 2785 C CA . GLU A 1 361 ? 21.781 18.531 22.719 1 96.12 361 GLU A CA 1
ATOM 2786 C C . GLU A 1 361 ? 21.766 18.984 24.172 1 96.12 361 GLU A C 1
ATOM 2788 O O . GLU A 1 361 ? 22.297 18.297 25.047 1 96.12 361 GLU A O 1
ATOM 2793 N N . GLU A 1 362 ? 21.203 20.125 24.391 1 97.31 362 GLU A N 1
ATOM 2794 C CA . GLU A 1 362 ? 21.297 20.734 25.703 1 97.31 362 GLU A CA 1
ATOM 2795 C C . GLU A 1 362 ? 20.141 20.297 26.609 1 97.31 362 GLU A C 1
ATOM 2797 O O . GLU A 1 362 ? 20.312 20.203 27.828 1 97.31 362 GLU A O 1
ATOM 2802 N N . GLU A 1 363 ? 19 20.094 25.953 1 98.06 363 GLU A N 1
ATOM 2803 C CA . GLU A 1 363 ? 17.812 19.969 26.797 1 98.06 363 GLU A CA 1
ATOM 2804 C C . GLU A 1 363 ? 17.094 18.641 26.531 1 98.06 363 GLU A C 1
ATOM 2806 O O . GLU A 1 363 ? 16.109 18.328 27.188 1 98.06 363 GLU A O 1
ATOM 2811 N N . SER A 1 364 ? 17.516 17.828 25.594 1 97.69 364 SER A N 1
ATOM 2812 C CA . SER A 1 364 ? 16.906 16.547 25.25 1 97.69 364 SER A CA 1
ATOM 2813 C C . SER A 1 364 ? 15.445 16.734 24.844 1 97.69 364 SER A C 1
ATOM 2815 O O . SER A 1 364 ? 14.586 15.945 25.266 1 97.69 364 SER A O 1
ATOM 2817 N N . VAL A 1 365 ? 15.18 17.781 24.156 1 97.62 365 VAL A N 1
ATOM 2818 C CA . VAL A 1 365 ? 13.883 18.031 23.531 1 97.62 365 VAL A CA 1
ATOM 2819 C C . VAL A 1 365 ? 14.039 18.109 22.016 1 97.62 365 VAL A C 1
ATOM 2821 O O . VAL A 1 365 ? 14.883 18.844 21.516 1 97.62 365 VAL A O 1
ATOM 2824 N N . LEU A 1 366 ? 13.281 17.297 21.328 1 95.5 366 LEU A N 1
ATOM 2825 C CA . LEU A 1 366 ? 13.398 17.25 19.875 1 95.5 366 LEU A CA 1
ATOM 2826 C C . LEU A 1 366 ? 12.125 17.766 19.203 1 95.5 366 LEU A C 1
ATOM 2828 O O . LEU A 1 366 ? 11.031 17.281 19.5 1 95.5 366 LEU A O 1
ATOM 2832 N N . CYS A 1 367 ? 12.195 18.734 18.375 1 95.69 367 CYS A N 1
ATOM 2833 C CA . CYS A 1 367 ? 11.18 19.219 17.438 1 95.69 367 CYS A CA 1
ATOM 2834 C C . CYS A 1 367 ? 11.641 19.062 16 1 95.69 367 CYS A C 1
ATOM 2836 O O . CYS A 1 367 ? 12.727 18.531 15.742 1 95.69 367 CYS A O 1
ATOM 2838 N N . LEU A 1 368 ? 10.82 19.469 15.094 1 95.38 368 LEU A N 1
ATOM 2839 C CA . LEU A 1 368 ? 11.242 19.453 13.695 1 95.38 368 LEU A CA 1
ATOM 2840 C C . LEU A 1 368 ? 11.422 20.859 13.164 1 95.38 368 LEU A C 1
ATOM 2842 O O . LEU A 1 368 ? 10.609 21.75 13.438 1 95.38 368 LEU A O 1
ATOM 2846 N N . PRO A 1 369 ? 12.547 21.078 12.477 1 95.69 369 PRO A N 1
ATOM 2847 C CA . PRO A 1 369 ? 12.711 22.391 11.852 1 95.69 369 PRO A CA 1
ATOM 2848 C C . PRO A 1 369 ? 11.703 22.641 10.727 1 95.69 369 PRO A C 1
ATOM 2850 O O . PRO A 1 369 ? 11.32 21.703 10.023 1 95.69 369 PRO A O 1
ATOM 2853 N N . GLY A 1 370 ? 11.289 23.828 10.578 1 96 370 GLY A N 1
ATOM 2854 C CA . GLY A 1 370 ? 10.344 24.219 9.539 1 96 370 GLY A CA 1
ATOM 2855 C C . GLY A 1 370 ? 10.805 23.828 8.148 1 96 370 GLY A C 1
ATOM 2856 O O . GLY A 1 370 ? 9.977 23.562 7.27 1 96 370 GLY A O 1
ATOM 2857 N N . LYS A 1 371 ? 12.086 23.703 7.922 1 93.69 371 LYS A N 1
ATOM 2858 C CA . LYS A 1 371 ? 12.664 23.344 6.633 1 93.69 371 LYS A CA 1
ATOM 2859 C C . LYS A 1 371 ? 12.164 21.969 6.176 1 93.69 371 LYS A C 1
ATOM 2861 O O . LYS A 1 371 ? 12.055 21.719 4.973 1 93.69 371 LYS A O 1
ATOM 2866 N N . CYS A 1 372 ? 11.82 21.141 7.141 1 94.06 372 CYS A N 1
ATOM 2867 C CA . CYS A 1 372 ? 11.281 19.828 6.824 1 94.06 372 CYS A CA 1
ATOM 2868 C C . CYS A 1 372 ? 9.977 19.938 6.051 1 94.06 372 CYS A C 1
ATOM 2870 O O . CYS A 1 372 ? 9.578 19 5.359 1 94.06 372 CYS A O 1
ATOM 2872 N N . PHE A 1 373 ? 9.32 21.094 6.141 1 96.56 373 PHE A N 1
ATOM 2873 C CA . PHE A 1 373 ? 7.996 21.297 5.574 1 96.56 373 PHE A CA 1
ATOM 2874 C C . PHE A 1 373 ? 8.016 22.391 4.523 1 96.56 373 PHE A C 1
ATOM 2876 O O . PHE A 1 373 ? 6.973 22.953 4.18 1 96.56 373 PHE A O 1
ATOM 2883 N N . ARG A 1 374 ? 9.219 22.844 4.145 1 95.75 374 ARG A N 1
ATOM 2884 C CA . ARG A 1 374 ? 9.422 23.891 3.141 1 95.75 374 ARG A CA 1
ATOM 2885 C C . ARG A 1 374 ? 8.961 25.234 3.664 1 95.75 374 ARG A C 1
ATOM 2887 O O . ARG A 1 374 ? 8.469 26.078 2.896 1 95.75 374 ARG A O 1
ATOM 2894 N N . CYS A 1 375 ? 8.969 25.344 4.961 1 95.88 375 CYS A N 1
ATOM 2895 C CA . CYS A 1 375 ? 8.586 26.625 5.547 1 95.88 375 CYS A CA 1
ATOM 2896 C C . CYS A 1 375 ? 9.625 27.703 5.23 1 95.88 375 CYS A C 1
ATOM 2898 O O . CYS A 1 375 ? 10.828 27.484 5.391 1 95.88 375 CYS A O 1
ATOM 2900 N N . ARG A 1 376 ? 8.984 28.844 4.781 1 91.38 376 ARG A N 1
ATOM 2901 C CA . ARG A 1 376 ? 9.859 29.984 4.605 1 91.38 376 ARG A CA 1
ATOM 2902 C C . ARG A 1 376 ? 10.156 30.656 5.941 1 91.38 376 ARG A C 1
ATOM 2904 O O . ARG A 1 376 ? 9.266 30.797 6.785 1 91.38 376 ARG A O 1
ATOM 2911 N N . GLY A 1 377 ? 11.32 30.875 6.273 1 94.81 377 GLY A N 1
ATOM 2912 C CA . GLY A 1 377 ? 11.703 31.453 7.551 1 94.81 377 GLY A CA 1
ATOM 2913 C C . GLY A 1 377 ? 12.156 30.422 8.562 1 94.81 377 GLY A C 1
ATOM 2914 O O . GLY A 1 377 ? 12.305 29.25 8.227 1 94.81 377 GLY A O 1
ATOM 2915 N N . ASN A 1 378 ? 12.375 30.922 9.719 1 97.69 378 ASN A N 1
ATOM 2916 C CA . ASN A 1 378 ? 12.852 30.031 10.781 1 97.69 378 ASN A CA 1
ATOM 2917 C C . ASN A 1 378 ? 11.719 29.625 11.719 1 97.69 378 ASN A C 1
ATOM 2919 O O . ASN A 1 378 ? 11.297 30.406 12.57 1 97.69 378 ASN A O 1
ATOM 2923 N N . PHE A 1 379 ? 11.273 28.469 11.531 1 98.12 379 PHE A N 1
ATOM 2924 C CA . PHE A 1 379 ? 10.203 27.906 12.359 1 98.12 379 PHE A CA 1
ATOM 2925 C C . PHE A 1 379 ? 10.586 26.531 12.883 1 98.12 379 PHE A C 1
ATOM 2927 O O . PHE A 1 379 ? 11.461 25.875 12.336 1 98.12 379 PHE A O 1
ATOM 2934 N N . ILE A 1 380 ? 9.938 26.125 13.93 1 97.75 380 ILE A N 1
ATOM 2935 C CA . ILE A 1 380 ? 9.922 24.719 14.344 1 97.75 380 ILE A CA 1
ATOM 2936 C C . ILE A 1 380 ? 8.477 24.25 14.461 1 97.75 380 ILE A C 1
ATOM 2938 O O . ILE A 1 380 ? 7.566 25.031 14.719 1 97.75 380 ILE A O 1
ATOM 2942 N N . ARG A 1 381 ? 8.227 23 14.195 1 97.69 381 ARG A N 1
ATOM 2943 C CA . ARG A 1 381 ? 6.938 22.359 14.422 1 97.69 381 ARG A CA 1
ATOM 2944 C C . ARG A 1 381 ? 6.945 21.531 15.711 1 97.69 381 ARG A C 1
ATOM 2946 O O . ARG A 1 381 ? 7.875 20.766 15.953 1 97.69 381 ARG A O 1
ATOM 2953 N N . ILE A 1 382 ? 5.945 21.688 16.438 1 97.69 382 ILE A N 1
ATOM 2954 C CA . ILE A 1 382 ? 5.762 20.953 17.688 1 97.69 382 ILE A CA 1
ATOM 2955 C C . ILE A 1 382 ? 4.48 20.125 17.609 1 97.69 382 ILE A C 1
ATOM 2957 O O . ILE A 1 382 ? 3.436 20.625 17.188 1 97.69 382 ILE A O 1
ATOM 2961 N N . VAL A 1 383 ? 4.57 18.891 17.938 1 97.06 383 VAL A N 1
ATOM 2962 C CA . VAL A 1 383 ? 3.4 18.047 18.156 1 97.06 383 VAL A CA 1
ATOM 2963 C C . VAL A 1 383 ? 2.99 18.125 19.625 1 97.06 383 VAL A C 1
ATOM 2965 O O . VAL A 1 383 ? 3.811 17.891 20.516 1 97.06 383 VAL A O 1
ATOM 2968 N N . PHE A 1 384 ? 1.763 18.391 19.922 1 97.56 384 PHE A N 1
ATOM 2969 C CA . PHE A 1 384 ? 1.381 18.609 21.312 1 97.56 384 PHE A CA 1
ATOM 2970 C C . PHE A 1 384 ? 0.492 17.469 21.812 1 97.56 384 PHE A C 1
ATOM 2972 O O . PHE A 1 384 ? -0.362 17.688 22.672 1 97.56 384 PHE A O 1
ATOM 2979 N N . THR A 1 385 ? 0.644 16.234 21.281 1 96.75 385 THR A N 1
ATOM 2980 C CA . THR A 1 385 ? -0.153 15.086 21.688 1 96.75 385 THR A CA 1
ATOM 2981 C C . THR A 1 385 ? 0.416 14.445 22.938 1 96.75 385 THR A C 1
ATOM 2983 O O . THR A 1 385 ? -0.249 13.625 23.594 1 96.75 385 THR A O 1
ATOM 2986 N N . PRO A 1 386 ? 1.7 14.727 23.406 1 96.56 386 PRO A N 1
ATOM 2987 C CA . PRO A 1 386 ? 2.182 14.148 24.656 1 96.56 386 PRO A CA 1
ATOM 2988 C C . PRO A 1 386 ? 1.337 14.555 25.859 1 96.56 386 PRO A C 1
ATOM 2990 O O . PRO A 1 386 ? 0.611 15.555 25.797 1 96.56 386 PRO A O 1
ATOM 2993 N N . PRO A 1 387 ? 1.454 13.766 26.922 1 96.12 387 PRO A N 1
ATOM 2994 C CA . PRO A 1 387 ? 0.77 14.156 28.156 1 96.12 387 PRO A CA 1
ATOM 2995 C C . PRO A 1 387 ? 1.177 15.547 28.641 1 96.12 387 PRO A C 1
ATOM 2997 O O . PRO A 1 387 ? 2.322 15.961 28.438 1 96.12 387 PRO A O 1
ATOM 3000 N N . VAL A 1 388 ? 0.275 16.141 29.312 1 96.12 388 VAL A N 1
ATOM 3001 C CA . VAL A 1 388 ? 0.446 17.531 29.75 1 96.12 388 VAL A CA 1
ATOM 3002 C C . VAL A 1 388 ? 1.717 17.656 30.578 1 96.12 388 VAL A C 1
ATOM 3004 O O . VAL A 1 388 ? 2.434 18.656 30.484 1 96.12 388 VAL A O 1
ATOM 3007 N N . GLU A 1 389 ? 1.985 16.672 31.344 1 96.88 389 GLU A N 1
ATOM 3008 C CA . GLU A 1 389 ? 3.18 16.703 32.188 1 96.88 389 GLU A CA 1
ATOM 3009 C C . GLU A 1 389 ? 4.449 16.734 31.344 1 96.88 389 GLU A C 1
ATOM 3011 O O . GLU A 1 389 ? 5.398 17.453 31.672 1 96.88 389 GLU A O 1
ATOM 3016 N N . LYS A 1 390 ? 4.461 15.961 30.297 1 96.81 390 LYS A N 1
ATOM 3017 C CA . LYS A 1 390 ? 5.605 15.945 29.391 1 96.81 390 LYS A CA 1
ATOM 3018 C C . LYS A 1 390 ? 5.727 17.266 28.641 1 96.81 390 LYS A C 1
ATOM 3020 O O . LYS A 1 390 ? 6.832 17.766 28.422 1 96.81 390 LYS A O 1
ATOM 3025 N N . LEU A 1 391 ? 4.598 17.828 28.266 1 97.5 391 LEU A N 1
ATOM 3026 C CA . LEU A 1 391 ? 4.602 19.125 27.594 1 97.5 391 LEU A CA 1
ATOM 3027 C C . LEU A 1 391 ? 5.152 20.203 28.531 1 97.5 391 LEU A C 1
ATOM 3029 O O . LEU A 1 391 ? 5.941 21.047 28.094 1 97.5 391 LEU A O 1
ATOM 3033 N N . ASP A 1 392 ? 4.734 20.125 29.75 1 97.5 392 ASP A N 1
ATOM 3034 C CA . ASP A 1 392 ? 5.203 21.094 30.734 1 97.5 392 ASP A CA 1
ATOM 3035 C C . ASP A 1 392 ? 6.723 21.062 30.859 1 97.5 392 ASP A C 1
ATOM 3037 O O . ASP A 1 392 ? 7.379 22.109 30.828 1 97.5 392 ASP A O 1
ATOM 3041 N N . ILE A 1 393 ? 7.25 19.875 30.953 1 98.19 393 ILE A N 1
ATOM 3042 C CA . ILE A 1 393 ? 8.695 19.688 31.078 1 98.19 393 ILE A CA 1
ATOM 3043 C C . ILE A 1 393 ? 9.383 20.203 29.812 1 98.19 393 ILE A C 1
ATOM 3045 O O . ILE A 1 393 ? 10.344 20.969 29.891 1 98.19 393 ILE A O 1
ATOM 3049 N N . ALA A 1 394 ? 8.906 19.844 28.688 1 98.25 394 ALA A N 1
ATOM 3050 C CA . ALA A 1 394 ? 9.523 20.203 27.422 1 98.25 394 ALA A CA 1
ATOM 3051 C C . ALA A 1 394 ? 9.516 21.719 27.219 1 98.25 394 ALA A C 1
ATOM 3053 O O . ALA A 1 394 ? 10.523 22.297 26.828 1 98.25 394 ALA A O 1
ATOM 3054 N N . TYR A 1 395 ? 8.422 22.359 27.516 1 98.44 395 TYR A N 1
ATOM 3055 C CA . TYR A 1 395 ? 8.297 23.797 27.297 1 98.44 395 TYR A CA 1
ATOM 3056 C C . TYR A 1 395 ? 9.148 24.578 28.297 1 98.44 395 TYR A C 1
ATOM 3058 O O . TYR A 1 395 ? 9.688 25.641 27.984 1 98.44 395 TYR A O 1
ATOM 3066 N N . SER A 1 396 ? 9.219 24.062 29.5 1 98.25 396 SER A N 1
ATOM 3067 C CA . SER A 1 396 ? 10.125 24.656 30.484 1 98.25 396 SER A CA 1
ATOM 3068 C C . SER A 1 396 ? 11.57 24.594 30.016 1 98.25 396 SER A C 1
ATOM 3070 O O . SER A 1 396 ? 12.32 25.562 30.172 1 98.25 396 SER A O 1
ATOM 3072 N N . ARG A 1 397 ? 11.898 23.5 29.5 1 98.5 397 ARG A N 1
ATOM 3073 C CA . ARG A 1 397 ? 13.242 23.328 28.969 1 98.5 397 ARG A CA 1
ATOM 3074 C C . ARG A 1 397 ? 13.492 24.25 27.781 1 98.5 397 ARG A C 1
ATOM 3076 O O . ARG A 1 397 ? 14.578 24.812 27.641 1 98.5 397 ARG A O 1
ATOM 3083 N N . ILE A 1 398 ? 12.531 24.422 26.938 1 98.5 398 ILE A N 1
ATOM 3084 C CA . ILE A 1 398 ? 12.633 25.328 25.797 1 98.5 398 ILE A CA 1
ATOM 3085 C C . ILE A 1 398 ? 12.828 26.766 26.297 1 98.5 398 ILE A C 1
ATOM 3087 O O . ILE A 1 398 ? 13.672 27.5 25.781 1 98.5 398 ILE A O 1
ATOM 3091 N N . ARG A 1 399 ? 12.047 27.125 27.281 1 98.12 399 ARG A N 1
ATOM 3092 C CA . ARG A 1 399 ? 12.18 28.453 27.859 1 98.12 399 ARG A CA 1
ATOM 3093 C C . ARG A 1 399 ? 13.586 28.672 28.391 1 98.12 399 ARG A C 1
ATOM 3095 O O . ARG A 1 399 ? 14.219 29.688 28.078 1 98.12 399 ARG A O 1
ATOM 3102 N N . SER A 1 400 ? 14.07 27.734 29.172 1 97.94 400 SER A N 1
ATOM 3103 C CA . SER A 1 400 ? 15.414 27.828 29.734 1 97.94 400 SER A CA 1
ATOM 3104 C C . SER A 1 400 ? 16.469 27.938 28.641 1 97.94 400 SER A C 1
ATOM 3106 O O . SER A 1 400 ? 17.422 28.719 28.766 1 97.94 400 SER A O 1
ATOM 3108 N N . PHE A 1 401 ? 16.359 27.172 27.688 1 97.94 401 PHE A N 1
ATOM 3109 C CA . PHE A 1 401 ? 17.266 27.156 26.547 1 97.94 401 PHE A CA 1
ATOM 3110 C C . PHE A 1 401 ? 17.297 28.531 25.891 1 97.94 401 PHE A C 1
ATOM 3112 O O . PHE A 1 401 ? 18.375 29.078 25.625 1 97.94 401 PHE A O 1
ATOM 3119 N N . CYS A 1 402 ? 16.078 29.047 25.594 1 97.94 402 CYS A N 1
ATOM 3120 C CA . CYS A 1 402 ? 15.977 30.344 24.938 1 97.94 402 CYS A CA 1
ATOM 3121 C C . CYS A 1 402 ? 16.594 31.438 25.797 1 97.94 402 CYS A C 1
ATOM 3123 O O . CYS A 1 402 ? 17.328 32.281 25.297 1 97.94 402 CYS A O 1
ATOM 3125 N N . GLU A 1 403 ? 16.344 31.391 27.062 1 96.88 403 GLU A N 1
ATOM 3126 C CA . GLU A 1 403 ? 16.875 32.406 27.984 1 96.88 403 GLU A CA 1
ATOM 3127 C C . GLU A 1 403 ? 18.391 32.344 28.031 1 96.88 403 GLU A C 1
ATOM 3129 O O . GLU A 1 403 ? 19.047 33.406 28.094 1 96.88 403 GLU A O 1
ATOM 3134 N N . ARG A 1 404 ? 18.875 31.172 27.938 1 96.19 404 ARG A N 1
ATOM 3135 C CA . ARG A 1 404 ? 20.312 30.984 28 1 96.19 404 ARG A CA 1
ATOM 3136 C C . ARG A 1 404 ? 21 31.5 26.734 1 96.19 404 ARG A C 1
ATOM 3138 O O . ARG A 1 404 ? 22.141 31.953 26.781 1 96.19 404 ARG A O 1
ATOM 3145 N N . HIS A 1 405 ? 20.328 31.484 25.688 1 96.81 405 HIS A N 1
ATOM 3146 C CA . HIS A 1 405 ? 20.953 31.797 24.406 1 96.81 405 HIS A CA 1
ATOM 3147 C C . HIS A 1 405 ? 20.594 33.219 23.953 1 96.81 405 HIS A C 1
ATOM 3149 O O . HIS A 1 405 ? 20.984 33.625 22.859 1 96.81 405 HIS A O 1
ATOM 3155 N N . LEU A 1 406 ? 19.906 33.906 24.75 1 95.38 406 LEU A N 1
ATOM 3156 C CA . LEU A 1 406 ? 19.531 35.25 24.359 1 95.38 406 LEU A CA 1
ATOM 3157 C C . LEU A 1 406 ? 20.766 36.125 24.125 1 95.38 406 LEU A C 1
ATOM 3159 O O . LEU A 1 406 ? 21.75 36.031 24.859 1 95.38 406 LEU A O 1
ATOM 3163 N N . ALA A 1 407 ? 20.609 36.812 23.094 1 88.62 407 ALA A N 1
ATOM 3164 C CA . ALA A 1 407 ? 21.672 37.781 22.844 1 88.62 407 ALA A CA 1
ATOM 3165 C C . ALA A 1 407 ? 21.656 38.906 23.875 1 88.62 407 ALA A C 1
ATOM 3167 O O . ALA A 1 407 ? 20.594 39.344 24.328 1 88.62 407 ALA A O 1
ATOM 3168 N N . SER A 1 408 ? 22.781 39.188 24.609 1 74.81 408 SER A N 1
ATOM 3169 C CA . SER A 1 408 ? 22.891 40.312 25.531 1 74.81 408 SER A CA 1
ATOM 3170 C C . SER A 1 408 ? 22.438 41.594 24.891 1 74.81 408 SER A C 1
ATOM 3172 O O . SER A 1 408 ? 22.734 41.844 23.719 1 74.81 408 SER A O 1
ATOM 3174 N N . SER A 1 409 ? 21.203 42.188 25.312 1 53.78 409 SER A N 1
ATOM 3175 C CA . SER A 1 409 ? 20.844 43.531 24.859 1 53.78 409 SER A CA 1
ATOM 3176 C C . SER A 1 409 ? 22.047 44.469 24.969 1 53.78 409 SER A C 1
ATOM 3178 O O . SER A 1 409 ? 22.875 44.312 25.875 1 53.78 409 SER A O 1
ATOM 3180 N N . MET B 1 1 ? -16.922 35.219 -20.391 1 38.12 1 MET B N 1
ATOM 3181 C CA . MET B 1 1 ? -15.836 34.281 -20.656 1 38.12 1 MET B CA 1
ATOM 3182 C C . MET B 1 1 ? -16.375 32.844 -20.812 1 38.12 1 MET B C 1
ATOM 3184 O O . MET B 1 1 ? -17.141 32.375 -19.969 1 38.12 1 MET B O 1
ATOM 3188 N N . ALA B 1 2 ? -16.594 32.219 -21.812 1 41.22 2 ALA B N 1
ATOM 3189 C CA . ALA B 1 2 ? -17.266 31 -22.266 1 41.22 2 ALA B CA 1
ATOM 3190 C C . ALA B 1 2 ? -16.969 29.828 -21.344 1 41.22 2 ALA B C 1
ATOM 3192 O O . ALA B 1 2 ? -15.805 29.578 -21 1 41.22 2 ALA B O 1
ATOM 3193 N N . ASP B 1 3 ? -17.781 29.266 -20.328 1 57.31 3 ASP B N 1
ATOM 3194 C CA . ASP B 1 3 ? -17.766 28.344 -19.203 1 57.31 3 ASP B CA 1
ATOM 3195 C C . ASP B 1 3 ? -17.125 27.016 -19.609 1 57.31 3 ASP B C 1
ATO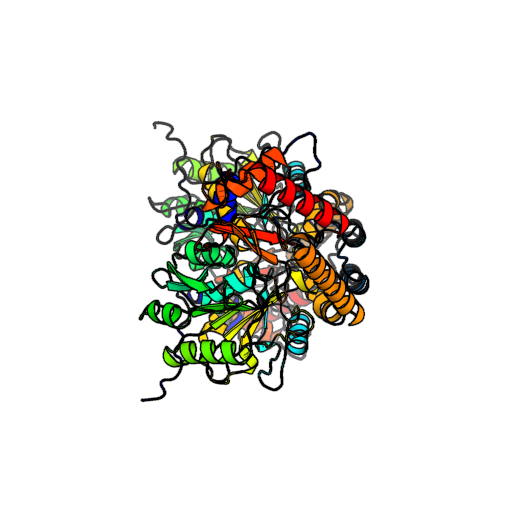M 3197 O O . ASP B 1 3 ? -17.797 26.141 -20.188 1 57.31 3 ASP B O 1
ATOM 3201 N N . HIS B 1 4 ? -15.875 27.031 -20.062 1 74.44 4 HIS B N 1
ATOM 3202 C CA . HIS B 1 4 ? -15.273 25.781 -20.5 1 74.44 4 HIS B CA 1
ATOM 3203 C C . HIS B 1 4 ? -15.281 24.75 -19.375 1 74.44 4 HIS B C 1
ATOM 3205 O O . HIS B 1 4 ? -14.93 25.078 -18.234 1 74.44 4 HIS B O 1
ATOM 3211 N N . PRO B 1 5 ? -15.836 23.688 -19.703 1 85.62 5 PRO B N 1
ATOM 3212 C CA . PRO B 1 5 ? -15.914 22.594 -18.734 1 85.62 5 PRO B CA 1
ATOM 3213 C C . PRO B 1 5 ? -14.547 22.109 -18.281 1 85.62 5 PRO B C 1
ATOM 3215 O O . PRO B 1 5 ? -13.547 22.328 -18.969 1 85.62 5 PRO B O 1
ATOM 3218 N N . PHE B 1 6 ? -14.375 21.766 -17.047 1 92.94 6 PHE B N 1
ATOM 3219 C CA . PHE B 1 6 ? -13.164 21.109 -16.562 1 92.94 6 PHE B CA 1
ATOM 3220 C C . PHE B 1 6 ? -12.805 19.922 -17.453 1 92.94 6 PHE B C 1
ATOM 3222 O O . PHE B 1 6 ? -13.641 19.031 -17.688 1 92.94 6 PHE B O 1
ATOM 3229 N N . GLN B 1 7 ? -11.719 19.969 -18.062 1 90.75 7 GLN B N 1
ATOM 3230 C CA . GLN B 1 7 ? -11.18 18.844 -18.828 1 90.75 7 GLN B CA 1
ATOM 3231 C C . GLN B 1 7 ? -9.953 18.25 -18.125 1 90.75 7 GLN B C 1
ATOM 3233 O O . GLN B 1 7 ? -8.82 18.688 -18.375 1 90.75 7 GLN B O 1
ATOM 3238 N N . ILE B 1 8 ? -10.211 17.312 -17.344 1 96.12 8 ILE B N 1
ATOM 3239 C CA . ILE B 1 8 ? -9.133 16.688 -16.578 1 96.12 8 ILE B CA 1
ATOM 3240 C C . ILE B 1 8 ? -8.734 15.367 -17.234 1 96.12 8 ILE B C 1
ATOM 3242 O O . ILE B 1 8 ? -9.547 14.453 -17.344 1 96.12 8 ILE B O 1
ATOM 3246 N N . LYS B 1 9 ? -7.516 15.266 -17.703 1 96.44 9 LYS B N 1
ATOM 3247 C CA . LYS B 1 9 ? -6.996 14.062 -18.344 1 96.44 9 LYS B CA 1
ATOM 3248 C C . LYS B 1 9 ? -6.312 13.156 -17.328 1 96.44 9 LYS B C 1
ATOM 3250 O O . LYS B 1 9 ? -5.574 13.625 -16.469 1 96.44 9 LYS B O 1
ATOM 3255 N N . PRO B 1 10 ? -6.59 11.844 -17.359 1 98.12 10 PRO B N 1
ATOM 3256 C CA . PRO B 1 10 ? -5.867 10.914 -16.484 1 98.12 10 PRO B CA 1
ATOM 3257 C C . PRO B 1 10 ? -4.387 10.805 -16.844 1 98.12 10 PRO B C 1
ATOM 3259 O O . PRO B 1 10 ? -3.994 11.094 -17.969 1 98.12 10 PRO B O 1
ATOM 3262 N N . SER B 1 11 ? -3.631 10.445 -15.914 1 98.5 11 SER B N 1
ATOM 3263 C CA . SER B 1 11 ? -2.203 10.281 -16.172 1 98.5 11 SER B CA 1
ATOM 3264 C C . SER B 1 11 ? -1.94 9.102 -17.109 1 98.5 11 SER B C 1
ATOM 3266 O O . SER B 1 11 ? -2.738 8.164 -17.172 1 98.5 11 SER B O 1
ATOM 3268 N N . ILE B 1 12 ? -0.819 9.156 -17.75 1 97.81 12 ILE B N 1
ATOM 3269 C CA . ILE B 1 12 ? -0.367 8.078 -18.625 1 97.81 12 ILE B CA 1
ATOM 3270 C C . ILE B 1 12 ? -0.17 6.805 -17.812 1 97.81 12 ILE B C 1
ATOM 3272 O O . ILE B 1 12 ? -0.579 5.723 -18.234 1 97.81 12 ILE B O 1
ATOM 3276 N N . VAL B 1 13 ? 0.397 6.945 -16.656 1 97.31 13 VAL B N 1
ATOM 3277 C CA . VAL B 1 13 ? 0.711 5.809 -15.797 1 97.31 13 VAL B CA 1
ATOM 3278 C C . VAL B 1 13 ? -0.576 5.098 -15.391 1 97.31 13 VAL B C 1
ATOM 3280 O O . VAL B 1 13 ? -0.66 3.867 -15.453 1 97.31 13 VAL B O 1
ATOM 3283 N N . SER B 1 14 ? -1.596 5.852 -14.977 1 97.94 14 SER B N 1
ATOM 3284 C CA . SER B 1 14 ? -2.846 5.234 -14.539 1 97.94 14 SER B CA 1
ATOM 3285 C C . SER B 1 14 ? -3.518 4.484 -15.688 1 97.94 14 SER B C 1
ATOM 3287 O O . SER B 1 14 ? -4.109 3.424 -15.477 1 97.94 14 SER B O 1
ATOM 3289 N N . MET B 1 15 ? -3.355 4.934 -16.891 1 96.69 15 MET B N 1
ATOM 3290 C CA . MET B 1 15 ? -4.031 4.32 -18.031 1 96.69 15 MET B CA 1
ATOM 3291 C C . MET B 1 15 ? -3.236 3.137 -18.562 1 96.69 15 MET B C 1
ATOM 3293 O O . MET B 1 15 ? -3.807 2.209 -19.141 1 96.69 15 MET B O 1
ATOM 3297 N N . ARG B 1 16 ? -1.993 3.139 -18.297 1 95.31 16 ARG B N 1
ATOM 3298 C CA . ARG B 1 16 ? -1.191 2.01 -18.75 1 95.31 16 ARG B CA 1
ATOM 3299 C C . ARG B 1 16 ? -1.21 0.877 -17.734 1 95.31 16 ARG B C 1
ATOM 3301 O O . ARG B 1 16 ? -0.739 -0.227 -18.016 1 95.31 16 ARG B O 1
ATOM 3308 N N . THR B 1 17 ? -1.654 1.217 -16.531 1 94.94 17 THR B N 1
ATOM 3309 C CA . THR B 1 17 ? -1.834 0.187 -15.523 1 94.94 17 THR B CA 1
ATOM 3310 C C . THR B 1 17 ? -3.061 -0.667 -15.828 1 94.94 17 THR B C 1
ATOM 3312 O O . THR B 1 17 ? -4.195 -0.198 -15.711 1 94.94 17 THR B O 1
ATOM 3315 N N . ARG B 1 18 ? -2.805 -1.887 -16.266 1 90.19 18 ARG B N 1
ATOM 3316 C CA . ARG B 1 18 ? -3.898 -2.764 -16.672 1 90.19 18 ARG B CA 1
ATOM 3317 C C . ARG B 1 18 ? -3.752 -4.148 -16.047 1 90.19 18 ARG B C 1
ATOM 3319 O O . ARG B 1 18 ? -2.635 -4.625 -15.836 1 90.19 18 ARG B O 1
ATOM 3326 N N . ASN B 1 19 ? -4.793 -4.688 -15.688 1 85.38 19 ASN B N 1
ATOM 3327 C CA . ASN B 1 19 ? -4.867 -6.078 -15.258 1 85.38 19 ASN B CA 1
ATOM 3328 C C . ASN B 1 19 ? -5.328 -6.992 -16.391 1 85.38 19 ASN B C 1
ATOM 3330 O O . ASN B 1 19 ? -6.496 -6.969 -16.766 1 85.38 19 ASN B O 1
ATOM 3334 N N . PRO B 1 20 ? -4.492 -7.801 -16.797 1 82.69 20 PRO B N 1
ATOM 3335 C CA . PRO B 1 20 ? -4.836 -8.664 -17.938 1 82.69 20 PRO B CA 1
ATOM 3336 C C . PRO B 1 20 ? -6.027 -9.57 -17.641 1 82.69 20 PRO B C 1
ATOM 3338 O O . PRO B 1 20 ? -6.836 -9.836 -18.547 1 82.69 20 PRO B O 1
ATOM 3341 N N . ILE B 1 21 ? -6.086 -10.062 -16.422 1 80.75 21 ILE B N 1
ATOM 3342 C CA . ILE B 1 21 ? -7.199 -10.938 -16.062 1 80.75 21 ILE B CA 1
ATOM 3343 C C . ILE B 1 21 ? -8.523 -10.188 -16.219 1 80.75 21 ILE B C 1
ATOM 3345 O O . ILE B 1 21 ? -9.445 -10.672 -16.875 1 80.75 21 ILE B O 1
ATOM 3349 N N . ARG B 1 22 ? -8.547 -8.984 -15.672 1 75.06 22 ARG B N 1
ATOM 3350 C CA . ARG B 1 22 ? -9.766 -8.188 -15.758 1 75.06 22 ARG B CA 1
ATOM 3351 C C . ARG B 1 22 ? -10.094 -7.859 -17.219 1 75.06 22 ARG B C 1
ATOM 3353 O O . ARG B 1 22 ? -11.266 -7.863 -17.609 1 75.06 22 ARG B O 1
ATOM 3360 N N . ALA B 1 23 ? -9.07 -7.598 -17.938 1 77.62 23 ALA B N 1
ATOM 3361 C CA . ALA B 1 23 ? -9.258 -7.277 -19.344 1 77.62 23 ALA B CA 1
ATOM 3362 C C . ALA B 1 23 ? -9.922 -8.438 -20.094 1 77.62 23 ALA B C 1
ATOM 3364 O O . ALA B 1 23 ? -10.75 -8.219 -20.984 1 77.62 23 ALA B O 1
ATOM 3365 N N . ILE B 1 24 ? -9.695 -9.578 -19.594 1 77.12 24 ILE B N 1
ATOM 3366 C CA . ILE B 1 24 ? -10.211 -10.766 -20.281 1 77.12 24 ILE B CA 1
ATOM 3367 C C . ILE B 1 24 ? -11.539 -11.18 -19.656 1 77.12 24 ILE B C 1
ATOM 3369 O O . ILE B 1 24 ? -12.531 -11.359 -20.359 1 77.12 24 ILE B O 1
ATOM 3373 N N . VAL B 1 25 ? -11.539 -11.156 -18.312 1 75.38 25 VAL B N 1
ATOM 3374 C CA . VAL B 1 25 ? -12.688 -11.672 -17.594 1 75.38 25 VAL B CA 1
ATOM 3375 C C . VAL B 1 25 ? -13.875 -10.727 -17.766 1 75.38 25 VAL B C 1
ATOM 3377 O O . VAL B 1 25 ? -15.023 -11.172 -17.844 1 75.38 25 VAL B O 1
ATOM 3380 N N . ASP B 1 26 ? -13.516 -9.445 -17.828 1 70.12 26 ASP B N 1
ATOM 3381 C CA . ASP B 1 26 ? -14.586 -8.469 -18.016 1 70.12 26 ASP B CA 1
ATOM 3382 C C . ASP B 1 26 ? -15.25 -8.641 -19.391 1 70.12 26 ASP B C 1
ATOM 3384 O O . ASP B 1 26 ? -16.391 -8.227 -19.578 1 70.12 26 ASP B O 1
ATOM 3388 N N . ASN B 1 27 ? -14.547 -9.211 -20.219 1 71.88 27 ASN B N 1
ATOM 3389 C CA . ASN B 1 27 ? -15.094 -9.406 -21.562 1 71.88 27 ASN B CA 1
ATOM 3390 C C . ASN B 1 27 ? -15.664 -10.805 -21.734 1 71.88 27 ASN B C 1
ATOM 3392 O O . ASN B 1 27 ? -16.203 -11.133 -22.797 1 71.88 27 ASN B O 1
ATOM 3396 N N . LEU B 1 28 ? -15.445 -11.539 -20.688 1 74.88 28 LEU B N 1
ATOM 3397 C CA . LEU B 1 28 ? -16.031 -12.875 -20.734 1 74.88 28 LEU B CA 1
ATOM 3398 C C . LEU B 1 28 ? -17.547 -12.805 -20.562 1 74.88 28 LEU B C 1
ATOM 3400 O O . LEU B 1 28 ? -18.047 -12.109 -19.688 1 74.88 28 LEU B O 1
ATOM 3404 N N . LYS B 1 29 ? -18.25 -13.273 -21.516 1 71.12 29 LYS B N 1
ATOM 3405 C CA . LYS B 1 29 ? -19.703 -13.406 -21.391 1 71.12 29 LYS B CA 1
ATOM 3406 C C . LYS B 1 29 ? -20.078 -14.562 -20.469 1 71.12 29 LYS B C 1
ATOM 3408 O O . LYS B 1 29 ? -20.312 -15.68 -20.938 1 71.12 29 LYS B O 1
ATOM 3413 N N . VAL B 1 30 ? -19.922 -14.297 -19.203 1 80.06 30 VAL B N 1
ATOM 3414 C CA . VAL B 1 30 ? -20.188 -15.359 -18.234 1 80.06 30 VAL B CA 1
ATOM 3415 C C . VAL B 1 30 ? -21.656 -15.297 -17.797 1 80.06 30 VAL B C 1
ATOM 3417 O O . VAL B 1 30 ? -22.047 -14.383 -17.062 1 80.06 30 VAL B O 1
ATOM 3420 N N . LYS B 1 31 ? -22.562 -16.062 -18.406 1 86.19 31 LYS B N 1
ATOM 3421 C CA . LYS B 1 31 ? -23.953 -16.25 -18 1 86.19 31 LYS B CA 1
ATOM 3422 C C . LYS B 1 31 ? -24.172 -17.672 -17.453 1 86.19 31 LYS B C 1
ATOM 3424 O O . LYS B 1 31 ? -24.5 -18.578 -18.219 1 86.19 31 LYS B O 1
ATOM 3429 N N . PRO B 1 32 ? -23.938 -17.75 -16.219 1 92.94 32 PRO B N 1
ATOM 3430 C CA . PRO B 1 32 ? -24.062 -19.094 -15.648 1 92.94 32 PRO B CA 1
ATOM 3431 C C . PRO B 1 32 ? -25.438 -19.703 -15.883 1 92.94 32 PRO B C 1
ATOM 3433 O O . PRO B 1 32 ? -26.422 -18.984 -15.977 1 92.94 32 PRO B O 1
ATOM 3436 N N . ASN B 1 33 ? -25.438 -20.969 -16.031 1 95.5 33 ASN B N 1
ATOM 3437 C CA . ASN B 1 33 ? -26.688 -21.703 -16.094 1 95.5 33 ASN B CA 1
ATOM 3438 C C . ASN B 1 33 ? -27.469 -21.578 -14.789 1 95.5 33 ASN B C 1
ATOM 3440 O O . ASN B 1 33 ? -27.031 -22.062 -13.742 1 95.5 33 ASN B O 1
ATOM 3444 N N . PRO B 1 34 ? -28.609 -20.984 -14.859 1 94.75 34 PRO B N 1
ATOM 3445 C CA . PRO B 1 34 ? -29.359 -20.719 -13.625 1 94.75 34 PRO B CA 1
ATOM 3446 C C . PRO B 1 34 ? -29.859 -22 -12.961 1 94.75 34 PRO B C 1
ATOM 3448 O O . PRO B 1 34 ? -30.234 -21.984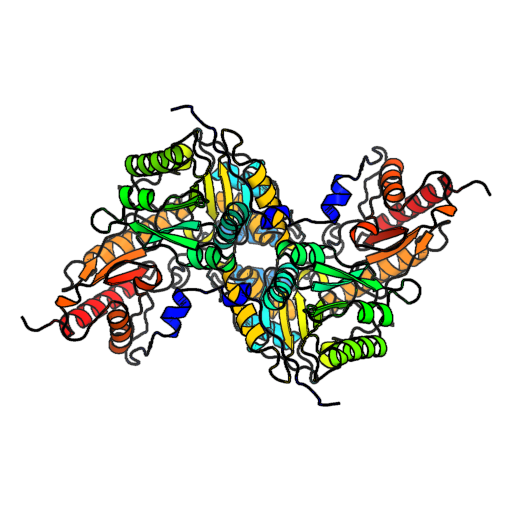 -11.789 1 94.75 34 PRO B O 1
ATOM 3451 N N . GLU B 1 35 ? -29.844 -23.094 -13.641 1 96.69 35 GLU B N 1
ATOM 3452 C CA . GLU B 1 35 ? -30.359 -24.344 -13.109 1 96.69 35 GLU B CA 1
ATOM 3453 C C . GLU B 1 35 ? -29.266 -25.094 -12.336 1 96.69 35 GLU B C 1
ATOM 3455 O O . GLU B 1 35 ? -29.547 -26.109 -11.688 1 96.69 35 GLU B O 1
ATOM 3460 N N . LYS B 1 36 ? -28.094 -24.594 -12.422 1 97.5 36 LYS B N 1
ATOM 3461 C CA . LYS B 1 36 ? -26.969 -25.25 -11.766 1 97.5 36 LYS B CA 1
ATOM 3462 C C . LYS B 1 36 ? -26.266 -24.281 -10.812 1 97.5 36 LYS B C 1
ATOM 3464 O O . LYS B 1 36 ? -26.125 -23.094 -11.102 1 97.5 36 LYS B O 1
ATOM 3469 N N . GLU B 1 37 ? -25.812 -24.797 -9.734 1 96.5 37 GLU B N 1
ATOM 3470 C CA . GLU B 1 37 ? -25.031 -24 -8.805 1 96.5 37 GLU B CA 1
ATOM 3471 C C . GLU B 1 37 ? -23.734 -23.516 -9.469 1 96.5 37 GLU B C 1
ATOM 3473 O O . GLU B 1 37 ? -23.031 -24.281 -10.125 1 96.5 37 GLU B O 1
ATOM 3478 N N . PHE B 1 38 ? -23.5 -22.234 -9.305 1 95.88 38 PHE B N 1
ATOM 3479 C CA . PHE B 1 38 ? -22.281 -21.656 -9.867 1 95.88 38 PHE B CA 1
ATOM 3480 C C . PHE B 1 38 ? -21.062 -22.062 -9.047 1 95.88 38 PHE B C 1
ATOM 3482 O O . PHE B 1 38 ? -21.031 -21.844 -7.828 1 95.88 38 PHE B O 1
ATOM 3489 N N . ILE B 1 39 ? -20.062 -22.719 -9.617 1 96.31 39 ILE B N 1
ATOM 3490 C CA . ILE B 1 39 ? -18.812 -23.109 -8.992 1 96.31 39 ILE B CA 1
ATOM 3491 C C . ILE B 1 39 ? -17.641 -22.406 -9.703 1 96.31 39 ILE B C 1
ATOM 3493 O O . ILE B 1 39 ? -17.375 -22.672 -10.875 1 96.31 39 ILE B O 1
ATOM 3497 N N . SER B 1 40 ? -17.031 -21.531 -8.992 1 94.44 40 SER B N 1
ATOM 3498 C CA . SER B 1 40 ? -15.875 -20.844 -9.57 1 94.44 40 SER B CA 1
ATOM 3499 C C . SER B 1 40 ? -14.57 -21.531 -9.18 1 94.44 40 SER B C 1
ATOM 3501 O O . SER B 1 40 ? -14.25 -21.641 -7.992 1 94.44 40 SER B O 1
ATOM 3503 N N . LEU B 1 41 ? -13.836 -21.953 -10.141 1 96.38 41 LEU B N 1
ATOM 3504 C CA . LEU B 1 41 ? -12.492 -22.5 -9.977 1 96.38 41 LEU B CA 1
ATOM 3505 C C . LEU B 1 41 ? -11.438 -21.516 -10.461 1 96.38 41 LEU B C 1
ATOM 3507 O O . LEU B 1 41 ? -10.336 -21.906 -10.836 1 96.38 41 LEU B O 1
ATOM 3511 N N . ALA B 1 42 ? -11.789 -20.203 -10.469 1 90.69 42 ALA B N 1
ATOM 3512 C CA . ALA B 1 42 ? -10.961 -19.188 -11.125 1 90.69 42 ALA B CA 1
ATOM 3513 C C . ALA B 1 42 ? -10.055 -18.5 -10.117 1 90.69 42 ALA B C 1
ATOM 3515 O O . ALA B 1 42 ? -8.875 -18.25 -10.391 1 90.69 42 ALA B O 1
ATOM 3516 N N . LEU B 1 43 ? -10.508 -18.172 -8.938 1 81.19 43 LEU B N 1
ATOM 3517 C CA . LEU B 1 43 ? -9.781 -17.266 -8.055 1 81.19 43 LEU B CA 1
ATOM 3518 C C . LEU B 1 43 ? -8.859 -18.047 -7.121 1 81.19 43 LEU B C 1
ATOM 3520 O O . LEU B 1 43 ? -9.289 -19.016 -6.488 1 81.19 43 LEU B O 1
ATOM 3524 N N . GLY B 1 44 ? -7.656 -17.625 -7.066 1 85.44 44 GLY B N 1
ATOM 3525 C CA . GLY B 1 44 ? -6.648 -18.219 -6.211 1 85.44 44 GLY B CA 1
ATOM 3526 C C . GLY B 1 44 ? -6.707 -17.719 -4.777 1 85.44 44 GLY B C 1
ATOM 3527 O O . GLY B 1 44 ? -5.684 -17.328 -4.211 1 85.44 44 GLY B O 1
ATOM 3528 N N . ASP B 1 45 ? -7.867 -17.688 -4.203 1 89.75 45 ASP B N 1
ATOM 3529 C CA . ASP B 1 45 ? -8.102 -17.328 -2.811 1 89.75 45 ASP B CA 1
ATOM 3530 C C . ASP B 1 45 ? -8.477 -18.547 -1.981 1 89.75 45 ASP B C 1
ATOM 3532 O O . ASP B 1 45 ? -9.594 -19.062 -2.08 1 89.75 45 ASP B O 1
ATOM 3536 N N . PRO B 1 46 ? -7.598 -19.016 -1.13 1 90.06 46 PRO B N 1
ATOM 3537 C CA . PRO B 1 46 ? -7.828 -20.25 -0.381 1 90.06 46 PRO B CA 1
ATOM 3538 C C . PRO B 1 46 ? -8.945 -20.125 0.65 1 90.06 46 PRO B C 1
ATOM 3540 O O . PRO B 1 46 ? -9.383 -21.125 1.223 1 90.06 46 PRO B O 1
ATOM 3543 N N . THR B 1 47 ? -9.406 -18.953 0.85 1 90.5 47 THR B N 1
ATOM 3544 C CA . THR B 1 47 ? -10.398 -18.719 1.893 1 90.5 47 THR B CA 1
ATOM 3545 C C . THR B 1 47 ? -11.812 -18.75 1.312 1 90.5 47 THR B C 1
ATOM 3547 O O . THR B 1 47 ? -12.797 -18.766 2.055 1 90.5 47 THR B O 1
ATOM 3550 N N . THR B 1 48 ? -11.93 -18.844 0.062 1 88.12 48 THR B N 1
ATOM 3551 C CA . THR B 1 48 ? -13.195 -18.609 -0.631 1 88.12 48 THR B CA 1
ATOM 3552 C C . THR B 1 48 ? -14.25 -19.609 -0.163 1 88.12 48 THR B C 1
ATOM 3554 O O . THR B 1 48 ? -15.398 -19.234 0.082 1 88.12 48 THR B O 1
ATOM 3557 N N . PHE B 1 49 ? -13.859 -20.891 0.053 1 91.25 49 PHE B N 1
ATOM 3558 C CA . PHE B 1 49 ? -14.844 -21.922 0.328 1 91.25 49 PHE B CA 1
ATOM 3559 C C . PHE B 1 49 ? -14.867 -22.266 1.812 1 91.25 49 PHE B C 1
ATOM 3561 O O . PHE B 1 49 ? -15.719 -23.031 2.264 1 91.25 49 PHE B O 1
ATOM 3568 N N . GLY B 1 50 ? -13.945 -21.766 2.549 1 91.38 50 GLY B N 1
ATOM 3569 C CA . GLY B 1 50 ? -13.977 -21.891 3.996 1 91.38 50 GLY B CA 1
ATOM 3570 C C . GLY B 1 50 ? -13.383 -23.188 4.492 1 91.38 50 GLY B C 1
ATOM 3571 O O . GLY B 1 50 ? -13.289 -23.422 5.703 1 91.38 50 GLY B O 1
ATOM 3572 N N . ASN B 1 51 ? -12.945 -24.062 3.537 1 93.75 51 ASN B N 1
ATOM 3573 C CA . ASN B 1 51 ? -12.438 -25.359 3.938 1 93.75 51 ASN B CA 1
ATOM 3574 C C . ASN B 1 51 ? -10.969 -25.297 4.344 1 93.75 51 ASN B C 1
ATOM 3576 O O . ASN B 1 51 ? -10.438 -26.234 4.938 1 93.75 51 ASN B O 1
ATOM 3580 N N . PHE B 1 52 ? -10.273 -24.297 4.023 1 94.81 52 PHE B N 1
ATOM 3581 C CA . PHE B 1 52 ? -8.953 -23.984 4.551 1 94.81 52 PHE B CA 1
ATOM 3582 C C . PHE B 1 52 ? -9.039 -22.906 5.633 1 94.81 52 PHE B C 1
ATOM 3584 O O . PHE B 1 52 ? -9.492 -21.797 5.375 1 94.81 52 PHE B O 1
ATOM 3591 N N . LYS B 1 53 ? -8.625 -23.328 6.758 1 92.44 53 LYS B N 1
ATOM 3592 C CA . LYS B 1 53 ? -8.859 -22.438 7.891 1 92.44 53 LYS B CA 1
ATOM 3593 C C . LYS B 1 53 ? -7.547 -22.062 8.578 1 92.44 53 LYS B C 1
ATOM 3595 O O . LYS B 1 53 ? -6.707 -22.922 8.828 1 92.44 53 LYS B O 1
ATOM 3600 N N . LEU B 1 54 ? -7.422 -20.828 8.852 1 95.12 54 LEU B N 1
ATOM 3601 C CA . LEU B 1 54 ? -6.293 -20.312 9.625 1 95.12 54 LEU B CA 1
ATOM 3602 C C . LEU B 1 54 ? -6.266 -20.938 11.016 1 95.12 54 LEU B C 1
ATOM 3604 O O . LEU B 1 54 ? -7.312 -21.125 11.641 1 95.12 54 LEU B O 1
ATOM 3608 N N . HIS B 1 55 ? -5.082 -21.266 11.453 1 96.56 55 HIS B N 1
ATOM 3609 C CA . HIS B 1 55 ? -4.957 -21.812 12.805 1 96.56 55 HIS B CA 1
ATOM 3610 C C . HIS B 1 55 ? -5.344 -20.781 13.859 1 96.56 55 HIS B C 1
ATOM 3612 O O . HIS B 1 55 ? -5.008 -19.594 13.727 1 96.56 55 HIS B O 1
ATOM 3618 N N . GLU B 1 56 ? -5.887 -21.203 14.938 1 97.12 56 GLU B N 1
ATOM 3619 C CA . GLU B 1 56 ? -6.395 -20.328 15.984 1 97.12 56 GLU B CA 1
ATOM 3620 C C . GLU B 1 56 ? -5.262 -19.562 16.672 1 97.12 56 GLU B C 1
ATOM 3622 O O . GLU B 1 56 ? -5.449 -18.438 17.125 1 97.12 56 GLU B O 1
ATOM 3627 N N . SER B 1 57 ? -4.082 -20.172 16.703 1 97.81 57 SER B N 1
ATOM 3628 C CA . SER B 1 57 ? -2.945 -19.484 17.312 1 97.81 57 SER B CA 1
ATOM 3629 C C . SER B 1 57 ? -2.617 -18.188 16.594 1 97.81 57 SER B C 1
ATOM 3631 O O . SER B 1 57 ? -2.117 -17.234 17.188 1 97.81 57 SER B O 1
ATOM 3633 N N . CYS B 1 58 ? -2.818 -18.125 15.289 1 97.75 58 CYS B N 1
ATOM 3634 C CA . CYS B 1 58 ? -2.594 -16.906 14.523 1 97.75 58 CYS B CA 1
ATOM 3635 C C . CYS B 1 58 ? -3.611 -15.836 14.891 1 97.75 58 CYS B C 1
ATOM 3637 O O . CYS B 1 58 ? -3.277 -14.656 14.961 1 97.75 58 CYS B O 1
ATOM 3639 N N . LEU B 1 59 ? -4.902 -16.25 15.109 1 97.62 59 LEU B N 1
ATOM 3640 C CA . LEU B 1 59 ? -5.922 -15.328 15.594 1 97.62 59 LEU B CA 1
ATOM 3641 C C . LEU B 1 59 ? -5.523 -14.734 16.938 1 97.62 59 LEU B C 1
ATOM 3643 O O . LEU B 1 59 ? -5.629 -13.523 17.156 1 97.62 59 LEU B O 1
ATOM 3647 N N . ASP B 1 60 ? -5.047 -15.609 17.797 1 98.12 60 ASP B N 1
ATOM 3648 C CA . ASP B 1 60 ? -4.648 -15.195 19.141 1 98.12 60 ASP B CA 1
ATOM 3649 C C . ASP B 1 60 ? -3.492 -14.195 19.094 1 98.12 60 ASP B C 1
ATOM 3651 O O . ASP B 1 60 ? -3.426 -13.266 19.891 1 98.12 60 ASP B O 1
ATOM 3655 N N . ALA B 1 61 ? -2.594 -14.461 18.156 1 98.5 61 ALA B N 1
ATOM 3656 C CA . ALA B 1 61 ? -1.453 -13.562 17.984 1 98.5 61 ALA B CA 1
ATOM 3657 C C . ALA B 1 61 ? -1.914 -12.141 17.672 1 98.5 61 ALA B C 1
ATOM 3659 O O . ALA B 1 61 ? -1.432 -11.18 18.281 1 98.5 61 ALA B O 1
ATOM 3660 N N . VAL B 1 62 ? -2.867 -11.945 16.812 1 98.44 62 VAL B N 1
ATOM 3661 C CA . VAL B 1 62 ? -3.355 -10.633 16.406 1 98.44 62 VAL B CA 1
ATOM 3662 C C . VAL B 1 62 ? -4.191 -10.031 17.531 1 98.44 62 VAL B C 1
ATOM 3664 O O . VAL B 1 62 ? -4.078 -8.836 17.828 1 98.44 62 VAL B O 1
ATOM 3667 N N . LYS B 1 63 ? -5.043 -10.859 18.156 1 98.12 63 LYS B N 1
ATOM 3668 C CA . LYS B 1 63 ? -5.875 -10.398 19.266 1 98.12 63 LYS B CA 1
ATOM 3669 C C . LYS B 1 63 ? -5.02 -9.82 20.391 1 98.12 63 LYS B C 1
ATOM 3671 O O . LYS B 1 63 ? -5.355 -8.781 20.969 1 98.12 63 LYS B O 1
ATOM 3676 N N . SER B 1 64 ? -3.973 -10.539 20.688 1 98.12 64 SER B N 1
ATOM 3677 C CA . SER B 1 64 ? -3.084 -10.086 21.75 1 98.12 64 SER B CA 1
ATOM 3678 C C . SER B 1 64 ? -2.51 -8.711 21.453 1 98.12 64 SER B C 1
ATOM 3680 O O . SER B 1 64 ? -2.402 -7.863 22.344 1 98.12 64 SER B O 1
ATOM 3682 N N . GLN B 1 65 ? -2.111 -8.484 20.219 1 97.94 65 GLN B N 1
ATOM 3683 C CA . GLN B 1 65 ? -1.577 -7.188 19.828 1 97.94 65 GLN B CA 1
ATOM 3684 C C . GLN B 1 65 ? -2.652 -6.105 19.891 1 97.94 65 GLN B C 1
ATOM 3686 O O . GLN B 1 65 ? -2.381 -4.973 20.297 1 97.94 65 GLN B O 1
ATOM 3691 N N . LEU B 1 66 ? -3.879 -6.441 19.453 1 97.5 66 LEU B N 1
ATOM 3692 C CA . LEU B 1 66 ? -5.008 -5.523 19.547 1 97.5 66 LEU B CA 1
ATOM 3693 C C . LEU B 1 66 ? -5.223 -5.074 21 1 97.5 66 LEU B C 1
ATOM 3695 O O . LEU B 1 66 ? -5.359 -3.877 21.266 1 97.5 66 LEU B O 1
ATOM 3699 N N . GLU B 1 67 ? -5.191 -5.988 21.891 1 97.06 67 GLU B N 1
ATOM 3700 C CA . GLU B 1 67 ? -5.523 -5.738 23.297 1 97.06 67 GLU B CA 1
ATOM 3701 C C . GLU B 1 67 ? -4.387 -5.008 24 1 97.06 67 GLU B C 1
ATOM 3703 O O . GLU B 1 67 ? -4.609 -4.355 25.031 1 97.06 67 GLU B O 1
ATOM 3708 N N . SER B 1 68 ? -3.219 -5.105 23.484 1 96.19 68 SER B N 1
ATOM 3709 C CA . SER B 1 68 ? -2.07 -4.457 24.109 1 96.19 68 SER B CA 1
ATOM 3710 C C . SER B 1 68 ? -2.078 -2.955 23.859 1 96.19 68 SER B C 1
ATOM 3712 O O . SER B 1 68 ? -1.42 -2.195 24.578 1 96.19 68 SER B O 1
ATOM 3714 N N . TYR B 1 69 ? -2.738 -2.467 22.766 1 95.38 69 TYR B N 1
ATOM 3715 C CA . TYR B 1 69 ? -2.797 -1.083 22.312 1 95.38 69 TYR B CA 1
ATOM 3716 C C . TYR B 1 69 ? -1.421 -0.593 21.875 1 95.38 69 TYR B C 1
ATOM 3718 O O . TYR B 1 69 ? -1.218 0.606 21.672 1 95.38 69 TYR B O 1
ATOM 3726 N N . LYS B 1 70 ? -0.474 -1.484 21.688 1 94.75 70 LYS B N 1
ATOM 3727 C CA . LYS B 1 70 ? 0.906 -1.09 21.422 1 94.75 70 LYS B CA 1
ATOM 3728 C C . LYS B 1 70 ? 1.219 -1.159 19.922 1 94.75 70 LYS B C 1
ATOM 3730 O O . LYS B 1 70 ? 2.312 -0.785 19.5 1 94.75 70 LYS B O 1
ATOM 3735 N N . ALA B 1 71 ? 0.262 -1.649 19.141 1 96.38 71 ALA B N 1
ATOM 3736 C CA . ALA B 1 71 ? 0.501 -1.83 17.703 1 96.38 71 ALA B CA 1
ATOM 3737 C C . ALA B 1 71 ? -0.382 -0.9 16.891 1 96.38 71 ALA B C 1
ATOM 3739 O O . ALA B 1 71 ? -0.713 -1.205 15.734 1 96.38 71 ALA B O 1
ATOM 3740 N N . ASN B 1 72 ? -0.778 0.242 17.469 1 96.94 72 ASN B N 1
ATOM 3741 C CA . ASN B 1 72 ? -1.695 1.151 16.797 1 96.94 72 ASN B CA 1
ATOM 3742 C C . ASN B 1 72 ? -0.944 2.205 15.984 1 96.94 72 ASN B C 1
ATOM 3744 O O . ASN B 1 72 ? -1.496 2.783 15.047 1 96.94 72 ASN B O 1
ATOM 3748 N N . GLY B 1 73 ? 0.295 2.51 16.312 1 95.12 73 GLY B N 1
ATOM 3749 C CA . GLY B 1 73 ? 1.036 3.637 15.773 1 95.12 73 GLY B CA 1
ATOM 3750 C C . GLY B 1 73 ? 1.768 3.303 14.492 1 95.12 73 GLY B C 1
ATOM 3751 O O . GLY B 1 73 ? 1.522 2.26 13.883 1 95.12 73 GLY B O 1
ATOM 3752 N N . TYR B 1 74 ? 2.582 4.254 13.984 1 92.25 74 TYR B N 1
ATOM 3753 C CA . TYR B 1 74 ? 3.355 4.102 12.758 1 92.25 74 TYR B CA 1
ATOM 3754 C C . TYR B 1 74 ? 4.57 3.207 12.984 1 92.25 74 TYR B C 1
ATOM 3756 O O . TYR B 1 74 ? 5.449 3.539 13.781 1 92.25 74 TYR B O 1
ATOM 3764 N N . PRO B 1 75 ? 4.652 2.09 12.305 1 93.69 75 PRO B N 1
ATOM 3765 C CA . PRO B 1 75 ? 5.957 1.432 12.203 1 93.69 75 PRO B CA 1
ATOM 3766 C C . PRO B 1 75 ? 6.883 2.094 11.188 1 93.69 75 PRO B C 1
ATOM 3768 O O . PRO B 1 75 ? 6.43 2.914 10.383 1 93.69 75 PRO B O 1
ATOM 3771 N N . PRO B 1 76 ? 8.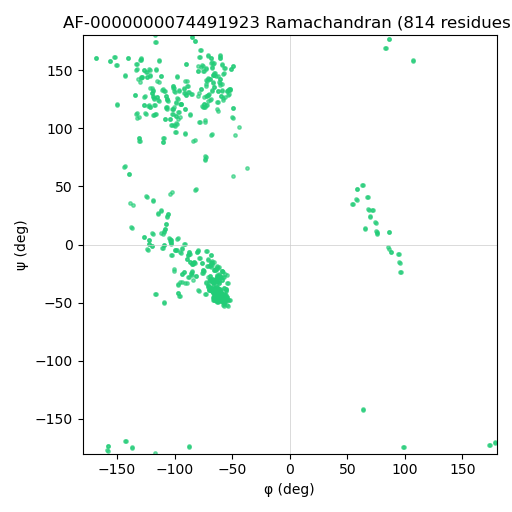195 1.79 11.344 1 94.06 76 PRO B N 1
ATOM 3772 C CA . PRO B 1 76 ? 9.031 2.178 10.203 1 94.06 76 PRO B CA 1
ATOM 3773 C C . PRO B 1 76 ? 8.477 1.682 8.867 1 94.06 76 PRO B C 1
ATOM 3775 O O . PRO B 1 76 ? 7.832 0.631 8.82 1 94.06 76 PRO B O 1
ATOM 3778 N N . SER B 1 77 ? 8.75 2.391 7.801 1 95 77 SER B N 1
ATOM 3779 C CA . SER B 1 77 ? 8.18 2.061 6.496 1 95 77 SER B CA 1
ATOM 3780 C C . SER B 1 77 ? 8.609 0.667 6.047 1 95 77 SER B C 1
ATOM 3782 O O . SER B 1 77 ? 7.895 0.014 5.277 1 95 77 SER B O 1
ATOM 3784 N N . ILE B 1 78 ? 9.766 0.142 6.512 1 97.38 78 ILE B N 1
ATOM 3785 C CA . ILE B 1 78 ? 10.281 -1.162 6.105 1 97.38 78 ILE B CA 1
ATOM 3786 C C . ILE B 1 78 ? 9.812 -2.229 7.094 1 97.38 78 ILE B C 1
ATOM 3788 O O . ILE B 1 78 ? 10.117 -3.414 6.926 1 97.38 78 ILE B O 1
ATOM 3792 N N . GLY B 1 79 ? 9.117 -1.842 8.148 1 97.5 79 GLY B N 1
ATOM 3793 C CA . GLY B 1 79 ? 8.641 -2.768 9.164 1 97.5 79 GLY B CA 1
ATOM 3794 C C . GLY B 1 79 ? 9.406 -2.662 10.469 1 97.5 79 GLY B C 1
ATOM 3795 O O . GLY B 1 79 ? 10.523 -2.133 10.508 1 97.5 79 GLY B O 1
ATOM 3796 N N . THR B 1 80 ? 8.812 -3.105 11.539 1 97.19 80 THR B N 1
ATOM 3797 C CA . THR B 1 80 ? 9.461 -3.092 12.844 1 97.19 80 THR B CA 1
ATOM 3798 C C . THR B 1 80 ? 10.633 -4.066 12.875 1 97.19 80 THR B C 1
ATOM 3800 O O . THR B 1 80 ? 10.641 -5.062 12.148 1 97.19 80 THR B O 1
ATOM 3803 N N . GLU B 1 81 ? 11.547 -3.738 13.703 1 98 81 GLU B N 1
ATOM 3804 C CA . GLU B 1 81 ? 12.711 -4.598 13.859 1 98 81 GLU B CA 1
ATOM 3805 C C . GLU B 1 81 ? 12.305 -6.016 14.258 1 98 81 GLU B C 1
ATOM 3807 O O . GLU B 1 81 ? 12.836 -6.992 13.727 1 98 81 GLU B O 1
ATOM 3812 N N . GLN B 1 82 ? 11.375 -6.133 15.164 1 98.12 82 GLN B N 1
ATOM 3813 C CA . GLN B 1 82 ? 10.93 -7.434 15.656 1 98.12 82 GLN B CA 1
ATOM 3814 C C . GLN B 1 82 ? 10.312 -8.266 14.539 1 98.12 82 GLN B C 1
ATOM 3816 O O . GLN B 1 82 ? 10.586 -9.461 14.422 1 98.12 82 GLN B O 1
ATOM 3821 N N . ALA B 1 83 ? 9.5 -7.652 13.766 1 98.69 83 ALA B N 1
ATOM 3822 C CA . ALA B 1 83 ? 8.844 -8.359 12.664 1 98.69 83 ALA B CA 1
ATOM 3823 C C . ALA B 1 83 ? 9.859 -8.789 11.617 1 98.69 83 ALA B C 1
ATOM 3825 O O . ALA B 1 83 ? 9.828 -9.93 11.141 1 98.69 83 ALA B O 1
ATOM 3826 N N . ARG B 1 84 ? 10.75 -7.875 11.195 1 98.81 84 ARG B N 1
ATOM 3827 C CA . ARG B 1 84 ? 11.773 -8.172 10.195 1 98.81 84 ARG B CA 1
ATOM 3828 C C . ARG B 1 84 ? 12.703 -9.289 10.672 1 98.81 84 ARG B C 1
ATOM 3830 O O . ARG B 1 84 ? 13.07 -10.172 9.898 1 98.81 84 ARG B O 1
ATOM 3837 N N . ALA B 1 85 ? 13.047 -9.234 11.969 1 98.88 85 ALA B N 1
ATOM 3838 C CA . ALA B 1 85 ? 13.891 -10.273 12.547 1 98.88 85 ALA B CA 1
ATOM 3839 C C . ALA B 1 85 ? 13.188 -11.633 12.523 1 98.88 85 ALA B C 1
ATOM 3841 O O . ALA B 1 85 ? 13.82 -12.656 12.266 1 98.88 85 ALA B O 1
ATOM 3842 N N . ALA B 1 86 ? 11.922 -11.656 12.828 1 98.88 86 ALA B N 1
ATOM 3843 C CA . ALA B 1 86 ? 11.148 -12.891 12.805 1 98.88 86 ALA B CA 1
ATOM 3844 C C . ALA B 1 86 ? 11.133 -13.5 11.406 1 98.88 86 ALA B C 1
ATOM 3846 O O . ALA B 1 86 ? 11.273 -14.719 11.25 1 98.88 86 ALA B O 1
ATOM 3847 N N . VAL B 1 87 ? 10.961 -12.664 10.391 1 98.88 87 VAL B N 1
ATOM 3848 C CA . VAL B 1 87 ? 10.961 -13.141 9.016 1 98.88 87 VAL B CA 1
ATOM 3849 C C . VAL B 1 87 ? 12.344 -13.68 8.656 1 98.88 87 VAL B C 1
ATOM 3851 O O . VAL B 1 87 ? 12.461 -14.758 8.07 1 98.88 87 VAL B O 1
ATOM 3854 N N . ALA B 1 88 ? 13.359 -12.906 8.969 1 98.88 88 ALA B N 1
ATOM 3855 C CA . ALA B 1 88 ? 14.719 -13.352 8.703 1 98.88 88 ALA B CA 1
ATOM 385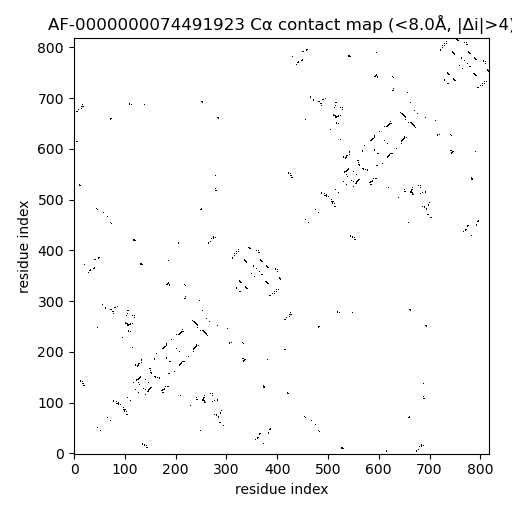6 C C . ALA B 1 88 ? 14.984 -14.719 9.336 1 98.88 88 ALA B C 1
ATOM 3858 O O . ALA B 1 88 ? 15.555 -15.602 8.695 1 98.88 88 ALA B O 1
ATOM 3859 N N . GLN B 1 89 ? 14.57 -14.859 10.547 1 98.56 89 GLN B N 1
ATOM 3860 C CA . GLN B 1 89 ? 14.773 -16.125 11.258 1 98.56 89 GLN B CA 1
ATOM 3861 C C . GLN B 1 89 ? 14.023 -17.266 10.586 1 98.56 89 GLN B C 1
ATOM 3863 O O . GLN B 1 89 ? 14.539 -18.375 10.477 1 98.56 89 GLN B O 1
ATOM 3868 N N . ALA B 1 90 ? 12.891 -17.016 10.172 1 97.94 90 ALA B N 1
ATOM 3869 C CA . ALA B 1 90 ? 12.039 -18.047 9.586 1 97.94 90 ALA B CA 1
ATOM 3870 C C . ALA B 1 90 ? 12.578 -18.516 8.234 1 97.94 90 ALA B C 1
ATOM 3872 O O . ALA B 1 90 ? 12.383 -19.656 7.848 1 97.94 90 ALA B O 1
ATOM 3873 N N . TYR B 1 91 ? 13.328 -17.656 7.496 1 98.06 91 TYR B N 1
ATOM 3874 C CA . TYR B 1 91 ? 13.633 -17.969 6.102 1 98.06 91 TYR B CA 1
ATOM 3875 C C . TYR B 1 91 ? 15.133 -18.016 5.863 1 98.06 91 TYR B C 1
ATOM 3877 O O . TYR B 1 91 ? 15.586 -18.156 4.727 1 98.06 91 TYR B O 1
ATOM 3885 N N . THR B 1 92 ? 15.906 -17.859 6.938 1 98.31 92 THR B N 1
ATOM 3886 C CA . THR B 1 92 ? 17.359 -17.953 6.82 1 98.31 92 THR B CA 1
ATOM 3887 C C . THR B 1 92 ? 17.781 -19.406 6.57 1 98.31 92 THR B C 1
ATOM 3889 O O . THR B 1 92 ? 17.078 -20.344 6.965 1 98.31 92 THR B O 1
ATOM 3892 N N . HIS B 1 93 ? 18.766 -19.625 5.773 1 97.81 93 HIS B N 1
ATOM 3893 C CA . HIS B 1 93 ? 19.469 -20.875 5.535 1 97.81 93 HIS B CA 1
ATOM 3894 C C . HIS B 1 93 ? 20.969 -20.703 5.723 1 97.81 93 HIS B C 1
ATOM 3896 O O . HIS B 1 93 ? 21.516 -19.609 5.504 1 97.81 93 HIS B O 1
ATOM 3902 N N . PRO B 1 94 ? 21.641 -21.781 6.148 1 97.69 94 PRO B N 1
ATOM 3903 C CA . PRO B 1 94 ? 23.094 -21.672 6.254 1 97.69 94 PRO B CA 1
ATOM 3904 C C . PRO B 1 94 ? 23.75 -21.219 4.949 1 97.69 94 PRO B C 1
ATOM 3906 O O . PRO B 1 94 ? 24.734 -20.469 4.977 1 97.69 94 PRO B O 1
ATOM 3909 N N . GLN B 1 95 ? 23.172 -21.609 3.846 1 97.56 95 GLN B N 1
ATOM 3910 C CA . GLN B 1 95 ? 23.75 -21.281 2.543 1 97.56 95 GLN B CA 1
ATOM 3911 C C . GLN B 1 95 ? 23.328 -19.891 2.084 1 97.56 95 GLN B C 1
ATOM 3913 O O . GLN B 1 95 ? 23.906 -19.344 1.146 1 97.56 95 GLN B O 1
ATOM 3918 N N . ALA B 1 96 ? 22.312 -19.359 2.697 1 97.88 96 ALA B N 1
ATOM 3919 C CA . ALA B 1 96 ? 21.812 -18.031 2.383 1 97.88 96 ALA B CA 1
ATOM 3920 C C . ALA B 1 96 ? 21.344 -17.297 3.645 1 97.88 96 ALA B C 1
ATOM 3922 O O . ALA B 1 96 ? 20.141 -17.031 3.805 1 97.88 96 ALA B O 1
ATOM 3923 N N . PRO B 1 97 ? 22.266 -16.984 4.488 1 98.12 97 PRO B N 1
ATOM 3924 C CA . PRO B 1 97 ? 21.891 -16.406 5.781 1 98.12 97 PRO B CA 1
ATOM 3925 C C . PRO B 1 97 ? 21.234 -15.023 5.645 1 98.12 97 PRO B C 1
ATOM 3927 O O . PRO B 1 97 ? 21.641 -14.242 4.777 1 98.12 97 PRO B O 1
ATOM 3930 N N . LEU B 1 98 ? 20.297 -14.734 6.516 1 98.5 98 LEU B N 1
ATOM 3931 C CA . LEU B 1 98 ? 19.562 -13.469 6.551 1 98.5 98 LEU B CA 1
ATOM 3932 C C . LEU B 1 98 ? 19.594 -12.867 7.949 1 98.5 98 LEU B C 1
ATOM 3934 O O . LEU B 1 98 ? 19.594 -13.594 8.945 1 98.5 98 LEU B O 1
ATOM 3938 N N . THR B 1 99 ? 19.656 -11.609 8.078 1 98.44 99 THR B N 1
ATOM 3939 C CA . THR B 1 99 ? 19.359 -10.828 9.273 1 98.44 99 THR B CA 1
ATOM 3940 C C . THR B 1 99 ? 18.172 -9.898 9.023 1 98.44 99 THR B C 1
ATOM 3942 O O . THR B 1 99 ? 17.656 -9.828 7.91 1 98.44 99 THR B O 1
ATOM 3945 N N . SER B 1 100 ? 17.75 -9.242 10.062 1 98.62 100 SER B N 1
ATOM 3946 C CA . SER B 1 100 ? 16.641 -8.297 9.922 1 98.62 100 SER B CA 1
ATOM 3947 C C . SER B 1 100 ? 16.969 -7.223 8.891 1 98.62 100 SER B C 1
ATOM 3949 O O . SER B 1 100 ? 16.062 -6.707 8.219 1 98.62 100 SER B O 1
ATOM 3951 N N . ALA B 1 101 ? 18.219 -6.859 8.664 1 97.94 101 ALA B N 1
ATOM 3952 C CA . ALA B 1 101 ? 18.656 -5.824 7.727 1 97.94 101 ALA B CA 1
ATOM 3953 C C . ALA B 1 101 ? 18.391 -6.246 6.285 1 97.94 101 ALA B C 1
ATOM 3955 O O . ALA B 1 101 ? 18.406 -5.418 5.375 1 97.94 101 ALA B O 1
ATOM 3956 N N . ASP B 1 102 ? 18.141 -7.551 6.086 1 98.69 102 ASP B N 1
ATOM 3957 C CA . ASP B 1 102 ? 17.922 -8.102 4.75 1 98.69 102 ASP B CA 1
ATOM 3958 C C . ASP B 1 102 ? 16.438 -8.234 4.438 1 98.69 102 ASP B C 1
ATOM 3960 O O . ASP B 1 102 ? 16.062 -8.844 3.434 1 98.69 102 ASP B O 1
ATOM 3964 N N . VAL B 1 103 ? 15.617 -7.738 5.352 1 98.88 103 VAL B N 1
ATOM 3965 C CA . VAL B 1 103 ? 14.18 -7.941 5.203 1 98.88 103 VAL B CA 1
ATOM 3966 C C . VAL B 1 103 ? 13.477 -6.59 5.086 1 98.88 103 VAL B C 1
ATOM 3968 O O . VAL B 1 103 ? 13.711 -5.688 5.895 1 98.88 103 VAL B O 1
ATOM 3971 N N . ILE B 1 104 ? 12.688 -6.398 4.086 1 98.81 104 ILE B N 1
ATOM 3972 C CA . ILE B 1 104 ? 11.773 -5.27 3.943 1 98.81 104 ILE B CA 1
ATOM 3973 C C . ILE B 1 104 ? 10.328 -5.773 3.918 1 98.81 104 ILE B C 1
ATOM 3975 O O . ILE B 1 104 ? 9.969 -6.609 3.084 1 98.81 104 ILE B O 1
ATOM 3979 N N . LEU B 1 105 ? 9.523 -5.316 4.871 1 98.75 105 LEU B N 1
ATOM 3980 C CA . LEU B 1 105 ? 8.117 -5.715 4.875 1 98.75 105 LEU B CA 1
ATOM 3981 C C . LEU B 1 105 ? 7.32 -4.898 3.869 1 98.75 105 LEU B C 1
ATOM 3983 O O . LEU B 1 105 ? 7.668 -3.752 3.574 1 98.75 105 LEU B O 1
ATOM 3987 N N . ALA B 1 106 ? 6.297 -5.52 3.332 1 98.44 106 ALA B N 1
ATOM 3988 C CA . ALA B 1 106 ? 5.469 -4.918 2.291 1 98.44 106 ALA B CA 1
ATOM 3989 C C . ALA B 1 106 ? 3.994 -5.246 2.502 1 98.44 106 ALA B C 1
ATOM 3991 O O . ALA B 1 106 ? 3.658 -6.164 3.256 1 98.44 106 ALA B O 1
ATOM 3992 N N . SER B 1 107 ? 3.109 -4.465 1.888 1 97.69 107 SER B N 1
ATOM 3993 C CA . SER B 1 107 ? 1.672 -4.711 1.93 1 97.69 107 SER B CA 1
ATOM 3994 C C . SER B 1 107 ? 1.288 -5.898 1.053 1 97.69 107 SER B C 1
ATOM 3996 O O . SER B 1 107 ? 0.6 -5.734 0.043 1 97.69 107 SER B O 1
ATOM 3998 N N . GLY B 1 108 ? 1.624 -7.062 1.518 1 97.38 108 GLY B N 1
ATOM 3999 C CA . GLY B 1 108 ? 1.462 -8.289 0.752 1 97.38 108 GLY B CA 1
ATOM 4000 C C . GLY B 1 108 ? 2.609 -8.555 -0.203 1 97.38 108 GLY B C 1
ATOM 4001 O O . GLY B 1 108 ? 3.467 -7.688 -0.406 1 97.38 108 GLY B O 1
ATOM 4002 N N . CYS B 1 109 ? 2.605 -9.766 -0.756 1 98 109 CYS B N 1
ATOM 4003 C CA . CYS B 1 109 ? 3.639 -10.125 -1.721 1 98 109 CYS B CA 1
ATOM 4004 C C . CYS B 1 109 ? 3.523 -9.281 -2.984 1 98 109 CYS B C 1
ATOM 4006 O O . CYS B 1 109 ? 4.527 -8.992 -3.635 1 98 109 CYS B O 1
ATOM 4008 N N . SER B 1 110 ? 2.311 -8.859 -3.35 1 97.19 110 SER B N 1
ATOM 4009 C CA . SER B 1 110 ? 2.107 -7.984 -4.504 1 97.19 110 SER B CA 1
ATOM 4010 C C . SER B 1 110 ? 2.916 -6.699 -4.375 1 97.19 110 SER B C 1
ATOM 4012 O O . SER B 1 110 ? 3.566 -6.273 -5.328 1 97.19 110 SER B O 1
ATOM 4014 N N . ASP B 1 111 ? 2.895 -6.105 -3.215 1 98.19 111 ASP B N 1
ATOM 4015 C CA . ASP B 1 111 ? 3.676 -4.895 -2.982 1 98.19 111 ASP B CA 1
ATOM 4016 C C . ASP B 1 111 ? 5.172 -5.199 -2.967 1 98.19 111 ASP B C 1
ATOM 4018 O O . ASP B 1 111 ? 5.984 -4.367 -3.375 1 98.19 111 ASP B O 1
ATOM 4022 N N . ALA B 1 112 ? 5.547 -6.367 -2.406 1 98.81 112 ALA B N 1
ATOM 4023 C CA . ALA B 1 112 ? 6.949 -6.773 -2.449 1 98.81 112 ALA B CA 1
ATOM 4024 C C . ALA B 1 112 ? 7.461 -6.824 -3.887 1 98.81 112 ALA B C 1
ATOM 4026 O O . ALA B 1 112 ? 8.547 -6.324 -4.184 1 98.81 112 ALA B O 1
ATOM 4027 N N . LEU B 1 113 ? 6.664 -7.41 -4.766 1 98.88 113 LEU B N 1
ATOM 4028 C CA . LEU B 1 113 ? 7 -7.461 -6.184 1 98.88 113 LEU B CA 1
ATOM 4029 C C . LEU B 1 113 ? 7.07 -6.055 -6.773 1 98.88 113 LEU B C 1
ATOM 4031 O O . LEU B 1 113 ? 7.977 -5.746 -7.551 1 98.88 113 LEU B O 1
ATOM 4035 N N . ASN B 1 114 ? 6.117 -5.266 -6.391 1 98.62 114 ASN B N 1
ATOM 4036 C CA . ASN B 1 114 ? 6.086 -3.871 -6.824 1 98.62 114 ASN B CA 1
ATOM 4037 C C . ASN B 1 114 ? 7.379 -3.143 -6.461 1 98.62 114 ASN B C 1
ATOM 4039 O O . ASN B 1 114 ? 7.945 -2.428 -7.289 1 98.62 114 ASN B O 1
ATOM 4043 N N . LEU B 1 115 ? 7.828 -3.322 -5.25 1 98.81 115 LEU B N 1
ATOM 4044 C CA . LEU B 1 115 ? 9.062 -2.713 -4.77 1 98.81 115 LEU B CA 1
ATOM 4045 C C . LEU B 1 115 ? 10.266 -3.221 -5.562 1 98.81 115 LEU B C 1
ATOM 4047 O O . LEU B 1 115 ? 11.102 -2.43 -6 1 98.81 115 LEU B O 1
ATOM 4051 N N . CYS B 1 116 ? 10.352 -4.512 -5.77 1 98.94 116 CYS B N 1
ATOM 4052 C CA . CYS B 1 1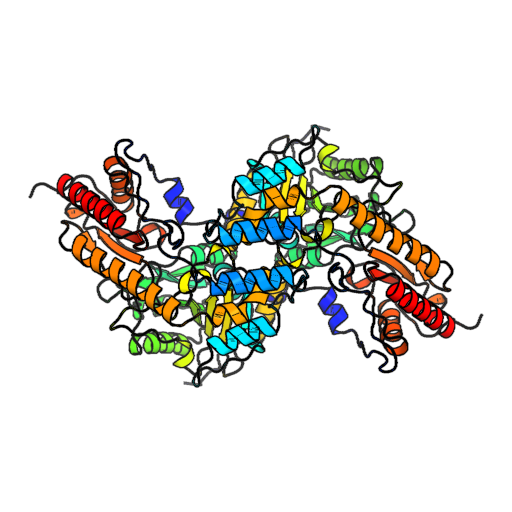16 ? 11.492 -5.113 -6.453 1 98.94 116 CYS B CA 1
ATOM 4053 C C . CYS B 1 116 ? 11.594 -4.613 -7.891 1 98.94 116 CYS B C 1
ATOM 4055 O O . CYS B 1 116 ? 12.656 -4.16 -8.32 1 98.94 116 CYS B O 1
ATOM 4057 N N . ILE B 1 117 ? 10.484 -4.672 -8.586 1 98.88 117 ILE B N 1
ATOM 4058 C CA . ILE B 1 117 ? 10.477 -4.238 -9.977 1 98.88 117 ILE B CA 1
ATOM 4059 C C . ILE B 1 117 ? 10.766 -2.74 -10.055 1 98.88 117 ILE B C 1
ATOM 4061 O O . ILE B 1 117 ? 11.547 -2.295 -10.898 1 98.88 117 ILE B O 1
ATOM 4065 N N . GLY B 1 118 ? 10.188 -2.004 -9.164 1 98.62 118 GLY B N 1
ATOM 4066 C CA . GLY B 1 118 ? 10.383 -0.563 -9.141 1 98.62 118 GLY B CA 1
ATOM 4067 C C . GLY B 1 118 ? 11.812 -0.161 -8.82 1 98.62 118 GLY B C 1
ATOM 4068 O O . GLY B 1 118 ? 12.289 0.876 -9.281 1 98.62 118 GLY B O 1
ATOM 4069 N N . ALA B 1 119 ? 12.484 -0.933 -8.031 1 98.81 119 ALA B N 1
ATOM 4070 C CA . ALA B 1 119 ? 13.852 -0.612 -7.629 1 98.81 119 ALA B CA 1
ATOM 4071 C C . ALA B 1 119 ? 14.852 -1.018 -8.703 1 98.81 119 ALA B C 1
ATOM 4073 O O . ALA B 1 119 ? 15.898 -0.38 -8.867 1 98.81 119 ALA B O 1
ATOM 4074 N N . LEU B 1 120 ? 14.531 -2.02 -9.523 1 98.81 120 LEU B N 1
ATOM 4075 C CA . LEU B 1 120 ? 15.523 -2.656 -10.391 1 98.81 120 LEU B CA 1
ATOM 4076 C C . LEU B 1 120 ? 15.422 -2.129 -11.812 1 98.81 120 LEU B C 1
ATOM 4078 O O . LEU B 1 120 ? 16.359 -2.264 -12.602 1 98.81 120 LEU B O 1
ATOM 4082 N N . ALA B 1 121 ? 14.234 -1.575 -12.188 1 98.69 121 ALA B N 1
ATOM 4083 C CA . ALA B 1 121 ? 14.039 -1.342 -13.617 1 98.69 121 ALA B CA 1
ATOM 4084 C C . ALA B 1 121 ? 13.5 0.065 -13.875 1 98.69 121 ALA B C 1
ATOM 4086 O O . ALA B 1 121 ? 12.766 0.615 -13.055 1 98.69 121 ALA B O 1
ATOM 4087 N N . ASN B 1 122 ? 13.844 0.594 -15.039 1 98.12 122 ASN B N 1
ATOM 4088 C CA . ASN B 1 122 ? 13.406 1.911 -15.492 1 98.12 122 ASN B CA 1
ATOM 4089 C C . ASN B 1 122 ? 12.484 1.81 -16.703 1 98.12 122 ASN B C 1
ATOM 4091 O O . ASN B 1 122 ? 12.469 0.789 -17.391 1 98.12 122 ASN B O 1
ATOM 4095 N N . GLU B 1 123 ? 11.711 2.908 -16.844 1 97 123 GLU B N 1
ATOM 4096 C CA . GLU B 1 123 ? 11.008 3.057 -18.109 1 97 123 GLU B CA 1
ATOM 4097 C C . GLU B 1 123 ? 11.961 2.918 -19.297 1 97 123 GLU B C 1
ATOM 4099 O O . GLU B 1 123 ? 13.078 3.445 -19.266 1 97 123 GLU B O 1
ATOM 4104 N N . GLY B 1 124 ? 11.547 2.141 -20.281 1 97.44 124 GLY B N 1
ATOM 4105 C CA . GLY B 1 124 ? 12.391 1.926 -21.453 1 97.44 124 GLY B CA 1
ATOM 4106 C C . GLY B 1 124 ? 13.211 0.655 -21.359 1 97.44 124 GLY B C 1
ATOM 4107 O O . GLY B 1 124 ? 13.664 0.131 -22.391 1 97.44 124 GLY B O 1
ATOM 4108 N N . GLN B 1 125 ? 13.477 0.14 -20.188 1 98.62 125 GLN B N 1
ATOM 4109 C CA . GLN B 1 125 ? 14.117 -1.16 -20.016 1 98.62 125 GLN B CA 1
ATOM 4110 C C . GLN B 1 125 ? 13.102 -2.293 -20.125 1 98.62 125 GLN B C 1
ATOM 4112 O O . GLN B 1 125 ? 11.914 -2.051 -20.375 1 98.62 125 GLN B O 1
ATOM 4117 N N . ASN B 1 126 ? 13.641 -3.533 -20.078 1 98.81 126 ASN B N 1
ATOM 4118 C CA . ASN B 1 126 ? 12.719 -4.668 -20.109 1 98.81 126 ASN B CA 1
ATOM 4119 C C . ASN B 1 126 ? 13 -5.648 -18.969 1 98.81 126 ASN B C 1
ATOM 4121 O O . ASN B 1 126 ? 14.062 -5.598 -18.344 1 98.81 126 ASN B O 1
ATOM 4125 N N . ILE B 1 127 ? 12.07 -6.453 -18.656 1 98.88 127 ILE B N 1
ATOM 4126 C CA . ILE B 1 127 ? 12.141 -7.512 -17.656 1 98.88 127 ILE B CA 1
ATOM 4127 C C . ILE B 1 127 ? 11.648 -8.828 -18.266 1 98.88 127 ILE B C 1
ATOM 4129 O O . ILE B 1 127 ? 10.758 -8.836 -19.109 1 98.88 127 ILE B O 1
ATOM 4133 N N . LEU B 1 128 ? 12.289 -9.922 -17.859 1 98.94 128 LEU B N 1
ATOM 4134 C CA . LEU B 1 128 ? 11.922 -11.242 -18.375 1 98.94 128 LEU B CA 1
ATOM 4135 C C . LEU B 1 128 ? 10.93 -11.93 -17.438 1 98.94 128 LEU B C 1
ATOM 4137 O O . LEU B 1 128 ? 11.211 -12.141 -16.266 1 98.94 128 LEU B O 1
ATOM 4141 N N . LEU B 1 129 ? 9.758 -12.258 -17.969 1 98.88 129 LEU B N 1
ATOM 4142 C CA . LEU B 1 129 ? 8.648 -12.836 -17.219 1 98.88 129 LEU B CA 1
ATOM 4143 C C . LEU B 1 129 ? 8.242 -14.188 -17.781 1 98.88 129 LEU B C 1
ATOM 4145 O O . LEU B 1 129 ? 8.391 -14.43 -18.984 1 98.88 129 LEU B O 1
ATOM 4149 N N . PRO B 1 130 ? 7.75 -15.008 -16.938 1 98.81 130 PRO B N 1
ATOM 4150 C CA . PRO B 1 130 ? 7.316 -16.312 -17.438 1 98.81 130 PRO B CA 1
ATOM 4151 C C . PRO B 1 130 ? 6.008 -16.25 -18.219 1 98.81 130 PRO B C 1
ATOM 4153 O O . PRO B 1 130 ? 5.148 -15.422 -17.922 1 98.81 130 PRO B O 1
ATOM 4156 N N . ALA B 1 131 ? 5.875 -17.109 -19.156 1 98.5 131 ALA B N 1
ATOM 4157 C CA . ALA B 1 131 ? 4.637 -17.391 -19.875 1 98.5 131 ALA B CA 1
ATOM 4158 C C . ALA B 1 131 ? 4.371 -18.891 -19.969 1 98.5 131 ALA B C 1
ATOM 4160 O O . ALA B 1 131 ? 5.086 -19.609 -20.672 1 98.5 131 ALA B O 1
ATOM 4161 N N . PRO B 1 132 ? 3.318 -19.422 -19.312 1 98.06 132 PRO B N 1
ATOM 4162 C CA . PRO B 1 132 ? 2.361 -18.641 -18.531 1 98.06 132 PRO B CA 1
ATOM 4163 C C . PRO B 1 132 ? 2.955 -18.141 -17.219 1 98.06 132 PRO B C 1
ATOM 4165 O O . PRO B 1 132 ? 3.902 -18.734 -16.688 1 98.06 132 PRO B O 1
ATOM 4168 N N . GLY B 1 133 ? 2.49 -17.047 -16.703 1 97.75 133 GLY B N 1
ATOM 4169 C CA . GLY B 1 133 ? 2.91 -16.469 -15.438 1 97.75 133 GLY B CA 1
ATOM 4170 C C . GLY B 1 133 ? 1.829 -15.641 -14.773 1 97.75 133 GLY B C 1
ATOM 4171 O O . GLY B 1 133 ? 0.84 -15.273 -15.406 1 97.75 133 GLY B O 1
ATOM 4172 N N . PHE B 1 134 ? 1.988 -15.414 -13.539 1 97 134 PHE B N 1
ATOM 4173 C CA . PHE B 1 134 ? 1.069 -14.57 -12.781 1 97 134 PHE B CA 1
ATOM 4174 C C . PHE B 1 134 ? 0.925 -13.203 -13.43 1 97 134 PHE B C 1
ATOM 4176 O O . PHE B 1 134 ? 1.922 -12.523 -13.688 1 97 134 PHE B O 1
ATOM 4183 N N . SER B 1 135 ? -0.261 -12.727 -13.609 1 95.88 135 SER B N 1
ATOM 4184 C CA . SER B 1 135 ? -0.562 -11.586 -14.469 1 95.88 135 SER B CA 1
ATOM 4185 C C . SER B 1 135 ? -0.136 -10.273 -13.812 1 95.88 135 SER B C 1
ATOM 4187 O O . SER B 1 135 ? 0.103 -9.281 -14.492 1 95.88 135 SER B O 1
ATOM 4189 N N . LEU B 1 136 ? -0.024 -10.266 -12.539 1 96.5 136 LEU B N 1
ATOM 4190 C CA . LEU B 1 136 ? 0.327 -9.039 -11.828 1 96.5 136 LEU B CA 1
ATOM 4191 C C . LEU B 1 136 ? 1.719 -8.562 -12.234 1 96.5 136 LEU B C 1
ATOM 4193 O O . LEU B 1 136 ? 1.997 -7.363 -12.211 1 96.5 136 LEU B O 1
ATOM 4197 N N . TYR B 1 137 ? 2.617 -9.484 -12.617 1 98.25 137 TYR B N 1
ATOM 4198 C CA . TYR B 1 137 ? 3.949 -9.078 -13.047 1 98.25 137 TYR B CA 1
ATOM 4199 C C . TYR B 1 137 ? 3.869 -8.047 -14.172 1 98.25 137 TYR B C 1
ATOM 4201 O O . TYR B 1 137 ? 4.531 -7.012 -14.117 1 98.25 137 TYR B O 1
ATOM 4209 N N . GLU B 1 138 ? 3.041 -8.414 -15.109 1 97.5 138 GLU B N 1
ATOM 4210 C CA . GLU B 1 138 ? 2.859 -7.531 -16.266 1 97.5 138 GLU B CA 1
ATOM 4211 C C . GLU B 1 138 ? 2.213 -6.215 -15.844 1 97.5 138 GLU B C 1
ATOM 4213 O O . GLU B 1 138 ? 2.588 -5.148 -16.344 1 97.5 138 GLU B O 1
ATOM 4218 N N . THR B 1 139 ? 1.237 -6.273 -14.984 1 97.5 139 THR B N 1
ATOM 4219 C CA . THR B 1 139 ? 0.573 -5.07 -14.5 1 97.5 139 THR B CA 1
ATOM 4220 C C . THR B 1 139 ? 1.578 -4.125 -13.844 1 97.5 139 THR B C 1
ATOM 4222 O O . THR B 1 139 ? 1.59 -2.928 -14.125 1 97.5 139 THR B O 1
ATOM 4225 N N . LEU B 1 140 ? 2.441 -4.672 -12.992 1 98.38 140 LEU B N 1
ATOM 4226 C CA . LEU B 1 140 ? 3.432 -3.877 -12.273 1 98.38 140 LEU B CA 1
ATOM 4227 C C . LEU B 1 140 ? 4.461 -3.293 -13.234 1 98.38 140 LEU B C 1
ATOM 4229 O O . LEU B 1 140 ? 4.766 -2.1 -13.172 1 98.38 140 LEU B O 1
ATOM 4233 N N . ALA B 1 141 ? 4.957 -4.102 -14.125 1 98.31 141 ALA B N 1
ATOM 4234 C CA . ALA B 1 141 ? 5.98 -3.654 -15.07 1 98.31 141 ALA B CA 1
ATOM 4235 C C . ALA B 1 141 ? 5.422 -2.609 -16.031 1 98.31 141 ALA B C 1
ATOM 4237 O O . ALA B 1 141 ? 6.031 -1.559 -16.234 1 98.31 141 ALA B O 1
ATOM 4238 N N . SER B 1 142 ? 4.234 -2.873 -16.547 1 96.75 142 SER B N 1
ATOM 4239 C CA . SER B 1 142 ? 3.623 -1.967 -17.516 1 96.75 142 SER B CA 1
ATOM 4240 C C . SER B 1 142 ? 3.301 -0.618 -16.875 1 96.75 142 SER B C 1
ATOM 4242 O O . SER B 1 142 ? 3.441 0.425 -17.516 1 96.75 142 SER B O 1
ATOM 4244 N N . SER B 1 143 ? 2.883 -0.636 -15.68 1 97.44 143 SER B N 1
ATOM 4245 C CA . SER B 1 143 ? 2.58 0.612 -14.984 1 97.44 143 SER B CA 1
ATOM 4246 C C . SER B 1 143 ? 3.805 1.517 -14.914 1 97.44 143 SER B C 1
ATOM 4248 O O . SER B 1 143 ? 3.676 2.74 -14.836 1 97.44 143 SER B O 1
ATOM 4250 N N . LYS B 1 144 ? 4.984 0.933 -15.031 1 97.75 144 LYS B N 1
ATOM 4251 C CA . LYS B 1 144 ? 6.234 1.678 -14.898 1 97.75 144 LYS B CA 1
ATOM 4252 C C . LYS B 1 144 ? 6.887 1.905 -16.25 1 97.75 144 LYS B C 1
ATOM 4254 O O . LYS B 1 144 ? 8.031 2.365 -16.328 1 97.75 144 LYS B O 1
ATOM 4259 N N . GLY B 1 145 ? 6.18 1.511 -17.328 1 97.5 145 GLY B N 1
ATOM 4260 C CA . GLY B 1 145 ? 6.707 1.683 -18.672 1 97.5 145 GLY B CA 1
ATOM 4261 C C . GLY B 1 145 ? 7.816 0.704 -19 1 97.5 145 GLY B C 1
ATOM 4262 O O . GLY B 1 145 ? 8.633 0.963 -19.891 1 97.5 145 GLY B O 1
ATOM 4263 N N . ILE B 1 146 ? 7.902 -0.353 -18.281 1 98.5 146 ILE B N 1
ATOM 4264 C CA . ILE B 1 146 ? 8.898 -1.397 -18.516 1 98.5 146 ILE B CA 1
ATOM 4265 C C . ILE B 1 146 ? 8.359 -2.412 -19.516 1 98.5 146 ILE B C 1
ATOM 4267 O O . ILE B 1 146 ? 7.234 -2.902 -19.375 1 98.5 146 ILE B O 1
ATOM 4271 N N . GLU B 1 147 ? 9.156 -2.719 -20.5 1 98.69 147 GLU B N 1
ATOM 4272 C CA . GLU B 1 147 ? 8.758 -3.721 -21.484 1 98.69 147 GLU B CA 1
ATOM 4273 C C . GLU B 1 147 ? 8.758 -5.121 -20.875 1 98.69 147 GLU B C 1
ATOM 4275 O O . GLU B 1 147 ? 9.75 -5.539 -20.281 1 98.69 147 GLU B O 1
ATOM 4280 N N . CYS B 1 148 ? 7.684 -5.816 -21.031 1 98.38 148 CYS B N 1
ATOM 4281 C CA . CYS B 1 148 ? 7.586 -7.199 -20.578 1 98.38 148 CYS B CA 1
ATOM 4282 C C . CYS B 1 148 ? 7.996 -8.164 -21.688 1 98.38 148 CYS B C 1
ATOM 4284 O O . CYS B 1 148 ? 7.387 -8.188 -22.75 1 98.38 148 CYS B O 1
ATOM 4286 N N . ARG B 1 149 ? 9.031 -8.883 -21.469 1 98.88 149 ARG B N 1
ATOM 4287 C CA . ARG B 1 149 ? 9.422 -9.961 -22.359 1 98.88 149 ARG B CA 1
ATOM 4288 C C . ARG B 1 149 ? 9.156 -11.328 -21.734 1 98.88 149 ARG B C 1
ATOM 4290 O O . ARG B 1 149 ? 9.594 -11.594 -20.609 1 98.88 149 ARG B O 1
ATOM 4297 N N . PHE B 1 150 ? 8.453 -12.18 -22.484 1 98.69 150 PHE B N 1
ATOM 4298 C CA . PHE B 1 150 ? 7.934 -13.414 -21.891 1 98.69 150 PHE B CA 1
ATOM 4299 C C . PHE B 1 150 ? 8.719 -14.617 -22.391 1 98.69 150 PHE B C 1
ATOM 4301 O O . PHE B 1 150 ? 8.773 -14.875 -23.594 1 98.69 150 PHE B O 1
ATOM 4308 N N . TYR B 1 151 ? 9.352 -15.305 -21.453 1 98.81 151 TYR B N 1
ATOM 4309 C CA . TYR B 1 151 ? 10.008 -16.562 -21.828 1 98.81 151 TYR B CA 1
ATOM 4310 C C . TYR B 1 151 ? 9.055 -17.734 -21.672 1 98.81 151 TYR B C 1
ATOM 4312 O O . TYR B 1 151 ? 8.18 -17.734 -20.812 1 98.81 151 TYR B O 1
ATOM 4320 N N . ASP B 1 152 ? 9.297 -18.781 -22.391 1 98.5 152 ASP B N 1
ATOM 4321 C CA . ASP B 1 152 ? 8.344 -19.875 -22.484 1 98.5 152 ASP B CA 1
ATOM 4322 C C . ASP B 1 152 ? 8.594 -20.906 -21.391 1 98.5 152 ASP B C 1
ATOM 4324 O O . ASP B 1 152 ? 9.742 -21.219 -21.062 1 98.5 152 ASP B O 1
ATOM 4328 N N . LEU B 1 153 ? 7.52 -21.328 -20.812 1 98.62 153 LEU B N 1
ATOM 4329 C CA . LEU B 1 153 ? 7.512 -22.531 -20 1 98.62 153 LEU B CA 1
ATOM 4330 C C . LEU B 1 153 ? 7.004 -23.734 -20.797 1 98.62 153 LEU B C 1
ATOM 4332 O O . LEU B 1 153 ? 6.098 -23.594 -21.625 1 98.62 153 LEU B O 1
ATOM 4336 N N . GLN B 1 154 ? 7.578 -24.875 -20.516 1 97.94 154 GLN B N 1
ATOM 4337 C CA . GLN B 1 154 ? 7.301 -26.047 -21.328 1 97.94 154 GLN B CA 1
ATOM 4338 C C . GLN B 1 154 ? 6.348 -27 -20.609 1 97.94 154 GLN B C 1
ATOM 4340 O O . GLN B 1 154 ? 6.762 -27.75 -19.734 1 97.94 154 GLN B O 1
ATOM 4345 N N . PRO B 1 155 ? 5.086 -27.078 -21.094 1 96.62 155 PRO B N 1
ATOM 4346 C CA . PRO B 1 155 ? 4.109 -27.922 -20.391 1 96.62 155 PRO B CA 1
ATOM 4347 C C . PRO B 1 155 ? 4.508 -29.406 -20.375 1 96.62 155 PRO B C 1
ATOM 4349 O O . PRO B 1 155 ? 4.25 -30.109 -19.391 1 96.62 155 PRO B O 1
ATOM 4352 N N . HIS B 1 156 ? 5.199 -29.906 -21.391 1 94.44 156 HIS B N 1
ATOM 4353 C CA . HIS B 1 156 ? 5.539 -31.312 -21.516 1 94.44 156 HIS B CA 1
ATOM 4354 C C . HIS B 1 156 ? 6.742 -31.672 -20.641 1 94.44 156 HIS B C 1
ATOM 4356 O O . HIS B 1 156 ? 7.098 -32.844 -20.516 1 94.44 156 HIS B O 1
ATOM 4362 N N . ARG B 1 157 ? 7.32 -30.672 -20.016 1 96.94 157 ARG B N 1
ATOM 4363 C CA . ARG B 1 157 ? 8.414 -30.859 -19.078 1 96.94 157 ARG B CA 1
ATOM 4364 C C . ARG B 1 157 ? 8.094 -30.234 -17.734 1 96.94 157 ARG B C 1
ATOM 4366 O O . ARG B 1 157 ? 8.93 -29.547 -17.141 1 96.94 157 ARG B O 1
ATOM 4373 N N . SER B 1 158 ? 6.918 -30.391 -17.297 1 96 158 SER B N 1
ATOM 4374 C CA . SER B 1 158 ? 6.43 -29.875 -16.016 1 96 158 SER B CA 1
ATOM 4375 C C . SER B 1 158 ? 6.672 -28.375 -15.906 1 96 158 SER B C 1
ATOM 4377 O O . SER B 1 158 ? 7.137 -27.891 -14.875 1 96 158 SER B O 1
ATOM 4379 N N . TRP B 1 159 ? 6.551 -27.75 -17.031 1 98.25 159 TRP B N 1
ATOM 4380 C CA . TRP B 1 159 ? 6.578 -26.297 -17.109 1 98.25 159 TRP B CA 1
ATOM 4381 C C . TRP B 1 159 ? 7.969 -25.766 -16.781 1 98.25 159 TRP B C 1
ATOM 4383 O O . TRP B 1 159 ? 8.102 -24.672 -16.219 1 98.25 159 TRP B O 1
ATOM 4393 N N . GLU B 1 160 ? 9.008 -26.5 -17.047 1 98.5 160 GLU B N 1
ATOM 4394 C CA . GLU B 1 160 ? 10.359 -25.953 -16.953 1 98.5 160 GLU B CA 1
ATOM 4395 C C . GLU B 1 160 ? 10.531 -24.75 -17.875 1 98.5 160 GLU B C 1
ATOM 4397 O O . GLU B 1 160 ? 9.852 -24.656 -18.906 1 98.5 160 GLU B O 1
ATOM 4402 N N . ILE B 1 161 ? 11.445 -23.922 -17.531 1 98.88 161 ILE B N 1
ATOM 4403 C CA . ILE B 1 161 ? 11.781 -22.766 -18.359 1 98.88 161 ILE B CA 1
ATOM 4404 C C . ILE B 1 161 ? 12.5 -23.234 -19.625 1 98.88 161 ILE B C 1
ATOM 4406 O O . ILE B 1 161 ? 13.383 -24.094 -19.562 1 98.88 161 ILE B O 1
ATOM 4410 N N . ASP B 1 162 ? 12.031 -22.797 -20.797 1 98.75 162 ASP B N 1
ATOM 4411 C CA . ASP B 1 162 ? 12.867 -22.906 -21.984 1 98.75 162 ASP B CA 1
ATOM 4412 C C . ASP B 1 162 ? 14.078 -21.984 -21.906 1 98.75 162 ASP B C 1
ATOM 4414 O O . ASP B 1 162 ? 14.016 -20.828 -22.344 1 98.75 162 ASP B O 1
ATOM 4418 N N . LEU B 1 163 ? 15.195 -22.516 -21.453 1 98.69 163 LEU B N 1
ATOM 4419 C CA . LEU B 1 163 ? 16.375 -21.719 -21.141 1 98.69 163 LEU B CA 1
ATOM 4420 C C . LEU B 1 163 ? 16.969 -21.094 -22.391 1 98.69 163 LEU B C 1
ATOM 4422 O O . LEU B 1 163 ? 17.5 -19.984 -22.344 1 98.69 163 LEU B O 1
ATOM 4426 N N . ASN B 1 164 ? 16.906 -21.812 -23.484 1 98.38 164 ASN B N 1
ATOM 4427 C CA . ASN B 1 164 ? 17.359 -21.234 -24.75 1 98.38 164 ASN B CA 1
ATOM 4428 C C . ASN B 1 164 ? 16.531 -20.016 -25.125 1 98.38 164 ASN B C 1
ATOM 4430 O O . ASN B 1 164 ? 17.094 -18.969 -25.484 1 98.38 164 ASN B O 1
ATOM 4434 N N . HIS B 1 165 ? 15.25 -20.125 -25.047 1 98.62 165 HIS B N 1
ATOM 4435 C CA . HIS B 1 165 ? 14.383 -19 -25.344 1 98.62 165 HIS B CA 1
ATOM 4436 C C . HIS B 1 165 ? 14.648 -17.828 -24.406 1 98.62 165 HIS B C 1
ATOM 4438 O O . HIS B 1 165 ? 14.727 -16.688 -24.828 1 98.62 165 HIS B O 1
ATOM 4444 N N . LEU B 1 166 ? 14.758 -18.172 -23.172 1 98.81 166 LEU B N 1
ATOM 4445 C CA . LEU B 1 166 ? 15.055 -17.156 -22.156 1 98.81 166 LEU B CA 1
ATOM 4446 C C . LEU B 1 166 ? 16.281 -16.344 -22.547 1 98.81 166 LEU B C 1
ATOM 4448 O O . LEU B 1 166 ? 16.266 -15.109 -22.516 1 98.81 166 LEU B O 1
ATOM 4452 N N . GLU B 1 167 ? 17.266 -16.984 -22.922 1 98.25 167 GLU B N 1
ATOM 4453 C CA . GLU B 1 167 ? 18.531 -16.328 -23.234 1 98.25 167 GLU B CA 1
ATOM 4454 C C . GLU B 1 167 ? 18.406 -15.438 -24.469 1 98.25 167 GLU B C 1
ATOM 4456 O O . GLU B 1 167 ? 19.062 -14.398 -24.562 1 98.25 167 GLU B O 1
ATOM 4461 N N . THR B 1 168 ? 17.562 -15.812 -25.422 1 98.56 168 THR B N 1
ATOM 4462 C CA . THR B 1 168 ? 17.391 -15.039 -26.656 1 98.56 168 THR B CA 1
ATOM 4463 C C . THR B 1 168 ? 16.734 -13.695 -26.359 1 98.56 168 THR B C 1
ATOM 4465 O O . THR B 1 168 ? 16.797 -12.773 -27.188 1 98.56 168 THR B O 1
ATOM 4468 N N . LEU B 1 169 ? 16.125 -13.562 -25.25 1 98.75 169 LEU B N 1
ATOM 4469 C CA . LEU B 1 169 ? 15.352 -12.367 -24.922 1 98.75 169 LEU B CA 1
ATOM 4470 C C . LEU B 1 169 ? 16.234 -11.32 -24.25 1 98.75 169 LEU B C 1
ATOM 4472 O O . LEU B 1 169 ? 15.836 -10.156 -24.125 1 98.75 169 LEU B O 1
ATOM 4476 N N . VAL B 1 170 ? 17.422 -11.734 -23.844 1 98.69 170 VAL B N 1
ATOM 4477 C CA . VAL B 1 170 ? 18.297 -10.852 -23.094 1 98.69 170 VAL B CA 1
ATOM 4478 C C . VAL B 1 170 ? 18.969 -9.852 -24.031 1 98.69 170 VAL B C 1
ATOM 4480 O O . VAL B 1 170 ? 19.406 -10.211 -25.125 1 98.69 170 VAL B O 1
ATOM 4483 N N . ASP B 1 171 ? 18.969 -8.57 -23.641 1 98.38 171 ASP B N 1
ATOM 4484 C CA . ASP B 1 171 ? 19.781 -7.543 -24.297 1 98.38 171 ASP B CA 1
ATOM 4485 C C . ASP B 1 171 ? 20.344 -6.555 -23.281 1 98.38 171 ASP B C 1
ATOM 4487 O O . ASP B 1 171 ? 20.344 -6.828 -22.078 1 98.38 171 ASP B O 1
ATOM 4491 N N . GLU B 1 172 ? 20.906 -5.473 -23.719 1 97.19 172 GLU B N 1
ATOM 4492 C CA . GLU B 1 172 ? 21.625 -4.539 -22.859 1 97.19 172 GLU B CA 1
ATOM 4493 C C . GLU B 1 172 ? 20.656 -3.777 -21.953 1 97.19 172 GLU B C 1
ATOM 4495 O O . GLU B 1 172 ? 21.078 -3.162 -20.969 1 97.19 172 GLU B O 1
ATOM 4500 N N . ASN B 1 173 ? 19.312 -3.861 -22.25 1 98.19 173 ASN B N 1
ATOM 4501 C CA . ASN B 1 173 ? 18.328 -3.129 -21.484 1 98.19 173 ASN B CA 1
ATOM 4502 C C . ASN B 1 173 ? 17.578 -4.047 -20.516 1 98.19 173 ASN B C 1
ATOM 4504 O O . ASN B 1 173 ? 16.641 -3.615 -19.844 1 98.19 173 ASN B O 1
ATOM 4508 N N . THR B 1 174 ? 17.969 -5.32 -20.469 1 98.75 174 THR B N 1
ATOM 4509 C CA . THR B 1 174 ? 17.281 -6.254 -19.578 1 98.75 174 THR B CA 1
ATOM 4510 C C . THR B 1 174 ? 17.688 -5.992 -18.125 1 98.75 174 THR B C 1
ATOM 4512 O O . THR B 1 174 ? 18.875 -6.008 -17.797 1 98.75 174 THR B O 1
ATOM 4515 N N . ALA B 1 175 ? 16.672 -5.82 -17.297 1 98.75 175 ALA B N 1
ATOM 4516 C CA . ALA B 1 175 ? 16.938 -5.387 -15.93 1 98.75 175 ALA B CA 1
ATOM 4517 C C . ALA B 1 175 ? 16.969 -6.578 -14.977 1 98.75 175 ALA B C 1
ATOM 4519 O O . ALA B 1 175 ? 17.688 -6.551 -13.969 1 98.75 175 ALA B O 1
ATOM 4520 N N . ALA B 1 176 ? 16.172 -7.586 -15.219 1 98.88 176 ALA B N 1
ATOM 4521 C CA . ALA B 1 176 ? 16.078 -8.695 -14.273 1 98.88 176 ALA B CA 1
ATOM 4522 C C . ALA B 1 176 ? 15.312 -9.867 -14.891 1 98.88 176 ALA B C 1
ATOM 4524 O O . ALA B 1 176 ? 14.609 -9.703 -15.891 1 98.88 176 ALA B O 1
ATOM 4525 N N . ILE B 1 177 ? 15.508 -11.031 -14.32 1 98.94 177 ILE B N 1
ATOM 4526 C CA . ILE B 1 177 ? 14.711 -12.227 -14.578 1 98.94 177 ILE B CA 1
ATOM 4527 C C . ILE B 1 177 ? 13.789 -12.5 -13.398 1 98.94 177 ILE B C 1
ATOM 4529 O O . ILE B 1 177 ? 14.242 -12.562 -12.25 1 98.94 177 ILE B O 1
ATOM 4533 N N . LEU B 1 178 ? 12.516 -12.57 -13.648 1 98.94 178 LEU B N 1
ATOM 4534 C CA . LEU B 1 178 ? 11.578 -12.953 -12.594 1 98.94 178 LEU B CA 1
ATOM 4535 C C . LEU B 1 178 ? 11.242 -14.438 -12.68 1 98.94 178 LEU B C 1
ATOM 4537 O O . LEU B 1 178 ? 10.859 -14.938 -13.742 1 98.94 178 LEU B O 1
ATOM 4541 N N . VAL B 1 179 ? 11.438 -15.141 -11.586 1 98.94 179 VAL B N 1
ATOM 4542 C CA . VAL B 1 179 ? 11.18 -16.578 -11.477 1 98.94 179 VAL B CA 1
ATOM 4543 C C . VAL B 1 179 ? 10.117 -16.828 -10.414 1 98.94 179 VAL B C 1
ATOM 4545 O O . VAL B 1 179 ? 10.133 -16.219 -9.344 1 98.94 179 VAL B O 1
ATOM 4548 N N . ASN B 1 180 ? 9.18 -17.609 -10.734 1 98.81 180 ASN B N 1
ATOM 4549 C CA . ASN B 1 180 ? 8.117 -17.984 -9.812 1 98.81 180 ASN B CA 1
ATOM 4550 C C . ASN B 1 180 ? 8.102 -19.484 -9.555 1 98.81 180 ASN B C 1
ATOM 4552 O O . ASN B 1 180 ? 7.816 -20.266 -10.461 1 98.81 180 ASN B O 1
ATOM 4556 N N . ASN B 1 181 ? 8.445 -19.891 -8.344 1 98.75 181 ASN B N 1
ATOM 4557 C CA . ASN B 1 181 ? 8.586 -21.281 -7.961 1 98.75 181 ASN B CA 1
ATOM 4558 C C . ASN B 1 181 ? 8.266 -21.5 -6.48 1 98.75 181 ASN B C 1
ATOM 4560 O O . ASN B 1 181 ? 8.945 -20.938 -5.613 1 98.75 181 ASN B O 1
ATOM 4564 N N . PRO B 1 182 ? 7.262 -22.328 -6.109 1 98.44 182 PRO B N 1
ATOM 4565 C CA . PRO B 1 182 ? 6.32 -23.016 -7 1 98.44 182 PRO B CA 1
ATOM 4566 C C . PRO B 1 182 ? 5.484 -22.031 -7.828 1 98.44 182 PRO B C 1
ATOM 4568 O O . PRO B 1 182 ? 5.371 -20.859 -7.473 1 98.44 182 PRO B O 1
ATOM 4571 N N . SER B 1 183 ? 4.91 -22.578 -8.859 1 98.19 183 SER B N 1
ATOM 4572 C CA . SER B 1 183 ? 4.453 -21.688 -9.922 1 98.19 183 SER B CA 1
ATOM 4573 C C . SER B 1 183 ? 2.953 -21.438 -9.828 1 98.19 183 SER B C 1
ATOM 4575 O O . SER B 1 183 ? 2.18 -22.359 -9.57 1 98.19 183 SER B O 1
ATOM 4577 N N . ASN B 1 184 ? 2.492 -20.281 -9.898 1 97.25 184 ASN B N 1
ATOM 4578 C CA . ASN B 1 184 ? 1.187 -19.844 -10.375 1 97.25 184 ASN B CA 1
ATOM 4579 C C . ASN B 1 184 ? 1.27 -19.266 -11.781 1 97.25 184 ASN B C 1
ATOM 4581 O O . ASN B 1 184 ? 1.973 -18.281 -12.016 1 97.25 184 ASN B O 1
ATOM 4585 N N . PRO B 1 185 ? 0.731 -19.891 -12.727 1 97.38 185 PRO B N 1
ATOM 4586 C CA . PRO B 1 185 ? -0.467 -20.719 -12.633 1 97.38 185 PRO B CA 1
ATOM 4587 C C . PRO B 1 185 ? -0.169 -22.203 -12.836 1 97.38 185 PRO B C 1
ATOM 4589 O O . PRO B 1 185 ? -1.093 -23.016 -12.922 1 97.38 185 PRO B O 1
ATOM 4592 N N . CYS B 1 186 ? 1.055 -22.625 -12.867 1 98.19 186 CYS B N 1
ATOM 4593 C CA . CYS B 1 186 ? 1.374 -23.922 -13.461 1 98.19 186 CYS B CA 1
ATOM 4594 C C . CYS B 1 186 ? 1.399 -25.016 -12.406 1 98.19 186 CYS B C 1
ATOM 4596 O O . CYS B 1 186 ? 1.281 -26.203 -12.727 1 98.19 186 CYS B O 1
ATOM 4598 N N . GLY B 1 187 ? 1.653 -24.672 -11.18 1 98.06 187 GLY B N 1
ATOM 4599 C CA . GLY B 1 187 ? 1.742 -25.656 -10.117 1 98.06 187 GLY B CA 1
ATOM 4600 C C . GLY B 1 187 ? 3.035 -26.453 -10.148 1 98.06 187 GLY B C 1
ATOM 4601 O O . GLY B 1 187 ? 3.188 -27.422 -9.422 1 98.06 187 GLY B O 1
ATOM 4602 N N . SER B 1 188 ? 3.984 -26.062 -10.93 1 98.19 188 SER B N 1
ATOM 4603 C CA . SER B 1 188 ? 5.258 -26.766 -11.047 1 98.19 188 SER B CA 1
ATOM 4604 C C . SER B 1 188 ? 6.184 -26.422 -9.883 1 98.19 188 SER B C 1
ATOM 4606 O O . SER B 1 188 ? 6.07 -25.344 -9.281 1 98.19 188 SER B O 1
ATOM 4608 N N . VAL B 1 189 ? 7.062 -27.297 -9.555 1 98.62 189 VAL B N 1
ATOM 4609 C CA . VAL B 1 189 ? 8.172 -27.141 -8.617 1 98.62 189 VAL B CA 1
ATOM 4610 C C . VAL B 1 189 ? 9.484 -27.516 -9.305 1 98.62 189 VAL B C 1
ATOM 4612 O O . VAL B 1 189 ? 9.688 -28.688 -9.68 1 98.62 189 VAL B O 1
ATOM 4615 N N . TYR B 1 190 ? 10.336 -26.562 -9.508 1 98.75 190 TYR B N 1
ATOM 4616 C CA . TYR B 1 190 ? 11.555 -26.781 -10.273 1 98.75 190 TYR B CA 1
ATOM 4617 C C . TYR B 1 190 ? 12.516 -27.688 -9.508 1 98.75 190 TYR B C 1
ATOM 4619 O O . TYR B 1 190 ? 12.664 -27.547 -8.289 1 98.75 190 TYR B O 1
ATOM 4627 N N . SER B 1 191 ? 13.211 -28.562 -10.227 1 98.25 191 SER B N 1
ATOM 4628 C CA . SER B 1 191 ? 14.266 -29.391 -9.641 1 98.25 191 SER B CA 1
ATOM 4629 C C . SER B 1 191 ? 15.492 -28.547 -9.297 1 98.25 191 SER B C 1
ATOM 4631 O O . SER B 1 191 ? 15.648 -27.438 -9.789 1 98.25 191 SER B O 1
ATOM 4633 N N . LYS B 1 192 ? 16.344 -29.094 -8.461 1 98.56 192 LYS B N 1
ATOM 4634 C CA . LYS B 1 192 ? 17.594 -28.438 -8.125 1 98.56 192 LYS B CA 1
ATOM 4635 C C . LYS B 1 192 ? 18.406 -28.125 -9.391 1 98.56 192 LYS B C 1
ATOM 4637 O O . LYS B 1 192 ? 18.906 -27.016 -9.547 1 98.56 192 LYS B O 1
ATOM 4642 N N . GLN B 1 193 ? 18.484 -29.078 -10.219 1 98.62 193 GLN B N 1
ATOM 4643 C CA . GLN B 1 193 ? 19.281 -28.906 -11.438 1 98.62 193 GLN B CA 1
ATOM 4644 C C . GLN B 1 193 ? 18.719 -27.781 -12.305 1 98.62 193 GLN B C 1
ATOM 4646 O O . GLN B 1 193 ? 19.469 -26.984 -12.852 1 98.62 193 GLN B O 1
ATOM 4651 N N . HIS B 1 194 ? 17.422 -27.75 -12.477 1 98.75 194 HIS B N 1
ATOM 4652 C CA . HIS B 1 194 ? 16.828 -26.703 -13.305 1 98.75 194 HIS B CA 1
ATOM 4653 C C . HIS B 1 194 ? 17.062 -25.328 -12.695 1 98.75 194 HIS B C 1
ATOM 4655 O O . HIS B 1 194 ? 17.297 -24.359 -13.422 1 98.75 194 HIS B O 1
ATOM 4661 N N . LEU B 1 195 ? 16.969 -25.219 -11.383 1 98.88 195 LEU B N 1
ATOM 4662 C CA . LEU B 1 195 ? 17.281 -23.969 -10.703 1 98.88 195 LEU B CA 1
ATOM 4663 C C . LEU B 1 195 ? 18.719 -23.547 -10.961 1 98.88 195 LEU B C 1
ATOM 4665 O O . LEU B 1 195 ? 19 -22.375 -11.211 1 98.88 195 LEU B O 1
ATOM 4669 N N . LEU B 1 196 ? 19.609 -24.5 -10.891 1 98.88 196 LEU B N 1
ATOM 4670 C CA . LEU B 1 196 ? 21.016 -24.219 -11.172 1 98.88 196 LEU B CA 1
ATOM 4671 C C . LEU B 1 196 ? 21.188 -23.734 -12.609 1 98.88 196 LEU B C 1
ATOM 4673 O O . LEU B 1 196 ? 22 -22.844 -12.875 1 98.88 196 LEU B O 1
ATOM 4677 N N . ASP B 1 197 ? 20.453 -24.359 -13.508 1 98.88 197 ASP B N 1
ATOM 4678 C CA . ASP B 1 197 ? 20.531 -23.938 -14.906 1 98.88 197 ASP B CA 1
ATOM 4679 C C . ASP B 1 197 ? 20.047 -22.5 -15.078 1 98.88 197 ASP B C 1
ATOM 4681 O O . ASP B 1 197 ? 20.625 -21.75 -15.867 1 98.88 197 ASP B O 1
ATOM 4685 N N . ILE B 1 198 ? 18.984 -22.125 -14.398 1 98.88 198 ILE B N 1
ATOM 4686 C CA . ILE B 1 198 ? 18.484 -20.75 -14.43 1 98.88 198 ILE B CA 1
ATOM 4687 C C . ILE B 1 198 ? 19.547 -19.797 -13.898 1 98.88 198 ILE B C 1
ATOM 4689 O O . ILE B 1 198 ? 19.812 -18.75 -14.5 1 98.88 198 ILE B O 1
ATOM 4693 N N . LEU B 1 199 ? 20.156 -20.141 -12.797 1 98.81 199 LEU B N 1
ATOM 4694 C CA . LEU B 1 199 ? 21.203 -19.328 -12.18 1 98.81 199 LEU B CA 1
ATOM 4695 C C . LEU B 1 199 ? 22.375 -19.156 -13.141 1 98.81 199 LEU B C 1
ATOM 4697 O O . LEU B 1 199 ? 22.984 -18.078 -13.195 1 98.81 199 LEU B O 1
ATOM 4701 N N . ALA B 1 200 ? 22.703 -20.188 -13.867 1 98.62 200 ALA B N 1
ATOM 4702 C CA . ALA B 1 200 ? 23.797 -20.125 -14.82 1 98.62 200 ALA B CA 1
ATOM 4703 C C . ALA B 1 200 ? 23.531 -19.062 -15.898 1 98.62 200 ALA B C 1
ATOM 4705 O O . ALA B 1 200 ? 24.438 -18.344 -16.297 1 98.62 200 ALA B O 1
ATOM 4706 N N . VAL B 1 201 ? 22.297 -19.031 -16.359 1 98.62 201 VAL B N 1
ATOM 4707 C CA . VAL B 1 201 ? 21.922 -18.031 -17.344 1 98.62 201 VAL B CA 1
ATOM 4708 C C . VAL B 1 201 ? 22.031 -16.625 -16.719 1 98.62 201 VAL B C 1
ATOM 4710 O O . VAL B 1 201 ? 22.594 -15.719 -17.344 1 98.62 201 VAL B O 1
ATOM 4713 N N . ALA B 1 202 ? 21.516 -16.484 -15.523 1 98.62 202 ALA B N 1
ATOM 4714 C CA . ALA B 1 202 ? 21.578 -15.195 -14.836 1 98.62 202 ALA B CA 1
ATOM 4715 C C . ALA B 1 202 ? 23.016 -14.742 -14.633 1 98.62 202 ALA B C 1
ATOM 4717 O O . ALA B 1 202 ? 23.344 -13.57 -14.836 1 98.62 202 ALA B O 1
ATOM 4718 N N . GLU B 1 203 ? 23.844 -15.648 -14.242 1 97.81 203 GLU B N 1
ATOM 4719 C CA . GLU B 1 203 ? 25.266 -15.359 -14.008 1 97.81 203 GLU B CA 1
ATOM 4720 C C . GLU B 1 203 ? 25.969 -14.969 -15.305 1 97.81 203 GLU B C 1
ATOM 4722 O O . GLU B 1 203 ? 26.719 -13.992 -15.344 1 97.81 203 GLU B O 1
ATOM 4727 N N . LYS B 1 204 ? 25.719 -15.734 -16.328 1 97.31 204 LYS B N 1
ATOM 4728 C CA . LYS B 1 204 ? 26.312 -15.484 -17.641 1 97.31 204 LYS B CA 1
ATOM 4729 C C . LYS B 1 204 ? 26.016 -14.07 -18.125 1 97.31 204 LYS B C 1
ATOM 4731 O O . LYS B 1 204 ? 26.891 -13.391 -18.656 1 97.31 204 LYS B O 1
ATOM 4736 N N . HIS B 1 205 ? 24.828 -13.586 -17.891 1 97.56 205 HIS B N 1
ATOM 4737 C CA . HIS B 1 205 ? 24.391 -12.305 -18.438 1 97.56 205 HIS B CA 1
ATOM 4738 C C . HIS B 1 205 ? 24.422 -11.211 -17.391 1 97.56 205 HIS B C 1
ATOM 4740 O O . HIS B 1 205 ? 24.016 -10.07 -17.656 1 97.56 205 HIS B O 1
ATOM 4746 N N . ARG B 1 206 ? 24.844 -11.586 -16.188 1 97.56 206 ARG B N 1
ATOM 4747 C CA . ARG B 1 206 ? 24.984 -10.664 -15.07 1 97.56 206 ARG B CA 1
ATOM 4748 C C . ARG B 1 206 ? 23.656 -9.984 -14.758 1 97.56 206 ARG B C 1
ATOM 4750 O O . ARG B 1 206 ? 23.594 -8.758 -14.609 1 97.56 206 ARG B O 1
ATOM 4757 N N . LEU B 1 207 ? 22.609 -10.766 -14.672 1 98.38 207 LEU B N 1
ATOM 4758 C CA . LEU B 1 207 ? 21.281 -10.281 -14.352 1 98.38 207 LEU B CA 1
ATOM 4759 C C . LEU B 1 207 ? 20.859 -10.711 -12.953 1 98.38 207 LEU B C 1
ATOM 4761 O O . LEU B 1 207 ? 21.078 -11.859 -12.562 1 98.38 207 LEU B O 1
ATOM 4765 N N . PRO B 1 208 ? 20.328 -9.773 -12.141 1 98.81 208 PRO B N 1
ATOM 4766 C CA . PRO B 1 208 ? 19.703 -10.203 -10.891 1 98.81 208 PRO B CA 1
ATOM 4767 C C . PRO B 1 208 ? 18.406 -10.984 -11.109 1 98.81 208 PRO B C 1
ATOM 4769 O O . PRO B 1 208 ? 17.828 -10.938 -12.195 1 98.81 208 PRO B O 1
ATOM 4772 N N . ILE B 1 209 ? 18.016 -11.734 -10.07 1 98.94 209 ILE B N 1
ATOM 4773 C CA . ILE B 1 209 ? 16.781 -12.508 -10.125 1 98.94 209 ILE B CA 1
ATOM 4774 C C . ILE B 1 209 ? 15.797 -11.977 -9.094 1 98.94 209 ILE B C 1
ATOM 4776 O O . ILE B 1 209 ? 16.172 -11.695 -7.949 1 98.94 209 ILE B O 1
ATOM 4780 N N . ILE B 1 210 ? 14.617 -11.664 -9.5 1 98.94 210 ILE B N 1
ATOM 4781 C CA . ILE B 1 210 ? 13.477 -11.578 -8.594 1 98.94 210 ILE B CA 1
ATOM 4782 C C . ILE B 1 210 ? 12.828 -12.945 -8.438 1 98.94 210 ILE B C 1
ATOM 4784 O O . ILE B 1 210 ? 12.273 -13.484 -9.398 1 98.94 210 ILE B O 1
ATOM 4788 N N . SER B 1 211 ? 12.914 -13.516 -7.289 1 98.94 211 SER B N 1
ATOM 4789 C CA . SER B 1 211 ? 12.352 -14.836 -7.039 1 98.94 211 SER B CA 1
ATOM 4790 C C . SER B 1 211 ? 11.039 -14.75 -6.266 1 98.94 211 SER B C 1
ATOM 4792 O O . SER B 1 211 ? 11.039 -14.516 -5.055 1 98.94 211 SER B O 1
ATOM 4794 N N . ASP B 1 212 ? 9.93 -14.922 -6.965 1 98.94 212 ASP B N 1
ATOM 4795 C CA . ASP B 1 212 ? 8.625 -14.992 -6.316 1 98.94 212 ASP B CA 1
ATOM 4796 C C . ASP B 1 212 ? 8.391 -16.359 -5.688 1 98.94 212 ASP B C 1
ATOM 4798 O O . ASP B 1 212 ? 8.094 -17.328 -6.391 1 98.94 212 ASP B O 1
ATOM 4802 N N . GLU B 1 213 ? 8.492 -16.406 -4.387 1 98.88 213 GLU B N 1
ATOM 4803 C CA . GLU B 1 213 ? 8.367 -17.656 -3.652 1 98.88 213 GLU B CA 1
ATOM 4804 C C . GLU B 1 213 ? 7.184 -17.609 -2.684 1 98.88 213 GLU B C 1
ATOM 4806 O O . GLU B 1 213 ? 7.273 -18.125 -1.564 1 98.88 213 GLU B O 1
ATOM 4811 N N . ILE B 1 214 ? 6.09 -16.969 -3.137 1 98.56 214 ILE B N 1
ATOM 4812 C CA . ILE B 1 214 ? 4.891 -16.844 -2.314 1 98.56 214 ILE B CA 1
ATOM 4813 C C . ILE B 1 214 ? 4.367 -18.219 -1.94 1 98.56 214 ILE B C 1
ATOM 4815 O O . ILE B 1 214 ? 3.725 -18.391 -0.902 1 98.56 214 ILE B O 1
ATOM 4819 N N . TYR B 1 215 ? 4.703 -19.266 -2.715 1 98.31 215 TYR B N 1
ATOM 4820 C CA . TYR B 1 215 ? 4.289 -20.625 -2.451 1 98.31 215 TYR B CA 1
ATOM 4821 C C . TYR B 1 215 ? 5.445 -21.453 -1.907 1 98.31 215 TYR B C 1
ATOM 4823 O O . TYR B 1 215 ? 5.473 -22.688 -2.061 1 98.31 215 TYR B O 1
ATOM 4831 N N . ALA B 1 216 ? 6.391 -20.781 -1.28 1 97.12 216 ALA B N 1
ATOM 4832 C CA . ALA B 1 216 ? 7.512 -21.484 -0.669 1 97.12 216 ALA B CA 1
ATOM 4833 C C . ALA B 1 216 ? 7.023 -22.594 0.258 1 97.12 216 ALA B C 1
ATOM 4835 O O . ALA B 1 216 ? 6.066 -22.406 1.013 1 97.12 216 ALA B O 1
ATOM 4836 N N . ASP B 1 217 ? 7.582 -23.766 0.177 1 93.38 217 ASP B N 1
ATOM 4837 C CA . ASP B 1 217 ? 7.371 -24.938 1.017 1 93.38 217 ASP B CA 1
ATOM 4838 C C . ASP B 1 217 ? 6.031 -25.609 0.702 1 93.38 217 ASP B C 1
ATOM 4840 O O . ASP B 1 217 ? 5.539 -26.422 1.484 1 93.38 217 ASP B O 1
ATOM 4844 N N . MET B 1 218 ? 5.402 -25.234 -0.359 1 97.62 218 MET B N 1
ATOM 4845 C CA . MET B 1 218 ? 4.129 -25.844 -0.728 1 97.62 218 MET B CA 1
ATOM 4846 C C . MET B 1 218 ? 4.316 -26.828 -1.875 1 97.62 218 MET B C 1
ATOM 4848 O O . MET B 1 218 ? 3.559 -26.812 -2.846 1 97.62 218 MET B O 1
ATOM 4852 N N . ALA B 1 219 ? 5.34 -27.609 -1.776 1 98.25 219 ALA B N 1
ATOM 4853 C CA . ALA B 1 219 ? 5.57 -28.734 -2.686 1 98.25 219 ALA B CA 1
ATOM 4854 C C . ALA B 1 219 ? 4.902 -30 -2.168 1 98.25 219 ALA B C 1
ATOM 4856 O O . ALA B 1 219 ? 4.898 -30.266 -0.962 1 98.25 219 ALA B O 1
ATOM 4857 N N . PHE B 1 220 ? 4.332 -30.781 -3.045 1 98 220 PHE B N 1
ATOM 4858 C CA . PHE B 1 220 ? 3.654 -32.031 -2.668 1 98 220 PHE B CA 1
ATOM 4859 C C . PHE B 1 220 ? 4.664 -33.125 -2.393 1 98 220 PHE B C 1
ATOM 4861 O O . PHE B 1 220 ? 5.852 -32.969 -2.682 1 98 220 PHE B O 1
ATOM 4868 N N . THR B 1 221 ? 4.117 -34.219 -1.776 1 96.38 221 THR B N 1
ATOM 4869 C CA . THR B 1 221 ? 4.941 -35.375 -1.491 1 96.38 221 THR B CA 1
ATOM 4870 C C . THR B 1 221 ? 5.668 -35.844 -2.748 1 96.38 221 THR B C 1
ATOM 4872 O O . THR B 1 221 ? 5.066 -35.938 -3.82 1 96.38 221 THR B O 1
ATOM 4875 N N . GLY B 1 222 ? 6.938 -36.094 -2.605 1 96 222 GLY B N 1
ATOM 4876 C CA . GLY B 1 222 ? 7.73 -36.531 -3.744 1 96 222 GLY B CA 1
ATOM 4877 C C . GLY B 1 222 ? 8.445 -35.375 -4.441 1 96 222 GLY B C 1
ATOM 4878 O O . GLY B 1 222 ? 9.328 -35.594 -5.273 1 96 222 GLY B O 1
ATOM 4879 N N . HIS B 1 223 ? 8.062 -34.156 -4.18 1 97 223 HIS B N 1
ATOM 4880 C CA . HIS B 1 223 ? 8.711 -32.969 -4.699 1 97 223 HIS B CA 1
ATOM 4881 C C . HIS B 1 223 ? 9.32 -32.125 -3.572 1 97 223 HIS B C 1
ATOM 4883 O O . HIS B 1 223 ? 8.867 -32.219 -2.428 1 97 223 HIS B O 1
ATOM 4889 N N . GLU B 1 224 ? 10.398 -31.422 -3.938 1 97.19 224 GLU B N 1
ATOM 4890 C CA . GLU B 1 224 ? 11.094 -30.609 -2.939 1 97.19 224 GLU B CA 1
ATOM 4891 C C . GLU B 1 224 ? 11.234 -29.172 -3.402 1 97.19 224 GLU B C 1
ATOM 4893 O O . GLU B 1 224 ? 11.711 -28.906 -4.508 1 97.19 224 GLU B O 1
ATOM 4898 N N . PHE B 1 225 ? 10.812 -28.312 -2.57 1 98.06 225 PHE B N 1
ATOM 4899 C CA . PHE B 1 225 ? 11.07 -26.891 -2.822 1 98.06 225 PHE B CA 1
ATOM 4900 C C . PHE B 1 225 ? 12.445 -26.484 -2.307 1 98.06 225 PHE B C 1
ATOM 4902 O O . PHE B 1 225 ? 12.797 -26.797 -1.166 1 98.06 225 PHE B O 1
ATOM 4909 N N . LEU B 1 226 ? 13.234 -25.844 -3.127 1 98.44 226 LEU B N 1
ATOM 4910 C CA . LEU B 1 226 ? 14.516 -25.266 -2.758 1 98.44 226 LEU B CA 1
ATOM 4911 C C . LEU B 1 226 ? 14.539 -23.766 -3.039 1 98.44 226 LEU B C 1
ATOM 4913 O O . LEU B 1 226 ? 14.344 -23.328 -4.18 1 98.44 226 LEU B O 1
ATOM 4917 N N . PRO B 1 227 ? 14.719 -22.938 -1.934 1 98.69 227 PRO B N 1
ATOM 4918 C CA . PRO B 1 227 ? 14.945 -21.516 -2.252 1 98.69 227 PRO B CA 1
ATOM 4919 C C . PRO B 1 227 ? 16.141 -21.312 -3.18 1 98.69 227 PRO B C 1
ATOM 4921 O O . PRO B 1 227 ? 17.234 -21.781 -2.893 1 98.69 227 PRO B O 1
ATOM 4924 N N . ILE B 1 228 ? 15.906 -20.625 -4.234 1 98.88 228 ILE B N 1
ATOM 4925 C CA . ILE B 1 228 ? 16.938 -20.5 -5.27 1 98.88 228 ILE B CA 1
ATOM 4926 C C . ILE B 1 228 ? 18.156 -19.781 -4.711 1 98.88 228 ILE B C 1
ATOM 4928 O O . ILE B 1 228 ? 19.281 -20.016 -5.16 1 98.88 228 ILE B O 1
ATOM 4932 N N . SER B 1 229 ? 17.953 -18.938 -3.697 1 98.75 229 SER B N 1
ATOM 4933 C CA . SER B 1 229 ? 19.047 -18.172 -3.092 1 98.75 229 SER B CA 1
ATOM 4934 C C . SER B 1 229 ? 20.062 -19.078 -2.412 1 98.75 229 SER B C 1
ATOM 4936 O O . SER B 1 229 ? 21.203 -18.688 -2.186 1 98.75 229 SER B O 1
ATOM 4938 N N . THR B 1 230 ? 19.703 -20.297 -2.051 1 98.69 230 THR B N 1
ATOM 4939 C CA . THR B 1 230 ? 20.594 -21.219 -1.349 1 98.69 230 THR B CA 1
ATOM 4940 C C . THR B 1 230 ? 21.547 -21.906 -2.328 1 98.69 230 THR B C 1
ATOM 4942 O O . THR B 1 230 ? 22.469 -22.609 -1.914 1 98.69 230 THR B O 1
ATOM 4945 N N . LEU B 1 231 ? 21.359 -21.688 -3.611 1 98.75 231 LEU B N 1
ATOM 4946 C CA . LEU B 1 231 ? 22.078 -22.453 -4.617 1 98.75 231 LEU B CA 1
ATOM 4947 C C . LEU B 1 231 ? 23.109 -21.594 -5.324 1 98.75 231 LEU B C 1
ATOM 4949 O O . LEU B 1 231 ? 23.672 -21.984 -6.352 1 98.75 231 LEU B O 1
ATOM 4953 N N . THR B 1 232 ? 23.375 -20.422 -4.832 1 98.38 232 THR B N 1
ATOM 4954 C CA . THR B 1 232 ? 24.328 -19.516 -5.469 1 98.38 232 THR B CA 1
ATOM 4955 C C . THR B 1 232 ? 25 -18.625 -4.434 1 98.38 232 THR B C 1
ATOM 4957 O O . THR B 1 232 ? 24.438 -18.359 -3.371 1 98.38 232 THR B O 1
ATOM 4960 N N . THR B 1 233 ? 26.156 -18.156 -4.707 1 96.81 233 THR B N 1
ATOM 4961 C CA . THR B 1 233 ? 26.844 -17.141 -3.916 1 96.81 233 THR B CA 1
ATOM 4962 C C . THR B 1 233 ? 27.188 -15.922 -4.77 1 96.81 233 THR B C 1
ATOM 4964 O O . THR B 1 233 ? 27.797 -14.969 -4.285 1 96.81 233 THR B O 1
ATOM 4967 N N . THR B 1 234 ? 26.812 -15.969 -6.027 1 96.94 234 THR B N 1
ATOM 4968 C CA . THR B 1 234 ? 27.25 -14.906 -6.93 1 96.94 234 THR B CA 1
ATOM 4969 C C . THR B 1 234 ? 26.047 -14.117 -7.453 1 96.94 234 THR B C 1
ATOM 4971 O O . THR B 1 234 ? 26.094 -12.883 -7.52 1 96.94 234 THR B O 1
ATOM 4974 N N . VAL B 1 235 ? 24.938 -14.766 -7.844 1 98.44 235 VAL B N 1
ATOM 4975 C CA . VAL B 1 235 ? 23.797 -14.094 -8.445 1 98.44 235 VAL B CA 1
ATOM 4976 C C . VAL B 1 235 ? 23.016 -13.336 -7.375 1 98.44 235 VAL B C 1
ATOM 4978 O O . VAL B 1 235 ? 22.578 -13.922 -6.383 1 98.44 235 VAL B O 1
ATOM 4981 N N . PRO B 1 236 ? 22.906 -12 -7.484 1 98.69 236 PRO B N 1
ATOM 4982 C CA . PRO B 1 236 ? 22.047 -11.273 -6.547 1 98.69 236 PRO B CA 1
ATOM 4983 C C . PRO B 1 236 ? 20.562 -11.625 -6.711 1 98.69 236 PRO B C 1
ATOM 4985 O O . PRO B 1 236 ? 20.062 -11.695 -7.836 1 98.69 236 PRO B O 1
ATOM 4988 N N . ILE B 1 237 ? 19.891 -11.836 -5.57 1 98.88 237 ILE B N 1
ATOM 4989 C CA . ILE B 1 237 ? 18.516 -12.305 -5.648 1 98.88 237 ILE B CA 1
ATOM 4990 C C . ILE B 1 237 ? 17.641 -11.508 -4.676 1 98.88 237 ILE B C 1
ATOM 4992 O O . ILE B 1 237 ? 18.031 -11.297 -3.523 1 98.88 237 ILE B O 1
ATOM 4996 N N . LEU B 1 238 ? 16.547 -10.969 -5.141 1 98.94 238 LEU B N 1
ATOM 4997 C CA . LEU B 1 238 ? 15.445 -10.492 -4.309 1 98.94 238 LEU B CA 1
ATOM 4998 C C . LEU B 1 238 ? 14.32 -11.523 -4.246 1 98.94 238 LEU B C 1
ATOM 5000 O O . LEU B 1 238 ? 13.656 -11.781 -5.25 1 98.94 238 LEU B O 1
ATOM 5004 N N . THR B 1 239 ? 14.141 -12.125 -3.084 1 98.94 239 THR B N 1
ATOM 5005 C CA . THR B 1 239 ? 13.078 -13.102 -2.896 1 98.94 239 THR B CA 1
ATOM 5006 C C . THR B 1 239 ? 11.844 -12.453 -2.289 1 98.94 239 THR B C 1
ATOM 5008 O O . THR B 1 239 ? 11.945 -11.664 -1.345 1 98.94 239 THR B O 1
ATOM 5011 N N . THR B 1 240 ? 10.703 -12.734 -2.861 1 98.88 240 THR B N 1
ATOM 5012 C CA . THR B 1 240 ? 9.461 -12.219 -2.297 1 98.88 240 THR B CA 1
ATOM 5013 C C . THR B 1 240 ? 8.617 -13.344 -1.714 1 98.88 240 THR B C 1
ATOM 5015 O O . THR B 1 240 ? 8.656 -14.477 -2.205 1 98.88 240 THR B O 1
ATOM 5018 N N . GLY B 1 241 ? 7.926 -13.094 -0.661 1 98.69 241 GLY B N 1
ATOM 5019 C CA . GLY B 1 241 ? 7.008 -13.984 0.031 1 98.69 241 GLY B CA 1
ATOM 5020 C C . GLY B 1 241 ? 5.988 -13.25 0.881 1 98.69 241 GLY B C 1
ATOM 5021 O O . GLY B 1 241 ? 5.883 -12.023 0.812 1 98.69 241 GLY B O 1
ATOM 5022 N N . GLY B 1 242 ? 5.219 -14.016 1.643 1 98.31 242 GLY B N 1
ATOM 5023 C CA . GLY B 1 242 ? 4.223 -13.391 2.494 1 98.31 242 GLY B CA 1
ATOM 5024 C C . GLY B 1 242 ? 3.311 -14.383 3.184 1 98.31 242 GLY B C 1
ATOM 5025 O O . GLY B 1 242 ? 3.527 -15.594 3.1 1 98.31 242 GLY B O 1
ATOM 5026 N N . LEU B 1 243 ? 2.281 -13.875 3.852 1 98.06 243 LEU B N 1
ATOM 5027 C CA . LEU B 1 243 ? 1.38 -14.672 4.68 1 98.06 243 LEU B CA 1
ATOM 5028 C C . LEU B 1 243 ? 0.224 -15.227 3.852 1 98.06 243 LEU B C 1
ATOM 5030 O O . LEU B 1 243 ? -0.502 -16.109 4.305 1 98.06 243 LEU B O 1
ATOM 5034 N N . ALA B 1 244 ? 0.075 -14.828 2.67 1 96.94 244 ALA B N 1
ATOM 5035 C CA . ALA B 1 244 ? -1.152 -14.969 1.892 1 96.94 244 ALA B CA 1
ATOM 5036 C C . ALA B 1 244 ? -1.51 -16.438 1.689 1 96.94 244 ALA B C 1
ATOM 5038 O O . ALA B 1 244 ? -2.686 -16.797 1.725 1 96.94 244 ALA B O 1
ATOM 5039 N N . LYS B 1 245 ? -0.484 -17.25 1.421 1 96.88 245 LYS B N 1
ATOM 5040 C CA . LYS B 1 245 ? -0.788 -18.594 0.921 1 96.88 245 LYS B CA 1
ATOM 5041 C C . LYS B 1 245 ? -0.484 -19.656 1.974 1 96.88 245 LYS B C 1
ATOM 5043 O O . LYS B 1 245 ? -1.381 -20.375 2.408 1 96.88 245 LYS B O 1
ATOM 5048 N N . LYS B 1 246 ? 0.702 -19.562 2.533 1 95.44 246 LYS B N 1
ATOM 5049 C CA . LYS B 1 246 ? 1.1 -20.547 3.543 1 95.44 246 LYS B CA 1
ATOM 5050 C C . LYS B 1 246 ? 0.242 -20.406 4.801 1 95.44 246 LYS B C 1
ATOM 5052 O O . LYS B 1 246 ? -0.071 -21.406 5.449 1 95.44 246 LYS B O 1
ATOM 5057 N N . TYR B 1 247 ? -0.179 -19.234 5.137 1 97 247 TYR B N 1
ATOM 5058 C CA . TYR B 1 247 ? -0.924 -19 6.367 1 97 247 TYR B CA 1
ATOM 5059 C C . TYR B 1 247 ? -2.387 -18.688 6.07 1 97 247 TYR B C 1
ATOM 5061 O O . TYR B 1 247 ? -3.16 -18.375 6.98 1 97 247 TYR B O 1
ATOM 5069 N N . LEU B 1 248 ? -2.754 -18.656 4.852 1 97.12 248 LEU B N 1
ATOM 5070 C CA . LEU B 1 248 ? -4.141 -18.641 4.398 1 97.12 248 LEU B CA 1
ATOM 5071 C C . LEU B 1 248 ? -4.816 -17.328 4.777 1 97.12 248 LEU B C 1
ATOM 5073 O O . LEU B 1 248 ? -5.957 -17.312 5.242 1 97.12 248 LEU B O 1
ATOM 5077 N N . VAL B 1 249 ? -4.102 -16.203 4.637 1 97.5 249 VAL B N 1
ATOM 5078 C CA . VAL B 1 249 ? -4.68 -14.906 4.969 1 97.5 249 VAL B CA 1
ATOM 5079 C C . VAL B 1 249 ? -4.25 -13.867 3.936 1 97.5 249 VAL B C 1
ATOM 5081 O O . VAL B 1 249 ? -3.699 -12.82 4.289 1 97.5 249 VAL B O 1
ATOM 5084 N N . PRO B 1 250 ? -4.594 -14.07 2.65 1 96.44 250 PRO B N 1
ATOM 5085 C CA . PRO B 1 250 ? -4.137 -13.141 1.615 1 96.44 250 PRO B CA 1
ATOM 5086 C C . PRO B 1 250 ? -4.637 -11.719 1.84 1 96.44 250 PRO B C 1
ATOM 5088 O O . PRO B 1 250 ? -3.953 -10.758 1.481 1 96.44 250 PRO B O 1
ATOM 5091 N N . GLY B 1 251 ? -5.758 -11.547 2.482 1 97.19 251 GLY B N 1
ATOM 5092 C CA . GLY B 1 251 ? -6.324 -10.227 2.703 1 97.19 251 GLY B CA 1
ATOM 5093 C C . GLY B 1 251 ? -5.617 -9.453 3.799 1 97.19 251 GLY B C 1
ATOM 5094 O O . GLY B 1 251 ? -5.805 -8.242 3.93 1 97.19 251 GLY B O 1
ATOM 5095 N N . TRP B 1 252 ? -4.812 -10.125 4.652 1 98.19 252 TRP B N 1
ATOM 5096 C CA . TRP B 1 252 ? -4.148 -9.445 5.754 1 98.19 252 TRP B CA 1
ATOM 5097 C C . TRP B 1 252 ? -3.029 -8.539 5.242 1 98.19 252 TRP B C 1
ATOM 5099 O O . TRP B 1 252 ? -2.562 -7.652 5.961 1 98.19 252 TRP B O 1
ATOM 5109 N N . ARG B 1 253 ? -2.557 -8.734 4.031 1 97.69 253 ARG B N 1
ATOM 5110 C CA . ARG B 1 253 ? -1.699 -7.844 3.256 1 97.69 253 ARG B CA 1
ATOM 5111 C C . ARG B 1 253 ? -0.35 -7.648 3.941 1 97.69 253 ARG B C 1
ATOM 5113 O O . ARG B 1 253 ? 0.115 -6.516 4.098 1 97.69 253 ARG B O 1
ATOM 5120 N N . VAL B 1 254 ? 0.286 -8.727 4.293 1 98.5 254 VAL B N 1
ATOM 5121 C CA . VAL B 1 254 ? 1.659 -8.641 4.777 1 98.5 254 VAL B CA 1
ATOM 5122 C C . VAL B 1 254 ? 2.553 -9.578 3.971 1 98.5 254 VAL B C 1
ATOM 5124 O O . VAL B 1 254 ? 2.246 -10.758 3.822 1 98.5 254 VAL B O 1
ATOM 5127 N N . GLY B 1 255 ? 3.512 -9.062 3.344 1 98.62 255 GLY B N 1
ATOM 5128 C CA . GLY B 1 255 ? 4.566 -9.758 2.621 1 98.62 255 GLY B CA 1
ATOM 5129 C C . GLY B 1 255 ? 5.941 -9.172 2.865 1 98.62 255 GLY B C 1
ATOM 5130 O O . GLY B 1 255 ? 6.117 -8.328 3.744 1 98.62 255 GLY B O 1
ATOM 5131 N N . TRP B 1 256 ? 6.949 -9.672 2.158 1 98.88 256 TRP B N 1
ATOM 5132 C CA . TRP B 1 256 ? 8.305 -9.195 2.416 1 98.88 256 TRP B CA 1
ATOM 5133 C C . TRP B 1 256 ? 9.195 -9.398 1.196 1 98.88 256 TRP B C 1
ATOM 5135 O O . TRP B 1 256 ? 8.883 -10.203 0.319 1 98.88 256 TRP B O 1
ATOM 5145 N N . VAL B 1 257 ? 10.219 -8.656 1.145 1 98.94 257 VAL B N 1
ATOM 5146 C CA . VAL B 1 257 ? 11.375 -8.852 0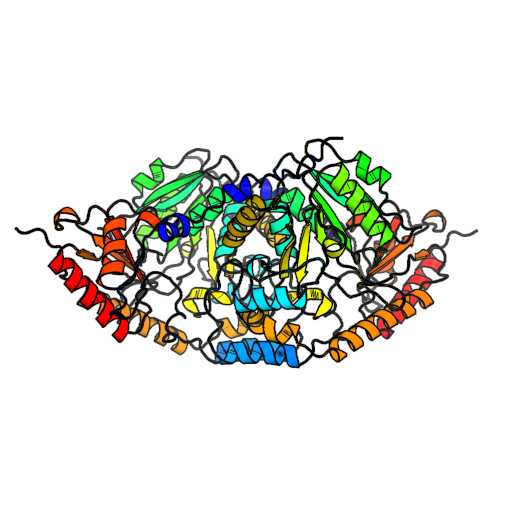.278 1 98.94 257 VAL B CA 1
ATOM 5147 C C . VAL B 1 257 ? 12.562 -9.352 1.104 1 98.94 257 VAL B C 1
ATOM 5149 O O . VAL B 1 257 ? 12.883 -8.781 2.146 1 98.94 257 VAL B O 1
ATOM 5152 N N . LEU B 1 258 ? 13.133 -10.422 0.747 1 98.94 258 LEU B N 1
ATOM 5153 C CA . LEU B 1 258 ? 14.414 -10.891 1.272 1 98.94 258 LEU B CA 1
ATOM 5154 C C . LEU B 1 258 ? 15.547 -10.547 0.315 1 98.94 258 LEU B C 1
ATOM 5156 O O . LEU B 1 258 ? 15.539 -10.961 -0.846 1 98.94 258 LEU B O 1
ATOM 5160 N N . VAL B 1 259 ? 16.516 -9.812 0.768 1 98.88 259 VAL B N 1
ATOM 5161 C CA . VAL B 1 259 ? 17.641 -9.375 -0.057 1 98.88 259 VAL B CA 1
ATOM 5162 C C . VAL B 1 259 ? 18.812 -10.328 0.121 1 98.88 259 VAL B C 1
ATOM 5164 O O . VAL B 1 259 ? 19.422 -10.375 1.192 1 98.88 259 VAL B O 1
ATOM 5167 N N . HIS B 1 260 ? 19.125 -11.102 -0.867 1 98.75 260 HIS B N 1
ATOM 5168 C CA . HIS B 1 260 ? 20.297 -11.977 -0.902 1 98.75 260 HIS B CA 1
ATOM 5169 C C . HIS B 1 260 ? 21.422 -11.344 -1.713 1 98.75 260 HIS B C 1
ATOM 5171 O O . HIS B 1 260 ? 21.453 -11.453 -2.941 1 98.75 260 HIS B O 1
ATOM 5177 N N . ASP B 1 261 ? 22.297 -10.734 -1.077 1 96.81 261 ASP B N 1
ATOM 5178 C CA . ASP B 1 261 ? 23.406 -9.977 -1.66 1 96.81 261 ASP B CA 1
ATOM 5179 C C . ASP B 1 261 ? 24.734 -10.367 -1.02 1 96.81 261 ASP B C 1
ATOM 5181 O O . ASP B 1 261 ? 25.203 -9.695 -0.103 1 96.81 261 ASP B O 1
ATOM 5185 N N . ARG B 1 262 ? 25.422 -11.359 -1.638 1 94 262 ARG B N 1
ATOM 5186 C CA . ARG B 1 262 ? 26.641 -11.883 -1.016 1 94 262 ARG B CA 1
ATOM 5187 C C . ARG B 1 262 ? 27.859 -11.039 -1.382 1 94 262 ARG B C 1
ATOM 5189 O O . ARG B 1 262 ? 28.891 -11.094 -0.704 1 94 262 ARG B O 1
ATOM 5196 N N . ASN B 1 263 ? 27.688 -10.234 -2.432 1 95.06 263 ASN B N 1
ATOM 5197 C CA . ASN B 1 263 ? 28.875 -9.555 -2.943 1 95.06 263 ASN B CA 1
ATOM 5198 C C . ASN B 1 263 ? 28.672 -8.047 -3.027 1 95.06 263 ASN B C 1
ATOM 5200 O O . ASN B 1 263 ? 29.453 -7.34 -3.656 1 95.06 263 ASN B O 1
ATOM 5204 N N . GLY B 1 264 ? 27.594 -7.551 -2.537 1 95.69 264 GLY B N 1
ATOM 5205 C CA . GLY B 1 264 ? 27.359 -6.121 -2.439 1 95.69 264 GLY B CA 1
ATOM 5206 C C . GLY B 1 264 ? 26.766 -5.523 -3.703 1 95.69 264 GLY B C 1
ATOM 5207 O O . GLY B 1 264 ? 26.703 -4.301 -3.846 1 95.69 264 GLY B O 1
ATOM 5208 N N . ALA B 1 265 ? 26.344 -6.379 -4.609 1 97.12 265 ALA B N 1
ATOM 5209 C CA . ALA B 1 265 ? 25.828 -5.922 -5.898 1 97.12 265 ALA B CA 1
ATOM 5210 C C . ALA B 1 265 ? 24.5 -5.199 -5.742 1 97.12 265 ALA B C 1
ATOM 5212 O O . ALA B 1 265 ? 24.078 -4.445 -6.625 1 97.12 265 ALA B O 1
ATOM 5213 N N . LEU B 1 266 ? 23.812 -5.426 -4.586 1 98.19 266 LEU B N 1
ATOM 5214 C CA . LEU B 1 266 ? 22.469 -4.879 -4.422 1 98.19 266 LEU B CA 1
ATOM 5215 C C . LEU B 1 266 ? 22.469 -3.717 -3.434 1 98.19 266 LEU B C 1
ATOM 5217 O O . LEU B 1 266 ? 21.406 -3.309 -2.947 1 98.19 266 LEU B O 1
ATOM 5221 N N . GLU B 1 267 ? 23.578 -3.145 -3.146 1 97.12 267 GLU B N 1
ATOM 5222 C CA . GLU B 1 267 ? 23.672 -2.082 -2.148 1 97.12 267 GLU B CA 1
ATOM 5223 C C . GLU B 1 267 ? 22.75 -0.912 -2.504 1 97.12 267 GLU B C 1
ATOM 5225 O O . GLU B 1 267 ? 21.969 -0.46 -1.676 1 97.12 267 GLU B O 1
ATOM 5230 N N . GLN B 1 268 ? 22.922 -0.438 -3.725 1 97.56 268 GLN B N 1
ATOM 5231 C CA . GLN B 1 268 ? 22.109 0.699 -4.148 1 97.56 268 GLN B CA 1
ATOM 5232 C C . GLN B 1 268 ? 20.641 0.299 -4.312 1 97.56 268 GLN B C 1
ATOM 5234 O O . GLN B 1 268 ? 19.75 1.128 -4.145 1 97.56 268 GLN B O 1
ATOM 5239 N N . ILE B 1 269 ? 20.391 -0.979 -4.66 1 98.56 269 ILE B N 1
ATOM 5240 C CA . ILE B 1 269 ? 19.031 -1.478 -4.777 1 98.56 269 ILE B CA 1
ATOM 5241 C C . ILE B 1 269 ? 18.359 -1.479 -3.402 1 98.56 269 ILE B C 1
ATOM 5243 O O . ILE B 1 269 ? 17.188 -1.139 -3.275 1 98.56 269 ILE B O 1
ATOM 5247 N N . ARG B 1 270 ? 19.125 -1.839 -2.355 1 97.94 270 ARG B N 1
ATOM 5248 C CA . ARG B 1 270 ? 18.641 -1.784 -0.985 1 97.94 270 ARG B CA 1
ATOM 5249 C C . ARG B 1 270 ? 18.156 -0.381 -0.634 1 97.94 270 ARG B C 1
ATOM 5251 O O . ARG B 1 270 ? 17.078 -0.216 -0.05 1 97.94 270 ARG B O 1
ATOM 5258 N N . LYS B 1 271 ? 18.953 0.556 -0.977 1 96.62 271 LYS B N 1
ATOM 5259 C CA . LYS B 1 271 ? 18.578 1.948 -0.752 1 96.62 271 LYS B CA 1
ATOM 5260 C C . LYS B 1 271 ? 17.297 2.303 -1.515 1 96.62 271 LYS B C 1
ATOM 5262 O O . LYS B 1 271 ? 16.406 2.961 -0.975 1 96.62 271 LYS B O 1
ATOM 5267 N N . GLY B 1 272 ? 17.219 1.861 -2.758 1 98.06 272 GLY B N 1
ATOM 5268 C CA . GLY B 1 272 ? 16.031 2.092 -3.568 1 98.06 272 GLY B CA 1
ATOM 5269 C C . GLY B 1 272 ? 14.773 1.481 -2.975 1 98.06 272 GLY B C 1
ATOM 5270 O O . GLY B 1 272 ? 13.711 2.107 -2.98 1 98.06 272 GLY B O 1
ATOM 5271 N N . LEU B 1 273 ? 14.945 0.258 -2.445 1 98.56 273 LEU B N 1
ATOM 5272 C CA . LEU B 1 273 ? 13.82 -0.421 -1.812 1 98.56 273 LEU B CA 1
ATOM 5273 C C . LEU B 1 273 ? 13.328 0.362 -0.602 1 98.56 273 LEU B C 1
ATOM 5275 O O . LEU B 1 273 ? 12.117 0.521 -0.412 1 98.56 273 LEU B O 1
ATOM 5279 N N . ILE B 1 274 ? 14.211 0.855 0.176 1 96.81 274 ILE B N 1
ATOM 5280 C CA . ILE B 1 274 ? 13.867 1.643 1.356 1 96.81 274 ILE B CA 1
ATOM 5281 C C . ILE B 1 274 ? 13.164 2.928 0.934 1 96.81 274 ILE B C 1
ATOM 5283 O O . ILE B 1 274 ? 12.125 3.289 1.496 1 96.81 274 ILE B O 1
ATOM 5287 N N . ASN B 1 275 ? 13.711 3.6 -0.079 1 97.06 275 ASN B N 1
ATOM 5288 C CA . ASN B 1 275 ? 13.094 4.812 -0.6 1 97.06 275 ASN B CA 1
ATOM 5289 C C . ASN B 1 275 ? 11.656 4.562 -1.046 1 97.06 275 ASN B C 1
ATOM 5291 O O . ASN B 1 275 ? 10.75 5.305 -0.668 1 97.06 275 ASN B O 1
ATOM 5295 N N . LEU B 1 276 ? 11.453 3.52 -1.775 1 97.81 276 LEU B N 1
ATOM 5296 C CA . LEU B 1 276 ? 10.141 3.229 -2.344 1 97.81 276 LEU B CA 1
ATOM 5297 C C . LEU B 1 276 ? 9.156 2.828 -1.255 1 97.81 276 LEU B C 1
ATOM 5299 O O . LEU B 1 276 ? 7.957 3.098 -1.368 1 97.81 276 LEU B O 1
ATOM 5303 N N . SER B 1 277 ? 9.648 2.182 -0.174 1 96.56 277 SER B N 1
ATOM 5304 C CA . SER B 1 277 ? 8.781 1.768 0.922 1 96.56 277 SER B CA 1
ATOM 5305 C C . SER B 1 277 ? 8.141 2.971 1.606 1 96.56 277 SER B C 1
ATOM 5307 O O . SER B 1 277 ? 7.117 2.838 2.283 1 96.56 277 SER B O 1
ATOM 5309 N N . GLN B 1 278 ? 8.695 4.164 1.43 1 94.62 278 GLN B N 1
ATOM 5310 C CA . GLN B 1 278 ? 8.211 5.367 2.098 1 94.62 278 GLN B CA 1
ATOM 5311 C C . GLN B 1 278 ? 6.961 5.914 1.417 1 94.62 278 GLN B C 1
ATOM 5313 O O . GLN B 1 278 ? 6.289 6.793 1.959 1 94.62 278 GLN B O 1
ATOM 5318 N N . LEU B 1 279 ? 6.652 5.395 0.251 1 95.06 279 LEU B N 1
ATOM 5319 C CA . LEU B 1 279 ? 5.523 5.926 -0.507 1 95.06 279 LEU B CA 1
ATOM 5320 C C . LEU B 1 279 ? 4.203 5.574 0.168 1 95.06 279 LEU B C 1
ATOM 5322 O O . LEU B 1 279 ? 3.307 6.414 0.264 1 95.06 279 LEU B O 1
ATOM 5326 N N . ILE B 1 280 ? 4.113 4.301 0.719 1 90.88 280 ILE B N 1
ATOM 5327 C CA . ILE B 1 280 ? 2.846 3.936 1.339 1 90.88 280 ILE B CA 1
ATOM 5328 C C . ILE B 1 280 ? 3.068 3.611 2.814 1 90.88 280 ILE B C 1
ATOM 5330 O O . ILE B 1 280 ? 2.127 3.248 3.525 1 90.88 280 ILE B O 1
ATOM 5334 N N . LEU B 1 281 ? 4.273 3.674 3.297 1 91.81 281 LEU B N 1
ATOM 5335 C CA . LEU B 1 281 ? 4.648 3.684 4.707 1 91.81 281 LEU B CA 1
ATOM 5336 C C . LEU B 1 281 ? 4.434 2.312 5.336 1 91.81 281 LEU B C 1
ATOM 5338 O O . LEU B 1 281 ? 4.059 2.215 6.508 1 91.81 281 LEU B O 1
ATOM 5342 N N . GLY B 1 282 ? 4.562 1.252 4.508 1 92.62 282 GLY B N 1
ATOM 5343 C CA . GLY B 1 282 ? 4.621 -0.106 5.023 1 92.62 282 GLY B CA 1
ATOM 5344 C C . GLY B 1 282 ? 3.248 -0.723 5.23 1 92.62 282 GLY B C 1
ATOM 5345 O O . GLY B 1 282 ? 2.229 -0.074 4.988 1 92.62 282 GLY B O 1
ATOM 5346 N N . PRO B 1 283 ? 3.25 -2.037 5.656 1 96.81 283 PRO B N 1
ATOM 5347 C CA . PRO B 1 283 ? 1.994 -2.771 5.812 1 96.81 283 PRO B CA 1
ATOM 5348 C C . PRO B 1 283 ? 1.336 -2.529 7.172 1 96.81 283 PRO B C 1
ATOM 5350 O O . PRO B 1 283 ? 1.864 -1.773 7.992 1 96.81 283 PRO B O 1
ATOM 5353 N N . ASN B 1 284 ? 0.172 -3.113 7.418 1 97.56 284 ASN B N 1
ATOM 5354 C CA . ASN B 1 284 ? -0.659 -3.014 8.609 1 97.56 284 ASN B CA 1
ATOM 5355 C C . ASN B 1 284 ? 0.132 -3.344 9.875 1 97.56 284 ASN B C 1
ATOM 5357 O O . ASN B 1 284 ? 0.774 -4.395 9.953 1 97.56 284 ASN B O 1
ATOM 5361 N N . SER B 1 285 ? 0.05 -2.477 10.836 1 97.88 285 SER B N 1
ATOM 5362 C CA . SER B 1 285 ? 0.895 -2.582 12.023 1 97.88 285 SER B CA 1
ATOM 5363 C C . SER B 1 285 ? 0.45 -3.734 12.922 1 97.88 285 SER B C 1
ATOM 5365 O O . SER B 1 285 ? 1.276 -4.371 13.578 1 97.88 285 SER B O 1
ATOM 5367 N N . LEU B 1 286 ? -0.876 -4.074 12.992 1 98.19 286 LEU B N 1
ATOM 5368 C CA . LEU B 1 286 ? -1.38 -5.141 13.852 1 98.19 286 LEU B CA 1
ATOM 5369 C C . LEU B 1 286 ? -0.818 -6.492 13.422 1 98.19 286 LEU B C 1
ATOM 5371 O O . LEU B 1 286 ? -0.304 -7.246 14.25 1 98.19 286 LEU B O 1
ATOM 5375 N N . VAL B 1 287 ? -0.926 -6.703 12.109 1 98.44 287 VAL B N 1
ATOM 5376 C CA . VAL B 1 287 ? -0.47 -7.988 11.594 1 98.44 287 VAL B CA 1
ATOM 5377 C C . VAL B 1 287 ? 1.052 -8.07 11.68 1 98.44 287 VAL B C 1
ATOM 5379 O O . VAL B 1 287 ? 1.602 -9.125 12.023 1 98.44 287 VAL B O 1
ATOM 5382 N N . GLN B 1 288 ? 1.757 -6.984 11.406 1 97.88 288 GLN B N 1
ATOM 5383 C CA . GLN B 1 288 ? 3.209 -6.949 11.539 1 97.88 288 GLN B CA 1
ATOM 5384 C C . GLN B 1 288 ? 3.641 -7.316 12.953 1 97.88 288 GLN B C 1
ATOM 5386 O O . GLN B 1 288 ? 4.57 -8.102 13.141 1 97.88 288 GLN B O 1
ATOM 5391 N N . ALA B 1 289 ? 2.967 -6.68 13.898 1 98.31 289 ALA B N 1
ATOM 5392 C CA . ALA B 1 289 ? 3.322 -6.91 15.297 1 98.31 289 ALA B CA 1
ATOM 5393 C C . ALA B 1 289 ? 3.086 -8.367 15.688 1 98.31 289 ALA B C 1
ATOM 5395 O O . ALA B 1 289 ? 3.777 -8.898 16.562 1 98.31 289 ALA B O 1
ATOM 5396 N N . ALA B 1 290 ? 2.166 -9.016 15.039 1 98.69 290 ALA B N 1
ATOM 5397 C CA . ALA B 1 290 ? 1.801 -10.398 15.352 1 98.69 290 ALA B CA 1
ATOM 5398 C C . ALA B 1 290 ? 2.684 -11.383 14.594 1 98.69 290 ALA B C 1
ATOM 5400 O O . ALA B 1 290 ? 2.627 -12.594 14.836 1 98.69 290 ALA B O 1
ATOM 5401 N N . LEU B 1 291 ? 3.514 -10.906 13.703 1 98.5 291 LEU B N 1
ATOM 5402 C CA . LEU B 1 291 ? 4.25 -11.742 12.758 1 98.5 291 LEU B CA 1
ATOM 5403 C C . LEU B 1 291 ? 5.129 -12.75 13.5 1 98.5 291 LEU B C 1
ATOM 5405 O O . LEU B 1 291 ? 5.176 -13.922 13.125 1 98.5 291 LEU B O 1
ATOM 5409 N N . PRO B 1 292 ? 5.895 -12.32 14.602 1 98.56 292 PRO B N 1
ATOM 5410 C CA . PRO B 1 292 ? 6.734 -13.289 15.305 1 98.56 292 PRO B CA 1
ATOM 5411 C C . PRO B 1 292 ? 5.949 -14.508 15.789 1 98.56 292 PRO B C 1
ATOM 5413 O O . PRO B 1 292 ? 6.418 -15.641 15.664 1 98.56 292 PRO B O 1
ATOM 5416 N N . ASP B 1 293 ? 4.715 -14.289 16.25 1 98.56 293 ASP B N 1
ATOM 5417 C CA . ASP B 1 293 ? 3.889 -15.375 16.75 1 98.56 293 ASP B CA 1
ATOM 5418 C C . ASP B 1 293 ? 3.242 -16.156 15.609 1 98.56 293 ASP B C 1
ATOM 5420 O O . ASP B 1 293 ? 3.133 -17.375 15.672 1 98.56 293 ASP B O 1
ATOM 5424 N N . ILE B 1 294 ? 2.801 -15.461 14.578 1 98.56 294 ILE B N 1
ATOM 5425 C CA . ILE B 1 294 ? 2.164 -16.109 13.43 1 98.56 294 ILE B CA 1
ATOM 5426 C C . ILE B 1 294 ? 3.135 -17.094 12.789 1 98.56 294 ILE B C 1
ATOM 5428 O O . ILE B 1 294 ? 2.756 -18.219 12.453 1 98.56 294 ILE B O 1
ATOM 5432 N N . LEU B 1 295 ? 4.41 -16.672 12.672 1 98.19 295 LEU B N 1
ATOM 5433 C CA . LEU B 1 295 ? 5.422 -17.484 12 1 98.19 295 LEU B CA 1
ATOM 5434 C C . LEU B 1 295 ? 5.805 -18.688 12.844 1 98.19 295 LEU B C 1
ATOM 5436 O O . LEU B 1 295 ? 6.496 -19.594 12.367 1 98.19 295 LEU B O 1
ATOM 5440 N N . GLN B 1 296 ? 5.301 -18.781 14.039 1 97.31 296 GLN B N 1
ATOM 5441 C CA . GLN B 1 296 ? 5.566 -19.906 14.93 1 97.31 296 GLN B CA 1
ATOM 5442 C C . GLN B 1 296 ? 4.332 -20.781 15.078 1 97.31 296 GLN B C 1
ATOM 5444 O O . GLN B 1 296 ? 4.246 -21.594 16 1 97.31 296 GLN B O 1
ATOM 5449 N N . ALA B 1 297 ? 3.35 -20.609 14.242 1 97.19 297 ALA B N 1
ATOM 5450 C CA . ALA B 1 297 ? 2.199 -21.5 14.25 1 97.19 297 ALA B CA 1
ATOM 5451 C C . ALA B 1 297 ? 2.645 -22.969 14.242 1 97.19 297 ALA B C 1
ATOM 5453 O O . ALA B 1 297 ? 3.709 -23.297 13.711 1 97.19 297 ALA B O 1
ATOM 5454 N N . PRO B 1 298 ? 1.836 -23.875 14.766 1 97.25 298 PRO B N 1
ATOM 5455 C CA . PRO B 1 298 ? 2.246 -25.281 14.875 1 97.25 298 PRO B CA 1
ATOM 5456 C C . PRO B 1 298 ? 2.5 -25.922 13.523 1 97.25 298 PRO B C 1
ATOM 5458 O O . PRO B 1 298 ? 1.772 -25.672 12.562 1 97.25 298 PRO B O 1
ATOM 5461 N N . LYS B 1 299 ? 3.451 -26.766 13.523 1 96.31 299 LYS B N 1
ATOM 5462 C CA . LYS B 1 299 ? 3.797 -27.5 12.312 1 96.31 299 LYS B CA 1
ATOM 5463 C C . LYS B 1 299 ? 2.604 -28.312 11.797 1 96.31 299 LYS B C 1
ATOM 5465 O O . LYS B 1 299 ? 2.432 -28.469 10.586 1 96.31 299 LYS B O 1
ATOM 5470 N N . SER B 1 300 ? 1.764 -28.75 12.742 1 97.25 300 SER B N 1
ATOM 5471 C CA . SER B 1 300 ? 0.597 -29.562 12.383 1 97.25 300 SER B CA 1
ATOM 5472 C C . SER B 1 300 ? -0.365 -28.766 11.508 1 97.25 300 SER B C 1
ATOM 5474 O O . SER B 1 300 ? -1.021 -29.328 10.625 1 97.25 300 SER B O 1
ATOM 5476 N N . PHE B 1 301 ? -0.473 -27.469 11.805 1 96.69 301 PHE B N 1
ATOM 5477 C CA . PHE B 1 301 ? -1.3 -26.594 10.984 1 96.69 301 PHE B CA 1
ATOM 5478 C C . PHE B 1 301 ? -0.864 -26.641 9.523 1 96.69 301 PHE B C 1
ATOM 5480 O O . PHE B 1 301 ? -1.685 -26.875 8.633 1 96.69 301 PHE B O 1
ATOM 5487 N N . TYR B 1 302 ? 0.414 -26.5 9.281 1 95.94 302 TYR B N 1
ATOM 5488 C CA . TYR B 1 302 ? 0.976 -26.516 7.938 1 95.94 302 TYR B CA 1
ATOM 5489 C C . TYR B 1 302 ? 0.82 -27.891 7.297 1 95.94 302 TYR B C 1
ATOM 5491 O O . TYR B 1 302 ? 0.426 -28 6.133 1 95.94 302 TYR B O 1
ATOM 5499 N N . GLU B 1 303 ? 1.123 -28.875 8.055 1 97.06 303 GLU B N 1
ATOM 5500 C CA . GLU B 1 303 ? 1.04 -30.25 7.543 1 97.06 303 GLU B CA 1
ATOM 5501 C C . GLU B 1 303 ? -0.385 -30.594 7.125 1 97.06 303 GLU B C 1
ATOM 5503 O O . GLU B 1 303 ? -0.599 -31.203 6.074 1 97.06 303 GLU B O 1
ATOM 5508 N N . GLN B 1 304 ? -1.332 -30.203 7.93 1 96.88 304 GLN B N 1
ATOM 5509 C CA . GLN B 1 304 ? -2.734 -30.469 7.621 1 96.88 304 GLN B CA 1
ATOM 5510 C C . GLN B 1 304 ? -3.178 -29.719 6.375 1 96.88 304 GLN B C 1
ATOM 5512 O O . GLN B 1 304 ? -3.936 -30.234 5.559 1 96.88 304 GLN B O 1
ATOM 5517 N N . THR B 1 305 ? -2.75 -28.5 6.289 1 97.06 305 THR B N 1
ATOM 5518 C CA . THR B 1 305 ? -3.057 -27.688 5.113 1 97.06 305 THR B CA 1
ATOM 5519 C C . THR B 1 305 ? -2.494 -28.344 3.852 1 97.06 305 THR B C 1
ATOM 5521 O O . THR B 1 305 ? -3.203 -28.5 2.855 1 97.06 305 THR B O 1
ATOM 5524 N N . MET B 1 306 ? -1.229 -28.812 3.922 1 97.56 306 MET B N 1
ATOM 5525 C CA . MET B 1 306 ? -0.574 -29.422 2.773 1 97.56 306 MET B CA 1
ATOM 5526 C C . MET B 1 306 ? -1.232 -30.766 2.42 1 97.56 306 MET B C 1
ATOM 5528 O O . MET B 1 306 ? -1.365 -31.094 1.242 1 97.56 306 MET B O 1
ATOM 5532 N N . GLU B 1 307 ? -1.601 -31.453 3.445 1 97.62 307 GLU B N 1
ATOM 5533 C CA . GLU B 1 307 ? -2.287 -32.719 3.211 1 97.62 307 GLU B CA 1
ATOM 5534 C C . GLU B 1 307 ? -3.592 -32.5 2.451 1 97.62 307 GLU B C 1
ATOM 5536 O O . GLU B 1 307 ? -3.906 -33.25 1.524 1 97.62 307 GLU B O 1
ATOM 5541 N N . GLN B 1 308 ? -4.359 -31.594 2.879 1 97.31 308 GLN B N 1
ATOM 5542 C CA . GLN B 1 308 ? -5.625 -31.297 2.219 1 97.31 308 GLN B CA 1
ATOM 5543 C C . GLN B 1 308 ? -5.395 -30.828 0.782 1 97.31 308 GLN B C 1
ATOM 5545 O O . GLN B 1 308 ? -6.121 -31.234 -0.129 1 97.31 308 GLN B O 1
ATOM 5550 N N . LEU B 1 309 ? -4.406 -29.969 0.559 1 97.31 309 LEU B N 1
ATOM 5551 C CA . LEU B 1 309 ? -4.082 -29.484 -0.779 1 97.31 309 LEU B CA 1
ATOM 5552 C C . LEU B 1 309 ? -3.68 -30.641 -1.692 1 97.31 309 LEU B C 1
ATOM 5554 O O . LEU B 1 309 ? -4.125 -30.719 -2.84 1 97.31 309 LEU B O 1
ATOM 5558 N N . GLU B 1 310 ? -2.852 -31.469 -1.172 1 97.75 310 GLU B N 1
ATOM 5559 C CA . GLU B 1 310 ? -2.393 -32.625 -1.951 1 97.75 310 GLU B CA 1
ATOM 5560 C C . GLU B 1 310 ? -3.543 -33.562 -2.256 1 97.75 310 GLU B C 1
ATOM 5562 O O . GLU B 1 310 ? -3.617 -34.125 -3.352 1 97.75 310 GLU B O 1
ATOM 5567 N N . ARG B 1 311 ? -4.379 -33.75 -1.297 1 97.69 311 ARG B N 1
ATOM 5568 C CA . ARG B 1 311 ? -5.57 -34.562 -1.53 1 97.69 311 ARG B CA 1
ATOM 5569 C C . ARG B 1 311 ? -6.41 -34 -2.666 1 97.69 311 ARG B C 1
ATOM 5571 O O . ARG B 1 311 ? -6.879 -34.75 -3.535 1 97.69 311 ARG B O 1
ATOM 5578 N N . ASN B 1 312 ? -6.688 -32.719 -2.615 1 97.81 312 ASN B N 1
ATOM 5579 C CA . ASN B 1 312 ? -7.43 -32.031 -3.678 1 97.81 312 ASN B CA 1
ATOM 5580 C C . ASN B 1 312 ? -6.754 -32.219 -5.035 1 97.81 312 ASN B C 1
ATOM 5582 O O . ASN B 1 312 ? -7.426 -32.438 -6.043 1 97.81 312 ASN B O 1
ATOM 5586 N N . ALA B 1 313 ? -5.414 -32.094 -5.047 1 97.75 313 ALA B N 1
ATOM 5587 C CA . ALA B 1 313 ? -4.652 -32.281 -6.281 1 97.75 313 ALA B CA 1
ATOM 5588 C C . ALA B 1 313 ? -4.812 -33.688 -6.816 1 97.75 313 ALA B C 1
ATOM 5590 O O . ALA B 1 313 ? -5.008 -33.906 -8.016 1 97.75 313 ALA B O 1
ATOM 5591 N N . ASN B 1 314 ? -4.746 -34.656 -5.949 1 97.25 314 ASN B N 1
ATOM 5592 C CA . ASN B 1 314 ? -4.875 -36.031 -6.34 1 97.25 314 ASN B CA 1
ATOM 5593 C C . ASN B 1 314 ? -6.266 -36.344 -6.891 1 97.25 314 ASN B C 1
ATOM 5595 O O . ASN B 1 314 ? -6.402 -37.062 -7.883 1 97.25 314 ASN B O 1
ATOM 5599 N N . ILE B 1 315 ? -7.223 -35.812 -6.23 1 97.12 315 ILE B N 1
ATOM 5600 C CA . ILE B 1 315 ? -8.594 -36 -6.691 1 97.12 315 ILE B CA 1
ATOM 5601 C C . ILE B 1 315 ? -8.773 -35.344 -8.062 1 97.12 315 ILE B C 1
ATOM 5603 O O . ILE B 1 315 ? -9.438 -35.906 -8.938 1 97.12 315 ILE B O 1
ATOM 5607 N N . SER B 1 316 ? -8.234 -34.188 -8.227 1 97.88 316 SER B N 1
ATOM 5608 C CA . SER B 1 316 ? -8.281 -33.5 -9.516 1 97.88 316 SER B CA 1
ATOM 5609 C C . SER B 1 316 ? -7.625 -34.344 -10.609 1 97.88 316 SER B C 1
ATOM 5611 O O . SER B 1 316 ? -8.148 -34.438 -11.719 1 97.88 316 SER B O 1
ATOM 5613 N N . GLU B 1 317 ? -6.488 -34.906 -10.289 1 96.88 317 GLU B N 1
ATOM 5614 C CA . GLU B 1 317 ? -5.801 -35.781 -11.242 1 96.88 317 GLU B CA 1
ATOM 5615 C C . GLU B 1 317 ? -6.672 -36.969 -11.641 1 96.88 317 GLU B C 1
ATOM 5617 O O . GLU B 1 317 ? -6.832 -37.25 -12.828 1 96.88 317 GLU B O 1
ATOM 5622 N N . LYS B 1 318 ? -7.207 -37.531 -10.664 1 97.12 318 LYS B N 1
ATOM 5623 C CA . LYS B 1 318 ? -8.039 -38.688 -10.891 1 97.12 318 LYS B CA 1
ATOM 5624 C C . LYS B 1 318 ? -9.242 -38.375 -11.766 1 97.12 318 LYS B C 1
ATOM 5626 O O . LYS B 1 318 ? -9.547 -39.062 -12.727 1 97.12 318 LYS B O 1
ATOM 5631 N N . LEU B 1 319 ? -9.891 -37.281 -11.477 1 97.19 319 LEU B N 1
ATOM 5632 C CA . LEU B 1 319 ? -11.18 -37 -12.078 1 97.19 319 LEU B CA 1
ATOM 5633 C C . LEU B 1 319 ? -11.008 -36.312 -13.43 1 97.19 319 LEU B C 1
ATOM 5635 O O . LEU B 1 319 ? -11.875 -36.406 -14.305 1 97.19 319 LEU B O 1
ATOM 5639 N N . LEU B 1 320 ? -9.922 -35.656 -13.648 1 97.94 320 LEU B N 1
ATOM 5640 C CA . LEU B 1 320 ? -9.695 -34.938 -14.906 1 97.94 320 LEU B CA 1
ATOM 5641 C C . LEU B 1 320 ? -9.047 -35.875 -15.938 1 97.94 320 LEU B C 1
ATOM 5643 O O . LEU B 1 320 ? -9.125 -35.594 -17.141 1 97.94 320 LEU B O 1
ATOM 5647 N N . THR B 1 321 ? -8.328 -36.844 -15.422 1 97.06 321 THR B N 1
ATOM 5648 C CA . THR B 1 321 ? -7.676 -37.781 -16.312 1 97.06 321 THR B CA 1
ATOM 5649 C C . THR B 1 321 ? -8.703 -38.5 -17.188 1 97.06 321 THR B C 1
ATOM 5651 O O . THR B 1 321 ? -9.719 -38.969 -16.688 1 97.06 321 THR B O 1
ATOM 5654 N N . GLY B 1 322 ? -8.461 -38.469 -18.453 1 95.56 322 GLY B N 1
ATOM 5655 C CA . GLY B 1 322 ? -9.289 -39.25 -19.375 1 95.56 322 GLY B CA 1
ATOM 5656 C C . GLY B 1 322 ? -10.438 -38.438 -19.969 1 95.56 322 GLY B C 1
ATOM 5657 O O . GLY B 1 322 ? -11.156 -38.938 -20.828 1 95.56 322 GLY B O 1
ATOM 5658 N N . ILE B 1 323 ? -10.664 -37.281 -19.516 1 97.5 323 ILE B N 1
ATOM 5659 C CA . ILE B 1 323 ? -11.68 -36.469 -20.156 1 97.5 323 ILE B CA 1
ATOM 5660 C C . ILE B 1 323 ? -11.266 -36.188 -21.609 1 97.5 323 ILE B C 1
ATOM 5662 O O . ILE B 1 323 ? -10.195 -35.625 -21.844 1 97.5 323 ILE B O 1
ATOM 5666 N N . PRO B 1 324 ? -12.102 -36.562 -22.531 1 95.75 324 PRO B N 1
ATOM 5667 C CA . PRO B 1 324 ? -11.727 -36.375 -23.938 1 95.75 324 PRO B CA 1
ATOM 5668 C C . PRO B 1 324 ? -11.453 -34.906 -24.281 1 95.75 324 PRO B C 1
ATOM 5670 O O . PRO B 1 324 ? -12.219 -34 -23.859 1 95.75 324 PRO B O 1
ATOM 5673 N N . GLY B 1 325 ? -10.336 -34.719 -24.969 1 97.12 325 GLY B N 1
ATOM 5674 C CA . GLY B 1 325 ? -10.016 -33.406 -25.453 1 97.12 325 GLY B CA 1
ATOM 5675 C C . GLY B 1 325 ? -9.227 -32.562 -24.453 1 97.12 325 GLY B C 1
ATOM 5676 O O . GLY B 1 325 ? -8.797 -31.453 -24.766 1 97.12 325 GLY B O 1
ATOM 5677 N N . LEU B 1 326 ? -9.078 -33.094 -23.281 1 98 326 LEU B N 1
ATOM 5678 C CA . LEU B 1 326 ? -8.336 -32.406 -22.25 1 98 326 LEU B CA 1
ATOM 5679 C C . LEU B 1 326 ? -7.055 -33.156 -21.891 1 98 326 LEU B C 1
ATOM 5681 O O . LEU B 1 326 ? -7.039 -34.375 -21.875 1 98 326 LEU B O 1
ATOM 5685 N N . ARG B 1 327 ? -6.016 -32.438 -21.688 1 97.25 327 ARG B N 1
ATOM 5686 C CA . ARG B 1 327 ? -4.742 -32.969 -21.219 1 97.25 327 ARG B CA 1
ATOM 5687 C C . ARG B 1 327 ? -4.203 -32.156 -20.031 1 97.25 327 ARG B C 1
ATOM 5689 O O . ARG B 1 327 ? -3.41 -31.234 -20.219 1 97.25 327 ARG B O 1
ATOM 5696 N N . PRO B 1 328 ? -4.562 -32.531 -18.875 1 97.44 328 PRO B N 1
ATOM 5697 C CA . PRO B 1 328 ? -4.078 -31.828 -17.688 1 97.44 328 PRO B CA 1
ATOM 5698 C C . PRO B 1 328 ? -2.576 -32 -17.469 1 97.44 328 PRO B C 1
ATOM 5700 O O . PRO B 1 328 ? -2.031 -33.094 -17.734 1 97.44 328 PRO B O 1
ATOM 5703 N N . VAL B 1 329 ? -1.887 -30.938 -17.078 1 97.06 329 VAL B N 1
ATOM 5704 C CA . VAL B 1 329 ? -0.545 -31.016 -16.5 1 97.06 329 VAL B CA 1
ATOM 5705 C C . VAL B 1 329 ? -0.625 -30.938 -14.984 1 97.06 329 VAL B C 1
ATOM 5707 O O . VAL B 1 329 ? -0.892 -29.875 -14.414 1 97.06 329 VAL B O 1
ATOM 5710 N N . PHE B 1 330 ? -0.441 -32.062 -14.367 1 95.62 330 PHE B N 1
ATOM 5711 C CA . PHE B 1 330 ? -0.761 -32.156 -12.945 1 95.62 330 PHE B CA 1
ATOM 5712 C C . PHE B 1 330 ? 0.26 -31.406 -12.109 1 95.62 330 PHE B C 1
ATOM 5714 O O . PHE B 1 330 ? 1.458 -31.438 -12.398 1 95.62 330 PHE B O 1
ATOM 5721 N N . PRO B 1 331 ? -0.151 -30.766 -11.109 1 97.25 331 PRO B N 1
ATOM 5722 C CA . PRO B 1 331 ? 0.69 -29.891 -10.289 1 97.25 331 PRO B CA 1
ATOM 5723 C C . PRO B 1 331 ? 1.611 -30.672 -9.352 1 97.25 331 PRO B C 1
ATOM 5725 O O . PRO B 1 331 ? 1.312 -31.812 -8.992 1 97.25 331 PRO B O 1
ATOM 5728 N N . GLN B 1 332 ? 2.693 -30.047 -9.008 1 98.25 332 GLN B N 1
ATOM 5729 C CA . GLN B 1 332 ? 3.67 -30.578 -8.07 1 98.25 332 GLN B CA 1
ATOM 5730 C C . GLN B 1 332 ? 3.67 -29.797 -6.762 1 98.25 332 GLN B C 1
ATOM 5732 O O . GLN B 1 332 ? 4.363 -30.156 -5.809 1 98.25 332 GLN B O 1
ATOM 5737 N N . GLY B 1 333 ? 2.887 -28.766 -6.676 1 97.94 333 GLY B N 1
ATOM 5738 C CA . GLY B 1 333 ? 2.736 -27.859 -5.539 1 97.94 333 GLY B CA 1
ATOM 5739 C C . GLY B 1 333 ? 1.765 -26.734 -5.797 1 97.94 333 GLY B C 1
ATOM 5740 O O . GLY B 1 333 ? 0.993 -26.766 -6.758 1 97.94 333 GLY B O 1
ATOM 5741 N N . ALA B 1 334 ? 1.703 -25.75 -4.895 1 97.44 334 ALA B N 1
ATOM 5742 C CA . ALA B 1 334 ? 0.854 -24.562 -4.984 1 97.44 334 ALA B CA 1
ATOM 5743 C C . ALA B 1 334 ? -0.624 -24.938 -4.957 1 97.44 334 ALA B C 1
ATOM 5745 O O . ALA B 1 334 ? -1.044 -25.766 -4.145 1 97.44 334 ALA B O 1
ATOM 5746 N N . MET B 1 335 ? -1.464 -24.266 -5.738 1 97.62 335 MET B N 1
ATOM 5747 C CA . MET B 1 335 ? -2.908 -24.422 -5.59 1 97.62 335 MET B CA 1
ATOM 5748 C C . MET B 1 335 ? -3.59 -24.5 -6.949 1 97.62 335 MET B C 1
ATOM 5750 O O . MET B 1 335 ? -4.812 -24.375 -7.047 1 97.62 335 MET B O 1
ATOM 5754 N N . TYR B 1 336 ? -2.779 -24.734 -8.047 1 96.44 336 TYR B N 1
ATOM 5755 C CA . TYR B 1 336 ? -3.283 -24.547 -9.398 1 96.44 336 TYR B CA 1
ATOM 5756 C C . TYR B 1 336 ? -2.918 -25.734 -10.289 1 96.44 336 TYR B C 1
ATOM 5758 O O . TYR B 1 336 ? -1.948 -26.438 -10.016 1 96.44 336 TYR B O 1
ATOM 5766 N N . LEU B 1 337 ? -3.689 -25.906 -11.281 1 96.44 337 LEU B N 1
ATOM 5767 C CA . LEU B 1 337 ? -3.268 -26.766 -12.375 1 96.44 337 LEU B CA 1
ATOM 5768 C C . LEU B 1 337 ? -3.734 -26.219 -13.719 1 96.44 337 LEU B C 1
ATOM 5770 O O . LEU B 1 337 ? -4.77 -25.562 -13.797 1 96.44 337 LEU B O 1
ATOM 5774 N N . MET B 1 338 ? -2.926 -26.438 -14.703 1 98.25 338 MET B N 1
ATOM 5775 C CA . MET B 1 338 ? -3.213 -26.062 -16.078 1 98.25 338 MET B CA 1
ATOM 5776 C C . MET B 1 338 ? -3.674 -27.266 -16.906 1 98.25 338 MET B C 1
ATOM 5778 O O . MET B 1 338 ? -3.135 -28.359 -16.75 1 98.25 338 MET B O 1
ATOM 5782 N N . VAL B 1 339 ? -4.699 -27.047 -17.703 1 98.44 339 VAL B N 1
ATOM 5783 C CA . VAL B 1 339 ? -5.246 -28.109 -18.531 1 98.44 339 VAL B CA 1
ATOM 5784 C C . VAL B 1 339 ? -5.219 -27.672 -20 1 98.44 339 VAL B C 1
ATOM 5786 O O . VAL B 1 339 ? -5.82 -26.656 -20.359 1 98.44 339 VAL B O 1
ATOM 5789 N N . GLU B 1 340 ? -4.531 -28.391 -20.781 1 98.31 340 GLU B N 1
ATOM 5790 C CA . GLU B 1 340 ? -4.52 -28.141 -22.219 1 98.31 340 GLU B CA 1
ATOM 5791 C C . GLU B 1 340 ? -5.832 -28.562 -22.875 1 98.31 340 GLU B C 1
ATOM 5793 O O . GLU B 1 340 ? -6.387 -29.609 -22.547 1 98.31 340 GLU B O 1
ATOM 5798 N N . ILE B 1 341 ? -6.305 -27.766 -23.719 1 98.06 341 ILE B N 1
ATOM 5799 C CA . ILE B 1 341 ? -7.504 -28.062 -24.5 1 98.06 341 ILE B CA 1
ATOM 5800 C C . ILE B 1 341 ? -7.121 -28.375 -25.938 1 98.06 341 ILE B C 1
ATOM 5802 O O . ILE B 1 341 ? -6.582 -27.516 -26.656 1 98.06 341 ILE B O 1
ATOM 5806 N N . ASP B 1 342 ? -7.371 -29.547 -26.359 1 97 342 ASP B N 1
ATOM 5807 C CA . ASP B 1 342 ? -7.23 -29.906 -27.781 1 97 342 ASP B CA 1
ATOM 5808 C C . ASP B 1 342 ? -8.469 -29.484 -28.562 1 97 342 ASP B C 1
ATOM 5810 O O . ASP B 1 342 ? -9.367 -30.312 -28.797 1 97 342 ASP B O 1
ATOM 5814 N N . THR B 1 343 ? -8.453 -28.328 -29.047 1 95.94 343 THR B N 1
ATOM 5815 C CA . THR B 1 343 ? -9.633 -27.75 -29.688 1 95.94 343 THR B CA 1
ATOM 5816 C C . THR B 1 343 ? -10 -28.547 -30.938 1 95.94 343 THR B C 1
ATOM 5818 O O . THR B 1 343 ? -11.141 -28.484 -31.406 1 95.94 343 THR B O 1
ATOM 5821 N N . SER B 1 344 ? -9.086 -29.281 -31.516 1 95.56 344 SER B N 1
ATOM 5822 C CA . SER B 1 344 ? -9.359 -30.062 -32.719 1 95.56 344 SER B CA 1
ATOM 5823 C C . SER B 1 344 ? -10.328 -31.203 -32.406 1 95.56 344 SER B C 1
ATOM 5825 O O . SER B 1 344 ? -10.945 -31.75 -33.344 1 95.56 344 SER B O 1
ATOM 5827 N N . ARG B 1 345 ? -10.453 -31.453 -31.188 1 96.19 345 ARG B N 1
ATOM 5828 C CA . ARG B 1 345 ? -11.32 -32.562 -30.781 1 96.19 345 ARG B CA 1
ATOM 5829 C C . ARG B 1 345 ? -12.742 -32.062 -30.531 1 96.19 345 ARG B C 1
ATOM 5831 O O . ARG B 1 345 ? -13.641 -32.875 -30.281 1 96.19 345 ARG B O 1
ATOM 5838 N N . PHE B 1 346 ? -12.945 -30.781 -30.719 1 96.75 346 PHE B N 1
ATOM 5839 C CA . PHE B 1 346 ? -14.25 -30.219 -30.391 1 96.75 346 PHE B CA 1
ATOM 5840 C C . PHE B 1 346 ? -14.883 -29.578 -31.609 1 96.75 346 PHE B C 1
ATOM 5842 O O . PHE B 1 346 ? -14.18 -29.062 -32.469 1 96.75 346 PHE B O 1
ATOM 5849 N N . LYS B 1 347 ? -16.188 -29.562 -31.859 1 93.62 347 LYS B N 1
ATOM 5850 C CA . LYS B 1 347 ? -16.906 -28.984 -33 1 93.62 347 LYS B CA 1
ATOM 5851 C C . LYS B 1 347 ? -17.156 -27.484 -32.75 1 93.62 347 LYS B C 1
ATOM 5853 O O . LYS B 1 347 ? -17.125 -26.703 -33.688 1 93.62 347 LYS B O 1
ATOM 5858 N N . ASN B 1 348 ? -17.312 -26.969 -31.641 1 88.81 348 ASN B N 1
ATOM 5859 C CA . ASN B 1 348 ? -17.719 -25.594 -31.422 1 88.81 348 ASN B CA 1
ATOM 5860 C C . ASN B 1 348 ? -16.891 -24.922 -30.328 1 88.81 348 ASN B C 1
ATOM 5862 O O . ASN B 1 348 ? -17.406 -24.078 -29.594 1 88.81 348 ASN B O 1
ATOM 5866 N N . ILE B 1 349 ? -15.734 -25.266 -30.266 1 95.88 349 ILE B N 1
ATOM 5867 C CA . ILE B 1 349 ? -14.805 -24.656 -29.328 1 95.88 349 ILE B CA 1
ATOM 5868 C C . ILE B 1 349 ? -13.523 -24.25 -30.047 1 95.88 349 ILE B C 1
ATOM 5870 O O . ILE B 1 349 ? -12.719 -25.109 -30.406 1 95.88 349 ILE B O 1
ATOM 5874 N N . ASN B 1 350 ? -13.297 -22.969 -30.203 1 95.5 350 ASN B N 1
ATOM 5875 C CA . ASN B 1 350 ? -12.234 -22.469 -31.078 1 95.5 350 ASN B CA 1
ATOM 5876 C C . ASN B 1 350 ? -10.953 -22.188 -30.281 1 95.5 350 ASN B C 1
ATOM 5878 O O . ASN B 1 350 ? -9.859 -22.234 -30.844 1 95.5 350 ASN B O 1
ATOM 5882 N N . ASP B 1 351 ? -11.086 -21.812 -29.094 1 95.56 351 ASP B N 1
ATOM 5883 C CA . ASP B 1 351 ? -9.938 -21.516 -28.25 1 95.56 351 ASP B CA 1
ATOM 5884 C C . ASP B 1 351 ? -10.312 -21.594 -26.766 1 95.56 351 ASP B C 1
ATOM 5886 O O . ASP B 1 351 ? -11.414 -22.047 -26.422 1 95.56 351 ASP B O 1
ATOM 5890 N N . ASP B 1 352 ? -9.352 -21.281 -25.953 1 95.5 352 ASP B N 1
ATOM 5891 C CA . ASP B 1 352 ? -9.555 -21.438 -24.516 1 95.5 352 ASP B CA 1
ATOM 5892 C C . ASP B 1 352 ? -10.609 -20.469 -24 1 95.5 352 ASP B C 1
ATOM 5894 O O . ASP B 1 352 ? -11.375 -20.797 -23.094 1 95.5 352 ASP B O 1
ATOM 5898 N N . LEU B 1 353 ? -10.727 -19.266 -24.594 1 93.81 353 LEU B N 1
ATOM 5899 C CA . LEU B 1 353 ? -11.758 -18.312 -24.203 1 93.81 353 LEU B CA 1
ATOM 5900 C C . LEU B 1 353 ? -13.148 -18.875 -24.484 1 93.81 353 LEU B C 1
ATOM 5902 O O . LEU B 1 353 ? -14.039 -18.797 -23.641 1 93.81 353 LEU B O 1
ATOM 5906 N N . ASP B 1 354 ? -13.281 -19.406 -25.641 1 94.88 354 ASP B N 1
ATOM 5907 C CA . ASP B 1 354 ? -14.547 -20.016 -26.047 1 94.88 354 ASP B CA 1
ATOM 5908 C C . ASP B 1 354 ? -14.914 -21.172 -25.109 1 94.88 354 ASP B C 1
ATOM 5910 O O . ASP B 1 354 ? -16.078 -21.328 -24.734 1 94.88 354 ASP B O 1
ATOM 5914 N N . PHE B 1 355 ? -13.977 -21.969 -24.859 1 96.81 355 PHE B N 1
ATOM 5915 C CA . PHE B 1 355 ? -14.172 -23.094 -23.953 1 96.81 355 PHE B CA 1
ATOM 5916 C C . PHE B 1 355 ? -14.711 -22.609 -22.609 1 96.81 355 PHE B C 1
ATOM 5918 O O . PHE B 1 355 ? -15.711 -23.141 -22.109 1 96.81 355 PHE B O 1
ATOM 5925 N N . VAL B 1 356 ? -14.078 -21.625 -21.969 1 96.38 356 VAL B N 1
ATOM 5926 C CA . VAL B 1 356 ? -14.422 -21.125 -20.656 1 96.38 356 VAL B CA 1
ATOM 5927 C C . VAL B 1 356 ? -15.82 -20.516 -20.672 1 96.38 356 VAL B C 1
ATOM 5929 O O . VAL B 1 356 ? -16.625 -20.75 -19.766 1 96.38 356 VAL B O 1
ATOM 5932 N N . GLU B 1 357 ? -16.125 -19.734 -21.688 1 95.75 357 GLU B N 1
ATOM 5933 C CA . GLU B 1 357 ? -17.422 -19.094 -21.797 1 95.75 357 GLU B CA 1
ATOM 5934 C C . GLU B 1 357 ? -18.547 -20.125 -21.906 1 95.75 357 GLU B C 1
ATOM 5936 O O . GLU B 1 357 ? -19.547 -20.047 -21.188 1 95.75 357 GLU B O 1
ATOM 5941 N N . LYS B 1 358 ? -18.375 -21.078 -22.766 1 96.56 358 LYS B N 1
ATOM 5942 C CA . LYS B 1 358 ? -19.406 -22.094 -22.969 1 96.56 358 LYS B CA 1
ATOM 5943 C C . LYS B 1 358 ? -19.578 -22.984 -21.75 1 96.56 358 LYS B C 1
ATOM 5945 O O . LYS B 1 358 ? -20.688 -23.391 -21.406 1 96.56 358 LYS B O 1
ATOM 5950 N N . LEU B 1 359 ? -18.438 -23.297 -21.172 1 97.31 359 LEU B N 1
ATOM 5951 C CA . LEU B 1 359 ? -18.5 -24.094 -19.953 1 97.31 359 LEU B CA 1
ATOM 5952 C C . LEU B 1 359 ? -19.297 -23.375 -18.875 1 97.31 359 LEU B C 1
ATOM 5954 O O . LEU B 1 359 ? -20.109 -24 -18.188 1 97.31 359 LEU B O 1
ATOM 5958 N N . ALA B 1 360 ? -19.062 -22.094 -18.656 1 96.31 360 ALA B N 1
ATOM 5959 C CA . ALA B 1 360 ? -19.812 -21.312 -17.688 1 96.31 360 ALA B CA 1
ATOM 5960 C C . ALA B 1 360 ? -21.297 -21.25 -18.047 1 96.31 360 ALA B C 1
ATOM 5962 O O . ALA B 1 360 ? -22.156 -21.375 -17.172 1 96.31 360 ALA B O 1
ATOM 5963 N N . GLU B 1 361 ? -21.562 -21.062 -19.25 1 96.25 361 GLU B N 1
ATOM 5964 C CA . GLU B 1 361 ? -22.938 -20.906 -19.734 1 96.25 361 GLU B CA 1
ATOM 5965 C C . GLU B 1 361 ? -23.734 -22.188 -19.578 1 96.25 361 GLU B C 1
ATOM 5967 O O . GLU B 1 361 ? -24.891 -22.156 -19.172 1 96.25 361 GLU B O 1
ATOM 5972 N N . GLU B 1 362 ? -23.094 -23.266 -19.891 1 97.31 362 GLU B N 1
ATOM 5973 C CA . GLU B 1 362 ? -23.828 -24.531 -19.938 1 97.31 362 GLU B CA 1
ATOM 5974 C C . GLU B 1 362 ? -23.797 -25.25 -18.594 1 97.31 362 GLU B C 1
ATOM 5976 O O . GLU B 1 362 ? -24.75 -25.938 -18.219 1 97.31 362 GLU B O 1
ATOM 5981 N N . GLU B 1 363 ? -22.672 -25.062 -17.906 1 98.06 363 GLU B N 1
ATOM 5982 C CA . GLU B 1 363 ? -22.469 -25.938 -16.75 1 98.06 363 GLU B CA 1
ATOM 5983 C C . GLU B 1 363 ? -22.266 -25.125 -15.469 1 98.06 363 GLU B C 1
ATOM 5985 O O . GLU B 1 363 ? -22.141 -25.703 -14.391 1 98.06 363 GLU B O 1
ATOM 5990 N N . SER B 1 364 ? -22.203 -23.828 -15.508 1 97.69 364 SER B N 1
ATOM 5991 C CA . SER B 1 364 ? -22 -22.953 -14.359 1 97.69 364 SER B CA 1
ATOM 5992 C C . SER B 1 364 ? -20.703 -23.297 -13.633 1 97.69 364 SER B C 1
ATOM 5994 O O . SER B 1 364 ? -20.656 -23.344 -12.406 1 97.69 364 SER B O 1
ATOM 5996 N N . VAL B 1 365 ? -19.719 -23.609 -14.398 1 97.69 365 VAL B N 1
ATOM 5997 C CA . VAL B 1 365 ? -18.359 -23.781 -13.906 1 97.69 365 VAL B CA 1
ATOM 5998 C C . VAL B 1 365 ? -17.438 -22.75 -14.555 1 97.69 365 VAL B C 1
ATOM 6000 O O . VAL B 1 365 ? -17.406 -22.625 -15.781 1 97.69 365 VAL B O 1
ATOM 6003 N N . LEU B 1 366 ? -16.734 -22 -13.727 1 95.62 366 LEU B N 1
ATOM 6004 C CA . LEU B 1 366 ? -15.875 -20.953 -14.25 1 95.62 366 LEU B CA 1
ATOM 6005 C C . LEU B 1 366 ? -14.406 -21.266 -13.969 1 95.62 366 LEU B C 1
ATOM 6007 O O . LEU B 1 366 ? -14.031 -21.516 -12.82 1 95.62 366 LEU B O 1
ATOM 6011 N N . CYS B 1 367 ? -13.578 -21.312 -14.953 1 95.75 367 CYS B N 1
ATOM 6012 C CA . CYS B 1 367 ? -12.125 -21.344 -14.906 1 95.75 367 CYS B CA 1
ATOM 6013 C C . CYS B 1 367 ? -11.531 -20.109 -15.578 1 95.75 367 CYS B C 1
ATOM 6015 O O . CYS B 1 367 ? -12.266 -19.234 -16.031 1 95.75 367 CYS B O 1
ATOM 6017 N N . LEU B 1 368 ? -10.234 -20.031 -15.594 1 95.44 368 LEU B N 1
ATOM 6018 C CA . LEU B 1 368 ? -9.609 -18.938 -16.312 1 95.44 368 LEU B CA 1
ATOM 6019 C C . LEU B 1 368 ? -8.898 -19.438 -17.562 1 95.44 368 LEU B C 1
ATOM 6021 O O . LEU B 1 368 ? -8.227 -20.469 -17.531 1 95.44 368 LEU B O 1
ATOM 6025 N N . PRO B 1 369 ? -9.125 -18.734 -18.672 1 95.75 369 PRO B N 1
ATOM 6026 C CA . PRO B 1 369 ? -8.375 -19.109 -19.875 1 95.75 369 PRO B CA 1
ATOM 6027 C C . PRO B 1 369 ? -6.875 -18.844 -19.734 1 95.75 369 PRO B C 1
ATOM 6029 O O . PRO B 1 369 ? -6.469 -17.891 -19.078 1 95.75 369 PRO B O 1
ATOM 6032 N N . GLY B 1 370 ? -6.094 -19.672 -20.328 1 96.06 370 GLY B N 1
ATOM 6033 C CA . GLY B 1 370 ? -4.648 -19.547 -20.281 1 96.06 370 GLY B CA 1
ATOM 6034 C C . GLY B 1 370 ? -4.16 -18.203 -20.781 1 96.06 370 GLY B C 1
ATOM 6035 O O . GLY B 1 370 ? -3.115 -17.703 -20.344 1 96.06 370 GLY B O 1
ATOM 6036 N N . LYS B 1 371 ? -4.906 -17.531 -21.625 1 93.81 371 LYS B N 1
ATOM 6037 C CA . LYS B 1 371 ? -4.562 -16.219 -22.172 1 93.81 371 LYS B CA 1
ATOM 6038 C C . LYS B 1 371 ? -4.387 -15.188 -21.062 1 93.81 371 LYS B C 1
ATOM 6040 O O . LYS B 1 371 ? -3.602 -14.242 -21.219 1 93.81 371 LYS B O 1
ATOM 6045 N N . CYS B 1 372 ? -5.078 -15.398 -19.969 1 94.12 372 CYS B N 1
ATOM 6046 C CA . CYS B 1 372 ? -4.953 -14.508 -18.828 1 94.12 372 CYS B CA 1
ATOM 6047 C C . CYS B 1 372 ? -3.527 -14.5 -18.281 1 94.12 372 CYS B C 1
ATOM 6049 O O . CYS B 1 372 ? -3.117 -13.555 -17.625 1 94.12 372 CYS B O 1
ATOM 6051 N N . PHE B 1 373 ? -2.76 -15.531 -18.609 1 96.62 373 PHE B N 1
ATOM 6052 C CA . PHE B 1 373 ? -1.428 -15.727 -18.047 1 96.62 373 PHE B CA 1
ATOM 6053 C C . PHE B 1 373 ? -0.374 -15.734 -19.156 1 96.62 373 PHE B C 1
ATOM 6055 O O . PHE B 1 373 ? 0.74 -16.219 -18.953 1 96.62 373 PHE B O 1
ATOM 6062 N N . ARG B 1 374 ? -0.772 -15.367 -20.375 1 95.75 374 ARG B N 1
ATOM 6063 C CA . ARG B 1 374 ? 0.109 -15.305 -21.531 1 95.75 374 ARG B CA 1
ATOM 6064 C C . ARG B 1 374 ? 0.526 -16.703 -21.984 1 95.75 374 ARG B C 1
ATOM 6066 O O . ARG B 1 374 ? 1.637 -16.891 -22.484 1 95.75 374 ARG B O 1
ATOM 6073 N N . CYS B 1 375 ? -0.308 -17.641 -21.625 1 95.94 375 CYS B N 1
ATOM 6074 C CA . CYS B 1 375 ? -0.008 -19 -22.047 1 95.94 375 CYS B CA 1
ATOM 6075 C C . CYS B 1 375 ? -0.135 -19.141 -23.562 1 95.94 375 CYS B C 1
ATOM 6077 O O . CYS B 1 375 ? -1.126 -18.703 -24.156 1 95.94 375 CYS B O 1
ATOM 6079 N N . ARG B 1 376 ? 0.977 -19.781 -24.062 1 91.56 376 ARG B N 1
ATOM 6080 C CA . ARG B 1 376 ? 0.89 -20.125 -25.484 1 91.56 376 ARG B CA 1
ATOM 6081 C C . ARG B 1 376 ? 0.039 -21.375 -25.688 1 91.56 376 ARG B C 1
ATOM 6083 O O . ARG B 1 376 ? 0.124 -22.328 -24.906 1 91.56 376 ARG B O 1
ATOM 6090 N N . GLY B 1 377 ? -0.875 -21.359 -26.531 1 94.81 377 GLY B N 1
ATOM 6091 C CA . GLY B 1 377 ? -1.777 -22.484 -26.75 1 94.81 377 GLY B CA 1
ATOM 6092 C C . GLY B 1 377 ? -3.1 -22.328 -26.031 1 94.81 377 GLY B C 1
ATOM 6093 O O . GLY B 1 377 ? -3.377 -21.281 -25.438 1 94.81 377 GLY B O 1
ATOM 6094 N N . ASN B 1 378 ? -3.859 -23.359 -26.125 1 97.75 378 ASN B N 1
ATOM 6095 C CA . ASN B 1 378 ? -5.176 -23.344 -25.5 1 97.75 378 ASN B CA 1
ATOM 6096 C C . ASN B 1 378 ? -5.176 -24.078 -24.172 1 97.75 378 ASN B C 1
ATOM 6098 O O . ASN B 1 378 ? -5.191 -25.312 -24.141 1 97.75 378 ASN B O 1
ATOM 6102 N N . PHE B 1 379 ? -5.141 -23.344 -23.156 1 98.12 379 PHE B N 1
ATOM 6103 C CA . PHE B 1 379 ? -5.148 -23.906 -21.797 1 98.12 379 PHE B CA 1
ATOM 6104 C C . PHE B 1 379 ? -6.215 -23.234 -20.938 1 98.12 379 PHE B C 1
ATOM 6106 O O . PHE B 1 379 ? -6.668 -22.125 -21.266 1 98.12 379 PHE B O 1
ATOM 6113 N N . ILE B 1 380 ? -6.613 -23.891 -19.906 1 97.75 380 ILE B N 1
ATOM 6114 C CA . ILE B 1 380 ? -7.348 -23.266 -18.797 1 97.75 380 ILE B CA 1
ATOM 6115 C C . ILE B 1 380 ? -6.617 -23.516 -17.484 1 97.75 380 ILE B C 1
ATOM 6117 O O . ILE B 1 380 ? -5.906 -24.516 -17.344 1 97.75 380 ILE B O 1
ATOM 6121 N N . ARG B 1 381 ? -6.703 -22.609 -16.562 1 97.69 381 ARG B N 1
ATOM 6122 C CA . ARG B 1 381 ? -6.199 -22.781 -15.203 1 97.69 381 ARG B CA 1
ATOM 6123 C C . ARG B 1 381 ? -7.336 -23.109 -14.242 1 97.69 381 ARG B C 1
ATOM 6125 O O . ARG B 1 381 ? -8.383 -22.469 -14.258 1 97.69 381 ARG B O 1
ATOM 6132 N N . ILE B 1 382 ? -7.102 -24.047 -13.445 1 97.75 382 ILE B N 1
ATOM 6133 C CA . ILE B 1 382 ? -8.055 -24.469 -12.422 1 97.75 382 ILE B CA 1
ATOM 6134 C C . ILE B 1 382 ? -7.426 -24.312 -11.039 1 97.75 382 ILE B C 1
ATOM 6136 O O . ILE B 1 382 ? -6.277 -24.703 -10.82 1 97.75 382 ILE B O 1
ATOM 6140 N N . VAL B 1 383 ? -8.117 -23.703 -10.164 1 97.12 383 VAL B N 1
ATOM 6141 C CA . VAL B 1 383 ? -7.77 -23.688 -8.742 1 97.12 383 VAL B CA 1
ATOM 6142 C C . VAL B 1 383 ? -8.445 -24.859 -8.039 1 97.12 383 VAL B C 1
ATOM 6144 O O . VAL B 1 383 ? -9.664 -25.031 -8.133 1 97.12 383 VAL B O 1
ATOM 6147 N N . PHE B 1 384 ? -7.723 -25.641 -7.301 1 97.62 384 PHE B N 1
ATOM 6148 C CA . PHE B 1 384 ? -8.312 -26.859 -6.746 1 97.62 384 PHE B CA 1
ATOM 6149 C C . PHE B 1 384 ? -8.438 -26.75 -5.23 1 97.62 384 PHE B C 1
ATOM 6151 O O . PHE B 1 384 ? -8.367 -27.766 -4.527 1 97.62 384 PHE B O 1
ATOM 6158 N N . THR B 1 385 ? -8.602 -25.547 -4.672 1 96.75 385 THR B N 1
ATOM 6159 C CA . THR B 1 385 ? -8.727 -25.328 -3.236 1 96.75 385 THR B CA 1
ATOM 6160 C C . THR B 1 385 ? -10.156 -25.578 -2.771 1 96.75 385 THR B C 1
ATOM 6162 O O . THR B 1 385 ? -10.414 -25.703 -1.572 1 96.75 385 THR B O 1
ATOM 6165 N N . PRO B 1 386 ? -11.227 -25.641 -3.658 1 96.56 386 PRO B N 1
ATOM 6166 C CA . PRO B 1 386 ? -12.578 -25.938 -3.18 1 96.56 386 PRO B CA 1
ATOM 6167 C C . PRO B 1 386 ? -12.664 -27.312 -2.506 1 96.56 386 PRO B C 1
ATOM 6169 O O . PRO B 1 386 ? -11.805 -28.172 -2.721 1 96.56 386 PRO B O 1
ATOM 6172 N N . PRO B 1 387 ? -13.719 -27.469 -1.707 1 96.19 387 PRO B N 1
ATOM 6173 C CA . PRO B 1 387 ? -13.938 -28.781 -1.118 1 96.19 387 PRO B CA 1
ATOM 6174 C C . PRO B 1 387 ? -14.062 -29.891 -2.17 1 96.19 387 PRO B C 1
ATOM 6176 O O . PRO B 1 387 ? -14.562 -29.641 -3.273 1 96.19 387 PRO B O 1
ATOM 6179 N N . VAL B 1 388 ? -13.703 -31.031 -1.753 1 96.12 388 VAL B N 1
ATOM 6180 C CA . VAL B 1 388 ? -13.633 -32.188 -2.66 1 96.12 388 VAL B CA 1
ATOM 6181 C C . VAL B 1 388 ? -14.992 -32.406 -3.318 1 96.12 388 VAL B C 1
ATOM 6183 O O . VAL B 1 388 ? -15.07 -32.75 -4.5 1 96.12 388 VAL B O 1
ATOM 6186 N N . GLU B 1 389 ? -16.016 -32.188 -2.574 1 96.94 389 GLU B N 1
ATOM 6187 C CA . GLU B 1 389 ? -17.359 -32.375 -3.113 1 96.94 389 GLU B CA 1
ATOM 6188 C C . GLU B 1 389 ? -17.641 -31.391 -4.258 1 96.94 389 GLU B C 1
ATOM 6190 O O . GLU B 1 389 ? -18.25 -31.75 -5.258 1 96.94 389 GLU B O 1
ATOM 6195 N N . LYS B 1 390 ? -17.219 -30.156 -4.082 1 96.88 390 LYS B N 1
ATOM 6196 C CA . LYS B 1 390 ? -17.391 -29.156 -5.125 1 96.88 390 LYS B CA 1
ATOM 6197 C C . LYS B 1 390 ? -16.516 -29.469 -6.344 1 96.88 390 LYS B C 1
ATOM 6199 O O . LYS B 1 390 ? -16.953 -29.281 -7.484 1 96.88 390 LYS B O 1
ATOM 6204 N N . LEU B 1 391 ? -15.328 -29.969 -6.09 1 97.56 391 LEU B N 1
ATOM 6205 C CA . LEU B 1 391 ? -14.453 -30.375 -7.184 1 97.56 391 LEU B CA 1
ATOM 6206 C C . LEU B 1 391 ? -15.07 -31.531 -7.977 1 97.56 391 LEU B C 1
ATOM 6208 O O . LEU B 1 391 ? -15.031 -31.531 -9.211 1 97.56 391 LEU B O 1
ATOM 6212 N N . ASP B 1 392 ? -15.633 -32.438 -7.254 1 97.56 392 ASP B N 1
ATOM 6213 C CA . ASP B 1 392 ? -16.281 -33.594 -7.891 1 97.56 392 ASP B CA 1
ATOM 6214 C C . ASP B 1 392 ? -17.391 -33.125 -8.836 1 97.56 392 ASP B C 1
ATOM 6216 O O . ASP B 1 392 ? -17.453 -33.562 -9.984 1 97.56 392 ASP B O 1
ATOM 6220 N N . ILE B 1 393 ? -18.203 -32.219 -8.352 1 98.19 393 ILE B N 1
ATOM 6221 C CA . ILE B 1 393 ? -19.297 -31.703 -9.148 1 98.19 393 ILE B CA 1
ATOM 6222 C C . ILE B 1 393 ? -18.75 -30.969 -10.359 1 98.19 393 ILE B C 1
ATOM 6224 O O . ILE B 1 393 ? -19.188 -31.203 -11.492 1 98.19 393 ILE B O 1
ATOM 6228 N N . ALA B 1 394 ? -17.812 -30.125 -10.156 1 98.31 394 ALA B N 1
ATOM 6229 C CA . ALA B 1 394 ? -17.25 -29.297 -11.227 1 98.31 394 ALA B CA 1
ATOM 6230 C C . ALA B 1 394 ? -16.609 -30.156 -12.312 1 98.31 394 ALA B C 1
ATOM 6232 O O . ALA B 1 394 ? -16.828 -29.938 -13.5 1 98.31 394 ALA B O 1
ATOM 6233 N N . TYR B 1 395 ? -15.852 -31.141 -11.93 1 98.44 395 TYR B N 1
ATOM 6234 C CA . TYR B 1 395 ? -15.141 -31.984 -12.891 1 98.44 395 TYR B CA 1
ATOM 6235 C C . TYR B 1 395 ? -16.109 -32.875 -13.648 1 98.44 395 TYR B C 1
ATOM 6237 O O . TYR B 1 395 ? -15.898 -33.188 -14.828 1 98.44 395 TYR B O 1
ATOM 6245 N N . SER B 1 396 ? -17.125 -33.344 -12.961 1 98.31 396 SER B N 1
ATOM 6246 C CA . SER B 1 396 ? -18.172 -34.094 -13.648 1 98.31 396 SER B CA 1
ATOM 6247 C C . SER B 1 396 ? -18.859 -33.219 -14.719 1 98.31 396 SER B C 1
ATOM 6249 O O . SER B 1 396 ? -19.141 -33.719 -15.812 1 98.31 396 SER B O 1
ATOM 6251 N N . ARG B 1 397 ? -19.109 -32.062 -14.359 1 98.5 397 ARG B N 1
ATOM 6252 C CA . ARG B 1 397 ? -19.719 -31.141 -15.312 1 98.5 397 ARG B CA 1
ATOM 6253 C C . ARG B 1 397 ? -18.781 -30.859 -16.484 1 98.5 397 ARG B C 1
ATOM 6255 O O . ARG B 1 397 ? -19.219 -30.766 -17.625 1 98.5 397 ARG B O 1
ATOM 6262 N N . ILE B 1 398 ? -17.531 -30.719 -16.234 1 98.56 398 ILE B N 1
ATOM 6263 C CA . ILE B 1 398 ? -16.531 -30.516 -17.281 1 98.56 398 ILE B CA 1
ATOM 6264 C C . ILE B 1 398 ? -16.516 -31.719 -18.219 1 98.56 398 ILE B C 1
ATOM 6266 O O . ILE B 1 398 ? -16.484 -31.562 -19.438 1 98.56 398 ILE B O 1
ATOM 6270 N N . ARG B 1 399 ? -16.516 -32.875 -17.625 1 98.19 399 ARG B N 1
ATOM 6271 C CA . ARG B 1 399 ? -16.531 -34.094 -18.422 1 98.19 399 ARG B CA 1
ATOM 6272 C C . ARG B 1 399 ? -17.75 -34.125 -19.328 1 98.19 399 ARG B C 1
ATOM 6274 O O . ARG B 1 399 ? -17.625 -34.375 -20.531 1 98.19 399 ARG B O 1
ATOM 6281 N N . SER B 1 400 ? -18.922 -33.875 -18.766 1 97.94 400 SER B N 1
ATOM 6282 C CA . SER B 1 400 ? -20.156 -33.875 -19.531 1 97.94 400 SER B CA 1
ATOM 6283 C C . SER B 1 400 ? -20.094 -32.844 -20.656 1 97.94 400 SER B C 1
ATOM 6285 O O . SER B 1 400 ? -20.562 -33.125 -21.766 1 97.94 400 SER B O 1
ATOM 6287 N N . PHE B 1 401 ? -19.656 -31.734 -20.375 1 98 401 PHE B N 1
ATOM 6288 C CA . PHE B 1 401 ? -19.516 -30.656 -21.344 1 98 401 PHE B CA 1
ATOM 6289 C C . PHE B 1 401 ? -18.641 -31.078 -22.516 1 98 401 PHE B C 1
ATOM 6291 O O . PHE B 1 401 ? -19.016 -30.906 -23.672 1 98 401 PHE B O 1
ATOM 6298 N N . CYS B 1 402 ? -17.453 -31.641 -22.125 1 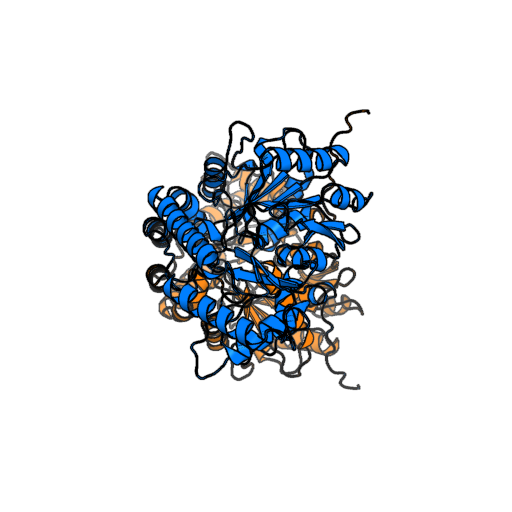97.94 402 CYS B N 1
ATOM 6299 C CA . CYS B 1 402 ? -16.516 -32.062 -23.156 1 97.94 402 CYS B CA 1
ATOM 6300 C C . CYS B 1 402 ? -17.125 -33.188 -24.031 1 97.94 402 CYS B C 1
ATOM 6302 O O . CYS B 1 402 ? -17 -33.156 -25.25 1 97.94 402 CYS B O 1
ATOM 6304 N N . GLU B 1 403 ? -17.797 -34.062 -23.422 1 96.88 403 GLU B N 1
ATOM 6305 C CA . GLU B 1 403 ? -18.422 -35.188 -24.156 1 96.88 403 GLU B CA 1
ATOM 6306 C C . GLU B 1 403 ? -19.484 -34.656 -25.125 1 96.88 403 GLU B C 1
ATOM 6308 O O . GLU B 1 403 ? -19.609 -35.156 -26.25 1 96.88 403 GLU B O 1
ATOM 6313 N N . ARG B 1 404 ? -20.141 -33.688 -24.656 1 96.19 404 ARG B N 1
ATOM 6314 C CA . ARG B 1 404 ? -21.219 -33.094 -25.469 1 96.19 404 ARG B CA 1
ATOM 6315 C C . ARG B 1 404 ? -20.656 -32.375 -26.688 1 96.19 404 ARG B C 1
ATOM 6317 O O . ARG B 1 404 ? -21.297 -32.281 -27.734 1 96.19 404 ARG B O 1
ATOM 6324 N N . HIS B 1 405 ? -19.531 -31.875 -26.578 1 96.81 405 HIS B N 1
ATOM 6325 C CA . HIS B 1 405 ? -19 -31 -27.625 1 96.81 405 HIS B CA 1
ATOM 6326 C C . HIS B 1 405 ? -17.984 -31.734 -28.484 1 96.81 405 HIS B C 1
ATOM 6328 O O . HIS B 1 405 ? -17.375 -31.141 -29.391 1 96.81 405 HIS B O 1
ATOM 6334 N N . LEU B 1 406 ? -17.812 -32.938 -28.234 1 95.44 406 LEU B N 1
ATOM 6335 C CA . LEU B 1 406 ? -16.844 -33.719 -29.031 1 95.44 406 LEU B CA 1
ATOM 6336 C C . LEU B 1 406 ? -17.219 -33.688 -30.516 1 95.44 406 LEU B C 1
ATOM 6338 O O . LEU B 1 406 ? -18.406 -33.781 -30.859 1 95.44 406 LEU B O 1
ATOM 6342 N N . ALA B 1 407 ? -16.203 -33.531 -31.219 1 88.88 407 ALA B N 1
ATOM 6343 C CA . ALA B 1 407 ? -16.422 -33.625 -32.656 1 88.88 407 ALA B CA 1
ATOM 6344 C C . ALA B 1 407 ? -16.719 -35.062 -33.094 1 88.88 407 ALA B C 1
ATOM 6346 O O . ALA B 1 407 ? -16.156 -36 -32.5 1 88.88 407 ALA B O 1
ATOM 6347 N N . SER B 1 408 ? -17.859 -35.312 -33.75 1 74.94 408 SER B N 1
ATOM 6348 C CA . SER B 1 408 ? -18.172 -36.656 -34.281 1 74.94 408 SER B CA 1
ATOM 6349 C C . SER B 1 408 ? -17.016 -37.219 -35.094 1 74.94 408 SER B C 1
ATOM 6351 O O . SER B 1 408 ? -16.328 -36.5 -35.812 1 74.94 408 SER B O 1
ATOM 6353 N N . SER B 1 409 ? -16.281 -38.312 -34.531 1 54.28 409 SER B N 1
ATOM 6354 C CA . SER B 1 409 ? -15.289 -39.031 -35.344 1 54.28 409 SER B CA 1
ATOM 6355 C C . SER B 1 409 ? -15.844 -39.312 -36.75 1 54.28 409 SER B C 1
ATOM 6357 O O . SER B 1 409 ? -17.047 -39.531 -36.906 1 54.28 409 SER B O 1
#

pLDDT: mean 95.85, std 6.66, range [32.88, 98.94]

Sequence (818 aa):
MADHPFQIKPSIVSMRTRNPIRAIVDNLKVKPNPEKEFISLALGDPTTFGNFKLHESCLDAVKSQLESYKANGYPPSIGTEQARAAVAQAYTHPQAPLTSADVILASGCSDALNLCIGALANEGQNILLPAPGFSLYETLASSKGIECRFYDLQPHRSWEIDLNHLETLVDENTAAILVNNPSNPCGSVYSKQHLLDILAVAEKHRLPIISDEIYADMAFTGHEFLPISTLTTTVPILTTGGLAKKYLVPGWRVGWVLVHDRNGALEQIRKGLINLSQLILGPNSLVQAALPDILQAPKSFYEQTMEQLERNANISEKLLTGIPGLRPVFPQGAMYLMVEIDTSRFKNINDDLDFVEKLAEEESVLCLPGKCFRCRGNFIRIVFTPPVEKLDIAYSRIRSFCERHLASSMADHPFQIKPSIVSMRTRNPIRAIVDNLKVKPNPEKEFISLALGDPTTFGNFKLHESCLDAVKSQLESYKANGYPPSIGTEQARAAVAQAYTHPQAPLTSADVILASGCSDALNLCIGALANEGQNILLPAPGFSLYETLASSKGIECRFYDLQPHRSWEIDLNHLETLVDENTAAILVNNPSNPCGSVYSKQHLLDILAVAEKHRLPIISDEIYADMAFTGHEFLPISTLTTTVPILTTGGLAKKYLVPGWRVGWVLVHDRNGALEQIRKGLINLSQLILGPNSLVQAALPDILQAPKSFYEQTMEQLERNANISEKLLTGIPGLRPVFPQGAMYLMVEIDTSRFKNINDDLDFVEKLAEEESVLCLPGKCFRCRGNFIRIVFTPPVEKLDIAYSRIRSFCERHLASS

Solvent-accessible surface area (backbone atoms only — not comparable to full-atom values): 40677 Å² total; per-residue (Å²): 126,87,84,71,73,57,77,57,63,44,11,65,46,14,68,46,23,47,54,49,47,54,64,48,56,71,66,47,68,71,50,56,23,86,92,40,74,76,45,75,26,52,68,90,47,59,41,78,72,61,76,53,71,61,56,67,64,43,54,50,30,35,50,52,37,61,74,64,65,75,35,29,35,73,53,51,29,45,44,44,67,66,31,24,35,38,51,18,63,73,67,41,38,94,64,39,70,51,46,36,91,30,35,35,39,16,36,12,40,54,28,20,49,44,41,52,52,44,11,44,39,38,64,78,22,28,36,38,35,52,17,50,20,56,41,62,59,53,23,50,35,35,36,51,50,23,43,79,40,71,27,45,42,34,69,93,59,64,46,39,72,39,61,71,57,41,57,70,69,60,57,96,48,51,42,33,38,47,45,58,47,29,18,56,51,48,0,26,56,64,51,70,66,57,49,49,53,52,49,49,53,29,52,74,69,54,32,39,33,40,36,40,27,48,33,58,79,36,42,30,93,98,47,64,68,68,68,68,61,53,74,46,75,75,61,40,32,41,34,27,22,43,40,35,59,78,55,47,26,47,9,50,21,44,14,23,31,38,58,46,53,80,77,58,42,42,54,56,30,52,52,12,38,56,31,51,30,57,57,44,43,31,37,33,22,39,58,42,70,15,36,51,51,42,77,61,51,59,66,65,57,52,51,52,52,50,51,53,48,46,49,31,50,49,50,48,50,61,61,50,56,81,31,70,48,48,51,69,41,78,48,37,19,52,57,26,26,31,30,37,48,45,42,87,44,31,70,85,30,85,43,29,60,50,42,37,31,50,38,12,33,71,51,9,35,35,51,34,36,20,65,44,25,58,27,83,67,35,22,33,34,38,33,50,66,51,50,64,69,57,46,52,53,48,44,50,43,49,40,52,51,38,64,70,38,42,40,82,129,130,84,85,71,72,57,78,57,63,46,13,66,46,13,67,47,22,48,54,51,46,55,64,47,56,72,65,46,67,74,50,57,24,86,91,40,74,75,45,75,26,50,69,91,49,60,41,77,74,59,76,51,71,60,56,66,62,43,54,48,29,36,49,52,37,61,74,64,65,76,35,30,34,74,52,52,28,45,43,43,67,65,34,23,34,38,51,17,65,73,67,40,38,95,63,38,70,51,48,37,92,30,34,36,40,16,36,11,38,54,28,20,49,43,41,52,52,44,11,46,39,38,63,79,24,29,37,38,34,50,17,52,20,56,41,61,59,54,23,51,36,35,37,52,49,23,44,79,41,71,28,45,42,33,69,97,57,63,47,39,70,39,62,69,57,42,56,71,71,60,56,96,51,52,42,32,38,48,45,61,46,30,18,56,49,48,0,26,58,63,50,72,67,57,50,48,54,51,49,49,54,28,52,74,70,55,32,38,34,40,35,40,28,48,34,57,79,36,41,32,92,97,48,64,69,69,69,69,61,54,74,48,74,77,60,41,32,41,36,27,24,44,40,35,59,76,54,46,27,47,8,53,22,44,14,22,32,38,58,44,53,80,78,59,39,44,54,55,30,52,53,12,39,56,31,51,30,56,57,44,44,32,37,34,22,41,58,42,69,15,36,51,52,41,77,59,52,57,67,64,57,52,51,51,51,51,49,53,48,44,49,32,50,51,51,49,50,61,61,51,55,81,33,71,48,48,49,69,40,79,48,39,19,52,57,26,26,30,30,36,48,45,42,86,44,31,69,84,31,86,43,29,62,49,42,36,31,51,38,11,34,71,51,8,35,36,51,34,36,21,64,43,26,56,28,83,68,35,22,33,33,38,34,50,67,54,51,66,68,58,46,51,52,48,44,51,42,50,40,52,51,37,64,70,38,42,41,83,128

Radius of gyration: 28.01 Å; Cα contacts (8 Å, |Δi|>4): 1878; chains: 2; bounding box: 68×83×68 Å

InterPro domains:
  IPR004838 Aminotransferases, class-I, pyridoxal-phosphate-binding site [PS00105] (242-255)
  IPR004839 Aminotransferase, class I/classII, large domain [PF00155] (37-398)
  IPR005957 Tyrosine aminotransferase [TIGR01264] (7-405)
  IPR005958 Tyrosine/nicotianamine aminotransferase [PIRSF000517] (11-407)
  IPR005958 Tyrosine/nicotianamine aminotransferase [TIGR01265] (7-405)
  IPR015421 Pyridoxal phosphate-dependent transferase, major domain [G3DSA:3.40.640.10] (57-298)
  IPR015422 Pyridoxal phosphate-dependent transferase, small domain [G3DSA:3.90.1150.10] (40-402)
  IPR015424 Pyridoxal phosphate-dependent transferase [SSF53383] (12-404)

Secondary structure (DSSP, 8-state):
---PPP-PPPPHHHHH---HHHHHHTT------TTS--EE-----TTTTS-S---HHHHHHHHHHHHHT-SSSPPPTT--HHHHHHHHHHH-BTTB---GGGEEEESHHHHHHHHHHHHH--TT-EEEEEES--THHHHHHHHTTPEEEEEEEEGGGTTEE-HHHHHHT--TTEEEEEEESS-TTT-----HHHHHHHHHHHHHHT--EEEE-TTTT-BPTT-----GGGG-SSS-EEEEEESTTTTS-GGG--EEEEEE-SSSTTHHHHHHHHHHHTTTT-S-HHHHHHHHHHTT--HHHHHHHHHHHHHHHHHHHHHHTT-TTEEEE--SBTTEEEEEE-GGGBSS--SHHHHHHHHHHHH-EE-EEGGGGT-SSSEEEEE--S-HHHHHHHHHHHHHHHHHHB---/---PPP-PPPPHHHHH---HHHHHHTT------TTS--EE-----TTTTS-S---HHHHHHHHHHHHHT-SSSPPPTT--HHHHHHHHHHH-BTTB---GGGEEEESHHHHHHHHHHHHH--TT-EEEEEES--THHHHHHHHTTPEEEEEEEEGGGTTEE-HHHHHHT--TTEEEEEEESS-TTT-----HHHHHHHHHHHHHHT--EEEE-TTTT-BPTT-----GGGG-SSS-EEEEEESTTTTS-GGG--EEEEEE-SSSTTHHHHHHHHHHHTTTT-S-HHHHHHHHHHTT--HHHHHHHHHHHHHHHHHHHHHHTT-TTEEEE--SBTTEEEEEE-GGGBSS--SHHHHHHHHHHHH-EE-EEGGGGT-SSSEEEEE--S-HHHHHHHHHHHHHHHHHHB---